Protein AF-0000000083112365 (afdb_homodimer)

Solvent-accessible surface area (backbone atoms only — not comparable to full-atom values): 39114 Å² total; per-residue (Å²): 128,54,72,51,54,48,58,48,48,52,47,50,57,49,37,70,73,33,59,68,55,43,53,39,41,34,50,10,19,43,49,31,43,55,50,36,68,70,48,33,35,70,50,49,49,69,75,52,87,72,41,58,41,68,68,46,42,47,53,51,49,47,50,55,50,68,58,54,78,51,45,61,85,47,70,56,64,49,82,49,51,75,90,62,30,49,48,43,57,48,50,46,53,55,39,46,63,36,28,36,34,53,27,80,40,102,86,40,27,41,59,71,36,67,70,53,24,51,50,50,34,53,50,31,37,51,29,50,54,45,28,44,29,57,87,29,40,49,71,67,40,55,46,22,34,63,74,62,22,63,63,45,46,61,71,52,26,38,46,95,88,34,56,72,47,59,64,36,62,54,18,36,24,31,56,53,39,43,65,70,36,26,40,76,58,59,51,53,62,62,67,35,36,39,41,27,24,29,37,31,28,28,26,53,72,50,71,41,62,20,35,86,84,24,35,32,82,31,38,66,19,92,83,50,71,50,55,45,38,47,42,61,62,35,61,92,48,93,58,34,77,54,36,36,54,13,40,41,36,38,31,38,32,54,86,32,36,60,31,43,32,24,35,34,42,36,13,28,26,70,39,58,52,77,44,88,41,50,47,60,60,50,47,47,74,53,96,35,32,80,37,70,42,69,28,66,35,62,42,41,63,59,45,18,13,27,36,41,36,34,30,35,11,68,73,34,90,27,44,35,38,46,50,36,35,41,33,44,26,21,32,55,12,56,85,10,65,46,69,37,42,41,64,75,22,54,36,57,40,51,43,56,35,34,36,36,34,68,46,49,35,35,39,31,44,36,37,16,51,62,12,68,67,48,67,59,77,54,70,56,81,38,54,36,17,39,75,36,28,42,40,36,64,45,82,128,128,54,72,52,55,48,59,47,48,51,50,51,57,48,36,72,73,33,58,69,55,44,52,38,41,34,50,10,19,43,48,31,43,54,49,36,69,70,48,34,35,69,49,48,48,69,72,52,87,72,43,58,42,67,70,46,42,47,54,50,49,45,50,56,52,67,58,53,79,52,47,62,84,47,69,59,64,50,83,48,50,75,91,61,32,50,46,44,56,47,51,47,56,54,40,47,64,36,31,38,35,53,27,80,40,102,87,41,25,42,58,71,36,68,69,52,24,51,49,49,33,53,50,31,36,50,29,52,53,45,28,44,30,59,86,29,40,49,70,67,40,54,48,24,36,63,72,61,20,61,63,45,46,60,70,51,27,39,46,96,86,32,55,72,46,58,65,36,64,56,18,34,24,31,55,51,40,44,64,71,37,27,40,77,59,59,52,53,62,62,66,34,35,40,40,26,23,29,36,32,29,28,26,53,72,52,72,42,63,21,36,86,83,23,36,31,85,30,38,70,21,95,85,53,73,53,54,46,37,48,43,60,62,34,60,92,48,95,57,34,78,55,36,35,54,13,38,41,37,38,31,38,34,54,86,32,36,61,32,43,34,25,35,35,43,37,13,28,25,70,39,61,53,76,43,88,40,51,44,61,59,50,46,46,75,52,97,34,32,81,36,68,40,71,25,67,36,65,43,42,63,57,44,18,14,28,35,41,35,34,31,35,10,66,72,34,89,28,44,33,38,46,49,36,35,44,32,45,26,22,32,55,14,56,83,9,66,44,69,36,44,42,64,75,22,55,37,56,40,52,42,54,34,33,34,35,33,68,50,49,36,36,38,33,43,36,37,14,51,61,12,67,66,48,67,61,78,55,70,54,81,38,54,36,18,38,76,36,26,43,40,37,63,46,81,127

Foldseek 3Di:
DDPLVVLLVVVVVVCVVPVVLQVLLLVLLVVLLVQLVPFADPQLSVVDDRDNHSVSVSVVLSDQLQDADAADCGPSQHPDPLVRSFSAVNVQHLLSVQSSQQDQDPVHGSCPDPVVLVSLQVSQQSSLVSQVALSNDDPVRVVRCVPRPCLLVLVQQDDPRFGVDVVGDRGNQCSQQGDGDPPPFAAPPQLAPLFFWFFWFWFWDDKFFQAQQQWTQQQADPPDRDTDHQCLQVPPDPCSNQFHRWMKTKTWDGSSTNFFTFGRAWAAWADKDKDFATADWDWDRDPNGIDIDFCRNPVCQSGHIKIKIKGQRVHHSNFGQGIKIKMKGFHNHRVFWDFQDDHGDTDTGGHTGTGTGDGIMMMMMTGGPQQPWDADRDRDGDHTNHTGTRGDHRDD/DDPLVVLLVVVVVVCVVPVVLQVLLLVLLVVLLVQLVVFAPPQLSVVDDRDNHSVSVSVVLSDQLLDADAADCGPSQHPQPLVRSFSVVSVQHLLSVQSSQQDQDPVHGSCPDPVVLVSLQVSLQSSLVSQVALSNDDPVRVVRCVPRPCLLVLVQQDDPRFGVDVVGDRGNQCSQQGDGDPPPFAAPPQLAPLFFWFFWFWFWDDKFFQAQQQWTQQQADPPDRDTDHQLLQQPPDPCSNQFHRWMKTKTWDGSSTNFFTFGRAWAAWADKDKDFATADWDWDRDPNGIDIDDCRNPVCQSGHIKIKIKGQRVHHSNAGQGIKIKMKGFHNHRVFWDFQDDHGDTDTGGHTGTGTGDGIMMMMMTGGPQQPWDADNDRDGDHTNHTGTRGDHRDD

Structure (mmCIF, N/CA/C/O backbone):
data_AF-0000000083112365-model_v1
#
loop_
_entity.id
_entity.type
_entity.pdbx_description
1 polymer 'Uncharacterized protein'
#
loop_
_atom_site.group_PDB
_atom_site.id
_atom_site.type_symbol
_atom_site.label_atom_id
_atom_site.label_alt_id
_atom_site.label_comp_id
_atom_site.label_asym_id
_atom_site.label_entity_id
_atom_site.label_seq_id
_atom_site.pdbx_PDB_ins_code
_atom_site.Cartn_x
_atom_site.Cartn_y
_atom_site.Cartn_z
_atom_site.occupancy
_atom_site.B_iso_or_equiv
_atom_site.auth_seq_id
_atom_site.auth_comp_id
_atom_site.auth_asym_id
_atom_site.auth_atom_id
_atom_site.pdbx_PDB_model_num
ATOM 1 N N . MET A 1 1 ? -28.562 5.73 20.125 1 69.12 1 MET A N 1
ATOM 2 C CA . MET A 1 1 ? -28.25 7.078 19.656 1 69.12 1 MET A CA 1
ATOM 3 C C . MET A 1 1 ? -27.203 7.039 18.531 1 69.12 1 MET A C 1
ATOM 5 O O . MET A 1 1 ? -26.25 6.262 18.594 1 69.12 1 MET A O 1
ATOM 9 N N . SER A 1 2 ? -27.594 7.812 17.531 1 76.06 2 SER A N 1
ATOM 10 C CA . SER A 1 2 ? -26.641 7.875 16.422 1 76.06 2 SER A CA 1
ATOM 11 C C . SER A 1 2 ? -25.344 8.555 16.828 1 76.06 2 SER A C 1
ATOM 13 O O . SER A 1 2 ? -25.297 9.273 17.828 1 76.06 2 SER A O 1
ATOM 15 N N . GLU A 1 3 ? -24.25 8.188 16.188 1 80.31 3 GLU A N 1
ATOM 16 C CA . GLU A 1 3 ? -22.938 8.75 16.5 1 80.31 3 GLU A CA 1
ATOM 17 C C . GLU A 1 3 ? -22.969 10.273 16.484 1 80.31 3 GLU A C 1
ATOM 19 O O . GLU A 1 3 ? -22.5 10.922 17.406 1 80.31 3 GLU A O 1
ATOM 24 N N . PRO A 1 4 ? -23.734 10.852 15.555 1 82.56 4 PRO A N 1
ATOM 25 C CA . PRO A 1 4 ? -23.797 12.32 15.547 1 82.56 4 PRO A CA 1
ATOM 26 C C . PRO A 1 4 ? -24.531 12.883 16.75 1 82.56 4 PRO A C 1
ATOM 28 O O . PRO A 1 4 ? -24.094 13.883 17.344 1 82.56 4 PRO A O 1
ATOM 31 N N . ASP A 1 5 ? -25.516 12.172 17.125 1 85 5 ASP A N 1
ATOM 32 C CA . ASP A 1 5 ? -26.297 12.656 18.266 1 85 5 ASP A CA 1
ATOM 33 C C . ASP A 1 5 ? -25.516 12.5 19.562 1 85 5 ASP A C 1
ATOM 35 O O . ASP A 1 5 ? -25.609 13.352 20.453 1 85 5 ASP A O 1
ATOM 39 N N . ALA A 1 6 ? -24.734 11.531 19.609 1 90.12 6 ALA A N 1
ATOM 40 C CA . ALA A 1 6 ? -24 11.25 20.844 1 90.12 6 ALA A CA 1
ATOM 41 C C . ALA A 1 6 ? -22.938 12.32 21.094 1 90.12 6 ALA A C 1
ATOM 43 O O . ALA A 1 6 ? -22.812 12.836 22.219 1 90.12 6 ALA A O 1
ATOM 44 N N . ILE A 1 7 ? -22.188 12.648 20.062 1 90.62 7 ILE A N 1
ATOM 45 C CA . ILE A 1 7 ? -21.094 13.602 20.266 1 90.62 7 ILE A CA 1
ATOM 46 C C . ILE A 1 7 ? -21.672 15 20.5 1 90.62 7 ILE A C 1
ATOM 48 O O . ILE A 1 7 ? -21.094 15.789 21.25 1 90.62 7 ILE A O 1
ATOM 52 N N . VAL A 1 8 ? -22.781 15.297 19.938 1 93.25 8 VAL A N 1
ATOM 53 C CA . VAL A 1 8 ? -23.453 16.578 20.156 1 93.25 8 VAL A CA 1
ATOM 54 C C . VAL A 1 8 ? -24.016 16.625 21.578 1 93.25 8 VAL A C 1
ATOM 56 O O . VAL A 1 8 ? -23.953 17.656 22.234 1 93.25 8 VAL A O 1
ATOM 59 N N . GLN A 1 9 ? -24.516 15.492 22 1 93.44 9 GLN A N 1
ATOM 60 C CA . GLN A 1 9 ? -25 15.422 23.375 1 93.44 9 GLN A CA 1
ATOM 61 C C . GLN A 1 9 ? -23.844 15.625 24.359 1 93.44 9 GLN A C 1
ATOM 63 O O . GLN A 1 9 ? -24.016 16.297 25.391 1 93.44 9 GLN A O 1
ATOM 68 N N . ASP A 1 10 ? -22.766 15.109 24.078 1 95.06 10 ASP A N 1
ATOM 69 C CA . ASP A 1 10 ? -21.578 15.32 24.906 1 95.06 10 ASP A CA 1
ATOM 70 C C . ASP A 1 10 ? -21.25 16.797 25.016 1 95.06 10 ASP A C 1
ATOM 72 O O . ASP A 1 10 ? -20.859 17.281 26.094 1 95.06 10 ASP A O 1
ATOM 76 N N . LEU A 1 11 ? -21.359 17.469 23.891 1 95.56 11 LEU A N 1
ATOM 77 C CA . LEU A 1 11 ? -21.109 18.906 23.906 1 95.56 11 LEU A CA 1
ATOM 78 C C . LEU A 1 11 ? -22.125 19.625 24.797 1 95.56 11 LEU A C 1
ATOM 80 O O . LEU A 1 11 ? -21.75 20.484 25.594 1 95.56 11 LEU A O 1
ATOM 84 N N . ARG A 1 12 ? -23.312 19.297 24.688 1 94.12 12 ARG A N 1
ATOM 85 C CA . ARG A 1 12 ? -24.375 19.922 25.469 1 94.12 12 ARG A CA 1
ATOM 86 C C . ARG A 1 12 ? -24.125 19.719 26.969 1 94.12 12 ARG A C 1
ATOM 88 O O . ARG A 1 12 ? -24.312 20.641 27.75 1 94.12 12 ARG A O 1
ATOM 95 N N . ASP A 1 13 ? -23.781 18.531 27.266 1 95 13 ASP A N 1
ATOM 96 C CA . ASP A 1 13 ? -23.5 18.234 28.672 1 95 13 ASP A CA 1
ATOM 97 C C . ASP A 1 13 ? -22.328 19.078 29.188 1 95 13 ASP A C 1
ATOM 99 O O . ASP A 1 13 ? -22.375 19.562 30.328 1 95 13 ASP A O 1
ATOM 103 N N . LEU A 1 14 ? -21.391 19.203 28.359 1 94.94 14 LEU A N 1
ATOM 104 C CA . LEU A 1 14 ? -20.219 20.016 28.703 1 94.94 14 LEU A CA 1
ATOM 105 C C . LEU A 1 14 ? -20.594 21.469 28.906 1 94.94 14 LEU A C 1
ATOM 107 O O . LEU A 1 14 ? -20.188 22.094 29.891 1 94.94 14 LEU A O 1
ATOM 111 N N . LEU A 1 15 ? -21.391 22 28.016 1 94.62 15 LEU A N 1
ATOM 112 C CA . LEU A 1 15 ? -21.75 23.422 28.047 1 94.62 15 LEU A CA 1
ATOM 113 C C . LEU A 1 15 ? -22.703 23.719 29.203 1 94.62 15 LEU A C 1
ATOM 115 O O . LEU A 1 15 ? -22.703 24.828 29.734 1 94.62 15 LEU A O 1
ATOM 119 N N . ASP A 1 16 ? -23.438 22.75 29.578 1 93.31 16 ASP A N 1
ATOM 120 C CA . ASP A 1 16 ? -24.328 22.906 30.734 1 93.31 16 ASP A CA 1
ATOM 121 C C . ASP A 1 16 ? -23.531 23.062 32.031 1 93.31 16 ASP A C 1
ATOM 123 O O . ASP A 1 16 ? -23.953 23.734 32.969 1 93.31 16 ASP A O 1
ATOM 127 N N . LYS A 1 17 ? -22.406 22.453 32.031 1 93.31 17 LYS A N 1
ATOM 128 C CA . LYS A 1 17 ? -21.547 22.484 33.188 1 93.31 17 LYS A CA 1
ATOM 129 C C . LYS A 1 17 ? -20.641 23.703 33.188 1 93.31 17 LYS A C 1
ATOM 131 O O . LYS A 1 17 ? -20.188 24.172 34.219 1 93.31 17 LYS A O 1
ATOM 136 N N . GLU A 1 18 ? -20.344 24.172 31.969 1 91.75 18 GLU A N 1
ATOM 137 C CA . GLU A 1 18 ? -19.406 25.281 31.781 1 91.75 18 GLU A CA 1
ATOM 138 C C . GLU A 1 18 ? -20.094 26.484 31.172 1 91.75 18 GLU A C 1
ATOM 140 O O . GLU A 1 18 ? -19.875 26.812 30 1 91.75 18 GLU A O 1
ATOM 145 N N . GLU A 1 19 ? -20.719 27.328 32 1 88.31 19 GLU A N 1
ATOM 146 C CA . GLU A 1 19 ? -21.531 28.422 31.516 1 88.31 19 GLU A CA 1
ATOM 147 C C . GLU A 1 19 ? -20.672 29.484 30.812 1 88.31 19 GLU A C 1
ATOM 149 O O . GLU A 1 19 ? -21.078 30.062 29.812 1 88.31 19 GLU A O 1
ATOM 154 N N . LYS A 1 20 ? -19.594 29.719 31.328 1 91.75 20 LYS A N 1
ATOM 155 C CA . LYS A 1 20 ? -18.703 30.703 30.719 1 91.75 20 LYS A CA 1
ATOM 156 C C . LYS A 1 20 ? -18.25 30.25 29.328 1 91.75 20 LYS A C 1
ATOM 158 O O . LYS A 1 20 ? -18.156 31.078 28.422 1 91.75 20 LYS A O 1
ATOM 163 N N . LEU A 1 21 ? -18.047 29.016 29.219 1 94.19 21 LEU A N 1
ATOM 164 C CA . LEU A 1 21 ? -17.656 28.469 27.922 1 94.19 21 LEU A CA 1
ATOM 165 C C . LEU A 1 21 ? -18.781 28.594 26.906 1 94.19 21 LEU A C 1
ATOM 167 O O . LEU A 1 21 ? -18.547 28.891 25.734 1 94.19 21 LEU A O 1
ATOM 171 N N . ALA A 1 22 ? -19.984 28.359 27.359 1 94.62 22 ALA A N 1
ATOM 172 C CA . ALA A 1 22 ? -21.141 28.484 26.469 1 94.62 22 ALA A CA 1
ATOM 173 C C . ALA A 1 22 ? -21.266 29.891 25.922 1 94.62 22 ALA A C 1
ATOM 175 O O . ALA A 1 22 ? -21.547 30.078 24.734 1 94.62 22 ALA A O 1
ATOM 176 N N . GLY A 1 23 ? -21.094 30.781 26.766 1 94.38 23 GLY A N 1
ATOM 177 C CA . GLY A 1 23 ? -21.109 32.156 26.344 1 94.38 23 GLY A CA 1
ATOM 178 C C . GLY A 1 23 ? -20 32.5 25.375 1 94.38 23 GLY A C 1
ATOM 179 O O . GLY A 1 23 ? -20.219 33.156 24.359 1 94.38 23 GLY A O 1
ATOM 180 N N . SER A 1 24 ? -18.812 32.062 25.734 1 95.19 24 SER A N 1
ATOM 181 C CA . SER A 1 24 ? -17.656 32.312 24.875 1 95.19 24 SER A CA 1
ATOM 182 C C . SER A 1 24 ? -17.844 31.688 23.5 1 95.19 24 SER A C 1
ATOM 184 O O . SER A 1 24 ? -17.469 32.281 22.484 1 95.19 24 SER A O 1
ATOM 186 N N . LEU A 1 25 ? -18.391 30.531 23.5 1 96.38 25 LEU A N 1
ATOM 187 C CA . LEU A 1 25 ? -18.641 29.828 22.234 1 96.38 25 LEU A CA 1
ATOM 188 C C . LEU A 1 25 ? -19.625 30.609 21.359 1 96.38 25 LEU A C 1
ATOM 190 O O . LEU A 1 25 ? -19.359 30.812 20.172 1 96.38 25 LEU A O 1
ATOM 194 N N . THR A 1 26 ? -20.672 31.047 21.922 1 96.25 26 THR A N 1
ATOM 195 C CA . THR A 1 26 ? -21.672 31.828 21.188 1 96.25 26 THR A CA 1
ATOM 196 C C . THR A 1 26 ? -21.047 33.094 20.641 1 96.25 26 THR A C 1
ATOM 198 O O . THR A 1 26 ? -21.266 33.469 19.469 1 96.25 26 THR A O 1
ATOM 201 N N . ARG A 1 27 ? -20.281 33.75 21.453 1 97.12 27 ARG A N 1
ATOM 202 C CA . ARG A 1 27 ? -19.641 34.969 21.016 1 97.12 27 ARG A CA 1
ATOM 203 C C . ARG A 1 27 ? -18.641 34.719 19.891 1 97.12 27 ARG A C 1
ATOM 205 O O . ARG A 1 27 ? -18.516 35.5 18.953 1 97.12 27 ARG A O 1
ATOM 212 N N . SER A 1 28 ? -17.938 33.594 19.984 1 97.12 28 SER A N 1
ATOM 213 C CA . SER A 1 28 ? -16.984 33.25 18.938 1 97.12 28 SER A CA 1
ATOM 214 C C . SER A 1 28 ? -17.688 33 17.609 1 97.12 28 SER A C 1
ATOM 216 O O . SER A 1 28 ? -17.203 33.406 16.562 1 97.12 28 SER A O 1
ATOM 218 N N . LEU A 1 29 ? -18.812 32.312 17.656 1 97.81 29 LEU A N 1
ATOM 219 C CA . LEU A 1 29 ? -19.578 32.031 16.453 1 97.81 29 LEU A CA 1
ATOM 220 C C . LEU A 1 29 ? -20.031 33.312 15.766 1 97.81 29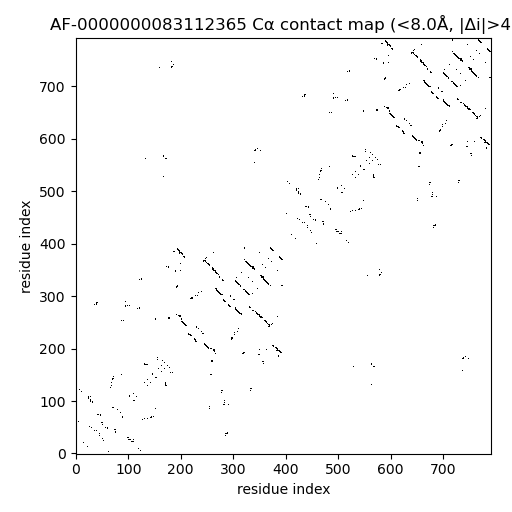 LEU A C 1
ATOM 222 O O . LEU A 1 29 ? -19.875 33.469 14.547 1 97.81 29 LEU A O 1
ATOM 226 N N . VAL A 1 30 ? -20.5 34.25 16.516 1 97.75 30 VAL A N 1
ATOM 227 C CA . VAL A 1 30 ? -20.953 35.531 15.977 1 97.75 30 VAL A CA 1
ATOM 228 C C . VAL A 1 30 ? -19.766 36.281 15.406 1 97.75 30 VAL A C 1
ATOM 230 O O . VAL A 1 30 ? -19.859 36.844 14.312 1 97.75 30 VAL A O 1
ATOM 233 N N . ALA A 1 31 ? -18.719 36.281 16.172 1 97.31 31 ALA A N 1
ATOM 234 C CA . ALA A 1 31 ? -17.516 36.969 15.711 1 97.31 31 ALA A CA 1
ATOM 235 C C . ALA A 1 31 ? -16.969 36.375 14.422 1 97.31 31 ALA A C 1
ATOM 237 O O . ALA A 1 31 ? -16.516 37.094 13.531 1 97.31 31 ALA A O 1
ATOM 238 N N . ALA A 1 32 ? -17.031 35.062 14.312 1 97.06 32 ALA A N 1
ATOM 239 C CA . ALA A 1 32 ? -16.547 34.375 13.125 1 97.06 32 ALA A CA 1
ATOM 240 C C . ALA A 1 32 ? -17.344 34.781 11.891 1 97.06 32 ALA A C 1
ATOM 242 O O . ALA A 1 32 ? -16.781 35.094 10.836 1 97.06 32 ALA A O 1
ATOM 243 N N . ARG A 1 33 ? -18.641 34.781 12.055 1 97.56 33 ARG A N 1
ATOM 244 C CA . ARG A 1 33 ? -19.484 35.188 10.93 1 97.56 33 ARG A CA 1
ATOM 245 C C . ARG A 1 33 ? -19.188 36.625 10.5 1 97.56 33 ARG A C 1
ATOM 247 O O . ARG A 1 33 ? -19.047 36.875 9.305 1 97.56 33 ARG A O 1
ATOM 254 N N . ARG A 1 34 ? -19.094 37.5 11.398 1 97 34 ARG A N 1
ATOM 255 C CA . ARG A 1 34 ? -18.844 38.906 11.094 1 97 34 ARG A CA 1
ATOM 256 C C . ARG A 1 34 ? -17.516 39.125 10.398 1 97 34 ARG A C 1
ATOM 258 O O . ARG A 1 34 ? -17.422 39.844 9.406 1 97 34 ARG A O 1
ATOM 265 N N . LYS A 1 35 ? -16.547 38.469 10.984 1 96 35 LYS A N 1
ATOM 266 C CA . LYS A 1 35 ? -15.219 38.562 10.375 1 96 35 LYS A CA 1
ATOM 267 C C . LYS A 1 35 ? -15.227 37.969 8.961 1 96 35 LYS A C 1
ATOM 269 O O . LYS A 1 35 ? -14.664 38.594 8.039 1 96 35 LYS A O 1
ATOM 274 N N . ALA A 1 36 ? -15.852 36.844 8.781 1 95.56 36 ALA A N 1
ATOM 275 C CA . ALA A 1 36 ? -15.914 36.188 7.48 1 95.56 36 ALA A CA 1
ATOM 276 C C . ALA A 1 36 ? -16.656 37.062 6.461 1 95.56 36 ALA A C 1
ATOM 278 O O . ALA A 1 36 ? -16.234 37.188 5.312 1 95.56 36 ALA A O 1
ATOM 279 N N . GLU A 1 37 ? -17.719 37.594 6.898 1 95.81 37 GLU A N 1
ATOM 280 C CA . GLU A 1 37 ? -18.5 38.438 6.012 1 95.81 37 GLU A CA 1
ATOM 281 C C . GLU A 1 37 ? -17.672 39.625 5.512 1 95.81 37 GLU A C 1
ATOM 283 O O . GLU A 1 37 ? -17.828 40.062 4.367 1 95.81 37 GLU A O 1
ATOM 288 N N . ARG A 1 38 ? -16.781 40.062 6.316 1 95.88 38 ARG A N 1
ATOM 289 C CA . ARG A 1 38 ? -15.984 41.25 6.008 1 95.88 38 ARG A CA 1
ATOM 290 C C . ARG A 1 38 ? -14.75 40.875 5.191 1 95.88 38 ARG A C 1
ATOM 292 O O . ARG A 1 38 ? -14.336 41.594 4.301 1 95.88 38 ARG A O 1
ATOM 299 N N . GLU A 1 39 ? -14.203 39.75 5.52 1 94.5 39 GLU A N 1
ATOM 300 C CA . GLU A 1 39 ? -12.836 39.531 5.062 1 94.5 39 GLU A CA 1
ATOM 301 C C . GLU A 1 39 ? -12.781 38.406 4.027 1 94.5 39 GLU A C 1
ATOM 303 O O . GLU A 1 39 ? -11.836 38.312 3.238 1 94.5 39 GLU A O 1
ATOM 308 N N . LEU A 1 40 ? -13.75 37.5 3.957 1 92.69 40 LEU A N 1
ATOM 309 C CA . LEU A 1 40 ? -13.734 36.406 2.99 1 92.69 40 LEU A CA 1
ATOM 310 C C . LEU A 1 40 ? -14.305 36.875 1.65 1 92.69 40 LEU A C 1
ATOM 312 O O . LEU A 1 40 ? -15.07 37.812 1.591 1 92.69 40 LEU A O 1
ATOM 316 N N . SER A 1 41 ? -13.867 36.156 0.643 1 90.06 41 SER A N 1
ATOM 317 C CA . SER A 1 41 ? -14.555 36.375 -0.625 1 90.06 41 SER A CA 1
ATOM 318 C C . SER A 1 41 ? -16.047 36.094 -0.505 1 90.06 41 SER A C 1
ATOM 320 O O . SER A 1 41 ? -16.453 35.188 0.243 1 90.06 41 SER A O 1
ATOM 322 N N . ALA A 1 42 ? -16.797 36.812 -1.276 1 92.88 42 ALA A N 1
ATOM 323 C CA . ALA A 1 42 ? -18.25 36.688 -1.227 1 92.88 42 ALA A CA 1
ATOM 324 C C . ALA A 1 42 ? -18.672 35.25 -1.571 1 92.88 42 ALA A C 1
ATOM 326 O O . ALA A 1 42 ? -19.594 34.719 -0.949 1 92.88 42 ALA A O 1
ATOM 327 N N . ASP A 1 43 ? -18.031 34.656 -2.496 1 90.94 43 ASP A N 1
ATOM 328 C CA . ASP A 1 43 ? -18.375 33.312 -2.93 1 90.94 43 ASP A CA 1
ATOM 329 C C . ASP A 1 43 ? -18.078 32.281 -1.836 1 90.94 43 ASP A C 1
ATOM 331 O O . ASP A 1 43 ? -18.875 31.375 -1.592 1 90.94 43 ASP A O 1
ATOM 335 N N . LEU A 1 44 ? -16.938 32.406 -1.176 1 91.69 44 LEU A N 1
ATOM 336 C CA . LEU A 1 44 ? -16.578 31.469 -0.117 1 91.69 44 LEU A CA 1
ATOM 337 C C . LEU A 1 44 ? -17.484 31.641 1.093 1 91.69 44 LEU A C 1
ATOM 339 O O . LEU A 1 44 ? -17.906 30.656 1.697 1 91.69 44 LEU A O 1
ATOM 343 N N . PHE A 1 45 ? -17.766 32.906 1.443 1 95.25 45 PHE A N 1
ATOM 344 C CA . PHE A 1 45 ? -18.688 33.156 2.539 1 95.25 45 PHE A CA 1
ATOM 345 C C . PHE A 1 45 ? -20.031 32.5 2.275 1 95.25 45 PHE A C 1
ATOM 347 O O . PHE A 1 45 ? -20.609 31.875 3.162 1 95.25 45 PHE A O 1
ATOM 354 N N . ALA A 1 46 ? -20.469 32.594 1.039 1 94.38 46 ALA A N 1
ATOM 355 C CA . ALA A 1 46 ? -21.797 32.062 0.675 1 94.38 46 ALA A CA 1
ATOM 356 C C . ALA A 1 46 ? -21.812 30.547 0.647 1 94.38 46 ALA A C 1
ATOM 358 O O . ALA A 1 46 ? -22.859 29.938 0.822 1 94.38 46 ALA A O 1
ATOM 359 N N . ALA A 1 47 ? -20.703 29.922 0.463 1 92.81 47 ALA A N 1
ATOM 360 C CA . ALA A 1 47 ? -20.609 28.469 0.28 1 92.81 47 ALA A CA 1
ATOM 361 C C . ALA A 1 47 ? -20.578 27.75 1.624 1 92.81 47 ALA A C 1
ATOM 363 O O . ALA A 1 47 ? -20.75 26.531 1.683 1 92.81 47 ALA A O 1
ATOM 364 N N . LEU A 1 48 ? -20.422 28.469 2.711 1 95.31 48 LEU A N 1
ATOM 365 C CA . LEU A 1 48 ? -20.234 27.859 4.023 1 95.31 48 LEU A CA 1
ATOM 366 C C . LEU A 1 48 ? -21.375 28.219 4.957 1 95.31 48 LEU A C 1
ATOM 368 O O . LEU A 1 48 ? -22.109 29.188 4.707 1 95.31 48 LEU A O 1
ATOM 372 N N . ASP A 1 49 ? -21.562 27.391 6.039 1 96.06 49 ASP A N 1
ATOM 373 C CA . ASP A 1 49 ? -22.578 27.641 7.059 1 96.06 49 ASP A CA 1
ATOM 374 C C . ASP A 1 49 ? -22.016 28.5 8.188 1 96.06 49 ASP A C 1
ATOM 376 O O . ASP A 1 49 ? -20.891 28.297 8.633 1 96.06 49 ASP A O 1
ATOM 380 N N . TRP A 1 50 ? -22.844 29.438 8.633 1 98.12 50 TRP A N 1
ATOM 381 C CA . TRP A 1 50 ? -22.375 30.344 9.688 1 98.12 50 TRP A CA 1
ATOM 382 C C . TRP A 1 50 ? -23.344 30.328 10.867 1 98.12 50 TRP A C 1
ATOM 384 O O . TRP A 1 50 ? -24.125 31.266 11.039 1 98.12 50 TRP A O 1
ATOM 394 N N . PRO A 1 51 ? -23.203 29.328 11.719 1 98.19 51 PRO A N 1
ATOM 395 C CA . PRO A 1 51 ? -24.031 29.297 12.93 1 98.19 51 PRO A CA 1
ATOM 396 C C . PRO A 1 51 ? -23.734 30.453 13.883 1 98.19 51 PRO A C 1
ATOM 398 O O . PRO A 1 51 ? -22.578 30.844 14.031 1 98.19 51 PRO A O 1
ATOM 401 N N . GLU A 1 52 ? -24.828 30.922 14.609 1 97.75 52 GLU A N 1
ATOM 402 C CA . GLU A 1 52 ? -24.672 32.062 15.531 1 97.75 52 GLU A CA 1
ATOM 403 C C . GLU A 1 52 ? -25.219 31.703 16.906 1 97.75 52 GLU A C 1
ATOM 405 O O . GLU A 1 52 ? -25.062 32.469 17.859 1 97.75 52 GLU A O 1
ATOM 410 N N . THR A 1 53 ? -25.891 30.578 16.969 1 97.19 53 THR A N 1
ATOM 411 C CA . THR A 1 53 ? -26.422 30.078 18.234 1 97.19 53 THR A CA 1
ATOM 412 C C . THR A 1 53 ? -25.906 28.656 18.5 1 97.19 53 THR A C 1
ATOM 414 O O . THR A 1 53 ? -25.391 28 17.609 1 97.19 53 THR A O 1
ATOM 417 N N . LEU A 1 54 ? -26.047 28.312 19.797 1 96.56 54 LEU A N 1
ATOM 418 C CA . LEU A 1 54 ? -25.609 26.969 20.156 1 96.56 54 LEU A CA 1
ATOM 419 C C . LEU A 1 54 ? -26.422 25.906 19.406 1 96.56 54 LEU A C 1
ATOM 421 O O . LEU A 1 54 ? -25.875 24.891 18.984 1 96.56 54 LEU A O 1
ATOM 425 N N . GLY A 1 55 ? -27.688 26.156 19.25 1 96 55 GLY A N 1
ATOM 426 C CA . GLY A 1 55 ? -28.516 25.234 18.484 1 96 55 GLY A CA 1
ATOM 427 C C . GLY A 1 55 ? -28.078 25.094 17.047 1 96 55 GLY A C 1
ATOM 428 O O . GLY A 1 55 ? -28.031 23.984 16.516 1 96 55 GLY A O 1
ATOM 429 N N . GLN A 1 56 ? -27.781 26.203 16.422 1 97.38 56 GLN A N 1
ATOM 430 C CA . GLN A 1 56 ? -27.297 26.188 15.055 1 97.38 56 GLN A CA 1
ATOM 431 C C . GLN A 1 56 ? -25.938 25.484 14.961 1 97.38 56 GLN A C 1
ATOM 433 O O . GLN A 1 56 ? -25.672 24.75 14 1 97.38 56 GLN A O 1
ATOM 438 N N . TYR A 1 57 ? -25.094 25.719 15.953 1 97.62 57 TYR A N 1
ATOM 439 C CA . TYR A 1 57 ? -23.797 25.078 15.984 1 97.62 57 TYR A CA 1
ATOM 440 C C . TYR A 1 57 ? -23.922 23.578 16.125 1 97.62 57 TYR A C 1
ATOM 442 O O . TYR A 1 57 ? -23.219 22.812 15.445 1 97.62 57 TYR A O 1
ATOM 450 N N . GLU A 1 58 ? -24.844 23.141 16.938 1 96.38 58 GLU A N 1
ATOM 451 C CA . GLU A 1 58 ? -25.125 21.719 17.094 1 96.38 58 GLU A CA 1
ATOM 452 C C . GLU A 1 58 ? -25.562 21.094 15.773 1 96.38 58 GLU A C 1
ATOM 454 O O . GLU A 1 58 ? -25.141 19.984 15.43 1 96.38 58 GLU A O 1
ATOM 459 N N . ASN A 1 59 ? -26.406 21.766 15.062 1 95.94 59 ASN A N 1
ATOM 460 C CA . ASN A 1 59 ? -26.859 21.281 13.766 1 95.94 59 ASN A CA 1
ATOM 461 C C . ASN A 1 59 ? -25.703 21.203 12.766 1 95.94 59 ASN A C 1
ATOM 463 O O . ASN A 1 59 ? -25.609 20.234 12 1 95.94 59 ASN A O 1
ATOM 467 N N . TYR A 1 60 ? -24.906 22.188 12.773 1 96.75 60 TYR A N 1
ATOM 468 C CA . TYR A 1 60 ? -23.703 22.203 11.938 1 96.75 60 TYR A CA 1
ATOM 469 C C . TYR A 1 60 ? -22.828 20.984 12.234 1 96.75 60 TYR A C 1
ATOM 471 O O . TYR A 1 60 ? -22.391 20.297 11.312 1 96.75 60 TYR A O 1
ATOM 479 N N . LEU A 1 61 ? -22.641 20.703 13.492 1 96.56 61 LEU A N 1
ATOM 480 C CA . LEU A 1 61 ? -21.766 19.609 13.914 1 96.56 61 LEU A CA 1
ATOM 481 C C . LEU A 1 61 ? -22.344 18.25 13.5 1 96.56 61 LEU A C 1
ATOM 483 O O . LEU A 1 61 ? -21.609 17.344 13.125 1 96.56 61 LEU A O 1
ATOM 487 N N . ARG A 1 62 ? -23.672 18.156 13.578 1 94.62 62 ARG A N 1
ATOM 488 C CA . ARG A 1 62 ? -24.328 16.906 13.172 1 94.62 62 ARG A CA 1
ATOM 489 C C . ARG A 1 62 ? -24.078 16.609 11.695 1 94.62 62 ARG A C 1
ATOM 491 O O . ARG A 1 62 ? -23.906 15.453 11.312 1 94.62 62 ARG A O 1
ATOM 498 N N . GLY A 1 63 ? -24.047 17.609 10.945 1 93.69 63 GLY A N 1
ATOM 499 C CA . GLY A 1 63 ? -23.75 17.453 9.531 1 93.69 63 GLY A CA 1
ATOM 500 C C . GLY A 1 63 ? -22.266 17.219 9.25 1 93.69 63 GLY A C 1
ATOM 501 O O . GLY A 1 63 ? -21.922 16.359 8.445 1 93.69 63 GLY A O 1
ATOM 502 N N . PHE A 1 64 ? -21.422 17.922 9.93 1 92.88 64 PHE A N 1
ATOM 503 C CA . PHE A 1 64 ? -19.984 17.906 9.633 1 92.88 64 PHE A CA 1
ATOM 504 C C . PHE A 1 64 ? -19.359 16.578 10.016 1 92.88 64 PHE A C 1
ATOM 506 O O . PHE A 1 64 ? -18.469 16.094 9.328 1 92.88 64 PHE A O 1
ATOM 513 N N . ILE A 1 65 ? -19.781 15.945 11.039 1 92.12 65 ILE A N 1
ATOM 514 C CA . ILE A 1 65 ? -19.188 14.711 11.531 1 92.12 65 ILE A CA 1
ATOM 515 C C . ILE A 1 65 ? -19.438 13.578 10.539 1 92.12 65 ILE A C 1
ATOM 517 O O . ILE A 1 65 ? -18.781 12.531 10.602 1 92.12 65 ILE A O 1
ATOM 521 N N . ARG A 1 66 ? -20.422 13.805 9.57 1 92.62 66 ARG A N 1
ATOM 522 C CA . ARG A 1 66 ? -20.719 12.82 8.547 1 92.62 66 ARG A CA 1
ATOM 523 C C . ARG A 1 66 ? -20.406 13.367 7.152 1 92.62 66 ARG A C 1
ATOM 525 O O . ARG A 1 66 ? -20.828 12.797 6.148 1 92.62 66 ARG A O 1
ATOM 532 N N . TRP A 1 67 ? -19.75 14.414 7.184 1 91.94 67 TRP A N 1
ATOM 533 C CA . TRP A 1 67 ? -19.406 15.016 5.895 1 91.94 67 TRP A CA 1
ATOM 534 C C . TRP A 1 67 ? -18.391 14.156 5.148 1 91.94 67 TRP A C 1
ATOM 536 O O . TRP A 1 67 ? -17.391 13.727 5.723 1 91.94 67 TRP A O 1
ATOM 546 N N . MET A 1 68 ? -18.672 13.922 3.91 1 92.94 68 MET A N 1
ATOM 547 C CA . MET A 1 68 ? -17.766 13.219 3.014 1 92.94 68 MET A CA 1
ATOM 548 C C . MET A 1 68 ? -16.969 14.195 2.16 1 92.94 68 MET A C 1
ATOM 550 O O . MET A 1 68 ? -17.516 14.844 1.271 1 92.94 68 MET A O 1
ATOM 554 N N . PRO A 1 69 ? -15.664 14.281 2.455 1 92.44 69 PRO A N 1
ATOM 555 C CA . PRO A 1 69 ? -14.875 15.219 1.65 1 92.44 69 PRO A CA 1
ATOM 556 C C . PRO A 1 69 ? -15.047 15 0.149 1 92.44 69 PRO A C 1
ATOM 558 O O . PRO A 1 69 ? -15.078 13.852 -0.31 1 92.44 69 PRO A O 1
ATOM 561 N N . ARG A 1 70 ? -15.25 16.047 -0.556 1 92.5 70 ARG A N 1
ATOM 562 C CA . ARG A 1 70 ? -15.453 16.062 -2.002 1 92.5 70 ARG A CA 1
ATOM 563 C C . ARG A 1 70 ? -15.094 17.422 -2.6 1 92.5 70 ARG A C 1
ATOM 565 O O . ARG A 1 70 ? -14.867 18.375 -1.868 1 92.5 70 ARG A O 1
ATOM 572 N N . GLN A 1 71 ? -14.961 17.391 -3.852 1 91.06 71 GLN A N 1
ATOM 573 C CA . GLN A 1 71 ? -14.734 18.641 -4.59 1 91.06 71 GLN A CA 1
ATOM 574 C C . GLN A 1 71 ? -15.945 19 -5.445 1 91.06 71 GLN A C 1
ATOM 576 O O . GLN A 1 71 ? -16.766 18.125 -5.77 1 91.06 71 GLN A O 1
ATOM 581 N N . SER A 1 72 ? -16.156 20.281 -5.613 1 89.5 72 SER A N 1
ATOM 582 C CA . SER A 1 72 ? -17.297 20.734 -6.418 1 89.5 72 SER A CA 1
ATOM 583 C C . SER A 1 72 ? -16.875 21.844 -7.375 1 89.5 72 SER A C 1
ATOM 585 O O . SER A 1 72 ? -15.766 22.359 -7.293 1 89.5 72 SER A O 1
ATOM 587 N N . ASN A 1 73 ? -17.781 22.156 -8.266 1 87.06 73 ASN A N 1
ATOM 588 C CA . ASN A 1 73 ? -17.562 23.234 -9.211 1 87.06 73 ASN A CA 1
ATOM 589 C C . ASN A 1 73 ? -18.203 24.547 -8.727 1 87.06 73 ASN A C 1
ATOM 591 O O . ASN A 1 73 ? -18.531 25.406 -9.531 1 87.06 73 ASN A O 1
ATOM 595 N N . ALA A 1 74 ? -18.344 24.625 -7.457 1 87.56 74 ALA A N 1
ATOM 596 C CA . ALA A 1 74 ? -18.922 25.859 -6.918 1 87.56 74 ALA A CA 1
ATOM 597 C C . ALA A 1 74 ? -18 27.047 -7.195 1 87.56 74 ALA A C 1
ATOM 599 O O . ALA A 1 74 ? -16.781 26.891 -7.293 1 87.56 74 ALA A O 1
ATOM 600 N N . LYS A 1 75 ? -18.531 28.266 -7.188 1 86.25 75 LYS A N 1
ATOM 601 C CA . LYS A 1 75 ? -17.797 29.484 -7.535 1 86.25 75 LYS A CA 1
ATOM 602 C C . LYS A 1 75 ? -16.656 29.75 -6.551 1 86.25 75 LYS A C 1
ATOM 604 O O . LYS A 1 75 ? -15.609 30.266 -6.934 1 86.25 75 LYS A O 1
ATOM 609 N N . ALA A 1 76 ? -16.906 29.359 -5.355 1 85.94 76 ALA A N 1
ATOM 610 C CA . ALA A 1 76 ? -15.914 29.594 -4.309 1 85.94 76 ALA A CA 1
ATOM 611 C C . ALA A 1 76 ? -14.586 28.922 -4.652 1 85.94 76 ALA A C 1
ATOM 613 O O . ALA A 1 76 ? -13.523 29.375 -4.254 1 85.94 76 ALA A O 1
ATOM 614 N N . TRP A 1 77 ? -14.734 27.906 -5.453 1 84.38 77 TRP A N 1
ATOM 615 C CA . TRP A 1 77 ? -13.547 27.094 -5.688 1 84.38 77 TRP A CA 1
ATOM 616 C C . TRP A 1 77 ? -13.281 26.922 -7.18 1 84.38 77 TRP A C 1
ATOM 618 O O . TRP A 1 77 ? -12.562 26.016 -7.594 1 84.38 77 TRP A O 1
ATOM 628 N N . GLN A 1 78 ? -14.023 27.938 -7.91 1 76 78 GLN A N 1
ATOM 629 C CA . GLN A 1 78 ? -13.766 28.016 -9.344 1 76 78 GLN A CA 1
ATOM 630 C C . GLN A 1 78 ? -12.68 29.047 -9.656 1 76 78 GLN A C 1
ATOM 632 O O . GLN A 1 78 ? -12.586 30.062 -8.984 1 76 78 GLN A O 1
ATOM 637 N N . GLY A 1 79 ? -11.539 28.797 -10.516 1 62.44 79 GLY A N 1
ATOM 638 C CA . GLY A 1 79 ? -10.68 29.828 -11.062 1 62.44 79 GLY A CA 1
ATOM 639 C C . GLY A 1 79 ? -9.383 30 -10.305 1 62.44 79 GLY A C 1
ATOM 640 O O . GLY A 1 79 ? -8.688 31 -10.461 1 62.44 79 GLY A O 1
ATOM 641 N N . LEU A 1 80 ? -9.391 29.359 -9.227 1 57.22 80 LEU A N 1
ATOM 642 C CA . LEU A 1 80 ? -8.117 29.578 -8.539 1 57.22 80 LEU A CA 1
ATOM 643 C C . LEU A 1 80 ? -6.953 29.062 -9.375 1 57.22 80 LEU A C 1
ATOM 645 O O . LEU A 1 80 ? -7.109 28.094 -10.133 1 57.22 80 LEU A O 1
ATOM 649 N N . GLU A 1 81 ? -6.016 29.953 -9.672 1 55 81 GLU A N 1
ATOM 650 C CA . GLU A 1 81 ? -4.828 29.562 -10.422 1 55 81 GLU A CA 1
ATOM 651 C C . GLU A 1 81 ? -4.324 28.188 -9.992 1 55 81 GLU A C 1
ATOM 653 O O . GLU A 1 81 ? -4.453 27.812 -8.82 1 55 81 GLU A O 1
ATOM 658 N N . PRO A 1 82 ? -4.039 27.469 -11.086 1 50.47 82 PRO A N 1
ATOM 659 C CA . PRO A 1 82 ? -3.617 26.078 -10.875 1 50.47 82 PRO A CA 1
ATOM 660 C C . PRO A 1 82 ? -2.748 25.906 -9.633 1 50.47 82 PRO A C 1
ATOM 662 O O . PRO A 1 82 ? -2.867 24.891 -8.93 1 50.47 82 PRO A O 1
ATOM 665 N N . GLN A 1 83 ? -1.813 26.891 -9.609 1 49.09 83 GLN A N 1
ATOM 666 C CA . GLN A 1 83 ? -0.88 26.734 -8.5 1 49.09 83 GLN A CA 1
ATOM 667 C C . GLN A 1 83 ? -1.579 26.969 -7.16 1 49.09 83 GLN A C 1
ATOM 669 O O . GLN A 1 83 ? -1.076 26.547 -6.113 1 49.09 83 GLN A O 1
ATOM 674 N N . GLU A 1 84 ? -2.596 27.766 -7.344 1 51.59 84 GLU A N 1
ATOM 675 C CA . GLU A 1 84 ? -3.285 28.141 -6.113 1 51.59 84 GLU A CA 1
ATOM 676 C C . GLU A 1 84 ? -4.5 27.25 -5.863 1 51.59 84 GLU A C 1
ATOM 678 O O . GLU A 1 84 ? -5.156 27.375 -4.828 1 51.59 84 GLU A O 1
ATOM 683 N N . ARG A 1 85 ? -4.875 26.562 -7.008 1 47.34 85 ARG A N 1
ATOM 684 C CA . ARG A 1 85 ? -6.086 25.766 -6.883 1 47.34 85 ARG A CA 1
ATOM 685 C C . ARG A 1 85 ? -5.879 24.609 -5.91 1 47.34 85 ARG A C 1
ATOM 687 O O . ARG A 1 85 ? -5.473 23.516 -6.309 1 47.34 85 ARG A O 1
ATOM 694 N N . HIS A 1 86 ? -5.23 24.859 -4.941 1 48.34 86 HIS A N 1
ATOM 695 C CA . HIS A 1 86 ? -5.148 23.859 -3.879 1 48.34 86 HIS A CA 1
ATOM 696 C C . HIS A 1 86 ? -6.516 23.25 -3.592 1 48.34 86 HIS A C 1
ATOM 698 O O . HIS A 1 86 ? -7.547 23.875 -3.85 1 48.34 86 HIS A O 1
ATOM 704 N N . ALA A 1 87 ? -6.715 21.938 -3.676 1 56.97 87 ALA A N 1
ATOM 705 C CA . ALA A 1 87 ? -7.852 21.125 -3.232 1 56.97 87 ALA A CA 1
ATOM 706 C C . ALA A 1 87 ? -8.633 21.844 -2.129 1 56.97 87 ALA A C 1
ATOM 708 O O . ALA A 1 87 ? -8.766 21.312 -1.021 1 56.97 87 ALA A O 1
ATOM 709 N N . LYS A 1 88 ? -9.094 23.047 -2.406 1 74.5 88 LYS A N 1
ATOM 710 C CA . LYS A 1 88 ? -9.398 24.125 -1.479 1 74.5 88 LYS A CA 1
ATOM 711 C C . LYS A 1 88 ? -10.703 23.859 -0.732 1 74.5 88 LYS A C 1
ATOM 713 O O . LYS A 1 88 ? -10.805 24.141 0.467 1 74.5 88 LYS A O 1
ATOM 718 N N . GLU A 1 89 ? -11.602 23.141 -1.465 1 84.62 89 GLU A N 1
ATOM 719 C CA . GLU A 1 89 ? -12.859 23 -0.739 1 84.62 89 GLU A CA 1
ATOM 720 C C . GLU A 1 89 ? -12.664 22.219 0.556 1 84.62 89 GLU A C 1
ATOM 722 O O . GLU A 1 89 ? -13.117 22.641 1.619 1 84.62 89 GLU A O 1
ATOM 727 N N . VAL A 1 90 ? -11.961 21.125 0.388 1 86.19 90 VAL A N 1
ATOM 728 C CA . VAL A 1 90 ? -11.734 20.312 1.577 1 86.19 90 VAL A CA 1
ATOM 729 C C . VAL A 1 90 ? -10.969 21.109 2.619 1 86.19 90 VAL A C 1
ATOM 731 O O . VAL A 1 90 ? -11.352 21.156 3.793 1 86.19 90 VAL A O 1
ATOM 734 N N . SER A 1 91 ? -9.984 21.797 2.189 1 82.5 91 SER A N 1
ATOM 735 C CA . SER A 1 91 ? -9.18 22.609 3.096 1 82.5 91 SER A CA 1
ATOM 736 C C . SER A 1 91 ? -10.023 23.719 3.732 1 82.5 91 SER A C 1
ATOM 738 O O . SER A 1 91 ? -9.906 23.984 4.93 1 82.5 91 SER A O 1
ATOM 740 N N . ASP A 1 92 ? -10.812 24.281 2.973 1 87 92 ASP A N 1
ATOM 741 C CA . ASP A 1 92 ? -11.633 25.375 3.459 1 87 92 ASP A CA 1
ATOM 742 C C . ASP A 1 92 ? -12.664 24.891 4.473 1 87 92 ASP A C 1
ATOM 744 O O . ASP A 1 92 ? -12.93 25.562 5.477 1 87 92 ASP A O 1
ATOM 748 N N . ARG A 1 93 ? -13.195 23.797 4.199 1 88.25 93 ARG A N 1
ATOM 749 C CA . ARG A 1 93 ? -14.219 23.281 5.105 1 88.25 93 ARG A CA 1
ATOM 750 C C . ARG A 1 93 ? -13.602 22.844 6.426 1 88.25 93 ARG A C 1
ATOM 752 O O . ARG A 1 93 ? -14.219 22.984 7.484 1 88.25 93 ARG A O 1
ATOM 759 N N . VAL A 1 94 ? -12.469 22.312 6.371 1 84.88 94 VAL A N 1
ATOM 760 C CA . VAL A 1 94 ? -11.758 21.969 7.598 1 84.88 94 VAL A CA 1
ATOM 761 C C . VAL A 1 94 ? -11.367 23.234 8.344 1 84.88 94 VAL A C 1
ATOM 763 O O . VAL A 1 94 ? -11.586 23.344 9.555 1 84.88 94 VAL A O 1
ATOM 766 N N . ALA A 1 95 ? -10.812 24.172 7.617 1 85.56 95 ALA A N 1
ATOM 767 C CA . ALA A 1 95 ? -10.453 25.453 8.219 1 85.56 95 ALA A CA 1
ATOM 768 C C . ALA A 1 95 ? -11.672 26.125 8.844 1 85.56 95 ALA A C 1
ATOM 770 O O . ALA A 1 95 ? -11.57 26.734 9.914 1 85.56 95 ALA A O 1
ATOM 771 N N . HIS A 1 96 ? -12.75 26.016 8.172 1 91.88 96 HIS A N 1
ATOM 772 C CA . HIS A 1 96 ? -14 26.609 8.641 1 91.88 96 HIS A CA 1
ATOM 773 C C . HIS A 1 96 ? -14.398 26.047 10 1 91.88 96 HIS A C 1
ATOM 775 O O . HIS A 1 96 ? -14.82 26.797 10.883 1 91.88 96 HIS A O 1
ATOM 781 N N . PHE A 1 97 ? -14.266 24.781 10.164 1 90.81 97 PHE A N 1
ATOM 782 C CA . PHE A 1 97 ? -14.57 24.109 11.422 1 90.81 97 PHE A CA 1
ATOM 783 C C . PHE A 1 97 ? -13.789 24.734 12.57 1 90.81 97 PHE A C 1
ATOM 785 O O . PHE A 1 97 ? -14.352 25.031 13.625 1 90.81 97 PHE A O 1
ATOM 792 N N . PHE A 1 98 ? -12.578 25.016 12.375 1 88 98 PHE A N 1
ATOM 793 C CA . PHE A 1 98 ? -11.727 25.562 13.422 1 88 98 PHE A CA 1
ATOM 794 C C . PHE A 1 98 ? -11.938 27.078 13.539 1 88 98 PHE A C 1
ATOM 796 O O . PHE A 1 98 ? -11.898 27.625 14.641 1 88 98 PHE A O 1
ATOM 803 N N . PHE A 1 99 ? -12.148 27.703 12.461 1 91.88 99 PHE A N 1
ATOM 804 C CA . PHE A 1 99 ? -12.336 29.141 12.438 1 91.88 99 PHE A CA 1
ATOM 805 C C . PHE A 1 99 ? -13.516 29.562 13.312 1 91.88 99 PHE A C 1
ATOM 807 O O . PHE A 1 99 ? -13.461 30.594 13.984 1 91.88 99 PHE A O 1
ATOM 814 N N . LEU A 1 100 ? -14.523 28.797 13.367 1 95.94 100 LEU A N 1
ATOM 815 C CA . LEU A 1 100 ? -15.742 29.078 14.117 1 95.94 100 LEU A CA 1
ATOM 816 C C . LEU A 1 100 ? -15.445 29.219 15.609 1 95.94 100 LEU A C 1
ATOM 818 O O . LEU A 1 100 ? -16.109 29.984 16.312 1 95.94 100 LEU A O 1
ATOM 822 N N . VAL A 1 101 ? -14.398 28.531 16.031 1 94.25 101 VAL A N 1
ATOM 823 C CA . VAL A 1 101 ? -14.188 28.469 17.484 1 94.25 101 VAL A CA 1
ATOM 824 C C . VAL A 1 101 ? -12.812 29.047 17.828 1 94.25 101 VAL A C 1
ATOM 826 O O . VAL A 1 101 ? -12.305 28.828 18.922 1 94.25 101 VAL A O 1
ATOM 829 N N . ASP A 1 102 ? -12.227 29.766 16.875 1 91.12 102 ASP A N 1
ATOM 830 C CA . ASP A 1 102 ? -10.875 30.297 17.047 1 91.12 102 ASP A CA 1
ATOM 831 C C . ASP A 1 102 ? -10.898 31.812 17.203 1 91.12 102 ASP A C 1
ATOM 833 O O . ASP A 1 102 ? -9.852 32.469 17.094 1 91.12 102 ASP A O 1
ATOM 837 N N . GLN A 1 103 ? -12.047 32.375 17.406 1 93.25 103 GLN A N 1
ATOM 838 C CA . GLN A 1 103 ? -12.125 33.812 17.516 1 93.25 103 GLN A CA 1
ATOM 839 C C . GLN A 1 103 ? -11.781 34.281 18.922 1 93.25 103 GLN A C 1
ATOM 841 O O . GLN A 1 103 ? -12.203 33.688 19.906 1 93.25 103 GLN A O 1
ATOM 846 N N . ASP A 1 104 ? -10.945 35.312 18.906 1 90.62 104 ASP A N 1
ATOM 847 C CA . ASP A 1 104 ? -10.617 35.906 20.203 1 90.62 104 ASP A CA 1
ATOM 848 C C . ASP A 1 104 ? -11.773 36.75 20.734 1 90.62 104 ASP A C 1
ATOM 850 O O . ASP A 1 104 ? -12.039 37.844 20.203 1 90.62 104 ASP A O 1
ATOM 854 N N . VAL A 1 105 ? -12.312 36.188 21.766 1 90.62 105 VAL A N 1
ATOM 855 C CA . VAL A 1 105 ? -13.414 36.875 22.422 1 90.62 105 VAL A CA 1
ATOM 856 C C . VAL A 1 105 ? -13.039 37.188 23.859 1 90.62 105 VAL A C 1
ATOM 858 O O . VAL A 1 105 ? -11.922 36.906 24.297 1 90.62 105 VAL A O 1
ATOM 861 N N . ASP A 1 106 ? -13.664 38.062 24.641 1 79.94 106 ASP A N 1
ATOM 862 C CA . ASP A 1 106 ? -13.359 38.594 25.953 1 79.94 106 ASP A CA 1
ATOM 863 C C . ASP A 1 106 ? -12.672 37.562 26.828 1 79.94 106 ASP A C 1
ATOM 865 O O . ASP A 1 106 ? -11.734 37.875 27.562 1 79.94 106 ASP A O 1
ATOM 869 N N . ASP A 1 107 ? -13.008 36.281 26.703 1 82.62 107 ASP A N 1
ATOM 870 C CA . ASP A 1 107 ? -12.461 35.219 27.562 1 82.62 107 ASP A CA 1
ATOM 871 C C . ASP A 1 107 ? -11.516 34.312 26.766 1 82.62 107 ASP A C 1
ATOM 873 O O . ASP A 1 107 ? -11.188 33.219 27.203 1 82.62 107 ASP A O 1
ATOM 877 N N . GLY A 1 108 ? -11.094 34.844 25.625 1 87.12 108 GLY A N 1
ATOM 878 C CA . GLY A 1 108 ? -10.234 34.031 24.781 1 87.12 108 GLY A CA 1
ATOM 879 C C . GLY A 1 108 ? -11.008 33.156 23.812 1 87.12 108 GLY A C 1
ATOM 880 O O . GLY A 1 108 ? -12.234 33.031 23.906 1 87.12 108 GLY A O 1
ATOM 881 N N . ALA A 1 109 ? -10.289 32.531 22.938 1 91.06 109 ALA A N 1
ATOM 882 C CA . ALA A 1 109 ? -10.938 31.656 21.969 1 91.06 109 ALA A CA 1
ATOM 883 C C . ALA A 1 109 ? -11.391 30.344 22.609 1 91.06 109 ALA A C 1
ATOM 885 O O . ALA A 1 109 ? -10.648 29.734 23.391 1 91.06 109 ALA A O 1
ATOM 886 N N . PRO A 1 110 ? -12.562 29.906 22.297 1 92.44 110 PRO A N 1
ATOM 887 C CA . PRO A 1 110 ? -13.062 28.656 22.875 1 92.44 110 PRO A CA 1
ATOM 888 C C . PRO A 1 110 ? -12.109 27.484 22.672 1 92.44 110 PRO A C 1
ATOM 890 O O . PRO A 1 110 ? -11.961 26.641 23.562 1 92.44 110 PRO A O 1
ATOM 893 N N . GLN A 1 111 ? -11.461 27.375 21.531 1 88.5 111 GLN A N 1
ATOM 894 C CA . GLN A 1 111 ? -10.586 26.25 21.25 1 88.5 111 GLN A CA 1
ATOM 895 C C . GLN A 1 111 ? -9.406 26.203 22.203 1 88.5 111 GLN A C 1
ATOM 897 O O . GLN A 1 111 ? -8.734 25.172 22.328 1 88.5 111 GLN A O 1
ATOM 902 N N . ASP A 1 112 ? -9.172 27.297 22.922 1 85.06 112 ASP A N 1
ATOM 903 C CA . ASP A 1 112 ? -8.07 27.344 23.891 1 85.06 112 ASP A CA 1
ATOM 904 C C . ASP A 1 112 ? -8.484 26.734 25.234 1 85.06 112 ASP A C 1
ATOM 906 O O . ASP A 1 112 ? -7.633 26.469 26.078 1 85.06 112 ASP A O 1
ATOM 910 N N . ASN A 1 113 ? -9.75 26.625 25.391 1 88.5 113 ASN A N 1
ATOM 911 C CA . ASN A 1 113 ? -10.25 25.969 26.594 1 88.5 113 ASN A CA 1
ATOM 912 C C . ASN A 1 113 ? -9.938 24.469 26.609 1 88.5 113 ASN A C 1
ATOM 914 O O . ASN A 1 113 ? -10.242 23.766 25.641 1 88.5 113 ASN A O 1
ATOM 918 N N . GLU A 1 114 ? -9.383 24.047 27.688 1 85.62 114 GLU A N 1
ATOM 919 C CA . GLU A 1 114 ? -8.867 22.688 27.766 1 85.62 114 GLU A CA 1
ATOM 920 C C . GLU A 1 114 ? -9.992 21.672 27.609 1 85.62 114 GLU A C 1
ATOM 922 O O . GLU A 1 114 ? -9.836 20.672 26.891 1 85.62 114 GLU A O 1
ATOM 927 N N . VAL A 1 115 ? -11.055 21.891 28.266 1 89.81 115 VAL A N 1
ATOM 928 C CA . VAL A 1 115 ? -12.156 20.938 28.234 1 89.81 115 VAL A CA 1
ATOM 929 C C . VAL A 1 115 ? -12.797 20.922 26.844 1 89.81 115 VAL A C 1
ATOM 931 O O . VAL A 1 115 ? -13.164 19.859 26.328 1 89.81 115 VAL A O 1
ATOM 934 N N . PHE A 1 116 ? -12.969 22.062 26.25 1 92.94 116 PHE A N 1
ATOM 935 C CA . PHE A 1 116 ? -13.523 22.141 24.906 1 92.94 116 PHE A CA 1
ATOM 936 C C . PHE A 1 116 ? -12.586 21.5 23.891 1 92.94 116 PHE A C 1
ATOM 938 O O . PHE A 1 116 ? -13.031 20.797 22.984 1 92.94 116 PHE A O 1
ATOM 945 N N . ARG A 1 117 ? -11.359 21.719 24.109 1 87.88 117 ARG A N 1
ATOM 946 C CA . ARG A 1 117 ? -10.359 21.125 23.219 1 87.88 117 ARG A CA 1
ATOM 947 C C . ARG A 1 117 ? -10.414 19.594 23.297 1 87.88 117 ARG A C 1
ATOM 949 O O . ARG A 1 117 ? -10.227 18.922 22.281 1 87.88 117 ARG A O 1
ATOM 956 N N . ALA A 1 118 ? -10.578 19.125 24.438 1 87.56 118 ALA A N 1
ATOM 957 C CA . ALA A 1 118 ? -10.727 17.688 24.594 1 87.56 118 ALA A CA 1
ATOM 958 C C . ALA A 1 118 ? -11.938 17.172 23.828 1 87.56 118 ALA A C 1
ATOM 960 O O . ALA A 1 118 ? -11.875 16.109 23.188 1 87.56 118 ALA A O 1
ATOM 961 N N . TRP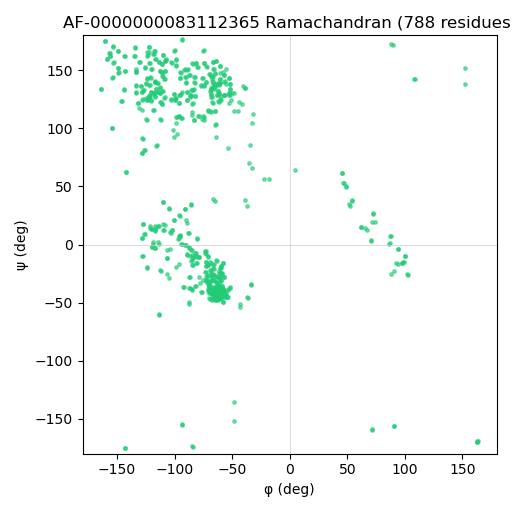 A 1 119 ? -12.977 17.891 23.953 1 92.06 119 TRP A N 1
ATOM 962 C CA . TRP A 1 119 ? -14.172 17.516 23.203 1 92.06 119 TRP A CA 1
ATOM 963 C C . TRP A 1 119 ? -13.914 17.578 21.703 1 92.06 119 TRP A C 1
ATOM 965 O O . TRP A 1 119 ? -14.32 16.688 20.969 1 92.06 119 TRP A O 1
ATOM 975 N N . MET A 1 120 ? -13.266 18.641 21.25 1 90.12 120 MET A N 1
ATOM 976 C CA . MET A 1 120 ? -12.938 18.766 19.844 1 90.12 120 MET A CA 1
ATOM 977 C C . MET A 1 120 ? -12.094 17.594 19.359 1 90.12 120 MET A C 1
ATOM 979 O O . MET A 1 120 ? -12.281 17.094 18.25 1 90.12 120 MET A O 1
ATOM 983 N N . THR A 1 121 ? -11.18 17.203 20.172 1 86.25 121 THR A N 1
ATOM 984 C CA . THR A 1 121 ? -10.328 16.062 19.859 1 86.25 121 THR A CA 1
ATOM 985 C C . THR A 1 121 ? -11.164 14.805 19.656 1 86.25 121 THR A C 1
ATOM 987 O O . THR A 1 121 ? -10.953 14.055 18.703 1 86.25 121 THR A O 1
ATOM 990 N N . ASP A 1 122 ? -12.109 14.602 20.547 1 88.25 122 ASP A N 1
ATOM 991 C CA . ASP A 1 122 ? -13 13.453 20.422 1 88.25 122 ASP A CA 1
ATOM 992 C C . ASP A 1 122 ? -13.844 13.555 19.141 1 88.25 122 ASP A C 1
ATOM 994 O O . ASP A 1 122 ? -14.07 12.555 18.469 1 88.25 122 ASP A O 1
ATOM 998 N N . PHE A 1 123 ? -14.305 14.766 18.875 1 91 123 PHE A N 1
ATOM 999 C CA . PHE A 1 123 ? -15.094 15 17.672 1 91 123 PHE A CA 1
ATOM 1000 C C . PHE A 1 123 ? -14.312 14.617 16.438 1 91 123 PHE A C 1
ATOM 1002 O O . PHE A 1 123 ? -14.812 13.875 15.586 1 91 123 PHE A O 1
ATOM 1009 N N . THR A 1 124 ? -13.102 15.062 16.312 1 87.56 124 THR A N 1
ATOM 1010 C CA . THR A 1 124 ? -12.297 14.812 15.125 1 87.56 124 THR A CA 1
ATOM 1011 C C . THR A 1 124 ? -11.906 13.344 15.031 1 87.56 124 THR A C 1
ATOM 1013 O O . THR A 1 124 ? -11.797 12.789 13.938 1 87.56 124 THR A O 1
ATOM 1016 N N . ARG A 1 125 ? -11.742 12.742 16.156 1 85 125 ARG A N 1
ATOM 1017 C CA . ARG A 1 125 ? -11.477 11.305 16.156 1 85 125 ARG A CA 1
ATOM 1018 C C . ARG A 1 125 ? -12.656 10.531 15.578 1 85 125 ARG A C 1
ATOM 1020 O O . ARG A 1 125 ? -12.461 9.602 14.789 1 85 125 ARG A O 1
ATOM 1027 N N . ARG A 1 126 ? -13.805 10.906 15.992 1 88.44 126 ARG A N 1
ATOM 1028 C CA . ARG A 1 126 ? -15.008 10.242 15.5 1 88.44 126 ARG A CA 1
ATOM 1029 C C . ARG A 1 126 ? -15.219 10.516 14.016 1 88.44 126 ARG A C 1
ATOM 1031 O O . ARG A 1 126 ? -15.648 9.633 13.266 1 88.44 126 ARG A O 1
ATOM 1038 N N . TRP A 1 127 ? -14.969 11.734 13.617 1 89.19 127 TRP A N 1
ATOM 1039 C CA . TRP A 1 127 ? -15.039 12.039 12.195 1 89.19 127 TRP A CA 1
ATOM 1040 C C . TRP A 1 127 ? -14.031 11.203 11.414 1 89.19 127 TRP A C 1
ATOM 1042 O O . TRP A 1 127 ? -14.367 10.648 10.359 1 89.19 127 TRP A O 1
ATOM 1052 N N . GLY A 1 128 ? -12.82 11.078 11.906 1 87.69 128 GLY A N 1
ATOM 1053 C CA . GLY A 1 128 ? -11.82 10.219 11.297 1 87.69 128 GLY A CA 1
ATOM 1054 C C . GLY A 1 128 ? -12.258 8.773 11.172 1 87.69 128 GLY A C 1
ATOM 1055 O O . GLY A 1 128 ? -12.016 8.133 10.148 1 87.69 128 GLY A O 1
ATOM 1056 N N . SER A 1 129 ? -12.938 8.312 12.234 1 88.88 129 SER A N 1
ATOM 1057 C CA . SER A 1 129 ? -13.43 6.941 12.219 1 88.88 129 SER A CA 1
ATOM 1058 C C . SER A 1 129 ? -14.492 6.75 11.133 1 88.88 129 SER A C 1
ATOM 1060 O O . SER A 1 129 ? -14.547 5.695 10.5 1 88.88 129 SER A O 1
ATOM 1062 N N . PHE A 1 130 ? -15.344 7.746 11.008 1 92.44 130 PHE A N 1
ATOM 1063 C CA . PHE A 1 130 ? -16.328 7.699 9.93 1 92.44 130 PHE A CA 1
ATOM 1064 C C . PHE A 1 130 ? -15.641 7.594 8.578 1 92.44 130 PHE A C 1
ATOM 1066 O O . PHE A 1 130 ? -16.078 6.84 7.707 1 92.44 130 PHE A O 1
ATOM 1073 N N . LEU A 1 131 ? -14.5 8.289 8.383 1 93.06 131 LEU A N 1
ATOM 1074 C CA . LEU A 1 131 ? -13.781 8.32 7.117 1 93.06 131 LEU A CA 1
ATOM 1075 C C . LEU A 1 131 ? -13.078 6.996 6.855 1 93.06 131 LEU A C 1
ATOM 1077 O O . LEU A 1 131 ? -12.531 6.781 5.77 1 93.06 131 LEU A O 1
ATOM 1081 N N . ASP A 1 132 ? -13.109 6.086 7.809 1 93.44 132 ASP A N 1
ATOM 1082 C CA . ASP A 1 132 ? -12.578 4.734 7.656 1 93.44 132 ASP A CA 1
ATOM 1083 C C . ASP A 1 132 ? -13.68 3.748 7.277 1 93.44 132 ASP A C 1
ATOM 1085 O O . ASP A 1 132 ? -13.445 2.541 7.211 1 93.44 132 ASP A O 1
ATOM 1089 N N . THR A 1 133 ? -14.836 4.238 7.004 1 94.06 133 THR A N 1
ATOM 1090 C CA . THR A 1 133 ? -15.945 3.357 6.664 1 94.06 133 THR A CA 1
ATOM 1091 C C . THR A 1 133 ? -16.281 3.455 5.18 1 94.06 133 THR A C 1
ATOM 1093 O O . THR A 1 133 ? -16.016 4.477 4.543 1 94.06 133 THR A O 1
ATOM 1096 N N . PRO A 1 134 ? -16.922 2.441 4.621 1 94.88 134 PRO A N 1
ATOM 1097 C CA . PRO A 1 134 ? -17.281 2.447 3.201 1 94.88 134 PRO A CA 1
ATOM 1098 C C . PRO A 1 134 ? -18.312 3.525 2.852 1 94.88 134 PRO A C 1
ATOM 1100 O O . PRO A 1 134 ? -18.453 3.883 1.681 1 94.88 134 PRO A O 1
ATOM 1103 N N . GLU A 1 135 ? -19 4.07 3.797 1 95.38 135 GLU A N 1
ATOM 1104 C CA . GLU A 1 135 ? -19.969 5.141 3.555 1 95.38 135 GLU A CA 1
ATOM 1105 C C . GLU A 1 135 ? -19.25 6.445 3.199 1 95.38 135 GLU A C 1
ATOM 1107 O O . GLU A 1 135 ? -19.875 7.363 2.65 1 95.38 135 GLU A O 1
ATOM 1112 N N . SER A 1 136 ? -18.016 6.566 3.473 1 95.81 136 SER A N 1
ATOM 1113 C CA . SER A 1 136 ? -17.312 7.84 3.391 1 95.81 136 SER A CA 1
ATOM 1114 C C . SER A 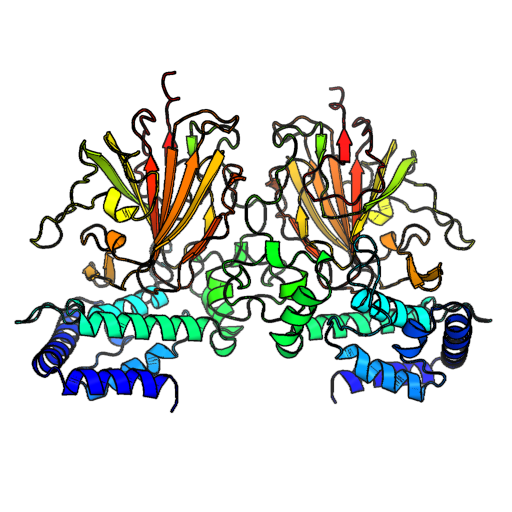1 136 ? -16.766 8.078 1.985 1 95.81 136 SER A C 1
ATOM 1116 O O . SER A 1 136 ? -16.156 9.125 1.717 1 95.81 136 SER A O 1
ATOM 1118 N N . PHE A 1 137 ? -16.938 7.133 1.065 1 96.56 137 PHE A N 1
ATOM 1119 C CA . PHE A 1 137 ? -16.297 7.254 -0.242 1 96.56 137 PHE A CA 1
ATOM 1120 C C . PHE A 1 137 ? -17.141 6.586 -1.319 1 96.56 137 PHE A C 1
ATOM 1122 O O . PHE A 1 137 ? -17.891 5.652 -1.036 1 96.56 137 PHE A O 1
ATOM 1129 N N . SER A 1 138 ? -17.094 7.133 -2.541 1 96.25 138 SER A N 1
ATOM 1130 C CA . SER A 1 138 ? -17.828 6.605 -3.688 1 96.25 138 SER A CA 1
ATOM 1131 C C . SER A 1 138 ? -17.125 6.961 -5 1 96.25 138 SER A C 1
ATOM 1133 O O . SER A 1 138 ? -16.172 7.738 -5.012 1 96.25 138 SER A O 1
ATOM 1135 N N . ARG A 1 139 ? -17.625 6.352 -5.977 1 95.25 139 ARG A N 1
ATOM 1136 C CA . ARG A 1 139 ? -17.109 6.645 -7.305 1 95.25 139 ARG A CA 1
ATOM 1137 C C . ARG A 1 139 ? -17.312 8.109 -7.664 1 95.25 139 ARG A C 1
ATOM 1139 O O . ARG A 1 139 ? -16.469 8.727 -8.32 1 95.25 139 ARG A O 1
ATOM 1146 N N . GLU A 1 140 ? -18.438 8.633 -7.273 1 96 140 GLU A N 1
ATOM 1147 C CA . GLU A 1 140 ? -18.734 10.039 -7.539 1 96 140 GLU A CA 1
ATOM 1148 C C . GLU A 1 140 ? -17.75 10.961 -6.824 1 96 140 GLU A C 1
ATOM 1150 O O . GLU A 1 140 ? -17.328 11.977 -7.379 1 96 140 GLU A O 1
ATOM 1155 N N . ILE A 1 141 ? -17.438 10.594 -5.641 1 96.19 141 ILE A N 1
ATOM 1156 C CA . ILE A 1 141 ? -16.469 11.383 -4.883 1 96.19 141 ILE A CA 1
ATOM 1157 C C . ILE A 1 141 ? -15.109 11.328 -5.566 1 96.19 141 ILE A C 1
ATOM 1159 O O . ILE A 1 141 ? -14.461 12.352 -5.758 1 96.19 141 ILE A O 1
ATOM 1163 N N . LEU A 1 142 ? -14.68 10.117 -5.926 1 96.81 142 LEU A N 1
ATOM 1164 C CA . LEU A 1 142 ? -13.422 9.977 -6.652 1 96.81 142 LEU A CA 1
ATOM 1165 C C . LEU A 1 142 ? -13.414 10.852 -7.902 1 96.81 142 LEU A C 1
ATOM 1167 O O . LEU A 1 142 ? -12.445 11.57 -8.156 1 96.81 142 LEU A O 1
ATOM 1171 N N . GLN A 1 143 ? -14.492 10.82 -8.633 1 95.69 143 GLN A N 1
ATOM 1172 C CA . GLN A 1 143 ? -14.594 11.578 -9.867 1 95.69 143 GLN A CA 1
ATOM 1173 C C . GLN A 1 143 ? -14.523 13.078 -9.602 1 95.69 143 GLN A C 1
ATOM 1175 O O . GLN A 1 143 ? -13.984 13.836 -10.406 1 95.69 143 GLN A O 1
ATOM 1180 N N . SER A 1 144 ? -15.078 13.516 -8.531 1 94.81 144 SER A N 1
ATOM 1181 C CA . SER A 1 144 ? -15.031 14.93 -8.195 1 94.81 144 SER A CA 1
ATOM 1182 C C . SER A 1 144 ? -13.594 15.406 -8.016 1 94.81 144 SER A C 1
ATOM 1184 O O . SER A 1 144 ? -13.25 16.531 -8.414 1 94.81 144 SER A O 1
ATOM 1186 N N . PHE A 1 145 ? -12.75 14.594 -7.391 1 94.25 145 PHE A N 1
ATOM 1187 C CA . PHE A 1 145 ? -11.352 14.961 -7.227 1 94.25 145 PHE A CA 1
ATOM 1188 C C . PHE A 1 145 ? -10.633 14.969 -8.57 1 94.25 145 PHE A C 1
ATOM 1190 O O . PHE A 1 145 ? -9.789 15.828 -8.828 1 94.25 145 PHE A O 1
ATOM 1197 N N . ILE A 1 146 ? -10.906 13.992 -9.414 1 93.56 146 ILE A N 1
ATOM 1198 C CA . ILE A 1 146 ? -10.281 13.898 -10.727 1 93.56 146 ILE A CA 1
ATOM 1199 C C . ILE A 1 146 ? -10.68 15.094 -11.586 1 93.56 146 ILE A C 1
ATOM 1201 O O . ILE A 1 146 ? -9.836 15.703 -12.25 1 93.56 146 ILE A O 1
ATOM 1205 N N . ASP A 1 147 ? -11.891 15.578 -11.5 1 91.5 147 ASP A N 1
ATOM 1206 C CA . ASP A 1 147 ? -12.43 16.625 -12.367 1 91.5 147 ASP A CA 1
ATOM 1207 C C . ASP A 1 147 ? -12.055 18.016 -11.844 1 91.5 147 ASP A C 1
ATOM 1209 O O . ASP A 1 147 ? -11.727 18.906 -12.633 1 91.5 147 ASP A O 1
ATOM 1213 N N . TYR A 1 148 ? -12.086 18.156 -10.516 1 89.81 148 TYR A N 1
ATOM 1214 C CA . TYR A 1 148 ? -12.094 19.531 -10.016 1 89.81 148 TYR A CA 1
ATOM 1215 C C . TYR A 1 148 ? -10.875 19.797 -9.148 1 89.81 148 TYR A C 1
ATOM 1217 O O . TYR A 1 148 ? -10.688 20.922 -8.664 1 89.81 148 TYR A O 1
ATOM 1225 N N . ALA A 1 149 ? -10.023 18.828 -8.914 1 89.62 149 ALA A N 1
ATOM 1226 C CA . ALA A 1 149 ? -8.836 19.047 -8.086 1 89.62 149 ALA A CA 1
ATOM 1227 C C . ALA A 1 149 ? -7.637 18.281 -8.641 1 89.62 149 ALA A C 1
ATOM 1229 O O . ALA A 1 149 ? -7.059 17.438 -7.961 1 89.62 149 ALA A O 1
ATOM 1230 N N . PRO A 1 150 ? -7.215 18.609 -9.852 1 88.69 150 PRO A N 1
ATOM 1231 C CA . PRO A 1 150 ? -6.094 17.922 -10.484 1 88.69 150 PRO A CA 1
ATOM 1232 C C . PRO A 1 150 ? -4.812 18 -9.656 1 88.69 150 PRO A C 1
ATOM 1234 O O . PRO A 1 150 ? -3.895 17.203 -9.859 1 88.69 150 PRO A O 1
ATOM 1237 N N . GLU A 1 151 ? -4.699 18.906 -8.641 1 87.75 151 GLU A N 1
ATOM 1238 C CA . GLU A 1 151 ? -3.521 19.078 -7.789 1 87.75 151 GLU A CA 1
ATOM 1239 C C . GLU A 1 151 ? -3.291 17.844 -6.922 1 87.75 151 GLU A C 1
ATOM 1241 O O . GLU A 1 151 ? -2.184 17.625 -6.426 1 87.75 151 GLU A O 1
ATOM 1246 N N . TYR A 1 152 ? -4.41 17.094 -6.773 1 91.5 152 TYR A N 1
ATOM 1247 C CA . TYR A 1 152 ? -4.258 15.859 -6.012 1 91.5 152 TYR A CA 1
ATOM 1248 C C . TYR A 1 152 ? -3.488 14.82 -6.812 1 91.5 152 TYR A C 1
ATOM 1250 O O . TYR A 1 152 ? -3.043 13.805 -6.262 1 91.5 152 TYR A O 1
ATOM 1258 N N . ARG A 1 153 ? -3.338 15.008 -8.062 1 93.44 153 ARG A N 1
ATOM 1259 C CA . ARG A 1 153 ? -2.598 14.125 -8.961 1 93.44 153 ARG A CA 1
ATOM 1260 C C . ARG A 1 153 ? -3.027 12.672 -8.773 1 93.44 153 ARG A C 1
ATOM 1262 O O . ARG A 1 153 ? -2.184 11.781 -8.641 1 93.44 153 ARG A O 1
ATOM 1269 N N . VAL A 1 154 ? -4.352 12.484 -8.805 1 95.88 154 VAL A N 1
ATOM 1270 C CA . VAL A 1 154 ? -4.918 11.164 -8.539 1 95.88 154 VAL A CA 1
ATOM 1271 C C . VAL A 1 154 ? -4.422 10.172 -9.594 1 95.88 154 VAL A C 1
ATOM 1273 O O . VAL A 1 154 ? -4.238 8.992 -9.305 1 95.88 154 VAL A O 1
ATOM 1276 N N . PHE A 1 155 ? -4.109 10.656 -10.797 1 96.19 155 PHE A N 1
ATOM 1277 C CA . PHE A 1 155 ? -3.693 9.812 -11.914 1 96.19 155 PHE A CA 1
ATOM 1278 C C . PHE A 1 155 ? -2.412 9.055 -11.57 1 96.19 155 PHE A C 1
ATOM 1280 O O . PHE A 1 155 ? -2.154 7.98 -12.109 1 96.19 155 PHE A O 1
ATOM 1287 N N . GLU A 1 156 ? -1.604 9.547 -10.648 1 97.56 156 GLU A N 1
ATOM 1288 C CA . GLU A 1 156 ? -0.344 8.914 -10.266 1 97.56 156 GLU A CA 1
ATOM 1289 C C . GLU A 1 156 ? -0.587 7.633 -9.477 1 97.56 156 GLU A C 1
ATOM 1291 O O . GLU A 1 156 ? 0.344 6.867 -9.227 1 97.56 156 GLU A O 1
ATOM 1296 N N . SER A 1 157 ? -1.826 7.402 -9.086 1 98 157 SER A N 1
ATOM 1297 C CA . SER A 1 157 ? -2.188 6.246 -8.273 1 98 157 SER A CA 1
ATOM 1298 C C . SER A 1 157 ? -3.213 5.371 -8.977 1 98 157 SER A C 1
ATOM 1300 O O . SER A 1 157 ? -3.898 4.566 -8.344 1 98 157 SER A O 1
ATOM 1302 N N . LEU A 1 158 ? -3.406 5.613 -10.242 1 96.81 158 LEU A N 1
ATOM 1303 C CA . LEU A 1 158 ? -4.336 4.828 -11.047 1 96.81 158 LEU A CA 1
ATOM 1304 C C . LEU A 1 158 ? -3.588 3.934 -12.031 1 96.81 158 LEU A C 1
ATOM 1306 O O . LEU A 1 158 ? -2.51 4.297 -12.508 1 96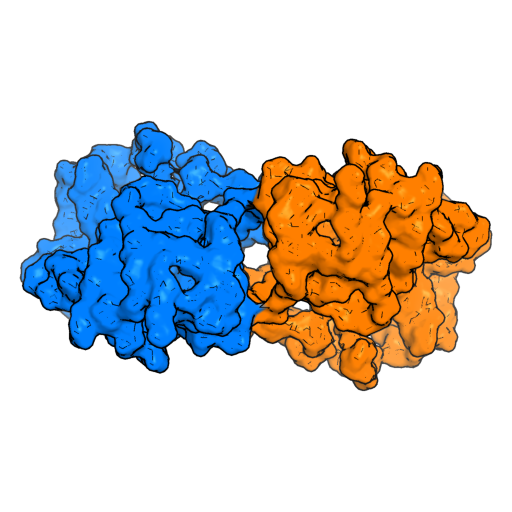.81 158 LEU A O 1
ATOM 1310 N N . VAL A 1 159 ? -4.043 2.785 -12.258 1 93.44 159 VAL A N 1
ATOM 1311 C CA . VAL A 1 159 ? -3.635 1.867 -13.32 1 93.44 159 VAL A CA 1
ATOM 1312 C C . VAL A 1 159 ? -4.816 1.58 -14.234 1 93.44 159 VAL A C 1
ATOM 1314 O O . VAL A 1 159 ? -5.832 1.034 -13.805 1 93.44 159 VAL A O 1
ATOM 1317 N N . GLU A 1 160 ? -4.695 1.993 -15.461 1 89.88 160 GLU A N 1
ATOM 1318 C CA . GLU A 1 160 ? -5.77 1.836 -16.438 1 89.88 160 GLU A CA 1
ATOM 1319 C C . GLU A 1 160 ? -7.078 2.432 -15.922 1 89.88 160 GLU A C 1
ATOM 1321 O O . GLU A 1 160 ? -8.133 1.793 -16 1 89.88 160 GLU A O 1
ATOM 1326 N N . GLY A 1 161 ? -6.969 3.537 -15.25 1 91.31 161 GLY A N 1
ATOM 1327 C CA . GLY A 1 161 ? -8.141 4.293 -14.828 1 91.31 161 GLY A CA 1
ATOM 1328 C C . GLY A 1 161 ? -8.703 3.822 -13.5 1 91.31 161 GLY A C 1
ATOM 1329 O O . GLY A 1 161 ? -9.664 4.402 -12.992 1 91.31 161 GLY A O 1
ATOM 1330 N N . SER A 1 162 ? -8.094 2.805 -12.852 1 94.06 162 SER A N 1
ATOM 1331 C CA . SER A 1 162 ? -8.586 2.281 -11.586 1 94.06 162 SER A CA 1
ATOM 1332 C C . SER A 1 162 ? -7.535 2.422 -10.484 1 94.06 162 SER A C 1
ATOM 1334 O O . SER A 1 162 ? -6.332 2.385 -10.758 1 94.06 162 SER A O 1
ATOM 1336 N N . PRO A 1 163 ? -8.055 2.561 -9.203 1 96.62 163 PRO A N 1
ATOM 1337 C CA . PRO A 1 163 ? -7.086 2.629 -8.109 1 96.62 163 PRO A CA 1
ATOM 1338 C C . PRO A 1 163 ? -6.098 1.465 -8.117 1 96.62 163 PRO A C 1
ATOM 1340 O O . PRO A 1 163 ? -6.48 0.329 -8.414 1 96.62 163 PRO A O 1
ATOM 1343 N N . ASN A 1 164 ? -4.844 1.685 -7.766 1 96.69 164 ASN A N 1
ATOM 1344 C CA . ASN A 1 164 ? -3.744 0.748 -7.977 1 96.69 164 ASN A CA 1
ATOM 1345 C C . ASN A 1 164 ? -3.611 -0.23 -6.812 1 96.69 164 ASN A C 1
ATOM 1347 O O . ASN A 1 164 ? -2.59 -0.904 -6.672 1 96.69 164 ASN A O 1
ATOM 1351 N N . GLU A 1 165 ? -4.543 -0.291 -5.887 1 95.81 165 GLU A N 1
ATOM 1352 C CA . GLU A 1 165 ? -4.516 -1.188 -4.738 1 95.81 165 GLU A CA 1
ATOM 1353 C C . GLU A 1 165 ? -5.59 -2.264 -4.848 1 95.81 165 GLU A C 1
ATOM 1355 O O . GLU A 1 165 ? -6.594 -2.076 -5.543 1 95.81 165 GLU A O 1
ATOM 1360 N N . PRO A 1 166 ? -5.348 -3.434 -4.145 1 93.69 166 PRO A N 1
ATOM 1361 C CA . PRO A 1 166 ? -6.379 -4.469 -4.195 1 93.69 166 PRO A CA 1
ATOM 1362 C C . PRO A 1 166 ? -7.762 -3.943 -3.805 1 93.69 166 PRO A C 1
ATOM 1364 O O . PRO A 1 166 ? -7.902 -3.27 -2.781 1 93.69 166 PRO A O 1
ATOM 1367 N N . SER A 1 167 ? -8.781 -4.227 -4.625 1 94.56 167 SER A N 1
ATOM 1368 C CA . SER A 1 167 ? -10.172 -3.848 -4.402 1 94.56 167 SER A CA 1
ATOM 1369 C C . SER A 1 167 ? -10.367 -2.344 -4.559 1 94.56 167 SER A C 1
ATOM 1371 O O . SER A 1 167 ? -11.453 -1.823 -4.289 1 94.56 167 SER A O 1
ATOM 1373 N N . GLY A 1 168 ? -9.289 -1.637 -4.934 1 95.25 168 GLY A N 1
ATOM 1374 C CA . GLY A 1 168 ? -9.383 -0.188 -5.02 1 95.25 168 GLY A CA 1
ATOM 1375 C C . GLY A 1 168 ? -9.469 0.485 -3.662 1 95.25 168 GLY A C 1
ATOM 1376 O O . GLY A 1 168 ? -8.914 -0.012 -2.682 1 95.25 168 GLY A O 1
ATOM 1377 N N . TRP A 1 169 ? -9.969 1.695 -3.67 1 97.44 169 TRP A N 1
ATOM 1378 C CA . TRP A 1 169 ? -10.203 2.424 -2.426 1 97.44 169 TRP A CA 1
ATOM 1379 C C . TRP A 1 169 ? -11.672 2.35 -2.018 1 97.44 169 TRP A C 1
ATOM 1381 O O . TRP A 1 169 ? -12.555 2.789 -2.76 1 97.44 169 TRP A O 1
ATOM 1391 N N . LEU A 1 170 ? -11.875 1.882 -0.815 1 97.5 170 LEU A N 1
ATOM 1392 C CA . LEU A 1 170 ? -13.242 1.668 -0.373 1 97.5 170 LEU A CA 1
ATOM 1393 C C . LEU A 1 170 ? -13.656 2.725 0.647 1 97.5 170 LEU A C 1
ATOM 1395 O O . LEU A 1 170 ? -14.836 2.83 0.994 1 97.5 170 LEU A O 1
ATOM 1399 N N . THR A 1 171 ? -12.695 3.484 1.145 1 96.75 171 THR A N 1
ATOM 1400 C CA . THR A 1 171 ? -12.945 4.551 2.109 1 96.75 171 THR A CA 1
ATOM 1401 C C . THR A 1 171 ? -12.18 5.812 1.727 1 96.75 171 THR A C 1
ATOM 1403 O O . THR A 1 171 ? -11.258 5.762 0.911 1 96.75 171 THR A O 1
ATOM 1406 N N . PHE A 1 172 ? -12.609 6.906 2.293 1 95.5 172 PHE A N 1
ATOM 1407 C CA . PHE A 1 172 ? -11.898 8.148 2.004 1 95.5 172 PHE A CA 1
ATOM 1408 C C . PHE A 1 172 ? -10.453 8.078 2.479 1 95.5 172 PHE A C 1
ATOM 1410 O O . PHE A 1 172 ? -9.547 8.531 1.785 1 95.5 172 PHE A O 1
ATOM 1417 N N . ASN A 1 173 ? -10.219 7.5 3.645 1 94.5 173 ASN A N 1
ATOM 1418 C CA . ASN A 1 173 ? -8.859 7.445 4.156 1 94.5 173 ASN A CA 1
ATOM 1419 C C . ASN A 1 173 ? -7.969 6.559 3.291 1 94.5 173 ASN A C 1
ATOM 1421 O O . ASN A 1 173 ? -6.766 6.812 3.164 1 94.5 173 ASN A O 1
ATOM 1425 N N . GLN A 1 174 ? -8.516 5.531 2.652 1 96.12 174 GLN A N 1
ATOM 1426 C CA . GLN A 1 174 ? -7.746 4.758 1.688 1 96.12 174 GLN A CA 1
ATOM 1427 C C . GLN A 1 174 ? -7.359 5.605 0.481 1 96.12 174 GLN A C 1
ATOM 1429 O O . GLN A 1 174 ? -6.234 5.512 -0.016 1 96.12 174 GLN A O 1
ATOM 1434 N N . PHE A 1 175 ? -8.32 6.457 0.035 1 96.75 175 PHE A N 1
ATOM 1435 C CA . PHE A 1 175 ? -8.039 7.395 -1.045 1 96.75 175 PHE A CA 1
ATOM 1436 C C . PHE A 1 175 ? -6.992 8.422 -0.611 1 96.75 175 PHE A C 1
ATOM 1438 O O . PHE A 1 175 ? -6.012 8.648 -1.32 1 96.75 175 PHE A O 1
ATOM 1445 N N . PHE A 1 176 ? -7.176 8.953 0.558 1 93.88 176 PHE A N 1
ATOM 1446 C CA . PHE A 1 176 ? -6.305 10.016 1.048 1 93.88 176 PHE A CA 1
ATOM 1447 C C . PHE A 1 176 ? -4.898 9.492 1.303 1 93.88 176 PHE A C 1
ATOM 1449 O O . PHE A 1 176 ? -3.91 10.164 0.997 1 93.88 176 PHE A O 1
ATOM 1456 N N . GLY A 1 177 ? -4.781 8.336 1.87 1 94.06 177 GLY A N 1
ATOM 1457 C CA . GLY A 1 177 ? -3.496 7.703 2.135 1 94.06 177 GLY A CA 1
ATOM 1458 C C . GLY A 1 177 ? -3.029 6.805 1.008 1 94.06 177 GLY A C 1
ATOM 1459 O O . GLY A 1 177 ? -2.312 5.828 1.242 1 94.06 177 GLY A O 1
ATOM 1460 N N . ARG A 1 178 ? -3.377 7.109 -0.181 1 96.31 178 ARG A N 1
ATOM 1461 C CA . ARG A 1 178 ? -3.105 6.266 -1.342 1 96.31 178 ARG A CA 1
ATOM 1462 C C . ARG A 1 178 ? -1.609 6.18 -1.619 1 96.31 178 ARG A C 1
ATOM 1464 O O . ARG A 1 178 ? -0.852 7.082 -1.258 1 96.31 178 ARG A O 1
ATOM 1471 N N . ARG A 1 179 ? -1.261 5.105 -2.311 1 96.44 179 ARG A N 1
ATOM 1472 C CA . ARG A 1 179 ? 0.118 4.898 -2.74 1 96.44 179 ARG A CA 1
ATOM 1473 C C . ARG A 1 179 ? 0.307 5.316 -4.195 1 96.44 179 ARG A C 1
ATOM 1475 O O . ARG A 1 179 ? -0.644 5.301 -4.98 1 96.44 179 ARG A O 1
ATOM 1482 N N . LEU A 1 180 ? 1.524 5.68 -4.512 1 97.44 180 LEU A N 1
ATOM 1483 C CA . LEU A 1 180 ? 1.869 6.059 -5.875 1 97.44 180 LEU A CA 1
ATOM 1484 C C . LEU A 1 180 ? 2.299 4.844 -6.688 1 97.44 180 LEU A C 1
ATOM 1486 O O . LEU A 1 180 ? 2.807 3.867 -6.133 1 97.44 180 LEU A O 1
ATOM 1490 N N . ASN A 1 181 ? 2.033 4.969 -7.988 1 96.5 181 ASN A N 1
ATOM 1491 C CA . ASN A 1 181 ? 2.617 3.979 -8.891 1 96.5 181 ASN A CA 1
ATOM 1492 C C . ASN A 1 181 ? 4.145 4 -8.828 1 96.5 181 ASN A C 1
ATOM 1494 O O . ASN A 1 181 ? 4.742 5.035 -8.539 1 96.5 181 ASN A O 1
ATOM 1498 N N . GLY A 1 182 ? 4.754 2.896 -9.125 1 94.25 182 GLY A N 1
ATOM 1499 C CA . GLY A 1 182 ? 6.199 2.754 -9.031 1 94.25 182 GLY A CA 1
ATOM 1500 C C . GLY A 1 182 ? 6.949 3.607 -10.039 1 94.25 182 GLY A C 1
ATOM 1501 O O . GLY A 1 182 ? 6.527 3.736 -11.188 1 94.25 182 GLY A O 1
ATOM 1502 N N . GLY A 1 183 ? 8.039 4.172 -9.586 1 93.31 183 GLY A N 1
ATOM 1503 C CA . GLY A 1 183 ? 8.953 4.863 -10.477 1 93.31 183 GLY A CA 1
ATOM 1504 C C . GLY A 1 183 ? 8.688 6.352 -10.57 1 93.31 183 GLY A C 1
ATOM 1505 O O . GLY A 1 183 ? 9.492 7.098 -11.141 1 93.31 183 GLY A O 1
ATOM 1506 N N . LEU A 1 184 ? 7.691 6.832 -9.953 1 95.38 184 LEU A N 1
ATOM 1507 C CA . LEU A 1 184 ? 7.262 8.211 -10.156 1 95.38 184 LEU A CA 1
ATOM 1508 C C . LEU A 1 184 ? 8.039 9.164 -9.266 1 95.38 184 LEU A C 1
ATOM 1510 O O . LEU A 1 184 ? 8 10.383 -9.461 1 95.38 184 LEU A O 1
ATOM 1514 N N . ARG A 1 185 ? 8.75 8.602 -8.273 1 96.06 185 ARG A N 1
ATOM 1515 C CA . ARG A 1 185 ? 9.516 9.422 -7.336 1 96.06 185 ARG A CA 1
ATOM 1516 C C . ARG A 1 185 ? 10.953 8.938 -7.23 1 96.06 185 ARG A C 1
ATOM 1518 O O . ARG A 1 185 ? 11.352 8.352 -6.223 1 96.06 185 ARG A O 1
ATOM 1525 N N . PRO A 1 186 ? 11.742 9.297 -8.195 1 92.38 186 PRO A N 1
ATOM 1526 C CA . PRO A 1 186 ? 13.148 8.906 -8.062 1 92.38 186 PRO A CA 1
ATOM 1527 C C . PRO A 1 186 ? 13.82 9.523 -6.84 1 92.38 186 PRO A C 1
ATOM 1529 O O . PRO A 1 186 ? 13.539 10.672 -6.484 1 92.38 186 PRO A O 1
ATOM 1532 N N . ILE A 1 187 ? 14.641 8.742 -6.156 1 95.62 187 ILE A N 1
ATOM 1533 C CA . ILE A 1 187 ? 15.352 9.203 -4.969 1 95.62 187 ILE A CA 1
ATOM 1534 C C . ILE A 1 187 ? 16.688 9.82 -5.375 1 95.62 187 ILE A C 1
ATOM 1536 O O . ILE A 1 187 ? 17.516 9.156 -6.016 1 95.62 187 ILE A O 1
ATOM 1540 N N . ALA A 1 188 ? 16.906 11.047 -4.98 1 95.31 188 ALA A N 1
ATOM 1541 C CA . ALA A 1 188 ? 18.156 11.734 -5.309 1 95.31 188 ALA A CA 1
ATOM 1542 C C . ALA A 1 188 ? 19.328 11.109 -4.574 1 95.31 188 ALA A C 1
ATOM 1544 O O . ALA A 1 188 ? 19.281 10.891 -3.363 1 95.31 188 ALA A O 1
ATOM 1545 N N . GLU A 1 189 ? 20.391 10.734 -5.336 1 93.25 189 GLU A N 1
ATOM 1546 C CA . GLU A 1 189 ? 21.625 10.18 -4.789 1 93.25 189 GLU A CA 1
ATOM 1547 C C . GLU A 1 189 ? 21.344 9.117 -3.74 1 93.25 189 GLU A C 1
ATOM 1549 O O . GLU A 1 189 ? 21.781 9.227 -2.594 1 93.25 189 GLU A O 1
ATOM 1554 N N . PRO A 1 190 ? 20.688 8.055 -4.129 1 91.75 190 PRO A N 1
ATOM 1555 C CA . PRO A 1 190 ? 20.141 7.062 -3.191 1 91.75 190 PRO A CA 1
ATOM 1556 C C . PRO A 1 190 ? 21.234 6.402 -2.35 1 91.75 190 PRO A C 1
ATOM 1558 O O . PRO A 1 190 ? 20.953 5.906 -1.253 1 91.75 190 PRO A O 1
ATOM 1561 N N . GLY A 1 191 ? 22.453 6.418 -2.74 1 89.31 191 GLY A N 1
ATOM 1562 C CA . GLY A 1 191 ? 23.516 5.762 -2.01 1 89.31 191 GLY A CA 1
ATOM 1563 C C . GLY A 1 191 ? 24.281 6.699 -1.089 1 89.31 191 GLY A C 1
ATOM 1564 O O . GLY A 1 191 ? 25.25 6.293 -0.446 1 89.31 191 GLY A O 1
ATOM 1565 N N . SER A 1 192 ? 23.812 7.949 -0.981 1 94.81 192 SER A N 1
ATOM 1566 C CA . SER A 1 192 ? 24.562 8.922 -0.192 1 94.81 192 SER A CA 1
ATOM 1567 C C . SER A 1 192 ? 23.672 9.609 0.836 1 94.81 192 SER A C 1
ATOM 1569 O O . SER A 1 192 ? 22.672 10.234 0.478 1 94.81 192 SER A O 1
ATOM 1571 N N . ASN A 1 193 ? 24.078 9.539 2.088 1 97.56 193 ASN A N 1
ATOM 1572 C CA . ASN A 1 193 ? 23.391 10.258 3.148 1 97.56 193 ASN A CA 1
ATOM 1573 C C . ASN A 1 193 ? 23.812 11.719 3.215 1 97.56 193 ASN A C 1
ATOM 1575 O O . ASN A 1 193 ? 23.203 12.516 3.934 1 97.56 193 ASN A O 1
ATOM 1579 N N . LEU A 1 194 ? 24.828 12.094 2.43 1 97.62 194 LEU A N 1
ATOM 1580 C CA . LEU A 1 194 ? 25.281 13.477 2.443 1 97.62 194 LEU A CA 1
ATOM 1581 C C . LEU A 1 194 ? 24.25 14.406 1.822 1 97.62 194 LEU A C 1
ATOM 1583 O O . LEU A 1 194 ? 24.281 15.617 2.029 1 97.62 194 LEU A O 1
ATOM 1587 N N . VAL A 1 195 ? 23.469 13.844 1.08 1 98 195 VAL A N 1
ATOM 1588 C CA . VAL A 1 195 ? 22.297 14.547 0.57 1 98 195 VAL A CA 1
ATOM 1589 C C . VAL A 1 195 ? 21.031 13.93 1.165 1 98 195 VAL A C 1
ATOM 1591 O O . VAL A 1 195 ? 20.656 12.805 0.823 1 98 195 VAL A O 1
ATOM 1594 N N . ALA A 1 196 ? 20.406 14.633 2.049 1 98.5 196 ALA A N 1
ATOM 1595 C CA . ALA A 1 196 ? 19.109 14.18 2.574 1 98.5 196 ALA A CA 1
ATOM 1596 C C . ALA A 1 196 ? 17.969 14.57 1.639 1 98.5 196 ALA A C 1
ATOM 1598 O O . ALA A 1 196 ? 18.016 15.633 1.012 1 98.5 196 ALA A O 1
ATOM 1599 N N . THR A 1 197 ? 16.984 13.711 1.544 1 98.62 197 THR A N 1
ATOM 1600 C CA . THR A 1 197 ? 15.883 13.969 0.628 1 98.62 197 THR A CA 1
ATOM 1601 C C . THR A 1 197 ? 14.602 14.281 1.399 1 98.62 197 THR A C 1
ATOM 1603 O O . THR A 1 197 ? 14.523 14.031 2.604 1 98.62 197 THR A O 1
ATOM 1606 N N . SER A 1 198 ? 13.664 14.867 0.673 1 98.56 198 SER A N 1
ATOM 1607 C CA . SER A 1 198 ? 12.375 15.203 1.273 1 98.56 198 SER A CA 1
ATOM 1608 C C . SER A 1 198 ? 11.633 13.953 1.73 1 98.56 198 SER A C 1
ATOM 1610 O O . SER A 1 198 ? 11.461 13.008 0.958 1 98.56 198 SER A O 1
ATOM 1612 N N . PRO A 1 199 ? 11.188 13.961 2.969 1 97.88 199 PRO A N 1
ATOM 1613 C CA . PRO A 1 199 ? 10.492 12.781 3.492 1 97.88 199 PRO A CA 1
ATOM 1614 C C . PRO A 1 199 ? 9.039 12.703 3.031 1 97.88 199 PRO A C 1
ATOM 1616 O O . PRO A 1 199 ? 8.383 11.672 3.215 1 97.88 199 PRO A O 1
ATOM 1619 N N . ALA A 1 200 ? 8.5 13.758 2.428 1 96.62 200 ALA A N 1
ATOM 1620 C CA . ALA A 1 200 ? 7.109 13.836 1.979 1 96.62 200 ALA A CA 1
ATOM 1621 C C . ALA A 1 200 ? 6.949 14.852 0.855 1 96.62 200 ALA A C 1
ATOM 1623 O O . ALA A 1 200 ? 7.879 15.602 0.552 1 96.62 200 ALA A O 1
ATOM 1624 N N . ASP A 1 201 ? 5.832 14.773 0.097 1 95.75 201 ASP A N 1
ATOM 1625 C CA . ASP A 1 201 ? 5.422 15.93 -0.695 1 95.75 201 ASP A CA 1
ATOM 1626 C C . ASP A 1 201 ? 5.035 17.109 0.205 1 95.75 201 ASP A C 1
ATOM 1628 O O . ASP A 1 201 ? 4.094 17 0.995 1 95.75 201 ASP A O 1
ATOM 1632 N N . CYS A 1 202 ? 5.816 18.141 0.1 1 92.81 202 CYS A N 1
ATOM 1633 C CA . CYS A 1 202 ? 5.637 19.172 1.111 1 92.81 202 CYS A CA 1
ATOM 1634 C C . CYS A 1 202 ? 6.223 20.5 0.645 1 92.81 202 CYS A C 1
ATOM 1636 O O . CYS A 1 202 ? 6.77 20.594 -0.458 1 92.81 202 CYS A O 1
ATOM 1638 N N . VAL A 1 203 ? 6.012 21.516 1.475 1 90.75 203 VAL A N 1
ATOM 1639 C CA . VAL A 1 203 ? 6.555 22.844 1.257 1 90.75 203 VAL A CA 1
ATOM 1640 C C . VAL A 1 203 ? 7.355 23.297 2.482 1 90.75 203 VAL A C 1
ATOM 1642 O O . VAL A 1 203 ? 6.938 23.062 3.619 1 90.75 203 VAL A O 1
ATOM 1645 N N . PHE A 1 204 ? 8.461 23.906 2.219 1 92.81 204 PHE A N 1
ATOM 1646 C CA . PHE A 1 204 ? 9.312 24.406 3.289 1 92.81 204 PHE A CA 1
ATOM 1647 C C . PHE A 1 204 ? 8.602 25.5 4.078 1 92.81 204 PHE A C 1
ATOM 1649 O O . PHE A 1 204 ? 7.934 26.359 3.5 1 92.81 204 PHE A O 1
ATOM 1656 N N . GLN A 1 205 ? 8.75 25.422 5.387 1 86.69 205 GLN A N 1
ATOM 1657 C CA . GLN A 1 205 ? 8.195 26.469 6.242 1 86.69 205 GLN A CA 1
ATOM 1658 C C . GLN A 1 205 ? 9.297 27.25 6.945 1 86.69 205 GLN A C 1
ATOM 1660 O O . GLN A 1 205 ? 9.438 28.453 6.742 1 86.69 205 GLN A O 1
ATOM 1665 N N . HIS A 1 206 ? 10.133 26.516 7.77 1 87.56 206 HIS A N 1
ATOM 1666 C CA . HIS A 1 206 ? 11.195 27.172 8.523 1 87.56 206 HIS A CA 1
ATOM 1667 C C . HIS A 1 206 ? 12.336 26.203 8.812 1 87.56 206 HIS A C 1
ATOM 1669 O O . HIS A 1 206 ? 12.133 24.984 8.82 1 87.56 206 HIS A O 1
ATOM 1675 N N . ALA A 1 207 ? 13.445 26.812 9.023 1 92.62 207 ALA A N 1
ATOM 1676 C CA . ALA A 1 207 ? 14.602 26.094 9.57 1 92.62 207 ALA A CA 1
ATOM 1677 C C . ALA A 1 207 ? 15.25 26.891 10.703 1 92.62 207 ALA A C 1
ATOM 1679 O O . ALA A 1 207 ? 15.367 28.109 10.625 1 92.62 207 ALA A O 1
ATOM 1680 N N . TYR A 1 208 ? 15.602 26.203 11.758 1 91.5 208 TYR A N 1
ATOM 1681 C CA . TYR A 1 208 ? 16.234 26.859 12.906 1 91.5 208 TYR A CA 1
ATOM 1682 C C . TYR A 1 208 ? 17.453 26.062 13.375 1 91.5 208 TYR A C 1
ATOM 1684 O O . TYR A 1 208 ? 17.469 24.844 13.312 1 91.5 208 TYR A O 1
ATOM 1692 N N . ASP A 1 209 ? 18.344 26.844 13.914 1 93.5 209 ASP A N 1
ATOM 1693 C CA . ASP A 1 209 ? 19.359 26.219 14.75 1 93.5 209 ASP A CA 1
ATOM 1694 C C . ASP A 1 209 ? 18.812 25.859 16.125 1 93.5 209 ASP A C 1
ATOM 1696 O O . ASP A 1 209 ? 18.031 26.625 16.703 1 93.5 209 ASP A O 1
ATOM 1700 N N . ILE A 1 210 ? 19.188 24.719 16.531 1 93.62 210 ILE A N 1
ATOM 1701 C CA . ILE A 1 210 ? 18.828 24.297 17.875 1 93.62 210 ILE A CA 1
ATOM 1702 C C . ILE A 1 210 ? 19.891 24.734 18.859 1 93.62 210 ILE A C 1
ATOM 1704 O O . ILE A 1 210 ? 21.078 24.484 18.656 1 93.62 210 ILE A O 1
ATOM 1708 N N . ASP A 1 211 ? 19.531 25.328 19.938 1 93.44 211 ASP A N 1
ATOM 1709 C CA . ASP A 1 211 ? 20.547 25.859 20.844 1 93.44 211 ASP A CA 1
ATOM 1710 C C . ASP A 1 211 ? 21.047 24.781 21.797 1 93.44 211 ASP A C 1
ATOM 1712 O O . ASP A 1 211 ? 20.688 23.609 21.672 1 93.44 211 ASP A O 1
ATOM 1716 N N . ASP A 1 212 ? 21.891 25.156 22.781 1 94.12 212 ASP A N 1
ATOM 1717 C CA . ASP A 1 212 ? 22.562 24.219 23.703 1 94.12 212 ASP A CA 1
ATOM 1718 C C . ASP A 1 212 ? 21.547 23.531 24.609 1 94.12 212 ASP A C 1
ATOM 1720 O O . ASP A 1 212 ? 21.781 22.406 25.062 1 94.12 212 ASP A O 1
ATOM 1724 N N . ASP A 1 213 ? 20.484 24.141 24.812 1 91.88 213 ASP A N 1
ATOM 1725 C CA . ASP A 1 213 ? 19.469 23.594 25.703 1 91.88 213 ASP A CA 1
ATOM 1726 C C . ASP A 1 213 ? 18.312 22.969 24.906 1 91.88 213 ASP A C 1
ATOM 1728 O O . ASP A 1 213 ? 17.234 22.734 25.453 1 91.88 213 ASP A O 1
ATOM 1732 N N . SER A 1 214 ? 18.547 22.797 23.594 1 92.56 214 SER A N 1
ATOM 1733 C CA . SER A 1 214 ? 17.625 22.125 22.672 1 92.56 214 SER A CA 1
ATOM 1734 C C . SER A 1 214 ? 16.406 23 22.391 1 92.56 214 SER A C 1
ATOM 1736 O O . SER A 1 214 ? 15.312 22.484 22.125 1 92.56 214 SER A O 1
ATOM 1738 N N . ASN A 1 215 ? 16.594 24.281 22.516 1 88.62 215 ASN A N 1
ATOM 1739 C CA . ASN A 1 215 ? 15.5 25.203 22.219 1 88.62 215 ASN A CA 1
ATOM 1740 C C . ASN A 1 215 ? 15.578 25.719 20.781 1 88.62 215 ASN A C 1
ATOM 1742 O O . ASN A 1 215 ? 16.656 25.812 20.203 1 88.62 215 ASN A O 1
ATOM 1746 N N . ILE A 1 216 ? 14.492 25.969 20.219 1 86.44 216 ILE A N 1
ATOM 1747 C CA . ILE A 1 216 ? 14.383 26.703 18.969 1 86.44 216 ILE A CA 1
ATOM 1748 C C . ILE A 1 216 ? 13.531 27.953 19.188 1 86.44 216 ILE A C 1
ATOM 1750 O O . ILE A 1 216 ? 12.781 28.047 20.156 1 86.44 216 ILE A O 1
ATOM 1754 N N . PRO A 1 217 ? 14.016 29.141 18.391 1 73.06 217 PRO A N 1
ATOM 1755 C CA . PRO A 1 217 ? 13.211 30.359 18.578 1 73.06 217 PRO A CA 1
ATOM 1756 C C . PRO A 1 217 ? 11.711 30.078 18.516 1 73.06 217 PRO A C 1
ATOM 1758 O O . PRO A 1 217 ? 11.273 29.156 17.828 1 73.06 217 PRO A O 1
ATOM 1761 N N . ALA A 1 218 ? 11.273 30.344 19.703 1 52.84 218 ALA A N 1
ATOM 1762 C CA . ALA A 1 218 ? 9.828 30.141 19.781 1 52.84 218 ALA A CA 1
ATOM 1763 C C . ALA A 1 218 ? 9.109 30.938 18.688 1 52.84 218 ALA A C 1
ATOM 1765 O O . ALA A 1 218 ? 9.438 32.094 18.453 1 52.84 218 ALA A O 1
ATOM 1766 N N . THR A 1 219 ? 9.016 30.562 17.719 1 47.62 219 THR A N 1
ATOM 1767 C CA . THR A 1 219 ? 8.156 31.344 16.828 1 47.62 219 THR A CA 1
ATOM 1768 C C . THR A 1 219 ? 7.016 31.984 17.609 1 47.62 219 THR A C 1
ATOM 1770 O O . THR A 1 219 ? 6.434 31.359 18.5 1 47.62 219 THR A O 1
ATOM 1773 N N . SER A 1 220 ? 7.184 33.344 17.828 1 39.09 220 SER A N 1
ATOM 1774 C CA . SER A 1 220 ? 6.223 34.188 18.547 1 39.09 220 SER A CA 1
ATOM 1775 C C . SER A 1 220 ? 4.793 33.688 18.312 1 39.09 220 SER A C 1
ATOM 1777 O O . SER A 1 220 ? 4.32 33.656 17.188 1 39.09 220 SER A O 1
ATOM 1779 N N . ILE A 1 221 ? 4.34 32.594 18.703 1 36.19 221 ILE A N 1
ATOM 1780 C CA . ILE A 1 221 ? 2.881 32.594 18.766 1 36.19 221 ILE A CA 1
ATOM 1781 C C . ILE A 1 221 ? 2.402 33.562 19.828 1 36.19 221 ILE A C 1
ATOM 1783 O O . ILE A 1 221 ? 2.748 33.438 21.016 1 36.19 221 ILE A O 1
ATOM 1787 N N . LYS A 1 222 ? 1.298 34.438 19.359 1 37.44 222 LYS A N 1
ATOM 1788 C CA . LYS A 1 222 ? 0.472 35.469 19.984 1 37.44 222 LYS A CA 1
ATOM 1789 C C . LYS A 1 222 ? 0.93 35.75 21.422 1 37.44 222 LYS A C 1
ATOM 1791 O O . LYS A 1 222 ? 0.238 35.375 22.375 1 37.44 222 LYS A O 1
ATOM 1796 N N . ASN A 1 223 ? 1.955 36.188 21.625 1 36.69 223 ASN A N 1
ATOM 1797 C CA . ASN A 1 223 ? 2.322 36.875 22.859 1 36.69 223 ASN A CA 1
ATOM 1798 C C . ASN A 1 223 ? 2.895 35.938 23.891 1 36.69 223 ASN A C 1
ATOM 1800 O O . ASN A 1 223 ? 3.15 36.312 25.031 1 36.69 223 ASN A O 1
ATOM 1804 N N . THR A 1 224 ? 2.682 34.688 23.922 1 35.31 224 THR A N 1
ATOM 1805 C CA . THR A 1 224 ? 3.42 33.875 24.875 1 35.31 224 THR A CA 1
ATOM 1806 C C . THR A 1 224 ? 4.629 33.219 24.203 1 35.31 224 THR A C 1
ATOM 1808 O O . THR A 1 224 ? 4.508 32.625 23.125 1 35.31 224 THR A O 1
ATOM 1811 N N . HIS A 1 225 ? 5.746 33.688 24.219 1 39.34 225 HIS A N 1
ATOM 1812 C CA . HIS A 1 225 ? 7.07 33.25 23.781 1 39.34 225 HIS A CA 1
ATOM 1813 C C . HIS A 1 225 ? 7.301 31.781 24.047 1 39.34 225 HIS A C 1
ATOM 1815 O O . HIS A 1 225 ? 7.801 31.406 25.125 1 39.34 225 HIS A O 1
ATOM 1821 N N . LYS A 1 226 ? 6.434 30.906 23.922 1 45.84 226 LYS A N 1
ATOM 1822 C CA . LYS A 1 226 ? 6.832 29.562 24.344 1 45.84 226 LYS A CA 1
ATOM 1823 C C . LYS A 1 226 ? 7.684 28.875 23.281 1 45.84 226 LYS A C 1
ATOM 1825 O O . LYS A 1 226 ? 7.438 29.031 22.078 1 45.84 226 LYS A O 1
ATOM 1830 N N . TYR A 1 227 ? 9.031 28.672 23.578 1 53.97 227 TYR A N 1
ATOM 1831 C CA . TYR A 1 227 ? 10.031 27.938 22.797 1 53.97 227 TYR A CA 1
ATOM 1832 C C . TYR A 1 227 ? 9.609 26.484 22.609 1 53.97 227 TYR A C 1
ATOM 1834 O O . TYR A 1 227 ? 8.93 25.906 23.453 1 53.97 227 TYR A O 1
ATOM 1842 N N . GLY A 1 228 ? 9.641 26.078 21.266 1 75.88 228 GLY A N 1
ATOM 1843 C CA . GLY A 1 228 ? 9.641 24.641 21.125 1 75.88 228 GLY A CA 1
ATOM 1844 C C . GLY A 1 228 ? 10.922 23.984 21.625 1 75.88 228 GLY A C 1
ATOM 1845 O O . GLY A 1 228 ? 12 24.562 21.5 1 75.88 228 GLY A O 1
ATOM 1846 N N . ASN A 1 229 ? 10.82 23.141 22.5 1 85.62 229 ASN A N 1
ATOM 1847 C CA . ASN A 1 229 ? 11.945 22.344 22.969 1 85.62 229 ASN A CA 1
ATOM 1848 C C . ASN A 1 229 ? 11.953 20.953 22.344 1 85.62 229 ASN A C 1
ATOM 1850 O O . ASN A 1 229 ? 10.969 20.219 22.422 1 85.62 229 ASN A O 1
ATOM 1854 N N . ILE A 1 230 ? 13.086 20.672 21.766 1 92.31 230 ILE A N 1
ATOM 1855 C CA . ILE A 1 230 ? 13.211 19.438 21 1 92.31 230 ILE A CA 1
ATOM 1856 C C . ILE A 1 230 ? 12.992 18.234 21.906 1 92.31 230 ILE A C 1
ATOM 1858 O O . ILE A 1 230 ? 12.43 17.219 21.5 1 92.31 230 ILE A O 1
ATOM 1862 N N . LYS A 1 231 ? 13.406 18.391 23.172 1 92.06 231 LYS A N 1
ATOM 1863 C CA . LYS A 1 231 ? 13.188 17.297 24.109 1 92.06 231 LYS A CA 1
ATOM 1864 C C . LYS A 1 231 ? 11.703 17.031 24.297 1 92.06 231 LYS A C 1
ATOM 1866 O O . LYS A 1 231 ? 11.297 15.867 24.422 1 92.06 231 LYS A O 1
ATOM 1871 N N . GLN A 1 232 ? 10.977 18.078 24.281 1 87.06 232 GLN A N 1
ATOM 1872 C CA . GLN A 1 232 ? 9.531 17.922 24.375 1 87.06 232 GLN A CA 1
ATOM 1873 C C . GLN A 1 232 ? 8.953 17.312 23.109 1 87.06 232 GLN A C 1
ATOM 1875 O O . GLN A 1 232 ? 8.062 16.453 23.172 1 87.06 232 GLN A O 1
ATOM 1880 N N . LEU A 1 233 ? 9.477 17.719 22 1 89.06 233 LEU A N 1
ATOM 1881 C CA . LEU A 1 233 ? 9.023 17.219 20.719 1 89.06 233 LEU A CA 1
ATOM 1882 C C . LEU A 1 233 ? 9.242 15.703 20.625 1 89.06 233 LEU A C 1
ATOM 1884 O O . LEU A 1 233 ? 8.398 14.984 20.078 1 89.06 233 LEU A O 1
ATOM 1888 N N . LEU A 1 234 ? 10.344 15.305 21.188 1 93.81 234 LEU A N 1
ATOM 1889 C CA . LEU A 1 234 ? 10.734 13.898 21.109 1 93.81 234 LEU A CA 1
ATOM 1890 C C . LEU A 1 234 ? 10.5 13.203 22.438 1 93.81 234 LEU A C 1
ATOM 1892 O O . LEU A 1 234 ? 11.258 12.312 22.828 1 93.81 234 LEU A O 1
ATOM 1896 N N . GLU A 1 235 ? 9.57 13.594 23.156 1 91 235 GLU A N 1
ATOM 1897 C CA . GLU A 1 235 ? 9.328 13.016 24.469 1 91 235 GLU A CA 1
ATOM 1898 C C . GLU A 1 235 ? 9.289 11.492 24.406 1 91 235 GLU A C 1
ATOM 1900 O O . GLU A 1 235 ? 8.602 10.922 23.547 1 91 235 GLU A O 1
ATOM 1905 N N . GLY A 1 236 ? 10.086 10.836 25.344 1 91.62 236 GLY A N 1
ATOM 1906 C CA . GLY A 1 236 ? 10.125 9.383 25.375 1 91.62 236 GLY A CA 1
ATOM 1907 C C . GLY A 1 236 ? 11.266 8.805 24.562 1 91.62 236 GLY A C 1
ATOM 1908 O O . GLY A 1 236 ? 11.609 7.633 24.703 1 91.62 236 GLY A O 1
ATOM 1909 N N . SER A 1 237 ? 11.836 9.586 23.703 1 95.38 237 SER A N 1
ATOM 1910 C CA . SER A 1 237 ? 12.938 9.125 22.859 1 95.38 237 SER A CA 1
ATOM 1911 C C . SER A 1 237 ? 14.234 9.023 23.656 1 95.38 237 SER A C 1
ATOM 1913 O O . SER A 1 237 ? 14.531 9.891 24.484 1 95.38 237 SER A O 1
ATOM 1915 N N . GLN A 1 238 ? 15.016 8.055 23.375 1 95.75 238 GLN A N 1
ATOM 1916 C CA . GLN A 1 238 ? 16.359 7.949 23.922 1 95.75 238 GLN A CA 1
ATOM 1917 C C . GLN A 1 238 ? 17.297 8.969 23.281 1 95.75 238 GLN A C 1
ATOM 1919 O O . GLN A 1 238 ? 18.406 9.203 23.781 1 95.75 238 GLN A O 1
ATOM 1924 N N . TYR A 1 239 ? 16.844 9.648 22.25 1 96 239 TYR A N 1
ATOM 1925 C CA . TYR A 1 239 ? 17.688 10.57 21.484 1 96 239 TYR A CA 1
ATOM 1926 C C . TYR A 1 239 ? 17.203 12.008 21.656 1 96 239 TYR A C 1
ATOM 1928 O O . TYR A 1 239 ? 17.609 12.891 20.875 1 96 239 TYR A O 1
ATOM 1936 N N . SER A 1 240 ? 16.422 12.227 22.609 1 93.19 240 SER A N 1
ATOM 1937 C CA . SER A 1 240 ? 15.836 13.555 22.797 1 93.19 240 SER A CA 1
ATOM 1938 C C . SER A 1 240 ? 16.922 14.602 23.031 1 93.19 240 SER A C 1
ATOM 1940 O O . SER A 1 240 ? 16.734 15.781 22.719 1 93.19 240 SER A O 1
ATOM 1942 N N . GLU A 1 241 ? 18.109 14.188 23.5 1 93.44 241 GLU A N 1
ATOM 1943 C CA . GLU A 1 241 ? 19.188 15.125 23.812 1 93.44 241 GLU A CA 1
ATOM 1944 C C . GLU A 1 241 ? 20.266 15.117 22.734 1 93.44 241 GLU A C 1
ATOM 1946 O O . GLU A 1 241 ? 21.312 15.75 22.875 1 93.44 241 GLU A O 1
ATOM 1951 N N . SER A 1 242 ? 19.969 14.484 21.672 1 95.19 242 SER A N 1
ATOM 1952 C CA . SER A 1 242 ? 21 14.266 20.656 1 95.19 242 SER A CA 1
ATOM 1953 C C . SER A 1 242 ? 21.031 15.398 19.641 1 95.19 242 SER A C 1
ATOM 1955 O O . SER A 1 242 ? 21.922 15.438 18.781 1 95.19 242 SER A O 1
ATOM 1957 N N . PHE A 1 243 ? 20.188 16.391 19.766 1 97.06 243 PHE A N 1
ATOM 1958 C CA . PHE A 1 243 ? 20.031 17.297 18.641 1 97.06 243 PHE A CA 1
ATOM 1959 C C . PHE A 1 243 ? 20.438 18.719 19.047 1 97.06 243 PHE A C 1
ATOM 1961 O O . PHE A 1 243 ? 20.375 19.641 18.219 1 97.06 243 PHE A O 1
ATOM 1968 N N . ALA A 1 244 ? 20.875 18.891 20.344 1 95.69 244 ALA A N 1
ATOM 1969 C CA . ALA A 1 244 ? 21.406 20.203 20.703 1 95.69 244 ALA A CA 1
ATOM 1970 C C . ALA A 1 244 ? 22.484 20.641 19.719 1 95.69 244 ALA A C 1
ATOM 1972 O O . ALA A 1 244 ? 23.312 19.828 19.281 1 95.69 244 ALA A O 1
ATOM 1973 N N . ARG A 1 245 ? 22.422 21.984 19.328 1 96.31 245 ARG A N 1
ATOM 1974 C CA . ARG A 1 245 ? 23.359 22.594 18.391 1 96.31 245 ARG A CA 1
ATOM 1975 C C . ARG A 1 245 ? 23.188 22.016 17 1 96.31 245 ARG A C 1
ATOM 1977 O O . ARG A 1 245 ? 24.094 22.141 16.156 1 96.31 245 ARG A O 1
ATOM 1984 N N . GLY A 1 246 ? 22.094 21.281 16.766 1 97 246 GLY A N 1
ATOM 1985 C CA . GLY A 1 246 ? 21.766 20.781 15.445 1 97 246 GLY A CA 1
ATOM 1986 C C . GLY A 1 246 ? 20.828 21.703 14.688 1 97 246 GLY A C 1
ATOM 1987 O O . GLY A 1 246 ? 20.906 22.938 14.812 1 97 246 GLY A O 1
ATOM 1988 N N . THR A 1 247 ? 20.109 21.062 13.766 1 96.5 247 THR A N 1
ATOM 1989 C CA . THR A 1 247 ? 19.25 21.844 12.883 1 96.5 247 THR A CA 1
ATOM 1990 C C . THR A 1 247 ? 17.828 21.281 12.898 1 96.5 247 THR A C 1
ATOM 1992 O O . THR A 1 247 ? 17.641 20.062 12.883 1 96.5 247 THR A O 1
ATOM 1995 N N . PHE A 1 248 ? 16.891 22.188 13.078 1 94.62 248 PHE A N 1
ATOM 1996 C CA . PHE A 1 248 ? 15.461 21.922 12.992 1 94.62 248 PHE A CA 1
ATOM 1997 C C . PHE A 1 248 ? 14.891 22.438 11.672 1 94.62 248 PHE A C 1
ATOM 1999 O O . PHE A 1 248 ? 15.055 23.609 11.328 1 94.62 248 PHE A O 1
ATOM 2006 N N . VAL A 1 249 ? 14.227 21.516 10.906 1 94.38 249 VAL A N 1
ATOM 2007 C CA . VAL A 1 249 ? 13.602 21.938 9.656 1 94.38 249 VAL A CA 1
ATOM 2008 C C . VAL A 1 249 ? 12.133 21.516 9.641 1 94.38 249 VAL A C 1
ATOM 2010 O O . VAL A 1 249 ? 11.805 20.359 9.914 1 94.38 249 VAL A O 1
ATOM 2013 N N . HIS A 1 250 ? 11.266 22.453 9.273 1 91.06 250 HIS A N 1
ATOM 2014 C CA . HIS A 1 250 ? 9.828 22.25 9.289 1 91.06 250 HIS A CA 1
ATOM 2015 C C . HIS A 1 250 ? 9.234 22.359 7.887 1 91.06 250 HIS A C 1
ATOM 2017 O O . HIS A 1 250 ? 9.492 23.328 7.172 1 91.06 250 HIS A O 1
ATOM 2023 N N . TYR A 1 251 ? 8.477 21.328 7.516 1 90.25 251 TYR A N 1
ATOM 2024 C CA . TYR A 1 251 ? 7.734 21.312 6.262 1 90.25 251 TYR A CA 1
ATOM 2025 C C . TYR A 1 251 ? 6.242 21.125 6.516 1 90.25 251 TYR A C 1
ATOM 2027 O O . TYR A 1 251 ? 5.844 20.609 7.566 1 90.25 251 TYR A O 1
ATOM 2035 N N . MET A 1 252 ? 5.469 21.578 5.551 1 85.81 252 MET A N 1
ATOM 2036 C CA . MET A 1 252 ? 4.02 21.406 5.613 1 85.81 252 MET A CA 1
ATOM 2037 C C . MET A 1 252 ? 3.506 20.641 4.395 1 85.81 252 MET A C 1
ATOM 2039 O O . MET A 1 252 ? 3.947 20.891 3.271 1 85.81 252 MET A O 1
ATOM 2043 N N . LEU A 1 253 ? 2.59 19.719 4.637 1 87.94 253 LEU A N 1
ATOM 2044 C CA . LEU A 1 253 ? 1.899 19.031 3.547 1 87.94 253 LEU A CA 1
ATOM 2045 C C . LEU A 1 253 ? 0.561 19.703 3.252 1 87.94 253 LEU A C 1
ATOM 2047 O O . LEU A 1 253 ? -0.262 19.875 4.152 1 87.94 253 LEU A O 1
ATOM 2051 N N . GLN A 1 254 ? 0.359 20 2.07 1 81.56 254 GLN A N 1
ATOM 2052 C CA . GLN A 1 254 ? -0.956 20.5 1.664 1 81.56 254 GLN A CA 1
ATOM 2053 C C . GLN A 1 254 ? -1.972 19.359 1.612 1 81.56 254 GLN A C 1
ATOM 2055 O O . GLN A 1 254 ? -1.602 18.188 1.441 1 81.56 254 GLN A O 1
ATOM 2060 N N . PRO A 1 255 ? -3.254 19.672 1.736 1 80.62 255 PRO A N 1
ATOM 2061 C CA . PRO A 1 255 ? -4.266 18.609 1.668 1 80.62 255 PRO A CA 1
ATOM 2062 C C . PRO A 1 255 ? -4.195 17.812 0.369 1 80.62 255 PRO A C 1
ATOM 2064 O O . PRO A 1 255 ? -4.531 16.625 0.352 1 80.62 255 PRO A O 1
ATOM 2067 N N . SER A 1 256 ? -3.738 18.422 -0.679 1 86.69 256 SER A N 1
ATOM 2068 C CA . SER A 1 256 ? -3.682 17.75 -1.976 1 86.69 256 SER A CA 1
ATOM 2069 C C . SER A 1 256 ? -2.404 16.938 -2.123 1 86.69 256 SER A C 1
ATOM 2071 O O . SER A 1 256 ? -2.232 16.219 -3.107 1 86.69 256 SER A O 1
ATOM 2073 N N . SER A 1 257 ? -1.535 17.031 -1.164 1 90.69 257 SER A N 1
ATOM 2074 C CA . SER A 1 257 ? -0.256 16.328 -1.239 1 90.69 257 SER A CA 1
ATOM 2075 C C . SER A 1 257 ? -0.436 14.82 -1.06 1 90.69 257 SER A C 1
ATOM 2077 O O . SER A 1 257 ? -1.456 14.375 -0.535 1 90.69 257 SER A O 1
ATOM 2079 N N . TYR A 1 258 ? 0.521 14.078 -1.664 1 94 258 TYR A N 1
ATOM 2080 C CA . TYR A 1 258 ? 0.712 12.688 -1.287 1 94 258 TYR A CA 1
ATOM 2081 C C . TYR A 1 258 ? 1.066 12.562 0.191 1 94 258 TYR A C 1
ATOM 2083 O O . TYR A 1 258 ? 2.018 13.188 0.661 1 94 258 TYR A O 1
ATOM 2091 N N . HIS A 1 259 ? 0.29 11.75 1 1 93.94 259 HIS A N 1
ATOM 2092 C CA . HIS A 1 259 ? 0.365 11.828 2.453 1 93.94 259 HIS A CA 1
ATOM 2093 C C . HIS A 1 259 ? 1.026 10.586 3.041 1 93.94 259 HIS A C 1
ATOM 2095 O O . HIS A 1 259 ? 0.589 10.078 4.074 1 93.94 259 HIS A O 1
ATOM 2101 N N . ARG A 1 260 ? 1.938 10.109 2.412 1 95.5 260 ARG A N 1
ATOM 2102 C CA . ARG A 1 260 ? 2.812 9.102 3.004 1 95.5 260 ARG A CA 1
ATOM 2103 C C . ARG A 1 260 ? 4.23 9.633 3.166 1 95.5 260 ARG A C 1
ATOM 2105 O O . ARG A 1 260 ? 4.602 10.625 2.537 1 95.5 260 ARG A O 1
ATOM 2112 N N . TYR A 1 261 ? 4.973 9.07 4.039 1 95.31 261 TYR A N 1
ATOM 2113 C CA . TYR A 1 261 ? 6.305 9.617 4.266 1 95.31 261 TYR A CA 1
ATOM 2114 C C . TYR A 1 261 ? 7.371 8.539 4.113 1 95.31 261 TYR A C 1
ATOM 2116 O O . TYR A 1 261 ? 7.109 7.363 4.355 1 95.31 261 TYR A O 1
ATOM 2124 N N . HIS A 1 262 ? 8.523 8.953 3.742 1 97.69 262 HIS A N 1
ATOM 2125 C CA . HIS A 1 262 ? 9.672 8.148 3.334 1 97.69 262 HIS A CA 1
ATOM 2126 C C . HIS A 1 262 ? 10.953 8.633 4.008 1 97.69 262 HIS A C 1
ATOM 2128 O O . HIS A 1 262 ? 11.117 9.828 4.25 1 97.69 262 HIS A O 1
ATOM 2134 N N . LEU A 1 263 ? 11.828 7.707 4.25 1 98.12 263 LEU A N 1
ATOM 2135 C CA . LEU A 1 263 ? 13.047 8.07 4.957 1 98.12 263 LEU A CA 1
ATOM 2136 C C . LEU A 1 263 ? 13.898 9.023 4.113 1 98.12 263 LEU A C 1
ATOM 2138 O O . LEU A 1 263 ? 14.156 8.758 2.939 1 98.12 263 LEU A O 1
ATOM 2142 N N . PRO A 1 264 ? 14.414 10.07 4.766 1 98.56 264 PRO A N 1
ATOM 2143 C CA . PRO A 1 264 ? 15.258 11.016 4.035 1 98.56 264 PRO A CA 1
ATOM 2144 C C . PRO A 1 264 ? 16.703 10.516 3.883 1 98.56 264 PRO A C 1
ATOM 2146 O O . PRO A 1 264 ? 17.469 11.078 3.094 1 98.56 264 PRO A O 1
ATOM 2149 N N . VAL A 1 265 ? 17.109 9.555 4.633 1 98.25 265 VAL A N 1
ATOM 2150 C CA . VAL A 1 265 ? 18.438 8.961 4.66 1 98.25 265 VAL A CA 1
ATOM 2151 C C . VAL A 1 265 ? 18.328 7.461 4.898 1 98.25 265 VAL A C 1
ATOM 2153 O O . VAL A 1 265 ? 17.266 6.961 5.285 1 98.25 265 VAL A O 1
ATOM 2156 N N . SER A 1 266 ? 19.438 6.797 4.57 1 96.75 266 SER A N 1
ATOM 2157 C CA . SER A 1 266 ? 19.531 5.379 4.902 1 96.75 266 SER A CA 1
ATOM 2158 C C . SER A 1 266 ? 20.172 5.168 6.27 1 96.75 266 SER A C 1
ATOM 2160 O O . SER A 1 266 ? 20.938 6.012 6.738 1 96.75 266 SER A O 1
ATOM 2162 N N . GLY A 1 267 ? 19.781 4.086 6.938 1 96.88 267 GLY A N 1
ATOM 2163 C CA . GLY A 1 267 ? 20.422 3.748 8.195 1 96.88 267 GLY A CA 1
ATOM 2164 C C . GLY A 1 267 ? 19.625 2.764 9.031 1 96.88 267 GLY A C 1
ATOM 2165 O O . GLY A 1 267 ? 18.719 2.105 8.523 1 96.88 267 GLY A O 1
ATOM 2166 N N . LEU A 1 268 ? 20.125 2.643 10.242 1 97.5 268 LEU A N 1
ATOM 2167 C CA . LEU A 1 268 ? 19.453 1.789 11.211 1 97.5 268 LEU A CA 1
ATOM 2168 C C . LEU A 1 268 ? 18.328 2.549 11.914 1 97.5 268 LEU A C 1
ATOM 2170 O O . LEU A 1 268 ? 18.562 3.602 12.508 1 97.5 268 LEU A O 1
ATOM 2174 N N . VAL A 1 269 ? 17.094 2.021 11.789 1 97.75 269 VAL A N 1
ATOM 2175 C CA . VAL A 1 269 ? 15.984 2.596 12.539 1 97.75 269 VAL A CA 1
ATOM 2176 C C . VAL A 1 269 ? 16.141 2.266 14.023 1 97.75 269 VAL A C 1
ATOM 2178 O O . VAL A 1 269 ? 16.047 1.104 14.422 1 97.75 269 VAL A O 1
ATOM 2181 N N . LYS A 1 270 ? 16.328 3.268 14.766 1 97.56 270 LYS A N 1
ATOM 2182 C CA . LYS A 1 270 ? 16.578 3.07 16.188 1 97.56 270 LYS A CA 1
ATOM 2183 C C . LYS A 1 270 ? 15.281 3.115 16.984 1 97.56 270 LYS A C 1
ATOM 2185 O O . LYS A 1 270 ? 15.164 2.449 18.016 1 97.56 270 LYS A O 1
ATOM 2190 N N . GLU A 1 271 ? 14.445 3.967 16.547 1 96.88 271 GLU A N 1
ATOM 2191 C CA . GLU A 1 271 ? 13.148 4.129 17.203 1 96.88 271 GLU A CA 1
ATOM 2192 C C . GLU A 1 271 ? 12.047 4.414 16.172 1 96.88 271 GLU A C 1
ATOM 2194 O O . GLU A 1 271 ? 12.305 5.023 15.133 1 96.88 271 GLU A O 1
ATOM 2199 N N . CYS A 1 272 ? 10.898 3.988 16.469 1 95.81 272 CYS A N 1
ATOM 2200 C CA . CYS A 1 272 ? 9.68 4.281 15.727 1 95.81 272 CYS A CA 1
ATOM 2201 C C . CYS A 1 272 ? 8.453 4.18 16.625 1 95.81 272 CYS A C 1
ATOM 2203 O O . CYS A 1 272 ? 7.98 3.08 16.922 1 95.81 272 CYS A O 1
ATOM 2205 N N . PHE A 1 273 ? 7.945 5.363 17.094 1 93.94 273 PHE A N 1
ATOM 2206 C CA . PHE A 1 273 ? 6.832 5.34 18.031 1 93.94 273 PHE A CA 1
ATOM 2207 C C . PHE A 1 273 ? 5.957 6.574 17.859 1 93.94 273 PHE A C 1
ATOM 2209 O O . PHE A 1 273 ? 6.363 7.547 17.219 1 93.94 273 PHE A O 1
ATOM 2216 N N . ARG A 1 274 ? 4.766 6.566 18.438 1 91.69 274 ARG A N 1
ATOM 2217 C CA . ARG A 1 274 ? 3.801 7.656 18.344 1 91.69 274 ARG A CA 1
ATOM 2218 C C . ARG A 1 274 ? 3.613 8.336 19.703 1 91.69 274 ARG A C 1
ATOM 2220 O O . ARG A 1 274 ? 3.781 7.707 20.75 1 91.69 274 ARG A O 1
ATOM 2227 N N . LEU A 1 275 ? 3.328 9.57 19.594 1 86.31 275 LEU A N 1
ATOM 2228 C CA . LEU A 1 275 ? 2.928 10.383 20.734 1 86.31 275 LEU A CA 1
ATOM 2229 C C . LEU A 1 275 ? 1.545 10.984 20.516 1 86.31 275 LEU A C 1
ATOM 2231 O O . LEU A 1 275 ? 1.291 11.602 19.484 1 86.31 275 LEU A O 1
ATOM 2235 N N . SER A 1 276 ? 0.695 10.75 21.5 1 81.5 276 SER A N 1
ATOM 2236 C CA . SER A 1 276 ? -0.658 11.289 21.406 1 81.5 276 SER A CA 1
ATOM 2237 C C . SER A 1 276 ? -0.711 12.742 21.844 1 81.5 276 SER A C 1
ATOM 2239 O O . SER A 1 276 ? -0.008 13.141 22.781 1 81.5 276 SER A O 1
ATOM 2241 N N . GLY A 1 277 ? -1.504 13.5 21.062 1 79.62 277 GLY A N 1
ATOM 2242 C CA . GLY A 1 277 ? -1.707 14.898 21.391 1 79.62 277 GLY A CA 1
ATOM 2243 C C . GLY A 1 277 ? -3.117 15.383 21.109 1 79.62 277 GLY A C 1
ATOM 2244 O O . GLY A 1 277 ? -4.047 14.578 21.031 1 79.62 277 GLY A O 1
ATOM 2245 N N . THR A 1 278 ? -3.268 16.672 21.312 1 75.31 278 THR A N 1
ATOM 2246 C CA . THR A 1 278 ? -4.57 17.297 21.125 1 75.31 278 THR A CA 1
ATOM 2247 C C . THR A 1 278 ? -4.645 17.984 19.75 1 75.31 278 THR A C 1
ATOM 2249 O O . THR A 1 278 ? -3.611 18.297 19.156 1 75.31 278 THR A O 1
ATOM 2252 N N . VAL A 1 279 ? -5.891 18.156 19.375 1 72.62 279 VAL A N 1
ATOM 2253 C CA . VAL A 1 279 ? -6.062 18.828 18.094 1 72.62 279 VAL A CA 1
ATOM 2254 C C . VAL A 1 279 ? -6.059 20.344 18.281 1 72.62 279 VAL A C 1
ATOM 2256 O O . VAL A 1 279 ? -6.512 20.844 19.328 1 72.62 279 VAL A O 1
ATOM 2259 N N . TYR A 1 280 ? -5.555 21.031 17.359 1 70.56 280 TYR A N 1
ATOM 2260 C CA . TYR A 1 280 ? -5.516 22.484 17.328 1 70.56 280 TYR A CA 1
ATOM 2261 C C . TYR A 1 280 ? -5.207 23 15.938 1 70.56 280 TYR A C 1
ATOM 2263 O O . TYR A 1 280 ? -4.387 22.422 15.219 1 70.56 280 TYR A O 1
ATOM 2271 N N . MET A 1 281 ? -5.941 23.953 15.508 1 71.12 281 MET A N 1
ATOM 2272 C CA . MET A 1 281 ? -5.602 24.641 14.258 1 71.12 281 MET A CA 1
ATOM 2273 C C . MET A 1 281 ? -5.977 26.125 14.336 1 71.12 281 MET A C 1
ATOM 2275 O O . MET A 1 281 ? -7.109 26.469 14.68 1 71.12 281 MET A O 1
ATOM 2279 N N . HIS A 1 282 ? -4.98 26.938 14.109 1 73.5 282 HIS A N 1
ATOM 2280 C CA . HIS A 1 282 ? -5.273 28.359 13.969 1 73.5 282 HIS A CA 1
ATOM 2281 C C . HIS A 1 282 ? -5.641 28.719 12.531 1 73.5 282 HIS A C 1
ATOM 2283 O O . HIS A 1 282 ? -4.969 28.281 11.594 1 73.5 282 HIS A O 1
ATOM 2289 N N . VAL A 1 283 ? -6.762 29.359 12.422 1 76.62 283 VAL A N 1
ATOM 2290 C CA . VAL A 1 283 ? -7.207 29.75 11.086 1 76.62 283 VAL A CA 1
ATOM 2291 C C . VAL A 1 283 ? -7.426 31.266 11.031 1 76.62 283 VAL A C 1
ATOM 2293 O O . VAL A 1 283 ? -8.078 31.828 11.906 1 76.62 283 VAL A O 1
ATOM 2296 N N . ASP A 1 284 ? -6.793 31.891 10.07 1 80.19 284 ASP A N 1
ATOM 2297 C CA . ASP A 1 284 ? -6.992 33.312 9.789 1 80.19 284 ASP A CA 1
ATOM 2298 C C . ASP A 1 284 ? -7.457 33.531 8.352 1 80.19 284 ASP A C 1
ATOM 2300 O O . ASP A 1 284 ? -7.656 32.562 7.605 1 80.19 284 ASP A O 1
ATOM 2304 N N . VAL A 1 285 ? -7.844 34.75 8.086 1 80.19 285 VAL A N 1
ATOM 2305 C CA . VAL A 1 285 ? -8.242 35.094 6.727 1 80.19 285 VAL A CA 1
ATOM 2306 C C . VAL A 1 285 ? -7.203 36.031 6.117 1 80.19 285 VAL A C 1
ATOM 2308 O O . VAL A 1 285 ? -6.828 37.031 6.73 1 80.19 285 VAL A O 1
ATOM 2311 N N . LYS A 1 286 ? -6.625 35.625 5.035 1 78.38 286 LYS A N 1
ATOM 2312 C CA . LYS A 1 286 ? -5.723 36.438 4.238 1 78.38 286 LYS A CA 1
ATOM 2313 C C . LYS A 1 286 ? -6.109 36.438 2.764 1 78.38 286 LYS A C 1
ATOM 2315 O O . LYS A 1 286 ? -6.426 35.375 2.217 1 78.38 286 LYS A O 1
ATOM 2320 N N . ASP A 1 287 ? -6.098 37.562 2.094 1 79.88 287 ASP A N 1
ATOM 2321 C CA . ASP A 1 287 ? -6.441 37.688 0.681 1 79.88 287 ASP A CA 1
ATOM 2322 C C . ASP A 1 287 ? -7.789 37.062 0.375 1 79.88 287 ASP A C 1
ATOM 2324 O O . ASP A 1 287 ? -7.918 36.312 -0.602 1 79.88 287 ASP A O 1
ATOM 2328 N N . SER A 1 288 ? -8.703 37.156 1.412 1 83.25 288 SER A N 1
ATOM 2329 C CA . SER A 1 288 ? -10.102 36.781 1.294 1 83.25 288 SER A CA 1
ATOM 2330 C C . SER A 1 288 ? -10.242 35.25 1.272 1 83.25 288 SER A C 1
ATOM 2332 O O . SER A 1 288 ? -11.195 34.719 0.71 1 83.25 288 SER A O 1
ATOM 2334 N N . GLN A 1 289 ? -9.18 34.625 1.769 1 80.31 289 GLN A N 1
ATOM 2335 C CA . GLN A 1 289 ? -9.195 33.156 1.862 1 80.31 289 GLN A CA 1
ATOM 2336 C C . GLN A 1 289 ? -8.773 32.688 3.254 1 80.31 289 GLN A C 1
ATOM 2338 O O . GLN A 1 289 ? -8.109 33.438 3.984 1 80.31 289 GLN A O 1
ATOM 2343 N N . PHE A 1 290 ? -9.211 31.484 3.535 1 79.38 290 PHE A N 1
ATOM 2344 C CA . PHE A 1 290 ? -8.727 30.891 4.777 1 79.38 290 PHE A CA 1
ATOM 2345 C C . PHE A 1 290 ? -7.238 30.578 4.688 1 79.38 290 PHE A C 1
ATOM 2347 O O . PHE A 1 290 ? -6.762 30.109 3.654 1 79.38 290 PHE A O 1
ATOM 2354 N N . VAL A 1 291 ? -6.586 30.906 5.625 1 73.06 291 VAL A N 1
ATOM 2355 C CA . VAL A 1 291 ? -5.191 30.5 5.789 1 73.06 291 VAL A CA 1
ATOM 2356 C C . VAL A 1 291 ? -5.012 29.797 7.129 1 73.06 291 VAL A C 1
ATOM 2358 O O . VAL A 1 291 ? -5.246 30.391 8.188 1 73.06 291 VAL A O 1
ATOM 2361 N N . SER A 1 292 ? -4.844 28.562 6.898 1 68.31 292 SER A N 1
ATOM 2362 C CA . SER A 1 292 ? -4.613 27.797 8.125 1 68.31 292 SER A CA 1
ATOM 2363 C C . SER A 1 292 ? -3.145 27.828 8.523 1 68.31 292 SER A C 1
ATOM 2365 O O . SER A 1 292 ? -2.26 27.781 7.668 1 68.31 292 SER A O 1
ATOM 2367 N N . SER A 1 293 ? -2.906 28.359 9.477 1 55.53 293 SER A N 1
ATOM 2368 C CA . SER A 1 293 ? -1.534 28.359 9.977 1 55.53 293 SER A CA 1
ATOM 2369 C C . SER A 1 293 ? -1.362 27.344 11.102 1 55.53 293 SER A C 1
ATOM 2371 O O . SER A 1 293 ? -2.248 27.172 11.945 1 55.53 293 SER A O 1
ATOM 2373 N N . ASP A 1 294 ? -0.833 26.219 10.664 1 50.16 294 ASP A N 1
ATOM 2374 C CA . ASP A 1 294 ? -0.569 25.266 11.742 1 50.16 294 ASP A CA 1
ATOM 2375 C C . ASP A 1 294 ? 0.161 25.938 12.898 1 50.16 294 ASP A C 1
ATOM 2377 O O . ASP A 1 294 ? 0.401 27.156 12.867 1 50.16 294 ASP A O 1
ATOM 2381 N N . SER A 1 295 ? 1.303 25.062 13.391 1 45.41 295 SER A N 1
ATOM 2382 C CA . SER A 1 295 ? 2.057 24.906 14.633 1 45.41 295 SER A CA 1
ATOM 2383 C C . SER A 1 295 ? 3.098 26.016 14.789 1 45.41 295 SER A C 1
ATOM 2385 O O . SER A 1 295 ? 3.568 26.281 15.898 1 45.41 295 SER A O 1
ATOM 2387 N N . THR A 1 296 ? 3.611 26.438 13.648 1 42.88 296 THR A N 1
ATOM 2388 C CA . THR A 1 296 ? 4.945 26.984 13.891 1 42.88 296 THR A CA 1
ATOM 2389 C C . THR A 1 296 ? 4.883 28.172 14.836 1 42.88 296 THR A C 1
ATOM 2391 O O . THR A 1 296 ? 5.801 28.391 15.625 1 42.88 296 THR A O 1
ATOM 2394 N N . THR A 1 297 ? 3.74 28.844 14.547 1 43.12 297 THR A N 1
ATOM 2395 C CA . THR A 1 297 ? 3.732 30.031 15.398 1 43.12 297 THR A CA 1
ATOM 2396 C C . THR A 1 297 ? 3.117 29.734 16.75 1 43.12 297 THR A C 1
ATOM 2398 O O . THR A 1 297 ? 3.209 30.531 17.688 1 43.12 297 THR A O 1
ATOM 2401 N N . THR A 1 298 ? 2.572 28.609 16.766 1 48.03 298 THR A N 1
ATOM 2402 C CA . THR A 1 298 ? 1.813 28.375 18 1 48.03 298 THR A CA 1
ATOM 2403 C C . THR A 1 298 ? 2.447 27.25 18.812 1 48.03 298 THR A C 1
ATOM 2405 O O . THR A 1 298 ? 2.115 27.062 19.984 1 48.03 298 THR A O 1
ATOM 2408 N N . GLY A 1 299 ? 3.52 26.703 18.391 1 53.88 299 GLY A N 1
ATOM 2409 C CA . GLY A 1 299 ? 4.16 25.578 19.062 1 53.88 299 GLY A CA 1
ATOM 2410 C C . GLY A 1 299 ? 3.287 24.344 19.125 1 53.88 299 GLY A C 1
ATOM 2411 O O . GLY A 1 299 ? 3.572 23.422 19.891 1 53.88 299 GLY A O 1
ATOM 2412 N N . PHE A 1 300 ? 2.258 24.328 18.359 1 57.94 300 PHE A N 1
ATOM 2413 C CA . PHE A 1 300 ? 1.271 23.266 18.531 1 57.94 300 PHE A CA 1
ATOM 2414 C C . PHE A 1 300 ? 1.812 21.938 18.016 1 57.94 300 PHE A C 1
ATOM 2416 O O . PHE A 1 300 ? 1.367 20.875 18.438 1 57.94 300 PHE A O 1
ATOM 2423 N N . GLU A 1 301 ? 2.838 22.031 17.203 1 62.84 301 GLU A N 1
ATOM 2424 C CA . GLU A 1 301 ? 3.438 20.781 16.734 1 62.84 301 GLU A CA 1
ATOM 2425 C C . GLU A 1 301 ? 3.947 19.938 17.906 1 62.84 301 GLU A C 1
ATOM 2427 O O . GLU A 1 301 ? 4.027 18.719 17.812 1 62.84 301 GLU A O 1
ATOM 2432 N N . PHE A 1 302 ? 4.082 20.688 19 1 59.62 302 PHE A N 1
ATOM 2433 C CA . PHE A 1 302 ? 4.695 20.016 20.141 1 59.62 302 PHE A CA 1
ATOM 2434 C C . PHE A 1 302 ? 3.633 19.344 21 1 59.62 302 PHE A C 1
ATOM 2436 O O . PHE A 1 302 ? 3.957 18.547 21.891 1 59.62 302 PHE A O 1
ATOM 2443 N N . THR A 1 303 ? 2.418 19.625 20.656 1 66.62 303 THR A N 1
ATOM 2444 C CA . THR A 1 303 ? 1.372 19.078 21.516 1 66.62 303 THR A CA 1
ATOM 2445 C C . THR A 1 303 ? 0.36 18.297 20.688 1 66.62 303 THR A C 1
ATOM 2447 O O . THR A 1 303 ? -0.632 17.797 21.234 1 66.62 303 THR A O 1
ATOM 2450 N N . GLN A 1 304 ? 0.686 18.125 19.516 1 77.81 304 GLN A N 1
ATOM 2451 C CA . GLN A 1 304 ? -0.215 17.391 18.625 1 77.81 304 GLN A CA 1
ATOM 2452 C C . GLN A 1 304 ? 0.227 15.945 18.469 1 77.81 304 GLN A C 1
ATOM 2454 O O . GLN A 1 304 ? 1.312 15.57 18.906 1 77.81 304 GLN A O 1
ATOM 2459 N N . ASN A 1 305 ? -0.704 15.172 17.891 1 82.38 305 ASN A N 1
ATOM 2460 C CA . ASN A 1 305 ? -0.302 13.805 17.562 1 82.38 305 ASN A CA 1
ATOM 2461 C C . ASN A 1 305 ? 0.913 13.789 16.641 1 82.38 305 ASN A C 1
ATOM 2463 O O . ASN A 1 305 ? 0.984 14.57 15.688 1 82.38 305 ASN A O 1
ATOM 2467 N N . ARG A 1 306 ? 1.887 13.031 17.047 1 88.81 306 ARG A N 1
ATOM 2468 C CA . ARG A 1 306 ? 3.08 12.992 16.203 1 88.81 306 ARG A CA 1
ATOM 2469 C C . ARG A 1 306 ? 3.77 11.633 16.297 1 88.81 306 ARG A C 1
ATOM 2471 O O . ARG A 1 306 ? 3.527 10.875 17.234 1 88.81 306 ARG A O 1
ATOM 2478 N N . GLY A 1 307 ? 4.414 11.328 15.25 1 91.69 307 GLY A N 1
ATOM 2479 C CA . GLY A 1 307 ? 5.305 10.18 15.211 1 91.69 307 GLY A CA 1
ATOM 2480 C C . GLY A 1 307 ? 6.77 10.562 15.312 1 91.69 307 GLY A C 1
ATOM 2481 O O . GLY A 1 307 ? 7.137 11.711 15.07 1 91.69 307 GLY A O 1
ATOM 2482 N N . VAL A 1 308 ? 7.559 9.617 15.766 1 94.94 308 VAL A N 1
ATOM 2483 C CA . VAL A 1 308 ? 9 9.82 15.836 1 94.94 308 VAL A CA 1
ATOM 2484 C C . VAL A 1 308 ? 9.719 8.617 15.227 1 94.94 308 VAL A C 1
ATOM 2486 O O . VAL A 1 308 ? 9.477 7.473 15.625 1 94.94 308 VAL A O 1
ATOM 2489 N N . VAL A 1 309 ? 10.508 8.844 14.234 1 97.38 309 VAL A N 1
ATOM 2490 C CA . VAL A 1 309 ? 11.445 7.848 13.719 1 97.38 309 VAL A CA 1
ATOM 2491 C C . VAL A 1 309 ? 12.875 8.375 13.812 1 97.38 309 VAL A C 1
ATOM 2493 O O . VAL A 1 309 ? 13.156 9.492 13.375 1 97.38 309 VAL A O 1
ATOM 2496 N N . THR A 1 310 ? 13.711 7.664 14.461 1 98.12 310 THR A N 1
ATOM 2497 C CA . THR A 1 310 ? 15.125 8.016 14.602 1 98.12 310 THR A CA 1
ATOM 2498 C C . THR A 1 310 ? 16 7.055 13.805 1 98.12 310 THR A C 1
ATOM 2500 O O . THR A 1 310 ? 15.867 5.836 13.938 1 98.12 310 THR A O 1
ATOM 2503 N N . ILE A 1 311 ? 16.906 7.605 13.039 1 98 311 ILE A N 1
ATOM 2504 C CA . ILE A 1 311 ? 17.75 6.816 12.148 1 98 311 ILE A CA 1
ATOM 2505 C C . ILE A 1 311 ? 19.219 7.059 12.484 1 98 311 ILE A C 1
ATOM 2507 O O . ILE A 1 311 ? 19.672 8.203 12.562 1 98 311 ILE A O 1
ATOM 2511 N N . ASP A 1 312 ? 19.953 6.047 12.695 1 98 312 ASP A N 1
ATOM 2512 C CA . ASP A 1 312 ? 21.406 6.102 12.844 1 98 312 ASP A CA 1
ATOM 2513 C C . ASP A 1 312 ? 22.109 5.855 11.516 1 98 312 ASP A C 1
ATOM 2515 O O . ASP A 1 312 ? 22.141 4.723 11.023 1 98 312 ASP A O 1
ATOM 2519 N N . THR A 1 313 ? 22.688 6.855 10.953 1 97.56 313 THR A N 1
ATOM 2520 C CA . THR A 1 313 ? 23.266 6.762 9.617 1 97.56 313 THR A CA 1
ATOM 2521 C C . THR A 1 313 ? 24.656 6.113 9.672 1 97.56 313 THR A C 1
ATOM 2523 O O . THR A 1 313 ? 25.203 5.719 8.641 1 97.56 313 THR A O 1
ATOM 2526 N N . ALA A 1 314 ? 25.219 5.922 10.82 1 95 314 ALA A N 1
ATOM 2527 C CA . ALA A 1 314 ? 26.516 5.254 10.969 1 95 314 ALA A CA 1
ATOM 2528 C C . ALA A 1 314 ? 26.438 3.801 10.508 1 95 314 ALA A C 1
ATOM 2530 O O . ALA A 1 314 ? 27.438 3.219 10.094 1 95 314 ALA A O 1
ATOM 2531 N N . ALA A 1 315 ? 25.328 3.256 10.609 1 86.44 315 ALA A N 1
ATOM 2532 C CA . ALA A 1 315 ? 25.109 1.85 10.281 1 86.44 315 ALA A CA 1
ATOM 2533 C C . ALA A 1 315 ? 24.734 1.685 8.805 1 86.44 315 ALA A C 1
ATOM 2535 O O . ALA A 1 315 ? 24.047 0.727 8.438 1 86.44 315 ALA A O 1
ATOM 2536 N N . SER A 1 316 ? 25.016 2.652 8.008 1 88.06 316 SER A N 1
ATOM 2537 C CA . SER A 1 316 ? 24.766 2.582 6.574 1 88.06 316 SER A CA 1
ATOM 2538 C C . SER A 1 316 ? 26.047 2.791 5.77 1 88.06 316 SER A C 1
ATOM 2540 O O . SER A 1 316 ? 27.047 3.27 6.305 1 88.06 316 SER A O 1
ATOM 2542 N N . THR A 1 317 ? 25.953 2.451 4.523 1 84.38 317 THR A N 1
ATOM 2543 C CA . THR A 1 317 ? 27.109 2.643 3.654 1 84.38 317 THR A CA 1
ATOM 2544 C C . THR A 1 317 ? 27.016 3.975 2.914 1 84.38 317 THR A C 1
ATOM 2546 O O . THR A 1 317 ? 27.875 4.293 2.088 1 84.38 317 THR A O 1
ATOM 2549 N N . GLY A 1 318 ? 26.078 4.758 3.244 1 89.56 318 GLY A N 1
ATOM 2550 C CA . GLY A 1 318 ? 25.828 5.98 2.498 1 89.56 318 GLY A CA 1
ATOM 2551 C C . GLY A 1 318 ? 26.531 7.191 3.082 1 89.56 318 GLY A C 1
ATOM 2552 O O . GLY A 1 318 ? 26.391 8.305 2.58 1 89.56 318 GLY A O 1
ATOM 2553 N N . GLY A 1 319 ? 27.281 7.004 4.172 1 93.69 319 GLY A N 1
ATOM 2554 C CA . GLY A 1 319 ? 27.922 8.094 4.891 1 93.69 319 GLY A CA 1
ATOM 2555 C C . GLY A 1 319 ? 27.281 8.383 6.234 1 93.69 319 GLY A C 1
ATOM 2556 O O . GLY A 1 319 ? 26.047 8.336 6.367 1 93.69 319 GLY A O 1
ATOM 2557 N N . ASP A 1 320 ? 28.141 8.711 7.18 1 97.12 320 ASP A N 1
ATOM 2558 C CA . ASP A 1 320 ? 27.688 8.953 8.547 1 97.12 320 ASP A CA 1
ATOM 2559 C C . ASP A 1 320 ? 27.469 10.445 8.797 1 97.12 320 ASP A C 1
ATOM 2561 O O . ASP A 1 320 ? 28.438 11.211 8.867 1 97.12 320 ASP A O 1
ATOM 2565 N N . ILE A 1 321 ? 26.266 10.828 8.945 1 97.62 321 ILE A N 1
ATOM 2566 C CA . ILE A 1 321 ? 25.969 12.211 9.281 1 97.62 321 ILE A CA 1
ATOM 2567 C C . ILE A 1 321 ? 25.312 12.281 10.656 1 97.62 321 ILE A C 1
ATOM 2569 O O . ILE A 1 321 ? 24.672 13.281 10.992 1 97.62 321 ILE A O 1
ATOM 2573 N N . GLY A 1 322 ? 25.406 11.156 11.391 1 97.19 322 GLY A N 1
ATOM 2574 C CA . GLY A 1 322 ? 24.875 11.117 12.742 1 97.19 322 GLY A CA 1
ATOM 2575 C C . GLY A 1 322 ? 23.422 10.656 12.797 1 97.19 322 GLY A C 1
ATOM 2576 O O . GLY A 1 322 ? 22.984 9.891 11.93 1 97.19 322 GLY A O 1
ATOM 2577 N N . ILE A 1 323 ? 22.75 11.078 13.898 1 97.56 323 ILE A N 1
ATOM 2578 C CA . ILE A 1 323 ? 21.344 10.727 14.117 1 97.56 323 ILE A CA 1
ATOM 2579 C C . ILE A 1 323 ? 20.453 11.727 13.398 1 97.56 323 ILE A C 1
ATOM 2581 O O . ILE A 1 323 ? 20.656 12.938 13.484 1 97.56 323 ILE A O 1
ATOM 2585 N N . VAL A 1 324 ? 19.547 11.211 12.617 1 98.38 324 VAL A N 1
ATOM 2586 C CA . VAL A 1 324 ? 18.5 12.008 11.977 1 98.38 324 VAL A CA 1
ATOM 2587 C C . VAL A 1 324 ? 17.125 11.57 12.5 1 98.38 324 VAL A C 1
ATOM 2589 O O . VAL A 1 324 ? 16.859 10.375 12.625 1 98.38 324 VAL A O 1
ATOM 2592 N N . ALA A 1 325 ? 16.312 12.5 12.844 1 98.25 325 ALA A N 1
ATOM 2593 C CA . ALA A 1 325 ? 14.945 12.188 13.25 1 98.25 325 ALA A CA 1
ATOM 2594 C C . ALA A 1 325 ? 13.93 12.812 12.305 1 98.25 325 ALA A C 1
ATOM 2596 O O . ALA A 1 325 ? 14.141 13.922 11.805 1 98.25 325 ALA A O 1
ATOM 2597 N N . VAL A 1 326 ? 12.906 12.102 11.992 1 97.44 326 VAL A N 1
ATOM 2598 C CA . VAL A 1 326 ? 11.766 12.594 11.227 1 97.44 326 VAL A CA 1
ATOM 2599 C C . VAL A 1 326 ? 10.5 12.516 12.078 1 97.44 326 VAL A C 1
ATOM 2601 O O . VAL A 1 326 ? 10.195 11.461 12.648 1 97.44 326 VAL A O 1
ATOM 2604 N N . VAL A 1 327 ? 9.758 13.633 12.125 1 93.75 327 VAL A N 1
ATOM 2605 C CA . VAL A 1 327 ? 8.602 13.734 13.016 1 93.75 327 VAL A CA 1
ATOM 2606 C C . VAL A 1 327 ? 7.379 14.188 12.219 1 93.75 327 VAL A C 1
ATOM 2608 O O . VAL A 1 327 ? 7.125 15.391 12.094 1 93.75 327 VAL A O 1
ATOM 2611 N N . PRO A 1 328 ? 6.625 13.219 11.711 1 92.81 328 PRO A N 1
ATOM 2612 C CA . PRO A 1 328 ? 5.312 13.609 11.18 1 92.81 328 PRO A CA 1
ATOM 2613 C C . PRO A 1 328 ? 4.348 14.07 12.273 1 92.81 328 PRO A C 1
ATOM 2615 O O . PRO A 1 328 ? 4.23 13.414 13.312 1 92.81 328 PRO A O 1
ATOM 2618 N N . VAL A 1 329 ? 3.662 15.18 12 1 87.06 329 VAL A N 1
ATOM 2619 C CA . VAL A 1 329 ? 2.746 15.773 12.969 1 87.06 329 VAL A CA 1
ATOM 2620 C C . VAL A 1 329 ? 1.357 15.906 12.352 1 87.06 329 VAL A C 1
ATOM 2622 O O . VAL A 1 329 ? 1.197 16.516 11.297 1 87.06 329 VAL A O 1
ATOM 2625 N N . GLY A 1 330 ? 0.355 15.344 12.977 1 81.38 330 GLY A N 1
ATOM 2626 C CA . GLY A 1 330 ? -1.025 15.445 12.523 1 81.38 330 GLY A CA 1
ATOM 2627 C C . GLY A 1 330 ? -1.798 16.547 13.219 1 81.38 330 GLY A C 1
ATOM 2628 O O . GLY A 1 330 ? -1.85 16.609 14.453 1 81.38 330 GLY A O 1
ATOM 2629 N N . MET A 1 331 ? -2.375 17.531 12.555 1 65.44 331 MET A N 1
ATOM 2630 C CA . MET A 1 331 ? -2.963 18.75 13.109 1 65.44 331 MET A CA 1
ATOM 2631 C C . MET A 1 331 ? -4.426 18.516 13.477 1 65.44 331 MET A C 1
ATOM 2633 O O . MET A 1 331 ? -4.902 19.047 14.484 1 65.44 331 MET A O 1
ATOM 2637 N N . ALA A 1 332 ? -5.105 18 12.641 1 58.75 332 ALA A N 1
ATOM 2638 C CA . ALA A 1 332 ? -6.559 18.125 12.742 1 58.75 332 ALA A CA 1
ATOM 2639 C C . ALA A 1 332 ? -7.191 16.812 13.18 1 58.75 332 ALA A C 1
ATOM 2641 O O . ALA A 1 332 ? -8.328 16.797 13.656 1 58.75 332 ALA A O 1
ATOM 2642 N N . HIS A 1 333 ? -6.559 15.836 12.914 1 59.78 333 HIS A N 1
ATOM 2643 C CA . HIS A 1 333 ? -7.18 14.57 13.297 1 59.78 333 HIS A CA 1
ATOM 2644 C C . HIS A 1 333 ? -6.199 13.68 14.055 1 59.78 333 HIS A C 1
ATOM 2646 O O . HIS A 1 333 ? -5.055 13.508 13.633 1 59.78 333 HIS A O 1
ATOM 2652 N N . VAL A 1 334 ? -6.5 13.359 15.344 1 51 334 VAL A N 1
ATOM 2653 C CA . VAL A 1 334 ? -5.703 12.555 16.266 1 51 334 VAL A CA 1
ATOM 2654 C C . VAL A 1 334 ? -5.152 11.328 15.539 1 51 334 VAL A C 1
ATOM 2656 O O . VAL A 1 334 ? -3.986 10.969 15.711 1 51 334 VAL A O 1
ATOM 2659 N N . SER A 1 335 ? -6.051 10.609 14.93 1 54.91 335 SER A N 1
ATOM 2660 C CA . SER A 1 335 ? -5.742 9.234 14.555 1 54.91 335 SER A CA 1
ATOM 2661 C C . SER A 1 335 ? -5.043 9.172 13.195 1 54.91 335 SER A C 1
ATOM 2663 O O . SER A 1 335 ? -5.051 8.133 12.531 1 54.91 335 SER A O 1
ATOM 2665 N N . SER A 1 336 ? -4.184 10.344 13.078 1 74.25 336 SER A N 1
ATOM 2666 C CA . SER A 1 336 ? -3.9 10.547 11.664 1 74.25 336 SER A CA 1
ATOM 2667 C C . SER A 1 336 ? -2.484 10.102 11.312 1 74.25 336 SER A C 1
ATOM 2669 O O . SER A 1 336 ? -2.125 10.016 10.141 1 74.25 336 SER A O 1
ATOM 2671 N N . VAL A 1 337 ? -1.717 9.664 12.477 1 88.12 337 VAL A N 1
ATOM 2672 C CA . VAL A 1 337 ? -0.336 9.328 12.141 1 88.12 337 VAL A CA 1
ATOM 2673 C C . VAL A 1 337 ? -0.104 7.832 12.328 1 88.12 337 VAL A C 1
ATOM 2675 O O . VAL A 1 337 ? -0.316 7.297 13.414 1 88.12 337 VAL A O 1
ATOM 2678 N N . THR A 1 338 ? 0.283 7.203 11.398 1 91.12 338 THR A N 1
ATOM 2679 C CA . THR A 1 338 ? 0.634 5.789 11.453 1 91.12 338 THR A CA 1
ATOM 2680 C C . THR A 1 338 ? 2.088 5.574 11.039 1 91.12 338 THR A C 1
ATOM 2682 O O . THR A 1 338 ? 2.559 6.18 10.07 1 91.12 338 THR A O 1
ATOM 2685 N N . LEU A 1 339 ? 2.807 4.812 11.867 1 95.25 339 LEU A N 1
ATOM 2686 C CA . LEU A 1 339 ? 4.195 4.477 11.57 1 95.25 339 LEU A CA 1
ATOM 2687 C C . LEU A 1 339 ? 4.34 2.984 11.289 1 95.25 339 LEU A C 1
ATOM 2689 O O . LEU A 1 339 ? 3.873 2.15 12.062 1 95.25 339 LEU A O 1
ATOM 2693 N N . THR A 1 340 ? 5.012 2.645 10.164 1 96.38 340 THR A N 1
ATOM 2694 C CA . THR A 1 340 ? 5.074 1.247 9.75 1 96.38 340 THR A CA 1
ATOM 2695 C C . THR A 1 340 ? 6.516 0.743 9.758 1 96.38 340 THR A C 1
ATOM 2697 O O . THR A 1 340 ? 6.77 -0.429 9.477 1 96.38 340 THR A O 1
ATOM 2700 N N . ALA A 1 341 ? 7.469 1.614 10.062 1 95.88 341 ALA A N 1
ATOM 2701 C CA . ALA A 1 341 ? 8.852 1.159 10.164 1 95.88 341 ALA A CA 1
ATOM 2702 C C . ALA A 1 341 ? 9.047 0.251 11.375 1 95.88 341 ALA A C 1
ATOM 2704 O O . ALA A 1 341 ? 8.453 0.481 12.43 1 95.88 341 ALA A O 1
ATOM 2705 N N . VAL A 1 342 ? 9.906 -0.728 11.219 1 94.62 342 VAL A N 1
ATOM 2706 C CA . VAL A 1 342 ? 10.195 -1.653 12.312 1 94.62 342 VAL A CA 1
ATOM 2707 C C . VAL A 1 342 ? 11.508 -1.267 12.984 1 94.62 342 VAL A C 1
ATOM 2709 O O . VAL A 1 342 ? 12.539 -1.155 12.328 1 94.62 342 VAL A O 1
ATOM 2712 N N . ASP A 1 343 ? 11.406 -1.18 14.273 1 94.12 343 ASP A N 1
ATOM 2713 C CA . ASP A 1 343 ? 12.594 -0.851 15.062 1 94.12 343 ASP A CA 1
ATOM 2714 C C . ASP A 1 343 ? 13.672 -1.912 14.891 1 94.12 343 ASP A C 1
ATOM 2716 O O . ASP A 1 343 ? 13.383 -3.109 14.852 1 94.12 343 ASP A O 1
ATOM 2720 N N . GLY A 1 344 ? 14.914 -1.424 14.758 1 95.5 344 GLY A N 1
ATOM 2721 C CA . GLY A 1 344 ? 16.047 -2.344 14.719 1 95.5 344 GLY A CA 1
ATOM 2722 C C . GLY A 1 344 ? 16.344 -2.852 13.32 1 95.5 344 GLY A C 1
ATOM 2723 O O . GLY A 1 344 ? 17.219 -3.705 13.141 1 95.5 344 GLY A O 1
ATOM 2724 N N . THR A 1 345 ? 15.688 -2.318 12.352 1 95.5 345 THR A N 1
ATOM 2725 C CA . THR A 1 345 ? 15.93 -2.77 10.984 1 95.5 345 THR A CA 1
ATOM 2726 C C . THR A 1 345 ? 16.688 -1.706 10.195 1 95.5 345 THR A C 1
ATOM 2728 O O . THR A 1 345 ? 16.594 -0.516 10.5 1 95.5 345 THR A O 1
ATOM 2731 N N . HIS A 1 346 ? 17.484 -2.139 9.25 1 95.31 346 HIS A N 1
ATOM 2732 C CA . HIS A 1 346 ? 18.109 -1.229 8.289 1 95.31 346 HIS A CA 1
ATOM 2733 C C . HIS A 1 346 ? 17.141 -0.893 7.156 1 95.31 346 HIS A C 1
ATOM 2735 O O . HIS A 1 346 ? 16.531 -1.789 6.562 1 95.31 346 HIS A O 1
ATOM 2741 N N . MET A 1 347 ? 16.969 0.327 6.918 1 95.81 347 MET A N 1
ATOM 2742 C CA . MET A 1 347 ? 16.109 0.79 5.828 1 95.81 347 MET A CA 1
ATOM 2743 C C . MET A 1 347 ? 16.891 1.709 4.887 1 95.81 347 MET A C 1
ATOM 2745 O O . MET A 1 347 ? 17.75 2.473 5.32 1 95.81 347 MET A O 1
ATOM 2749 N N . ALA A 1 348 ? 16.594 1.595 3.582 1 94.12 348 ALA A N 1
ATOM 2750 C CA . ALA A 1 348 ? 17.219 2.438 2.568 1 94.12 348 ALA A CA 1
ATOM 2751 C C . ALA A 1 348 ? 16.562 3.809 2.506 1 94.12 348 ALA A C 1
ATOM 2753 O O . ALA A 1 348 ? 15.406 3.969 2.93 1 94.12 348 ALA A O 1
ATOM 2754 N N . LYS A 1 349 ? 17.391 4.82 2.055 1 95.88 349 LYS A N 1
ATOM 2755 C CA . LYS A 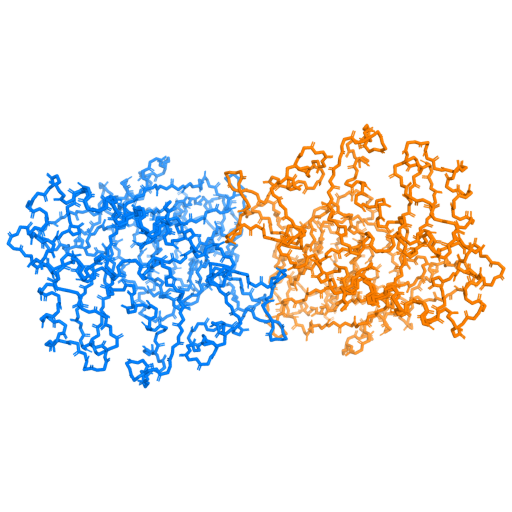1 349 ? 16.812 6.125 1.727 1 95.88 349 LYS A CA 1
ATOM 2756 C C . LYS A 1 349 ? 15.648 5.98 0.76 1 95.88 349 LYS A C 1
ATOM 2758 O O . LYS A 1 349 ? 15.734 5.25 -0.229 1 95.88 349 LYS A O 1
ATOM 2763 N N . GLY A 1 350 ? 14.453 6.621 1.127 1 96.38 350 GLY A N 1
ATOM 2764 C CA . GLY A 1 350 ? 13.297 6.594 0.245 1 96.38 350 GLY A CA 1
ATOM 2765 C C . GLY A 1 350 ? 12.281 5.539 0.632 1 96.38 350 GLY A C 1
ATOM 2766 O O . GLY A 1 350 ? 11.141 5.562 0.151 1 96.38 350 GLY A O 1
ATOM 2767 N N . GLU A 1 351 ? 12.617 4.621 1.443 1 96.31 351 GLU A N 1
ATOM 2768 C CA . GLU A 1 351 ? 11.641 3.619 1.878 1 96.31 351 GLU A CA 1
ATOM 2769 C C . GLU A 1 351 ? 10.547 4.25 2.734 1 96.31 351 GLU A C 1
ATOM 2771 O O . GLU A 1 351 ? 10.812 5.16 3.52 1 96.31 351 GLU A O 1
ATOM 2776 N N . GLU A 1 352 ? 9.375 3.748 2.566 1 96.94 352 GLU A N 1
ATOM 2777 C CA . GLU A 1 352 ? 8.227 4.258 3.309 1 96.94 352 GLU A CA 1
ATOM 2778 C C . GLU A 1 352 ? 8.281 3.828 4.773 1 96.94 352 GLU A C 1
ATOM 2780 O O . GLU A 1 352 ? 8.609 2.682 5.078 1 96.94 352 GLU A O 1
ATOM 2785 N N . PHE A 1 353 ? 7.898 4.773 5.703 1 97.19 353 PHE A N 1
ATOM 2786 C CA . PHE A 1 353 ? 7.871 4.379 7.109 1 97.19 353 PHE A CA 1
ATOM 2787 C C . PHE A 1 353 ? 6.535 4.73 7.746 1 97.19 353 PHE A C 1
ATOM 2789 O O . PHE A 1 353 ? 6.359 4.59 8.961 1 97.19 353 PHE A O 1
ATOM 2796 N N . GLY A 1 354 ? 5.566 5.215 6.91 1 95.75 354 GLY A N 1
ATOM 2797 C CA . GLY A 1 354 ? 4.242 5.473 7.445 1 95.75 354 GLY A CA 1
ATOM 2798 C C . GLY A 1 354 ? 3.402 6.375 6.559 1 95.75 354 GLY A C 1
ATOM 2799 O O . GLY A 1 354 ? 3.75 6.609 5.398 1 95.75 354 GLY A O 1
ATOM 2800 N N . TYR A 1 355 ? 2.223 6.848 7.117 1 95.06 355 TYR A N 1
ATOM 2801 C CA . TYR A 1 355 ? 1.304 7.699 6.371 1 95.06 355 TYR A CA 1
ATOM 2802 C C . TYR A 1 355 ? 0.401 8.484 7.316 1 95.06 355 TYR A C 1
ATOM 2804 O O . TYR A 1 355 ? 0.275 8.141 8.492 1 95.06 355 TYR A O 1
ATOM 2812 N N . PHE A 1 356 ? -0.115 9.547 6.727 1 91.25 356 PHE A N 1
ATOM 2813 C CA . PHE A 1 356 ? -1.153 10.32 7.402 1 91.25 356 PHE A CA 1
ATOM 2814 C C . PHE A 1 356 ? -2.539 9.867 6.949 1 91.25 356 PHE A C 1
ATOM 2816 O O . PHE A 1 356 ? -2.727 9.477 5.797 1 91.25 356 PHE A O 1
ATOM 2823 N N . GLN A 1 357 ? -3.408 9.867 7.828 1 87.62 357 GLN A N 1
ATOM 2824 C CA . GLN A 1 357 ? -4.82 9.883 7.457 1 87.62 357 GLN A CA 1
ATOM 2825 C C . GLN A 1 357 ? -5.363 11.305 7.414 1 87.62 357 GLN A C 1
ATOM 2827 O O . GLN A 1 357 ? -4.609 12.266 7.59 1 87.62 357 GLN A O 1
ATOM 2832 N N . PHE A 1 358 ? -6.57 11.359 7.027 1 82.25 358 PHE A N 1
ATOM 2833 C CA . PHE A 1 358 ? -7.117 12.68 6.742 1 82.25 358 PHE A CA 1
ATOM 2834 C C . PHE A 1 358 ? -6.898 13.625 7.922 1 82.25 358 PHE A C 1
ATOM 2836 O O . PHE A 1 358 ? -7.133 13.25 9.07 1 82.25 358 PHE A O 1
ATOM 2843 N N . GLY A 1 359 ? -6.215 14.695 7.598 1 70.69 359 GLY A N 1
ATOM 2844 C CA . GLY A 1 359 ? -5.918 15.797 8.508 1 70.69 359 GLY A CA 1
ATOM 2845 C C . GLY A 1 359 ? -4.637 16.531 8.156 1 70.69 359 GLY A C 1
ATOM 2846 O O . GLY A 1 359 ? -3.84 16.047 7.344 1 70.69 359 GLY A O 1
ATOM 2847 N N . GLY A 1 360 ? -4.613 17.891 8.227 1 62.84 360 GLY A N 1
ATOM 2848 C CA . GLY A 1 360 ? -3.428 18.688 7.965 1 62.84 360 GLY A CA 1
ATOM 2849 C C . GLY A 1 360 ? -2.16 18.094 8.539 1 62.84 360 GLY A C 1
ATOM 2850 O O . GLY A 1 360 ? -2.209 17.344 9.516 1 62.84 360 GLY A O 1
ATOM 2851 N N . SER A 1 361 ? -1.134 18.125 7.762 1 78.88 361 SER A N 1
ATOM 2852 C CA . SER A 1 361 ? 0.022 17.359 8.227 1 78.88 361 SER A CA 1
ATOM 2853 C C . SER A 1 361 ? 1.307 18.172 8.094 1 78.88 361 SER A C 1
ATOM 2855 O O . SER A 1 361 ? 1.415 19.031 7.219 1 78.88 361 SER A O 1
ATOM 2857 N N . ASP A 1 362 ? 2.064 18.219 9.086 1 84.44 362 ASP A N 1
ATOM 2858 C CA . ASP A 1 362 ? 3.438 18.719 9.078 1 84.44 362 ASP A CA 1
ATOM 2859 C C . ASP A 1 362 ? 4.438 17.578 9.203 1 84.44 362 ASP A C 1
ATOM 2861 O O . ASP A 1 362 ? 4.074 16.469 9.609 1 84.44 362 ASP A O 1
ATOM 2865 N N . ILE A 1 363 ? 5.586 17.906 8.781 1 91.56 363 ILE A N 1
ATOM 2866 C CA . ILE A 1 363 ? 6.66 16.938 8.992 1 91.56 363 ILE A CA 1
ATOM 2867 C C . ILE A 1 363 ? 7.965 17.672 9.297 1 91.56 363 ILE A C 1
ATOM 2869 O O . ILE A 1 363 ? 8.273 18.703 8.672 1 91.56 363 ILE A O 1
ATOM 2873 N N . ILE A 1 364 ? 8.648 17.203 10.32 1 93.5 364 ILE A N 1
ATOM 2874 C CA . ILE A 1 364 ? 9.867 17.844 10.805 1 93.5 364 ILE A CA 1
ATOM 2875 C C . ILE A 1 364 ? 11.055 16.906 10.609 1 93.5 364 ILE A C 1
ATOM 2877 O O . ILE A 1 364 ? 10.945 15.695 10.836 1 93.5 364 ILE A O 1
ATOM 2881 N N . VAL A 1 365 ? 12.156 17.438 10.203 1 97.31 365 VAL A N 1
ATOM 2882 C CA . VAL A 1 365 ? 13.414 16.703 10.125 1 97.31 365 VAL A CA 1
ATOM 2883 C C . VAL A 1 365 ? 14.445 17.328 11.055 1 97.31 365 VAL A C 1
ATOM 2885 O O . VAL A 1 365 ? 14.641 18.547 11.047 1 97.31 365 VAL A O 1
ATOM 2888 N N . LEU A 1 366 ? 15.086 16.531 11.859 1 97.44 366 LEU A N 1
ATOM 2889 C CA . LEU A 1 366 ? 16.125 16.984 12.789 1 97.44 366 LEU A CA 1
ATOM 2890 C C . LEU A 1 366 ? 17.484 16.391 12.406 1 97.44 366 LEU A C 1
ATOM 2892 O O . LEU A 1 366 ? 17.594 15.195 12.164 1 97.44 366 LEU A O 1
ATOM 2896 N N . PHE A 1 367 ? 18.438 17.266 12.359 1 98.19 367 PHE A N 1
ATOM 2897 C CA . PHE A 1 367 ? 19.828 16.844 12.164 1 98.19 367 PHE A CA 1
ATOM 2898 C C . PHE A 1 367 ? 20.656 17.125 13.414 1 98.19 367 PHE A C 1
ATOM 2900 O O . PHE A 1 367 ? 20.5 18.172 14.039 1 98.19 367 PHE A O 1
ATOM 2907 N N . GLN A 1 368 ? 21.469 16.172 13.82 1 97.12 368 GLN A N 1
ATOM 2908 C CA . GLN A 1 368 ? 22.297 16.375 15.008 1 97.12 368 GLN A CA 1
ATOM 2909 C C . GLN A 1 368 ? 23.469 17.312 14.711 1 97.12 368 GLN A C 1
ATOM 2911 O O . GLN A 1 368 ? 23.75 17.594 13.547 1 97.12 368 GLN A O 1
ATOM 2916 N N . GLU A 1 369 ? 24.125 17.766 15.797 1 95.69 369 GLU A N 1
ATOM 2917 C CA . GLU A 1 369 ? 25.328 18.562 15.648 1 95.69 369 GLU A CA 1
ATOM 2918 C C . GLU A 1 369 ? 26.391 17.828 14.836 1 95.69 369 GLU A C 1
ATOM 2920 O O . GLU A 1 369 ? 26.594 16.625 15.023 1 95.69 369 GLU A O 1
ATOM 2925 N N . GLY A 1 370 ? 27.078 18.562 13.977 1 94.44 370 GLY A N 1
ATOM 2926 C CA . GLY A 1 370 ? 28.141 17.953 13.195 1 94.44 370 GLY A CA 1
ATOM 2927 C C . GLY A 1 370 ? 27.75 17.656 11.766 1 94.44 370 GLY A C 1
ATOM 2928 O O . GLY A 1 370 ? 28.609 17.562 10.883 1 94.44 370 GLY A O 1
ATOM 2929 N N . ALA A 1 371 ? 26.422 17.469 11.57 1 95.12 371 ALA A N 1
ATOM 2930 C CA . ALA A 1 371 ? 25.953 17.219 10.211 1 95.12 371 ALA A CA 1
ATOM 2931 C C . ALA A 1 371 ? 26.125 18.453 9.336 1 95.12 371 ALA A C 1
ATOM 2933 O O . ALA A 1 371 ? 26.219 18.344 8.109 1 95.12 371 ALA A O 1
ATOM 2934 N N . ASP A 1 372 ? 26.125 19.625 9.953 1 94.69 372 ASP A N 1
ATOM 2935 C CA . ASP A 1 372 ? 26.234 20.906 9.242 1 94.69 372 ASP A CA 1
ATOM 2936 C C . ASP A 1 372 ? 25.297 20.938 8.039 1 94.69 372 ASP A C 1
ATOM 2938 O O . ASP A 1 372 ? 25.734 21.188 6.91 1 94.69 372 ASP A O 1
ATOM 2942 N N . ALA A 1 373 ? 24.047 20.656 8.273 1 96.75 373 ALA A N 1
ATOM 2943 C CA . ALA A 1 373 ? 23.062 20.531 7.191 1 96.75 373 ALA A CA 1
ATOM 2944 C C . ALA A 1 373 ? 22.797 21.875 6.527 1 96.75 373 ALA A C 1
ATOM 2946 O O . ALA A 1 373 ? 22.328 22.812 7.18 1 96.75 373 ALA A O 1
ATOM 2947 N N . GLN A 1 374 ? 23.156 22.031 5.266 1 97.94 374 GLN A N 1
ATOM 2948 C CA . GLN A 1 374 ? 22.75 23.172 4.445 1 97.94 374 GLN A CA 1
ATOM 2949 C C . GLN A 1 374 ? 21.359 22.953 3.855 1 97.94 374 GLN A C 1
ATOM 2951 O O . GLN A 1 374 ? 21.203 22.219 2.875 1 97.94 374 GLN A O 1
ATOM 2956 N N . ILE A 1 375 ? 20.422 23.672 4.383 1 97.94 375 ILE A N 1
ATOM 2957 C CA . ILE A 1 375 ? 19.016 23.422 4.082 1 97.94 375 ILE A CA 1
ATOM 2958 C C . ILE A 1 375 ? 18.625 24.156 2.801 1 97.94 375 ILE A C 1
ATOM 2960 O O . ILE A 1 375 ? 19 25.312 2.607 1 97.94 375 ILE A O 1
ATOM 2964 N N . ASP A 1 376 ? 17.953 23.453 1.912 1 97.5 376 ASP A N 1
ATOM 2965 C CA . ASP A 1 376 ? 17.266 24.094 0.804 1 97.5 376 ASP A CA 1
ATOM 2966 C C . ASP A 1 376 ? 15.984 24.781 1.279 1 97.5 376 ASP A C 1
ATOM 2968 O O . ASP A 1 376 ? 14.977 24.109 1.534 1 97.5 376 ASP A O 1
ATOM 2972 N N . ASP A 1 377 ? 15.969 26.078 1.343 1 94.88 377 ASP A N 1
ATOM 2973 C CA . ASP A 1 377 ? 14.852 26.812 1.927 1 94.88 377 ASP A CA 1
ATOM 2974 C C . ASP A 1 377 ? 13.93 27.359 0.842 1 94.88 377 ASP A C 1
ATOM 2976 O O . ASP A 1 377 ? 13.188 28.328 1.079 1 94.88 377 ASP A O 1
ATOM 2980 N N . SER A 1 378 ? 14.031 26.75 -0.316 1 94.06 378 SER A N 1
ATOM 2981 C CA . SER A 1 378 ? 13.102 27.156 -1.364 1 94.06 378 SER A CA 1
ATOM 2982 C C . SER A 1 378 ? 11.656 26.922 -0.946 1 94.06 378 SER A C 1
ATOM 2984 O O . SER A 1 378 ? 11.344 25.891 -0.333 1 94.06 378 SER A O 1
ATOM 2986 N N . GLY A 1 379 ? 10.773 27.844 -1.252 1 90.62 379 GLY A N 1
ATOM 2987 C CA . GLY A 1 379 ? 9.352 27.719 -0.971 1 90.62 379 GLY A CA 1
ATOM 2988 C C . GLY A 1 379 ? 8.609 26.875 -1.997 1 90.62 379 GLY A C 1
ATOM 2989 O O . GLY A 1 379 ? 7.395 26.703 -1.901 1 90.62 379 GLY A O 1
ATOM 2990 N N . ASP A 1 380 ? 9.32 26.328 -2.891 1 91.31 380 ASP A N 1
ATOM 2991 C CA . ASP A 1 380 ? 8.703 25.531 -3.945 1 91.31 380 ASP A CA 1
ATOM 2992 C C . ASP A 1 380 ? 8.133 24.219 -3.385 1 91.31 380 ASP A C 1
ATOM 2994 O O . ASP A 1 380 ? 8.648 23.688 -2.4 1 91.31 380 ASP A O 1
ATOM 2998 N N . TYR A 1 381 ? 7.051 23.844 -4.016 1 91.94 381 TYR A N 1
ATOM 2999 C CA . TYR A 1 381 ? 6.504 22.531 -3.693 1 91.94 381 TYR A CA 1
ATOM 3000 C C . TYR A 1 381 ? 7.496 21.422 -4.039 1 91.94 381 TYR A C 1
ATOM 3002 O O . TYR A 1 381 ? 8.07 21.422 -5.129 1 91.94 381 TYR A O 1
ATOM 3010 N N . ARG A 1 382 ? 7.676 20.516 -3.078 1 95 382 ARG A N 1
ATOM 3011 C CA . ARG A 1 382 ? 8.656 19.453 -3.248 1 95 382 ARG A CA 1
ATOM 3012 C C . ARG A 1 382 ? 7.988 18.094 -3.252 1 95 382 ARG A C 1
ATOM 3014 O O . ARG A 1 382 ? 7.062 17.844 -2.479 1 95 382 ARG A O 1
ATOM 3021 N N . LEU A 1 383 ? 8.516 17.281 -4.133 1 96.69 383 LEU A N 1
ATOM 3022 C CA . LEU A 1 383 ? 8.141 15.867 -4.109 1 96.69 383 LEU A CA 1
ATOM 3023 C C . LEU A 1 383 ? 9.078 15.062 -3.217 1 96.69 383 LEU A C 1
ATOM 3025 O O . LEU A 1 383 ? 10.266 15.383 -3.115 1 96.69 383 LEU A O 1
ATOM 3029 N N . PHE A 1 384 ? 8.539 14.07 -2.52 1 97.56 384 PHE A N 1
ATOM 3030 C CA . PHE A 1 384 ? 9.461 13.273 -1.716 1 97.56 384 PHE A CA 1
ATOM 3031 C C . PHE A 1 384 ? 10.562 12.672 -2.584 1 97.56 384 PHE A C 1
ATOM 3033 O O . PHE A 1 384 ? 10.344 12.391 -3.764 1 97.56 384 PHE A O 1
ATOM 3040 N N . GLY A 1 385 ? 11.773 12.562 -1.996 1 97.56 385 GLY A N 1
ATOM 3041 C CA . GLY A 1 385 ? 12.914 12.023 -2.717 1 97.56 385 GLY A CA 1
ATOM 3042 C C . GLY A 1 385 ? 13.812 13.094 -3.303 1 97.56 385 GLY A C 1
ATOM 3043 O O . GLY A 1 385 ? 14.945 12.812 -3.711 1 97.56 385 GLY A O 1
ATOM 3044 N N . THR A 1 386 ? 13.344 14.352 -3.4 1 97.81 386 THR A N 1
ATOM 3045 C CA . THR A 1 386 ? 14.18 15.453 -3.869 1 97.81 386 THR A CA 1
ATOM 3046 C C . THR A 1 386 ? 15.062 15.977 -2.74 1 97.81 386 THR A C 1
ATOM 3048 O O . THR A 1 386 ? 14.711 15.859 -1.564 1 97.81 386 THR A O 1
ATOM 3051 N N . PRO A 1 387 ? 16.156 16.594 -3.037 1 98 387 PRO A N 1
ATOM 3052 C CA . PRO A 1 387 ? 17.094 17.047 -1.997 1 98 387 PRO A CA 1
ATOM 3053 C C . PRO A 1 387 ? 16.5 18.156 -1.128 1 98 387 PRO A C 1
ATOM 3055 O O . PRO A 1 387 ? 15.852 19.062 -1.643 1 98 387 PRO A O 1
ATOM 3058 N N . ILE A 1 388 ? 16.766 18.031 0.169 1 98.31 388 ILE A N 1
ATOM 3059 C CA . ILE A 1 388 ? 16.328 19.109 1.054 1 98.31 388 ILE A CA 1
ATOM 3060 C C . ILE A 1 388 ? 17.516 19.656 1.834 1 98.31 388 ILE A C 1
ATOM 3062 O O . ILE A 1 388 ? 17.453 20.75 2.395 1 98.31 388 ILE A O 1
ATOM 3066 N N . ALA A 1 389 ? 18.594 18.859 1.909 1 98.44 389 ALA A N 1
ATOM 3067 C CA . ALA A 1 389 ? 19.75 19.281 2.688 1 98.44 389 ALA A CA 1
ATOM 3068 C C . ALA A 1 389 ? 21.031 18.625 2.172 1 98.44 389 ALA A C 1
ATOM 3070 O O . ALA A 1 389 ? 21 17.469 1.726 1 98.44 389 ALA A O 1
ATOM 3071 N N . ARG A 1 390 ? 22.078 19.297 2.18 1 98.19 390 ARG A N 1
ATOM 3072 C CA . ARG A 1 390 ? 23.422 18.766 1.976 1 98.19 390 ARG A CA 1
ATOM 3073 C C . ARG A 1 390 ? 24.219 18.781 3.273 1 98.19 390 ARG A C 1
ATOM 3075 O O . ARG A 1 390 ? 24.328 19.812 3.93 1 98.19 390 ARG A O 1
ATOM 3082 N N . CYS A 1 391 ? 24.75 17.656 3.607 1 97.88 391 CYS A N 1
ATOM 3083 C CA . CYS A 1 391 ? 25.391 17.469 4.902 1 97.88 391 CYS A CA 1
ATOM 3084 C C . CYS A 1 391 ? 26.875 17.141 4.727 1 97.88 391 CYS A C 1
ATOM 3086 O O . CYS A 1 391 ? 27.328 16.859 3.617 1 97.88 391 CYS A O 1
ATOM 3088 N N . LYS A 1 392 ? 27.578 17.234 5.805 1 95.5 392 LYS A N 1
ATOM 3089 C CA . LYS A 1 392 ? 28.969 16.781 5.891 1 95.5 392 LYS A CA 1
ATOM 3090 C C . LYS A 1 392 ? 29.094 15.547 6.773 1 95.5 392 LYS A C 1
ATOM 3092 O O . LYS A 1 392 ? 28.344 15.375 7.727 1 95.5 392 LYS A O 1
ATOM 3097 N N . PRO A 1 393 ? 30 14.727 6.363 1 94.12 393 PRO A N 1
ATOM 3098 C CA . PRO A 1 393 ? 30.219 13.578 7.246 1 94.12 393 PRO A CA 1
ATOM 3099 C C . PRO A 1 393 ? 30.672 13.984 8.648 1 94.12 393 PRO A C 1
ATOM 3101 O O . PRO A 1 393 ? 31.422 14.945 8.805 1 94.12 393 PRO A O 1
ATOM 3104 N N . LEU A 1 394 ? 30.172 13.258 9.57 1 91.19 394 LEU A N 1
ATOM 3105 C CA . LEU A 1 394 ? 30.609 13.547 10.93 1 91.19 394 LEU A CA 1
ATOM 3106 C C . LEU A 1 394 ? 32.125 13.336 11.078 1 91.19 394 LEU A C 1
ATOM 3108 O O . LEU A 1 394 ? 32.688 12.406 10.484 1 91.19 394 LEU A O 1
ATOM 3112 N N . LYS A 1 395 ? 32.875 14.352 11.641 1 72.12 395 LYS A N 1
ATOM 3113 C CA . LYS A 1 395 ? 34.312 14.227 11.891 1 72.12 395 LYS A CA 1
ATOM 3114 C C . LYS A 1 395 ? 34.625 13.141 12.922 1 72.12 395 LYS A C 1
ATOM 3116 O O . LYS A 1 395 ? 33.906 13.031 13.93 1 72.12 395 LYS A O 1
ATOM 3121 N N . SER A 1 396 ? 35.156 11.82 12.461 1 58.91 396 SER A N 1
ATOM 3122 C CA . SER A 1 396 ? 35.656 10.82 13.398 1 58.91 396 SER A CA 1
ATOM 3123 C C . SER A 1 396 ? 36.375 11.469 14.578 1 58.91 396 SER A C 1
ATOM 3125 O O . SER A 1 396 ? 36.938 12.547 14.438 1 58.91 396 SER A O 1
ATOM 3127 N N . MET B 1 1 ? -31.562 -12.242 -10.648 1 69.62 1 MET B N 1
ATOM 3128 C CA . MET B 1 1 ? -30.844 -13.484 -10.344 1 69.62 1 MET B CA 1
ATOM 3129 C C . MET B 1 1 ? -29.547 -13.195 -9.609 1 69.62 1 MET B C 1
ATOM 3131 O O . MET B 1 1 ? -28.844 -12.242 -9.938 1 69.62 1 MET B O 1
ATOM 3135 N N . SER B 1 2 ? -29.422 -14 -8.562 1 76.56 2 SER B N 1
ATOM 3136 C CA . SER B 1 2 ? -28.188 -13.828 -7.797 1 76.56 2 SER B CA 1
ATOM 3137 C C . SER B 1 2 ? -26.969 -14.234 -8.617 1 76.56 2 SER B C 1
ATOM 3139 O O . SER B 1 2 ? -27.094 -14.969 -9.602 1 76.56 2 SER B O 1
ATOM 3141 N N . GLU B 1 3 ? -25.828 -13.625 -8.336 1 80.38 3 GLU B N 1
ATOM 3142 C CA . GLU B 1 3 ? -24.594 -13.914 -9.062 1 80.38 3 GLU B CA 1
ATOM 3143 C C . GLU B 1 3 ? -24.297 -15.414 -9.086 1 80.38 3 GLU B C 1
ATOM 3145 O O . GLU B 1 3 ? -24.016 -15.984 -10.141 1 80.38 3 GLU B O 1
ATOM 3150 N N . PRO B 1 4 ? -24.609 -16.109 -7.984 1 82.62 4 PRO B N 1
ATOM 3151 C CA . PRO B 1 4 ? -24.344 -17.562 -8.008 1 82.62 4 PRO B CA 1
ATOM 3152 C C . PRO B 1 4 ? -25.297 -18.297 -8.953 1 82.62 4 PRO B C 1
ATOM 3154 O O . PRO B 1 4 ? -24.859 -19.203 -9.68 1 82.62 4 PRO B O 1
ATOM 3157 N N . ASP B 1 5 ? -26.469 -17.828 -8.977 1 85.25 5 ASP B N 1
ATOM 3158 C CA . ASP B 1 5 ? -27.438 -18.484 -9.836 1 85.25 5 ASP B CA 1
ATOM 3159 C C . ASP B 1 5 ? -27.156 -18.219 -11.312 1 85.25 5 ASP B C 1
ATOM 3161 O O . ASP B 1 5 ? -27.344 -19.094 -12.156 1 85.25 5 ASP B O 1
ATOM 3165 N N . ALA B 1 6 ? -26.656 -17.109 -11.547 1 89.94 6 ALA B N 1
ATOM 3166 C CA . ALA B 1 6 ? -26.406 -16.719 -12.938 1 89.94 6 ALA B CA 1
ATOM 3167 C C . ALA B 1 6 ? -25.281 -17.562 -13.539 1 89.94 6 ALA B C 1
ATOM 3169 O O . ALA B 1 6 ? -25.406 -18.078 -14.656 1 89.94 6 ALA B O 1
ATOM 3170 N N . ILE B 1 7 ? -24.188 -17.719 -12.812 1 90.44 7 ILE B N 1
ATOM 3171 C CA . ILE B 1 7 ? -23.047 -18.422 -13.375 1 90.44 7 ILE B CA 1
ATOM 3172 C C . ILE B 1 7 ? -23.359 -19.922 -13.461 1 90.44 7 ILE B C 1
ATOM 3174 O O . ILE B 1 7 ? -22.906 -20.594 -14.383 1 90.44 7 ILE B O 1
ATOM 3178 N N . VAL B 1 8 ? -24.156 -20.422 -12.586 1 93.19 8 VAL B N 1
ATOM 3179 C CA . VAL B 1 8 ? -24.594 -21.812 -12.633 1 93.19 8 VAL B CA 1
ATOM 3180 C C . VAL B 1 8 ? -25.547 -22.016 -13.805 1 93.19 8 VAL B C 1
ATOM 3182 O O . VAL B 1 8 ? -25.484 -23.047 -14.492 1 93.19 8 VAL B O 1
ATOM 3185 N N . GLN B 1 9 ? -26.391 -21.016 -14.016 1 93.31 9 GLN B N 1
ATOM 3186 C CA . GLN B 1 9 ? -27.266 -21.094 -15.18 1 93.31 9 GLN B CA 1
ATOM 3187 C C . GLN B 1 9 ? -26.469 -21.094 -16.484 1 93.31 9 GLN B C 1
ATOM 3189 O O . GLN B 1 9 ? -26.797 -21.812 -17.422 1 93.31 9 GLN B O 1
ATOM 3194 N N . ASP B 1 10 ? -25.469 -20.359 -16.516 1 94.88 10 ASP B N 1
ATOM 3195 C CA . ASP B 1 10 ? -24.594 -20.359 -17.688 1 94.88 10 ASP B CA 1
ATOM 3196 C C . ASP B 1 10 ? -24.016 -21.75 -17.953 1 94.88 10 ASP B C 1
ATOM 3198 O O . ASP B 1 10 ? -23.891 -22.156 -19.094 1 94.88 10 ASP B O 1
ATOM 3202 N N . LEU B 1 11 ? -23.641 -22.375 -16.859 1 95.44 11 LEU B N 1
ATOM 3203 C CA . LEU B 1 11 ? -23.109 -23.734 -17 1 95.44 11 LEU B CA 1
ATOM 3204 C C . LEU B 1 11 ? -24.172 -24.672 -17.547 1 95.44 11 LEU B C 1
ATOM 3206 O O . LEU B 1 11 ? -23.906 -25.469 -18.453 1 95.44 11 LEU B O 1
ATOM 3210 N N . ARG B 1 12 ? -25.312 -24.578 -17.062 1 94.06 12 ARG B N 1
ATOM 3211 C CA . ARG B 1 12 ? -26.422 -25.422 -17.516 1 94.06 12 ARG B CA 1
ATOM 3212 C C . ARG B 1 12 ? -26.703 -25.234 -19 1 94.06 12 ARG B C 1
ATOM 3214 O O . ARG B 1 12 ? -26.922 -26.203 -19.734 1 94.06 12 ARG B O 1
ATOM 3221 N N . ASP B 1 13 ? -26.719 -24.016 -19.359 1 94.88 13 ASP B N 1
ATOM 3222 C CA . ASP B 1 13 ? -26.938 -23.703 -20.766 1 94.88 13 ASP B CA 1
ATOM 3223 C C . ASP B 1 13 ? -25.844 -24.297 -21.641 1 94.88 13 ASP B C 1
ATOM 3225 O O . ASP B 1 13 ? -26.125 -24.828 -22.734 1 94.88 13 ASP B O 1
ATOM 3229 N N . LEU B 1 14 ? -24.672 -24.219 -21.156 1 94.81 14 LEU B N 1
ATOM 3230 C CA . LEU B 1 14 ? -23.531 -24.781 -21.875 1 94.81 14 LEU B CA 1
ATOM 3231 C C . LEU B 1 14 ? -23.656 -26.297 -21.984 1 94.81 14 LEU B C 1
ATOM 3233 O O . LEU B 1 14 ? -23.453 -26.859 -23.078 1 94.81 14 LEU B O 1
ATOM 3237 N N . LEU B 1 15 ? -24.016 -26.953 -20.938 1 94.56 15 LEU B N 1
ATOM 3238 C CA . LEU B 1 15 ? -24.062 -28.406 -20.891 1 94.56 15 LEU B CA 1
ATOM 3239 C C . LEU B 1 15 ? -25.25 -28.922 -21.703 1 94.56 15 LEU B C 1
ATOM 3241 O O . LEU B 1 15 ? -25.188 -30.031 -22.266 1 94.56 15 LEU B O 1
ATOM 3245 N N . ASP B 1 16 ? -26.25 -28.141 -21.797 1 93.19 16 ASP B N 1
ATOM 3246 C CA . ASP B 1 16 ? -27.406 -28.516 -22.625 1 93.19 16 ASP B CA 1
ATOM 3247 C C . ASP B 1 16 ? -27.031 -28.531 -24.109 1 93.19 16 ASP B C 1
ATOM 3249 O O . ASP B 1 16 ? -27.578 -29.312 -24.875 1 93.19 16 ASP B O 1
ATOM 3253 N N . LYS B 1 17 ? -26.125 -27.719 -24.422 1 93.12 17 LYS B N 1
ATOM 3254 C CA . LYS B 1 17 ? -25.688 -27.609 -25.812 1 93.12 17 LYS B CA 1
ATOM 3255 C C . LYS B 1 17 ? -24.578 -28.625 -26.109 1 93.12 17 LYS B C 1
ATOM 3257 O O . LYS B 1 17 ? -24.406 -29.031 -27.266 1 93.12 17 LYS B O 1
ATOM 3262 N N . GLU B 1 18 ? -23.828 -28.969 -25.062 1 91.5 18 GLU B N 1
ATOM 3263 C CA . GLU B 1 18 ? -22.688 -29.875 -25.219 1 91.5 18 GLU B CA 1
ATOM 3264 C C . GLU B 1 18 ? -22.891 -31.172 -24.469 1 91.5 18 GLU B C 1
ATOM 3266 O O . GLU B 1 18 ? -22.25 -31.406 -23.438 1 91.5 18 GLU B O 1
ATOM 3271 N N . GLU B 1 19 ? -23.562 -32.156 -25.078 1 88.06 19 GLU B N 1
ATOM 3272 C CA . GLU B 1 19 ? -23.938 -33.375 -24.406 1 88.06 19 GLU B CA 1
ATOM 3273 C C . GLU B 1 19 ? -22.719 -34.219 -24.047 1 88.06 19 GLU B C 1
ATOM 3275 O O . GLU B 1 19 ? -22.656 -34.812 -22.969 1 88.06 19 GLU B O 1
ATOM 3280 N N . LYS B 1 20 ? -21.828 -34.25 -24.891 1 91.56 20 LYS B N 1
ATOM 3281 C CA . LYS B 1 20 ? -20.609 -35 -24.625 1 91.56 20 LYS B CA 1
ATOM 3282 C C . LYS B 1 20 ? -19.844 -34.438 -23.422 1 91.56 20 LYS B C 1
ATOM 3284 O O . LYS B 1 20 ? -19.312 -35.188 -22.609 1 91.56 20 LYS B O 1
ATOM 3289 N N . LEU B 1 21 ? -19.875 -33.188 -23.328 1 94 21 LEU B N 1
ATOM 3290 C CA . LEU B 1 21 ? -19.219 -32.531 -22.219 1 94 21 LEU B CA 1
ATOM 3291 C C . LEU B 1 21 ? -19.922 -32.844 -20.906 1 94 21 LEU B C 1
ATOM 3293 O O . LEU B 1 21 ? -19.281 -33.031 -19.875 1 94 21 LEU B O 1
ATOM 3297 N N . ALA B 1 22 ? -21.234 -32.875 -20.953 1 94.5 22 ALA B N 1
ATOM 3298 C CA . ALA B 1 22 ? -22 -33.188 -19.75 1 94.5 22 ALA B CA 1
ATOM 3299 C C . ALA B 1 22 ? -21.656 -34.594 -19.234 1 94.5 22 ALA B C 1
ATOM 3301 O O . ALA B 1 22 ? -21.516 -34.781 -18.031 1 94.5 22 ALA B O 1
ATOM 3302 N N . GLY B 1 23 ? -21.578 -35.438 -20.125 1 94.31 23 GLY B N 1
ATOM 3303 C CA . GLY B 1 23 ? -21.188 -36.781 -19.75 1 94.31 23 GLY B CA 1
ATOM 3304 C C . GLY B 1 23 ? -19.781 -36.875 -19.188 1 94.31 23 GLY B C 1
ATOM 3305 O O . GLY B 1 23 ? -19.547 -37.531 -18.172 1 94.31 23 GLY B O 1
ATOM 3306 N N . SER B 1 24 ? -18.891 -36.219 -19.875 1 95.12 24 SER B N 1
ATOM 3307 C CA . SER B 1 24 ? -17.5 -36.188 -19.438 1 95.12 24 SER B CA 1
ATOM 3308 C C . SER B 1 24 ? -17.375 -35.562 -18.047 1 95.12 24 SER B C 1
ATOM 3310 O O . SER B 1 24 ? -16.594 -36.031 -17.219 1 95.12 24 SER B O 1
ATOM 3312 N N . LEU B 1 25 ? -18.125 -34.562 -17.828 1 96.31 25 LEU B N 1
ATOM 3313 C CA . LEU B 1 25 ? -18.094 -33.875 -16.547 1 96.31 25 LEU B CA 1
ATOM 3314 C C . LEU B 1 25 ? -18.578 -34.812 -15.43 1 96.31 25 LEU B C 1
ATOM 3316 O O . LEU B 1 25 ? -17.938 -34.938 -14.391 1 96.31 25 LEU B O 1
ATOM 3320 N N . THR B 1 26 ? -19.656 -35.469 -15.656 1 96.25 26 THR B N 1
ATOM 3321 C CA . THR B 1 26 ? -20.188 -36.406 -14.664 1 96.25 26 THR B CA 1
ATOM 3322 C C . THR B 1 26 ? -19.188 -37.531 -14.375 1 96.25 26 THR B C 1
ATOM 3324 O O . THR B 1 26 ? -18.953 -37.875 -13.219 1 96.25 26 THR B O 1
ATOM 3327 N N . ARG B 1 27 ? -18.594 -38 -15.406 1 97.06 27 ARG B N 1
ATOM 3328 C CA . ARG B 1 27 ? -17.609 -39.062 -15.227 1 97.06 27 ARG B CA 1
ATOM 3329 C C . ARG B 1 27 ? -16.391 -38.562 -14.461 1 97.06 27 ARG B C 1
ATOM 3331 O O . ARG B 1 27 ? -15.828 -39.312 -13.641 1 97.06 27 ARG B O 1
ATOM 3338 N N . SER B 1 28 ? -15.984 -37.344 -14.742 1 97.12 28 SER B N 1
ATOM 3339 C CA . SER B 1 28 ? -14.844 -36.781 -14.031 1 97.12 28 SER B CA 1
ATOM 3340 C C . SER B 1 28 ? -15.141 -36.625 -12.539 1 97.12 28 SER B C 1
ATOM 3342 O O . SER B 1 28 ? -14.289 -36.938 -11.695 1 97.12 28 SER B O 1
ATOM 3344 N N . LEU B 1 29 ? -16.328 -36.188 -12.203 1 97.88 29 LEU B N 1
ATOM 3345 C CA . LEU B 1 29 ? -16.734 -36.031 -10.812 1 97.88 29 LEU B CA 1
ATOM 3346 C C . LEU B 1 29 ? -16.672 -37.375 -10.062 1 97.88 29 LEU B C 1
ATOM 3348 O O . LEU B 1 29 ? -16.125 -37.438 -8.961 1 97.88 29 LEU B O 1
ATOM 3352 N N . VAL B 1 30 ? -17.156 -38.375 -10.664 1 97.75 30 VAL B N 1
ATOM 3353 C CA . VAL B 1 30 ? -17.156 -39.719 -10.062 1 97.75 30 VAL B CA 1
ATOM 3354 C C . VAL B 1 30 ? -15.719 -40.219 -9.914 1 97.75 30 VAL B C 1
ATOM 3356 O O . VAL B 1 30 ? -15.344 -40.75 -8.859 1 97.75 30 VAL B O 1
ATOM 3359 N N . ALA B 1 31 ? -14.977 -40 -10.953 1 97.25 31 ALA B N 1
ATOM 3360 C CA . ALA B 1 31 ? -13.578 -40.438 -10.922 1 97.25 31 ALA B CA 1
ATOM 3361 C C . ALA B 1 31 ? -12.805 -39.688 -9.836 1 97.25 31 ALA B C 1
ATOM 3363 O O . ALA B 1 31 ? -11.953 -40.281 -9.156 1 97.25 31 ALA B O 1
ATOM 3364 N N . ALA B 1 32 ? -13.086 -38.438 -9.68 1 97.06 32 ALA B N 1
ATOM 3365 C CA . ALA B 1 32 ? -12.414 -37.625 -8.664 1 97.06 32 ALA B CA 1
ATOM 3366 C C . ALA B 1 32 ? -12.695 -38.156 -7.262 1 97.06 32 ALA B C 1
ATOM 3368 O O . ALA B 1 32 ? -11.773 -38.281 -6.445 1 97.06 32 ALA B O 1
ATOM 3369 N N . ARG B 1 33 ? -13.945 -38.406 -7.027 1 97.5 33 ARG B N 1
ATOM 3370 C CA . ARG B 1 33 ? -14.297 -38.938 -5.711 1 97.5 33 ARG B CA 1
ATOM 3371 C C . ARG B 1 33 ? -13.594 -40.25 -5.441 1 97.5 33 ARG B C 1
ATOM 3373 O O . ARG B 1 33 ? -13.039 -40.469 -4.359 1 97.5 33 ARG B O 1
ATOM 3380 N N . ARG B 1 34 ? -13.594 -41.156 -6.359 1 96.94 34 ARG B N 1
ATOM 3381 C CA . ARG B 1 34 ? -12.992 -42.469 -6.195 1 96.94 34 ARG B CA 1
ATOM 3382 C C . ARG B 1 34 ? -11.492 -42.344 -5.953 1 96.94 34 ARG B C 1
ATOM 3384 O O . ARG B 1 34 ? -10.953 -43.031 -5.066 1 96.94 34 ARG B O 1
ATOM 3391 N N . LYS B 1 35 ? -10.914 -41.531 -6.781 1 96 35 LYS B N 1
ATOM 3392 C CA . LYS B 1 35 ? -9.477 -41.344 -6.617 1 96 35 LYS B CA 1
ATOM 3393 C C . LYS B 1 35 ? -9.156 -40.75 -5.254 1 96 35 LYS B C 1
ATOM 3395 O O . LYS B 1 35 ? -8.227 -41.188 -4.574 1 96 35 LYS B O 1
ATOM 3400 N N . ALA B 1 36 ? -9.906 -39.75 -4.852 1 95.56 36 ALA B N 1
ATOM 3401 C CA . ALA B 1 36 ? -9.695 -39.062 -3.574 1 95.56 36 ALA B CA 1
ATOM 3402 C C . ALA B 1 36 ? -9.898 -40.031 -2.404 1 95.56 36 ALA B C 1
ATOM 3404 O O . ALA B 1 36 ? -9.125 -40.031 -1.449 1 95.56 36 ALA B O 1
ATOM 3405 N N . GLU B 1 37 ? -10.914 -40.781 -2.512 1 95.75 37 GLU B N 1
ATOM 3406 C CA . GLU B 1 37 ? -11.195 -41.75 -1.452 1 95.75 37 GLU B CA 1
ATOM 3407 C C . GLU B 1 37 ? -10.031 -42.75 -1.272 1 95.75 37 GLU B C 1
ATOM 3409 O O . GLU B 1 37 ? -9.727 -43.156 -0.151 1 95.75 37 GLU B O 1
ATOM 3414 N N . ARG B 1 38 ? -9.367 -43 -2.33 1 95.81 38 ARG B N 1
ATOM 3415 C CA . ARG B 1 38 ? -8.281 -44 -2.326 1 95.81 38 ARG B CA 1
ATOM 3416 C C . ARG B 1 38 ? -6.965 -43.344 -1.919 1 95.81 38 ARG B C 1
ATOM 3418 O O . ARG B 1 38 ? -6.152 -43.969 -1.225 1 95.81 38 ARG B O 1
ATOM 3425 N N . GLU B 1 39 ? -6.789 -42.156 -2.357 1 94.44 39 GLU B N 1
ATOM 3426 C CA . GLU B 1 39 ? -5.426 -41.625 -2.34 1 94.44 39 GLU B CA 1
ATOM 3427 C C . GLU B 1 39 ? -5.277 -40.5 -1.335 1 94.44 39 GLU B C 1
ATOM 3429 O O . GLU B 1 39 ? -4.168 -40.188 -0.881 1 94.44 39 GLU B O 1
ATOM 3434 N N . LEU B 1 40 ? -6.328 -39.812 -0.938 1 92.62 40 LEU B N 1
ATOM 3435 C CA . LEU B 1 40 ? -6.23 -38.688 0.012 1 92.62 40 LEU B CA 1
ATOM 3436 C C . LEU B 1 40 ? -6.25 -39.219 1.447 1 92.62 40 LEU B C 1
ATOM 3438 O O . LEU B 1 40 ? -6.742 -40.312 1.71 1 92.62 40 LEU B O 1
ATOM 3442 N N . SER B 1 41 ? -5.672 -38.375 2.297 1 89.94 41 SER B N 1
ATOM 3443 C CA . SER B 1 41 ? -5.867 -38.719 3.707 1 89.94 41 SER B CA 1
ATOM 3444 C C . SER B 1 41 ? -7.352 -38.719 4.066 1 89.94 41 SER B C 1
ATOM 3446 O O . SER B 1 41 ? -8.141 -37.969 3.51 1 89.94 41 SER B O 1
ATOM 3448 N N . ALA B 1 42 ? -7.656 -39.594 4.988 1 92.81 42 ALA B N 1
ATOM 3449 C CA . ALA B 1 42 ? -9.047 -39.75 5.398 1 92.81 42 ALA B CA 1
ATOM 3450 C C . ALA B 1 42 ? -9.633 -38.438 5.91 1 92.81 42 ALA B C 1
ATOM 3452 O O . ALA B 1 42 ? -10.789 -38.094 5.617 1 92.81 42 ALA B O 1
ATOM 3453 N N . ASP B 1 43 ? -8.867 -37.688 6.613 1 90.88 43 ASP B N 1
ATOM 3454 C CA . ASP B 1 43 ? -9.328 -36.406 7.18 1 90.88 43 ASP B CA 1
ATOM 3455 C C . ASP B 1 43 ? -9.602 -35.375 6.082 1 90.88 43 ASP B C 1
ATOM 3457 O O . ASP B 1 43 ? -10.602 -34.656 6.125 1 90.88 43 ASP B O 1
ATOM 3461 N N . LEU B 1 44 ? -8.719 -35.312 5.098 1 91.56 44 LEU B N 1
ATOM 3462 C CA . LEU B 1 44 ? -8.906 -34.344 4.012 1 91.56 44 LEU B CA 1
ATOM 3463 C C . LEU B 1 44 ? -10.094 -34.75 3.141 1 91.56 44 LEU B C 1
ATOM 3465 O O . LEU B 1 44 ? -10.883 -33.875 2.732 1 91.56 44 LEU B O 1
ATOM 3469 N N . PHE B 1 45 ? -10.211 -36.031 2.855 1 95.19 45 PHE B N 1
ATOM 3470 C CA . PHE B 1 45 ? -11.352 -36.5 2.092 1 95.19 45 PHE B CA 1
ATOM 3471 C C . PHE B 1 45 ? -12.656 -36.156 2.787 1 95.19 45 PHE B C 1
ATOM 3473 O O . PHE B 1 45 ? -13.594 -35.656 2.145 1 95.19 45 PHE B O 1
ATOM 3480 N N . ALA B 1 46 ? -12.656 -36.281 4.086 1 94.44 46 ALA B N 1
ATOM 3481 C CA . ALA B 1 46 ? -13.875 -36.031 4.863 1 94.44 46 ALA B CA 1
ATOM 3482 C C . ALA B 1 46 ? -14.188 -34.531 4.941 1 94.44 46 ALA B C 1
ATOM 3484 O O . ALA B 1 46 ? -15.344 -34.156 5.129 1 94.44 46 ALA B O 1
ATOM 3485 N N . ALA B 1 47 ? -13.227 -33.688 4.789 1 92.81 47 ALA B N 1
ATOM 3486 C CA . ALA B 1 47 ? -13.375 -32.25 4.98 1 92.81 47 ALA B CA 1
ATOM 3487 C C . ALA B 1 47 ? -13.922 -31.594 3.723 1 92.81 47 ALA B C 1
ATOM 3489 O O . ALA B 1 47 ? -14.344 -30.438 3.76 1 92.81 47 ALA B O 1
ATOM 3490 N N . LEU B 1 48 ? -13.961 -32.281 2.617 1 95.31 48 LEU B N 1
ATOM 3491 C CA . LEU B 1 48 ? -14.328 -31.688 1.334 1 95.31 48 LEU B CA 1
ATOM 3492 C C . LEU B 1 48 ? -15.609 -32.312 0.793 1 95.31 48 LEU B C 1
ATOM 3494 O O . LEU B 1 48 ? -16.016 -33.406 1.225 1 95.31 48 LEU B O 1
ATOM 3498 N N . ASP B 1 49 ? -16.281 -31.562 -0.144 1 96.06 49 ASP B N 1
ATOM 3499 C CA . ASP B 1 49 ? -17.5 -32.062 -0.807 1 96.06 49 ASP B CA 1
ATOM 3500 C C . ASP B 1 49 ? -17.141 -32.812 -2.082 1 96.06 49 ASP B C 1
ATOM 3502 O O . ASP B 1 49 ? -16.281 -32.406 -2.85 1 96.06 49 ASP B O 1
ATOM 3506 N N . TRP B 1 50 ? -17.859 -33.906 -2.289 1 98.12 50 TRP B N 1
ATOM 3507 C CA . TRP B 1 50 ? -17.578 -34.719 -3.467 1 98.12 50 TRP B CA 1
ATOM 3508 C C . TRP B 1 50 ? -18.844 -34.969 -4.293 1 98.12 50 TRP B C 1
ATOM 3510 O O . TRP B 1 50 ? -19.438 -36.031 -4.234 1 98.12 50 TRP B O 1
ATOM 3520 N N . PRO B 1 51 ? -19.172 -33.969 -5.105 1 98.12 51 PRO B N 1
ATOM 3521 C CA . PRO B 1 51 ? -20.328 -34.156 -5.992 1 98.12 51 PRO B CA 1
ATOM 3522 C C . PRO B 1 51 ? -20.125 -35.25 -7.031 1 98.12 51 PRO B C 1
ATOM 3524 O O . PRO B 1 51 ? -19.016 -35.406 -7.547 1 98.12 51 PRO B O 1
ATOM 3527 N N . GLU B 1 52 ? -21.25 -35.969 -7.406 1 97.75 52 GLU B N 1
ATOM 3528 C CA . GLU B 1 52 ? -21.172 -37.062 -8.367 1 97.75 52 GLU B CA 1
ATOM 3529 C C . GLU B 1 52 ? -22.188 -36.875 -9.5 1 97.75 52 GLU B C 1
ATOM 3531 O O . GLU B 1 52 ? -22.188 -37.625 -10.477 1 97.75 52 GLU B O 1
ATOM 3536 N N . THR B 1 53 ? -23.062 -35.906 -9.297 1 97.12 53 THR B N 1
ATOM 3537 C CA . THR B 1 53 ? -24.031 -35.562 -10.32 1 97.12 53 THR B CA 1
ATOM 3538 C C . THR B 1 53 ? -23.922 -34.094 -10.695 1 97.12 53 THR B C 1
ATOM 3540 O O . THR B 1 53 ? -23.312 -33.281 -9.977 1 97.12 53 THR B O 1
ATOM 3543 N N . LEU B 1 54 ? -24.531 -33.812 -11.867 1 96.5 54 LEU B N 1
ATOM 3544 C CA . LEU B 1 54 ? -24.5 -32.438 -12.297 1 96.5 54 LEU B CA 1
ATOM 3545 C C . LEU B 1 54 ? -25.234 -31.531 -11.305 1 96.5 54 LEU B C 1
ATOM 3547 O O . LEU B 1 54 ? -24.797 -30.406 -11.039 1 96.5 54 LEU B O 1
ATOM 3551 N N . GLY B 1 55 ? -26.312 -32.031 -10.781 1 95.94 55 GLY B N 1
ATOM 3552 C CA . GLY B 1 55 ? -27.047 -31.266 -9.773 1 95.94 55 GLY B CA 1
ATOM 3553 C C . GLY B 1 55 ? -26.219 -30.984 -8.531 1 95.94 55 GLY B C 1
ATOM 3554 O O . GLY B 1 55 ? -26.234 -29.875 -8 1 95.94 55 GLY B O 1
ATOM 3555 N N . GLN B 1 56 ? -25.516 -32 -8.07 1 97.38 56 GLN B N 1
ATOM 3556 C CA . GLN B 1 56 ? -24.656 -31.828 -6.91 1 97.38 56 GLN B CA 1
ATOM 3557 C C . GLN B 1 56 ? -23.5 -30.875 -7.211 1 97.38 56 GLN B C 1
ATOM 3559 O O . GLN B 1 56 ? -23.109 -30.078 -6.352 1 97.38 56 GLN B O 1
ATOM 3564 N N . TYR B 1 57 ? -22.984 -30.969 -8.43 1 97.62 57 TYR B N 1
ATOM 3565 C CA . TYR B 1 57 ? -21.906 -30.078 -8.836 1 97.62 57 TYR B CA 1
ATOM 3566 C C . TYR B 1 57 ? -22.375 -28.625 -8.875 1 97.62 57 TYR B C 1
ATOM 3568 O O . TYR B 1 57 ? -21.672 -27.734 -8.414 1 97.62 57 TYR B O 1
ATOM 3576 N N . GLU B 1 58 ? -23.578 -28.422 -9.352 1 96.31 58 GLU B N 1
ATOM 3577 C CA . GLU B 1 58 ? -24.172 -27.078 -9.367 1 96.31 58 GLU B CA 1
ATOM 3578 C C . GLU B 1 58 ? -24.297 -26.516 -7.957 1 96.31 58 GLU B C 1
ATOM 3580 O O . GLU B 1 58 ? -24.016 -25.344 -7.723 1 96.31 58 GLU B O 1
ATOM 3585 N N . ASN B 1 59 ? -24.719 -27.328 -7.043 1 95.94 59 ASN B N 1
ATOM 3586 C CA . ASN B 1 59 ? -24.844 -26.906 -5.652 1 95.94 59 ASN B CA 1
ATOM 3587 C C . ASN B 1 59 ? -23.469 -26.562 -5.055 1 95.94 59 ASN B C 1
ATOM 3589 O O . ASN B 1 59 ? -23.344 -25.562 -4.336 1 95.94 59 ASN B O 1
ATOM 3593 N N . TYR B 1 60 ? -22.531 -27.359 -5.336 1 96.75 60 TYR B N 1
ATOM 3594 C CA . TYR B 1 60 ? -21.172 -27.109 -4.914 1 96.75 60 TYR B CA 1
ATOM 3595 C C . TYR B 1 60 ? -20.688 -25.75 -5.422 1 96.75 60 TYR B C 1
ATOM 3597 O O . TYR B 1 60 ? -20.125 -24.953 -4.664 1 96.75 60 TYR B O 1
ATOM 3605 N N . LEU B 1 61 ? -20.953 -25.469 -6.672 1 96.5 61 LEU B N 1
ATOM 3606 C CA . LEU B 1 61 ? -20.5 -24.234 -7.309 1 96.5 61 LEU B CA 1
ATOM 3607 C C . LEU B 1 61 ? -21.172 -23.016 -6.691 1 96.5 61 LEU B C 1
ATOM 3609 O O . LEU B 1 61 ? -20.562 -21.969 -6.527 1 96.5 61 LEU B O 1
ATOM 3613 N N . ARG B 1 62 ? -22.469 -23.188 -6.348 1 94.69 62 ARG B N 1
ATOM 3614 C CA . ARG B 1 62 ? -23.188 -22.094 -5.719 1 94.69 62 ARG B CA 1
ATOM 3615 C C . ARG B 1 62 ? -22.562 -21.703 -4.387 1 94.69 62 ARG B C 1
ATOM 3617 O O . ARG B 1 62 ? -22.516 -20.516 -4.035 1 94.69 62 ARG B O 1
ATOM 3624 N N . GLY B 1 63 ? -22.094 -22.656 -3.721 1 93.69 63 GLY B N 1
ATOM 3625 C CA . GLY B 1 63 ? -21.406 -22.391 -2.461 1 93.69 63 GLY B CA 1
ATOM 3626 C C . GLY B 1 63 ? -20 -21.859 -2.645 1 93.69 63 GLY B C 1
ATOM 3627 O O . GLY B 1 63 ? -19.609 -20.922 -1.96 1 93.69 63 GLY B O 1
ATOM 3628 N N . PHE B 1 64 ? -19.281 -22.391 -3.576 1 92.81 64 PHE B N 1
ATOM 3629 C CA . PHE B 1 64 ? -17.859 -22.078 -3.736 1 92.81 64 PHE B CA 1
ATOM 3630 C C . PHE B 1 64 ? -17.672 -20.672 -4.254 1 92.81 64 PHE B C 1
ATOM 3632 O O . PHE B 1 64 ? -16.734 -19.984 -3.863 1 92.81 64 PHE B O 1
ATOM 3639 N N . ILE B 1 65 ? -18.516 -20.156 -5.07 1 92.12 65 ILE B N 1
ATOM 3640 C CA . ILE B 1 65 ? -18.359 -18.844 -5.688 1 92.12 65 ILE B CA 1
ATOM 3641 C C . ILE B 1 65 ? -18.516 -17.766 -4.629 1 92.12 65 ILE B C 1
ATOM 3643 O O . ILE B 1 65 ? -18.141 -16.609 -4.855 1 92.12 65 ILE B O 1
ATOM 3647 N N . ARG B 1 66 ? -19.078 -18.141 -3.416 1 92.62 66 ARG B N 1
ATOM 3648 C CA . ARG B 1 66 ? -19.25 -17.203 -2.312 1 92.62 66 ARG B CA 1
ATOM 3649 C C . ARG B 1 66 ? -18.422 -17.625 -1.105 1 92.62 66 ARG B C 1
ATOM 3651 O O . ARG B 1 66 ? -18.625 -17.141 0.003 1 92.62 66 ARG B O 1
ATOM 3658 N N . TRP B 1 67 ? -17.594 -18.531 -1.372 1 91.88 67 TRP B N 1
ATOM 3659 C CA . TRP B 1 67 ? -16.75 -19 -0.275 1 91.88 67 TRP B CA 1
ATOM 3660 C C . TRP B 1 67 ? -15.758 -17.922 0.154 1 91.88 67 TRP B C 1
ATOM 3662 O O . TRP B 1 67 ? -15.086 -17.328 -0.687 1 91.88 67 TRP B O 1
ATOM 3672 N N . MET B 1 68 ? -15.68 -17.734 1.429 1 92.81 68 MET B N 1
ATOM 3673 C CA . MET B 1 68 ? -14.711 -16.828 2.027 1 92.81 68 MET B CA 1
ATOM 3674 C C . MET B 1 68 ? -13.5 -17.594 2.555 1 92.81 68 MET B C 1
ATOM 3676 O O . MET B 1 68 ? -13.609 -18.312 3.547 1 92.81 68 MET B O 1
ATOM 3680 N N . PRO B 1 69 ? -12.367 -17.422 1.869 1 92.31 69 PRO B N 1
ATOM 3681 C CA . PRO B 1 69 ? -11.195 -18.156 2.357 1 92.31 69 PRO B CA 1
ATOM 3682 C C . PRO B 1 69 ? -10.938 -17.922 3.848 1 92.31 69 PRO B C 1
ATOM 3684 O O . PRO B 1 69 ? -11.055 -16.797 4.336 1 92.31 69 PRO B O 1
ATOM 3687 N N . ARG B 1 70 ? -10.695 -18.969 4.543 1 92.56 70 ARG B N 1
ATOM 3688 C CA . ARG B 1 70 ? -10.438 -18.969 5.98 1 92.56 70 ARG B CA 1
ATOM 3689 C C . ARG B 1 70 ? -9.648 -20.219 6.395 1 92.56 70 ARG B C 1
ATOM 3691 O O . ARG B 1 70 ? -9.469 -21.141 5.598 1 92.56 70 ARG B O 1
ATOM 3698 N N . GLN B 1 71 ? -9.133 -20.141 7.539 1 90.94 71 GLN B N 1
ATOM 3699 C CA . GLN B 1 71 ? -8.438 -21.281 8.125 1 90.94 71 GLN B CA 1
ATOM 3700 C C . GLN B 1 71 ? -9.219 -21.844 9.305 1 90.94 71 GLN B C 1
ATOM 3702 O O . GLN B 1 71 ? -10.047 -21.156 9.898 1 90.94 71 GLN B O 1
ATOM 3707 N N . SER B 1 72 ? -9.102 -23.141 9.484 1 89.44 72 SER B N 1
ATOM 3708 C CA . SER B 1 72 ? -9.805 -23.797 10.586 1 89.44 72 SER B CA 1
ATOM 3709 C C . SER B 1 72 ? -8.898 -24.766 11.328 1 89.44 72 SER B C 1
ATOM 3711 O O . SER B 1 72 ? -7.781 -25.031 10.891 1 89.44 72 SER B O 1
ATOM 3713 N N . ASN B 1 73 ? -9.406 -25.203 12.445 1 87 73 ASN B N 1
ATOM 3714 C CA . ASN B 1 73 ? -8.688 -26.203 13.242 1 87 73 ASN B CA 1
ATOM 3715 C C . ASN B 1 73 ? -9.156 -27.609 12.93 1 87 73 ASN B C 1
ATOM 3717 O O . ASN B 1 73 ? -9.031 -28.516 13.773 1 87 73 ASN B O 1
ATOM 3721 N N . ALA B 1 74 ? -9.672 -27.766 11.773 1 87.5 74 ALA B N 1
ATOM 3722 C CA . ALA B 1 74 ? -10.117 -29.109 11.391 1 87.5 74 ALA B CA 1
ATOM 3723 C C . ALA B 1 74 ? -8.938 -30.078 11.328 1 87.5 74 ALA B C 1
ATOM 3725 O O . ALA B 1 74 ? -7.805 -29.672 11.062 1 87.5 74 ALA B O 1
ATOM 3726 N N . LYS B 1 75 ? -9.18 -31.391 11.438 1 86.19 75 LYS B N 1
ATOM 3727 C CA . LYS B 1 75 ? -8.148 -32.406 11.5 1 86.19 75 LYS B CA 1
ATOM 3728 C C . LYS B 1 75 ? -7.34 -32.469 10.211 1 86.19 75 LYS B C 1
ATOM 3730 O O . LYS B 1 75 ? -6.141 -32.75 10.227 1 86.19 75 LYS B O 1
ATOM 3735 N N . ALA B 1 76 ? -8.016 -32.188 9.164 1 85.81 76 ALA B N 1
ATOM 3736 C CA . ALA B 1 76 ? -7.367 -32.25 7.852 1 85.81 76 ALA B CA 1
ATOM 3737 C C . ALA B 1 76 ? -6.176 -31.297 7.793 1 85.81 76 ALA B C 1
ATOM 3739 O O . ALA B 1 76 ? -5.215 -31.547 7.062 1 85.81 76 ALA B O 1
ATOM 3740 N N . TRP B 1 77 ? -6.281 -30.312 8.633 1 84.31 77 TRP B N 1
ATOM 3741 C CA . TRP B 1 77 ? -5.266 -29.266 8.516 1 84.31 77 TRP B CA 1
ATOM 3742 C C . TRP B 1 77 ? -4.598 -29.016 9.867 1 84.31 77 TRP B C 1
ATOM 3744 O O . TRP B 1 77 ? -4.008 -27.953 10.078 1 84.31 77 TRP B O 1
ATOM 3754 N N . GLN B 1 78 ? -4.844 -30.125 10.742 1 75.56 78 GLN B N 1
ATOM 3755 C CA . GLN B 1 78 ? -4.148 -30.109 12.023 1 75.56 78 GLN B CA 1
ATOM 3756 C C . GLN B 1 78 ? -2.84 -30.891 11.953 1 75.56 78 GLN B C 1
ATOM 3758 O O . GLN B 1 78 ? -2.748 -31.906 11.25 1 75.56 78 GLN B O 1
ATOM 3763 N N . GLY B 1 79 ? -1.554 -30.359 12.414 1 63.12 79 GLY B N 1
ATOM 3764 C CA . GLY B 1 79 ? -0.369 -31.172 12.633 1 63.12 79 GLY B CA 1
ATOM 3765 C C . GLY B 1 79 ? 0.63 -31.094 11.492 1 63.12 79 GLY B C 1
ATOM 3766 O O . GLY B 1 79 ? 1.546 -31.906 11.398 1 63.12 79 GLY B O 1
ATOM 3767 N N . LEU B 1 80 ? 0.161 -30.5 10.508 1 57.41 80 LEU B N 1
ATOM 3768 C CA . LEU B 1 80 ? 1.163 -30.469 9.453 1 57.41 80 LEU B CA 1
ATOM 3769 C C . LEU B 1 80 ? 2.402 -29.688 9.898 1 57.41 80 LEU B C 1
ATOM 3771 O O . LEU B 1 80 ? 2.305 -28.781 10.719 1 57.41 80 LEU B O 1
ATOM 3775 N N . GLU B 1 81 ? 3.562 -30.375 9.836 1 55.41 81 GLU B N 1
ATOM 3776 C CA . GLU B 1 81 ? 4.816 -29.719 10.195 1 55.41 81 GLU B CA 1
ATOM 3777 C C . GLU B 1 81 ? 4.848 -28.281 9.695 1 55.41 81 GLU B C 1
ATOM 3779 O O . GLU B 1 81 ? 4.281 -27.969 8.641 1 55.41 81 GLU B O 1
ATOM 3784 N N . PRO B 1 82 ? 5.309 -27.5 10.68 1 50.75 82 PRO B N 1
ATOM 3785 C CA . PRO B 1 82 ? 5.332 -26.047 10.422 1 50.75 82 PRO B CA 1
ATOM 3786 C C . PRO B 1 82 ? 5.688 -25.719 8.977 1 50.75 82 PRO B C 1
ATOM 3788 O O . PRO B 1 82 ? 5.125 -24.781 8.398 1 50.75 82 PRO B O 1
ATOM 3791 N N . GLN B 1 83 ? 6.75 -26.469 8.617 1 49.41 83 GLN B N 1
ATOM 3792 C CA . GLN B 1 83 ? 7.223 -26.156 7.27 1 49.41 83 GLN B CA 1
ATOM 3793 C C . GLN B 1 83 ? 6.211 -26.594 6.215 1 49.41 83 GLN B C 1
ATOM 3795 O O . GLN B 1 83 ? 6.246 -26.125 5.078 1 49.41 83 GLN B O 1
ATOM 3800 N N . GLU B 1 84 ? 5.469 -27.578 6.715 1 51.53 84 GLU B N 1
ATOM 3801 C CA . GLU B 1 84 ? 4.531 -28.156 5.754 1 51.53 84 GLU B CA 1
ATOM 3802 C C . GLU B 1 84 ? 3.131 -27.578 5.93 1 51.53 84 GLU B C 1
ATOM 3804 O O . GLU B 1 84 ? 2.232 -27.859 5.133 1 51.53 84 GLU B O 1
ATOM 3809 N N . ARG B 1 85 ? 2.947 -26.984 7.172 1 47.69 85 ARG B N 1
ATOM 3810 C CA . ARG B 1 85 ? 1.605 -26.469 7.426 1 47.69 85 ARG B CA 1
ATOM 3811 C C . ARG B 1 85 ? 1.27 -25.312 6.484 1 47.69 85 ARG B C 1
ATOM 3813 O O . ARG B 1 85 ? 1.506 -24.156 6.809 1 47.69 85 ARG B O 1
ATOM 3820 N N . HIS B 1 86 ? 1.685 -25.438 5.391 1 48.44 86 HIS B N 1
ATOM 3821 C CA . HIS B 1 86 ? 1.251 -24.453 4.395 1 48.44 86 HIS B CA 1
ATOM 3822 C C . HIS B 1 86 ? -0.233 -24.141 4.539 1 48.44 86 HIS B C 1
ATOM 3824 O O . HIS B 1 86 ? -1 -24.969 5.043 1 48.44 86 HIS B O 1
ATOM 3830 N N . ALA B 1 87 ? -0.635 -22.906 4.777 1 57.16 87 ALA B N 1
ATOM 3831 C CA . ALA B 1 87 ? -1.976 -22.344 4.652 1 57.16 87 ALA B CA 1
ATOM 3832 C C . ALA B 1 87 ? -2.865 -23.234 3.783 1 57.16 87 ALA B C 1
ATOM 3834 O O . ALA B 1 87 ? -3.408 -22.781 2.773 1 57.16 87 ALA B O 1
ATOM 3835 N N . LYS B 1 88 ? -2.973 -24.484 4.18 1 74.88 88 LYS B N 1
ATOM 3836 C CA . LYS B 1 88 ? -3.305 -25.609 3.303 1 74.88 88 LYS B CA 1
ATOM 3837 C C . LYS B 1 88 ? -4.805 -25.656 3.016 1 74.88 88 LYS B C 1
ATOM 3839 O O . LYS B 1 88 ? -5.219 -26.016 1.915 1 74.88 88 LYS B O 1
ATOM 3844 N N . GLU B 1 89 ? -5.551 -25.109 4.031 1 84.62 89 GLU B N 1
ATOM 3845 C CA . GLU B 1 89 ? -6.973 -25.266 3.744 1 84.62 89 GLU B CA 1
ATOM 3846 C C . GLU B 1 89 ? -7.363 -24.5 2.48 1 84.62 89 GLU B C 1
ATOM 3848 O O . GLU B 1 89 ? -8.031 -25.047 1.601 1 84.62 89 GLU B O 1
ATOM 3853 N N . VAL B 1 90 ? -6.895 -23.281 2.459 1 86 90 VAL B N 1
ATOM 3854 C CA . VAL B 1 90 ? -7.223 -22.484 1.287 1 86 90 VAL B CA 1
ATOM 3855 C C . VAL B 1 90 ? -6.672 -23.156 0.03 1 86 90 VAL B C 1
ATOM 3857 O O . VAL B 1 90 ? -7.387 -23.297 -0.963 1 86 90 VAL B O 1
ATOM 3860 N N . SER B 1 91 ? -5.477 -23.609 0.106 1 82.19 91 SER B N 1
ATOM 3861 C CA . SER B 1 91 ? -4.852 -24.266 -1.032 1 82.19 91 SER B CA 1
ATOM 3862 C C . SER B 1 91 ? -5.605 -25.547 -1.409 1 82.19 91 SER B C 1
ATOM 3864 O O . SER B 1 91 ? -5.812 -25.812 -2.592 1 82.19 91 SER B O 1
ATOM 3866 N N . ASP B 1 92 ? -5.992 -26.219 -0.458 1 86.81 92 ASP B N 1
ATOM 3867 C CA . ASP B 1 92 ? -6.68 -27.484 -0.703 1 86.81 92 ASP B CA 1
ATOM 3868 C C . ASP B 1 92 ? -8.055 -27.25 -1.326 1 86.81 92 ASP B C 1
ATOM 3870 O O . ASP B 1 92 ? -8.469 -27.984 -2.223 1 86.81 92 ASP B O 1
ATOM 3874 N N . ARG B 1 93 ? -8.688 -26.297 -0.867 1 88.06 93 ARG B N 1
ATOM 3875 C CA . ARG B 1 93 ? -10.023 -26.031 -1.391 1 88.06 93 ARG B CA 1
ATOM 3876 C C . ARG B 1 93 ? -9.953 -25.5 -2.82 1 88.06 93 ARG B C 1
ATOM 3878 O O . ARG B 1 93 ? -10.82 -25.812 -3.643 1 88.06 93 ARG B O 1
ATOM 3885 N N . VAL B 1 94 ? -8.984 -24.75 -3.111 1 84.75 94 VAL B N 1
ATOM 3886 C CA . VAL B 1 94 ? -8.781 -24.312 -4.484 1 84.75 94 VAL B CA 1
ATOM 3887 C C . VAL B 1 94 ? -8.391 -25.5 -5.359 1 84.75 94 VAL B C 1
ATOM 3889 O O . VAL B 1 94 ? -8.945 -25.688 -6.445 1 84.75 94 VAL B O 1
ATOM 3892 N N . ALA B 1 95 ? -7.453 -26.266 -4.871 1 85.19 95 ALA B N 1
ATOM 3893 C CA . ALA B 1 95 ? -7.043 -27.453 -5.598 1 85.19 95 ALA B CA 1
ATOM 3894 C C . ALA B 1 95 ? -8.227 -28.391 -5.836 1 85.19 95 ALA B C 1
ATOM 3896 O O . ALA B 1 95 ? -8.336 -29 -6.902 1 85.19 95 ALA B O 1
ATOM 3897 N N . HIS B 1 96 ? -9.047 -28.484 -4.859 1 91.69 96 HIS B N 1
ATOM 3898 C CA . HIS B 1 96 ? -10.227 -29.344 -4.934 1 91.69 96 HIS B CA 1
ATOM 3899 C C . HIS B 1 96 ? -11.133 -28.922 -6.09 1 91.69 96 HIS B C 1
ATOM 3901 O O . HIS B 1 96 ? -11.633 -29.781 -6.824 1 91.69 96 HIS B O 1
ATOM 3907 N N . PHE B 1 97 ? -11.328 -27.656 -6.242 1 90.56 97 PHE B N 1
ATOM 3908 C CA . PHE B 1 97 ? -12.141 -27.109 -7.32 1 90.56 97 PHE B CA 1
ATOM 3909 C C . PHE B 1 97 ? -11.641 -27.594 -8.68 1 90.56 97 PHE B C 1
ATOM 3911 O O . PHE B 1 97 ? -12.43 -28.031 -9.516 1 90.56 97 PHE B O 1
ATOM 3918 N N . PHE B 1 98 ? -10.391 -27.609 -8.867 1 87.75 98 PHE B N 1
ATOM 3919 C CA . PHE B 1 98 ? -9.82 -28.016 -10.141 1 87.75 98 PHE B CA 1
ATOM 3920 C C . PHE B 1 98 ? -9.742 -29.531 -10.242 1 87.75 98 PHE B C 1
ATOM 3922 O O . PHE B 1 98 ? -9.93 -30.109 -11.32 1 87.75 98 PHE B O 1
ATOM 3929 N N . PHE B 1 99 ? -9.484 -30.156 -9.18 1 91.69 99 PHE B N 1
ATOM 3930 C CA . PHE B 1 99 ? -9.352 -31.609 -9.141 1 91.69 99 PHE B CA 1
ATOM 3931 C C . PHE B 1 99 ? -10.633 -32.281 -9.625 1 91.69 99 PHE B C 1
ATOM 3933 O O . PHE B 1 99 ? -10.586 -33.312 -10.312 1 91.69 99 PHE B O 1
ATOM 3940 N N . LEU B 1 100 ? -11.742 -31.75 -9.344 1 95.88 100 LEU B N 1
ATOM 3941 C CA . LEU B 1 100 ? -13.047 -32.281 -9.695 1 95.88 100 LEU B CA 1
ATOM 3942 C C . LEU B 1 100 ? -13.203 -32.406 -11.203 1 95.88 100 LEU B C 1
ATOM 3944 O O . LEU B 1 100 ? -13.875 -33.344 -11.695 1 95.88 100 LEU B O 1
ATOM 3948 N N . VAL B 1 101 ? -12.516 -31.547 -11.914 1 94.19 101 VAL B N 1
ATOM 3949 C CA . VAL B 1 101 ? -12.773 -31.484 -13.352 1 94.19 101 VAL B CA 1
ATOM 3950 C C . VAL B 1 101 ? -11.492 -31.781 -14.125 1 94.19 101 VAL B C 1
ATOM 3952 O O . VAL B 1 101 ? -11.398 -31.516 -15.32 1 94.19 101 VAL B O 1
ATOM 3955 N N . ASP B 1 102 ? -10.5 -32.312 -13.43 1 91.12 102 ASP B N 1
ATOM 3956 C CA . ASP B 1 102 ? -9.188 -32.562 -14.023 1 91.12 102 ASP B CA 1
ATOM 3957 C C . ASP B 1 102 ? -8.945 -34.062 -14.211 1 91.12 102 ASP B C 1
ATOM 3959 O O . ASP B 1 102 ? -7.809 -34.5 -14.445 1 91.12 102 ASP B O 1
ATOM 3963 N N . GLN B 1 103 ? -9.969 -34.875 -14.086 1 93.31 103 GLN B N 1
ATOM 3964 C CA . GLN B 1 103 ? -9.781 -36.312 -14.211 1 93.31 103 GLN B CA 1
ATOM 3965 C C . GLN B 1 103 ? -9.797 -36.75 -15.672 1 93.31 103 GLN B C 1
ATOM 3967 O O . GLN B 1 103 ? -10.617 -36.25 -16.453 1 93.31 103 GLN B O 1
ATOM 3972 N N . ASP B 1 104 ? -8.805 -37.562 -15.945 1 90.62 104 ASP B N 1
ATOM 3973 C CA . ASP B 1 104 ? -8.789 -38.125 -17.297 1 90.62 104 ASP B CA 1
ATOM 3974 C C . ASP B 1 104 ? -9.852 -39.219 -17.469 1 90.62 104 ASP B C 1
ATOM 3976 O O . ASP B 1 104 ? -9.719 -40.312 -16.906 1 90.62 104 ASP B O 1
ATOM 3980 N N . VAL B 1 105 ? -10.797 -38.781 -18.25 1 90.5 105 VAL B N 1
ATOM 3981 C CA . VAL B 1 105 ? -11.883 -39.719 -18.562 1 90.5 105 VAL B CA 1
ATOM 3982 C C . VAL B 1 105 ? -11.914 -40 -20.062 1 90.5 105 VAL B C 1
ATOM 3984 O O . VAL B 1 105 ? -11.078 -39.5 -20.812 1 90.5 105 VAL B O 1
ATOM 3987 N N . ASP B 1 106 ? -12.547 -41 -20.625 1 80 106 ASP B N 1
ATOM 3988 C CA . ASP B 1 106 ? -12.555 -41.5 -22 1 80 106 ASP B CA 1
ATOM 3989 C C . ASP B 1 106 ? -12.391 -40.375 -23.016 1 80 106 ASP B C 1
ATOM 3991 O O . ASP B 1 106 ? -11.672 -40.531 -24 1 80 106 ASP B O 1
ATOM 3995 N N . ASP B 1 107 ? -12.945 -39.188 -22.75 1 82.5 107 ASP B N 1
ATOM 3996 C CA . ASP B 1 107 ? -12.906 -38.062 -23.688 1 82.5 107 ASP B CA 1
ATOM 3997 C C . ASP B 1 107 ? -11.961 -36.969 -23.203 1 82.5 107 ASP B C 1
ATOM 3999 O O . ASP B 1 107 ? -12.016 -35.844 -23.688 1 82.5 107 ASP B O 1
ATOM 4003 N N . GLY B 1 108 ? -11.117 -37.375 -22.25 1 87 108 GLY B N 1
ATOM 4004 C CA . GLY B 1 108 ? -10.227 -36.344 -21.688 1 87 108 GLY B CA 1
ATOM 4005 C C . GLY B 1 108 ? -10.82 -35.625 -20.5 1 87 108 GLY B C 1
ATOM 4006 O O . GLY B 1 108 ? -12.008 -35.75 -20.219 1 87 108 GLY B O 1
ATOM 4007 N N . ALA B 1 109 ? -10.016 -34.844 -19.875 1 91 109 ALA B N 1
ATOM 4008 C CA . ALA B 1 109 ? -10.484 -34.094 -18.719 1 91 109 ALA B CA 1
ATOM 4009 C C . ALA B 1 109 ? -11.375 -32.938 -19.156 1 91 109 ALA B C 1
ATOM 4011 O O . ALA B 1 109 ? -11.039 -32.188 -20.094 1 91 109 ALA B O 1
ATOM 4012 N N . PRO B 1 110 ? -12.453 -32.719 -18.484 1 92.31 110 PRO B N 1
ATOM 4013 C CA . PRO B 1 110 ? -13.359 -31.609 -18.828 1 92.31 110 PRO B CA 1
ATOM 4014 C C . PRO B 1 110 ? -12.641 -30.266 -18.891 1 92.31 110 PRO B C 1
ATOM 4016 O O . PRO B 1 110 ? -12.953 -29.438 -19.75 1 92.31 110 PRO B O 1
ATOM 4019 N N . GLN B 1 111 ? -11.703 -30 -18 1 88.38 111 GLN B N 1
ATOM 4020 C CA . GLN B 1 111 ? -11.031 -28.703 -17.969 1 88.38 111 GLN B CA 1
ATOM 4021 C C . GLN B 1 111 ? -10.234 -28.453 -19.25 1 88.38 111 GLN B C 1
ATOM 4023 O O . GLN B 1 111 ? -9.852 -27.312 -19.531 1 88.38 111 GLN B O 1
ATOM 4028 N N . ASP B 1 112 ? -10.039 -29.484 -20.047 1 85 112 ASP B N 1
ATOM 4029 C CA . ASP B 1 112 ? -9.297 -29.344 -21.297 1 85 112 ASP B CA 1
ATOM 4030 C C . ASP B 1 112 ? -10.219 -28.875 -22.422 1 85 112 ASP B C 1
ATOM 4032 O O . ASP B 1 112 ? -9.75 -28.469 -23.484 1 85 112 ASP B O 1
ATOM 4036 N N . ASN B 1 113 ? -11.469 -29.031 -22.188 1 88.38 113 ASN B N 1
ATOM 4037 C CA . ASN B 1 113 ? -12.445 -28.531 -23.156 1 88.38 113 ASN B CA 1
ATOM 4038 C C . ASN B 1 113 ? -12.453 -27 -23.203 1 88.38 113 ASN B C 1
ATOM 4040 O O . ASN B 1 113 ? -12.586 -26.344 -22.172 1 88.38 113 ASN B O 1
ATOM 4044 N N . GLU B 1 114 ? -12.359 -26.5 -24.406 1 85.5 114 GLU B N 1
ATOM 4045 C CA . GLU B 1 114 ? -12.18 -25.062 -24.578 1 85.5 114 GLU B CA 1
ATOM 4046 C C . GLU B 1 114 ? -13.375 -24.297 -24.047 1 85.5 114 GLU B C 1
ATOM 4048 O O . GLU B 1 114 ? -13.211 -23.266 -23.375 1 85.5 114 GLU B O 1
ATOM 4053 N N . VAL B 1 115 ? -14.523 -24.75 -24.344 1 89.44 115 VAL B N 1
ATOM 4054 C CA . VAL B 1 115 ? -15.727 -24.031 -23.953 1 89.44 115 VAL B CA 1
ATOM 4055 C C . VAL B 1 115 ? -15.898 -24.109 -22.438 1 89.44 115 VAL B C 1
ATOM 4057 O O . VAL B 1 115 ? -16.297 -23.125 -21.797 1 89.44 115 VAL B O 1
ATOM 4060 N N . PHE B 1 116 ? -15.641 -25.234 -21.844 1 92.81 116 PHE B N 1
ATOM 4061 C CA . PHE B 1 116 ? -15.727 -25.391 -20.406 1 92.81 116 PHE B CA 1
ATOM 4062 C C . PHE B 1 116 ? -14.664 -24.547 -19.703 1 92.81 116 PHE B C 1
ATOM 4064 O O . PHE B 1 116 ? -14.945 -23.922 -18.672 1 92.81 116 PHE B O 1
ATOM 4071 N N . ARG B 1 117 ? -13.547 -24.516 -20.297 1 87.75 117 ARG B N 1
ATOM 4072 C CA . ARG B 1 117 ? -12.469 -23.703 -19.75 1 87.75 117 ARG B CA 1
ATOM 4073 C C . ARG B 1 117 ? -12.852 -22.219 -19.75 1 87.75 117 ARG B C 1
ATOM 4075 O O . ARG B 1 117 ? -12.508 -21.484 -18.828 1 87.75 117 ARG B O 1
ATOM 4082 N N . ALA B 1 118 ? -13.461 -21.828 -20.766 1 87.12 118 ALA B N 1
ATOM 4083 C CA . ALA B 1 118 ? -13.938 -20.453 -20.812 1 87.12 118 ALA B CA 1
ATOM 4084 C C . ALA B 1 118 ? -14.938 -20.172 -19.703 1 87.12 118 ALA B C 1
ATOM 4086 O O . ALA B 1 118 ? -14.883 -19.109 -19.062 1 87.12 118 ALA B O 1
ATOM 4087 N N . TRP B 1 119 ? -15.789 -21.094 -19.531 1 91.94 119 TRP B N 1
ATOM 4088 C CA . TRP B 1 119 ? -16.75 -20.953 -18.438 1 91.94 119 TRP B CA 1
ATOM 4089 C C . TRP B 1 119 ? -16.031 -20.906 -17.094 1 91.94 119 TRP B C 1
ATOM 4091 O O . TRP B 1 119 ? -16.359 -20.094 -16.219 1 91.94 119 TRP B O 1
ATOM 4101 N N . MET B 1 120 ? -15.055 -21.797 -16.891 1 89.94 120 MET B N 1
ATOM 4102 C CA . MET B 1 120 ? -14.289 -21.812 -15.648 1 89.94 120 MET B CA 1
ATOM 4103 C C . MET B 1 120 ? -13.594 -20.484 -15.414 1 89.94 120 MET B C 1
ATOM 4105 O O . MET B 1 120 ? -13.523 -20 -14.281 1 89.94 120 MET B O 1
ATOM 4109 N N . THR B 1 121 ? -13.086 -19.938 -16.453 1 86 121 THR B N 1
ATOM 4110 C CA . THR B 1 121 ? -12.422 -18.641 -16.375 1 86 121 THR B CA 1
ATOM 4111 C C . THR B 1 121 ? -13.398 -17.578 -15.898 1 86 121 THR B C 1
ATOM 4113 O O . THR B 1 121 ? -13.055 -16.766 -15.031 1 86 121 THR B O 1
ATOM 4116 N N . ASP B 1 122 ? -14.586 -17.594 -16.438 1 88 122 ASP B N 1
ATOM 4117 C CA . ASP B 1 122 ? -15.609 -16.641 -15.992 1 88 122 ASP B CA 1
ATOM 4118 C C . ASP B 1 122 ? -15.977 -16.875 -14.531 1 88 122 ASP B C 1
ATOM 4120 O O . ASP B 1 122 ? -16.172 -15.922 -13.781 1 88 122 ASP B O 1
ATOM 4124 N N . PHE B 1 123 ? -16.078 -18.141 -14.18 1 90.88 123 PHE B N 1
ATOM 4125 C CA . PHE B 1 123 ? -16.391 -18.5 -12.805 1 90.88 123 PHE B CA 1
ATOM 4126 C C . PHE B 1 123 ? -15.359 -17.922 -11.844 1 90.88 123 PHE B C 1
ATOM 4128 O O . PHE B 1 123 ? -15.711 -17.266 -10.859 1 90.88 123 PHE B O 1
ATOM 4135 N N . THR B 1 124 ? -14.109 -18.109 -12.125 1 87.38 124 THR B N 1
ATOM 4136 C CA . THR B 1 124 ? -13.047 -17.672 -11.234 1 87.38 124 THR B CA 1
ATOM 4137 C C . THR B 1 124 ? -12.953 -16.141 -11.211 1 87.38 124 THR B C 1
ATOM 4139 O O . THR B 1 124 ? -12.617 -15.555 -10.188 1 87.38 124 THR B O 1
ATOM 4142 N N . ARG B 1 125 ? -13.258 -15.555 -12.32 1 84.75 125 ARG B N 1
ATOM 4143 C CA . ARG B 1 125 ? -13.305 -14.102 -12.352 1 84.75 125 ARG B CA 1
ATOM 4144 C C . ARG B 1 125 ? -14.375 -13.562 -11.406 1 84.75 125 ARG B C 1
ATOM 4146 O O . ARG B 1 125 ? -14.141 -12.594 -10.688 1 84.75 125 ARG B O 1
ATOM 4153 N N . ARG B 1 126 ? -15.5 -14.188 -11.453 1 88.25 126 ARG B N 1
ATOM 4154 C CA . ARG B 1 126 ? -16.609 -13.766 -10.602 1 88.25 126 ARG B CA 1
ATOM 4155 C C . ARG B 1 126 ? -16.281 -14.023 -9.133 1 88.25 126 ARG B C 1
ATOM 4157 O O . ARG B 1 126 ? -16.625 -13.219 -8.266 1 88.25 126 ARG B O 1
ATOM 4164 N N . TRP B 1 127 ? -15.688 -15.156 -8.875 1 89.06 127 TRP B N 1
ATOM 4165 C CA . TRP B 1 127 ? -15.242 -15.422 -7.512 1 89.06 127 TRP B CA 1
ATOM 4166 C C . TRP B 1 127 ? -14.242 -14.375 -7.051 1 89.06 127 TRP B C 1
ATOM 4168 O O . TRP B 1 127 ? -14.336 -13.867 -5.93 1 89.06 127 TRP B O 1
ATOM 4178 N N . GLY B 1 128 ? -13.289 -14.023 -7.883 1 87.56 128 GLY B N 1
ATOM 4179 C CA . GLY B 1 128 ? -12.344 -12.961 -7.59 1 87.56 128 GLY B CA 1
ATOM 4180 C C . GLY B 1 128 ? -13.016 -11.633 -7.285 1 87.56 128 GLY B C 1
ATOM 4181 O O . GLY B 1 128 ? -12.609 -10.922 -6.363 1 87.56 128 GLY B O 1
ATOM 4182 N N . SER B 1 129 ? -14.062 -11.352 -8.07 1 88.69 129 SER B N 1
ATOM 4183 C CA . SER B 1 129 ? -14.797 -10.109 -7.859 1 88.69 129 SER B CA 1
ATOM 4184 C C . SER B 1 129 ? -15.492 -10.102 -6.5 1 88.69 129 SER B C 1
ATOM 4186 O O . SER B 1 129 ? -15.57 -9.062 -5.844 1 88.69 129 SER B O 1
ATOM 4188 N N . PHE B 1 130 ? -16.047 -11.242 -6.145 1 92.38 130 PHE B N 1
ATOM 4189 C CA . PHE B 1 130 ? -16.641 -11.367 -4.816 1 92.38 130 PHE B CA 1
ATOM 4190 C C . PHE B 1 130 ? -15.602 -11.078 -3.734 1 92.38 130 PHE B C 1
ATOM 4192 O O . PHE B 1 130 ? -15.906 -10.398 -2.748 1 92.38 130 PHE B O 1
ATOM 4199 N N . LEU B 1 131 ? -14.344 -11.508 -3.924 1 93.06 131 LEU B N 1
ATOM 4200 C CA . LEU B 1 131 ? -13.281 -11.352 -2.938 1 93.06 131 LEU B CA 1
ATOM 4201 C C . LEU B 1 131 ? -12.82 -9.898 -2.865 1 93.06 131 LEU B C 1
ATOM 4203 O O . LEU B 1 131 ? -12.031 -9.539 -1.991 1 93.06 131 LEU B O 1
ATOM 4207 N N . ASP B 1 132 ? -13.328 -9.047 -3.734 1 93.38 132 ASP B N 1
ATOM 4208 C CA . ASP B 1 132 ? -13.07 -7.613 -3.711 1 93.38 132 ASP B CA 1
ATOM 4209 C C . ASP B 1 132 ? -14.18 -6.867 -2.975 1 93.38 132 ASP B C 1
ATOM 4211 O O . ASP B 1 132 ? -14.188 -5.633 -2.936 1 93.38 132 ASP B O 1
ATOM 4215 N N . THR B 1 133 ? -15.062 -7.578 -2.373 1 94.06 133 THR B N 1
ATOM 4216 C CA . THR B 1 133 ? -16.172 -6.938 -1.677 1 94.06 133 THR B CA 1
ATOM 4217 C C . THR B 1 133 ? -16 -7.055 -0.165 1 94.06 133 THR B C 1
ATOM 4219 O O . THR B 1 133 ? -15.344 -7.98 0.321 1 94.06 133 THR B O 1
ATOM 4222 N N . PRO B 1 134 ? -16.641 -6.188 0.599 1 94.94 134 PRO B N 1
ATOM 4223 C CA . PRO B 1 134 ? -16.531 -6.223 2.061 1 94.94 134 PRO B CA 1
ATOM 4224 C C . PRO B 1 134 ? -17.156 -7.477 2.67 1 94.94 134 PRO B C 1
ATOM 4226 O O . PRO B 1 134 ? -16.859 -7.816 3.818 1 94.94 134 PRO B O 1
ATOM 4229 N N . GLU B 1 135 ? -17.984 -8.18 1.965 1 95.38 135 GLU B N 1
ATOM 4230 C CA . GLU B 1 135 ? -18.578 -9.414 2.455 1 95.38 135 GLU B CA 1
ATOM 4231 C C . GLU B 1 135 ? -17.531 -10.531 2.531 1 95.38 135 GLU B C 1
ATOM 4233 O O . GLU B 1 135 ? -17.75 -11.539 3.211 1 95.38 135 GLU B O 1
ATOM 4238 N N . SER B 1 136 ? -16.438 -10.406 1.887 1 95.75 136 SER B N 1
ATOM 4239 C CA . SER B 1 136 ? -15.492 -11.5 1.705 1 95.75 136 SER B CA 1
ATOM 4240 C C . SER B 1 136 ? -14.508 -11.57 2.865 1 95.75 136 SER B C 1
ATOM 4242 O O . SER B 1 136 ? -13.648 -12.453 2.902 1 95.75 136 SER B O 1
ATOM 4244 N N . PHE B 1 137 ? -14.578 -10.641 3.818 1 96.5 137 PHE B N 1
ATOM 4245 C CA . PHE B 1 137 ? -13.562 -10.586 4.863 1 96.5 137 PHE B CA 1
ATOM 4246 C C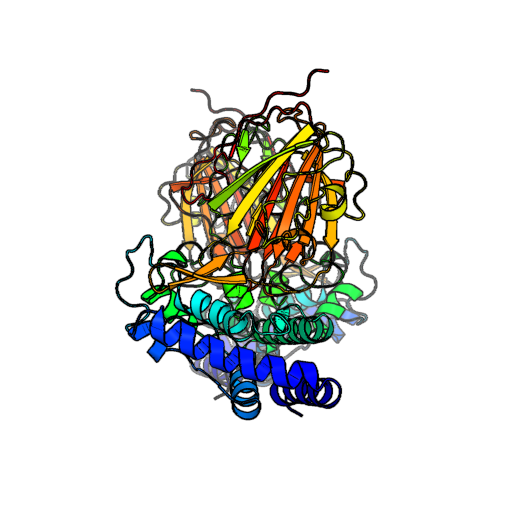 . PHE B 1 137 ? -14.156 -10.07 6.168 1 96.5 137 PHE B C 1
ATOM 4248 O O . PHE B 1 137 ? -15.133 -9.32 6.16 1 96.5 137 PHE B O 1
ATOM 4255 N N . SER B 1 138 ? -13.617 -10.555 7.301 1 96.25 138 SER B N 1
ATOM 4256 C CA . SER B 1 138 ? -14.055 -10.148 8.633 1 96.25 138 SER B CA 1
ATOM 4257 C C . SER B 1 138 ? -12.93 -10.312 9.656 1 96.25 138 SER B C 1
ATOM 4259 O O . SER B 1 138 ? -11.883 -10.875 9.344 1 96.25 138 SER B O 1
ATOM 4261 N N . ARG B 1 139 ? -13.227 -9.789 10.758 1 95.25 139 ARG B N 1
ATOM 4262 C CA . ARG B 1 139 ? -12.273 -9.93 11.852 1 95.25 139 ARG B CA 1
ATOM 4263 C C . ARG B 1 139 ? -12.055 -11.398 12.211 1 95.25 139 ARG B C 1
ATOM 4265 O O . ARG B 1 139 ? -10.945 -11.805 12.555 1 95.25 139 ARG B O 1
ATOM 4272 N N . GLU B 1 140 ? -13.102 -12.141 12.164 1 96.06 140 GLU B N 1
ATOM 4273 C CA . GLU B 1 140 ? -13.016 -13.562 12.461 1 96.06 140 GLU B CA 1
ATOM 4274 C C . GLU B 1 140 ? -12.133 -14.289 11.453 1 96.06 140 GLU B C 1
ATOM 4276 O O . GLU B 1 140 ? -11.367 -15.18 11.82 1 96.06 140 GLU B O 1
ATOM 4281 N N . ILE B 1 141 ? -12.289 -13.922 10.242 1 96.19 141 ILE B N 1
ATOM 4282 C CA . ILE B 1 141 ? -11.461 -14.516 9.195 1 96.19 141 ILE B CA 1
ATOM 4283 C C . ILE B 1 141 ? -9.992 -14.156 9.43 1 96.19 141 ILE B C 1
ATOM 4285 O O . ILE B 1 141 ? -9.125 -15.031 9.383 1 96.19 141 ILE B O 1
ATOM 4289 N N . LEU B 1 142 ? -9.734 -12.875 9.68 1 96.81 142 LEU B N 1
ATOM 4290 C CA . LEU B 1 142 ? -8.367 -12.453 9.984 1 96.81 142 LEU B CA 1
ATOM 4291 C C . LEU B 1 142 ? -7.797 -13.266 11.141 1 96.81 142 LEU B C 1
ATOM 4293 O O . LEU B 1 142 ? -6.672 -13.766 11.062 1 96.81 142 LEU B O 1
ATOM 4297 N N . GLN B 1 143 ? -8.586 -13.43 12.172 1 95.69 143 GLN B N 1
ATOM 4298 C CA . GLN B 1 143 ? -8.133 -14.164 13.352 1 95.69 143 GLN B CA 1
ATOM 4299 C C . GLN B 1 143 ? -7.844 -15.625 13.023 1 95.69 143 GLN B C 1
ATOM 4301 O O . GLN B 1 143 ? -6.934 -16.219 13.602 1 95.69 143 GLN B O 1
ATOM 4306 N N . SER B 1 144 ? -8.594 -16.203 12.156 1 94.75 144 SER B N 1
ATOM 4307 C CA . SER B 1 144 ? -8.359 -17.578 11.773 1 94.75 144 SER B CA 1
ATOM 4308 C C . SER B 1 144 ? -6.98 -17.766 11.156 1 94.75 144 SER B C 1
ATOM 4310 O O . SER B 1 144 ? -6.312 -18.781 11.383 1 94.75 144 SER B O 1
ATOM 4312 N N . PHE B 1 145 ? -6.559 -16.812 10.328 1 94.19 145 PHE B N 1
ATOM 4313 C CA . PHE B 1 145 ? -5.234 -16.891 9.727 1 94.19 145 PHE B CA 1
ATOM 4314 C C . PHE B 1 145 ? -4.148 -16.703 10.781 1 94.19 145 PHE B C 1
ATOM 4316 O O . PHE B 1 145 ? -3.109 -17.359 10.734 1 94.19 145 PHE B O 1
ATOM 4323 N N . ILE B 1 146 ? -4.348 -15.781 11.703 1 93.56 146 ILE B N 1
ATOM 4324 C CA . ILE B 1 146 ? -3.379 -15.516 12.766 1 93.56 146 ILE B CA 1
ATOM 4325 C C . ILE B 1 146 ? -3.24 -16.75 13.656 1 93.56 146 ILE B C 1
ATOM 4327 O O . ILE B 1 146 ? -2.127 -17.141 14.008 1 93.56 146 ILE B O 1
ATOM 4331 N N . ASP B 1 147 ? -4.289 -17.469 13.922 1 91.56 147 ASP B N 1
ATOM 4332 C CA . ASP B 1 147 ? -4.312 -18.562 14.875 1 91.56 147 ASP B CA 1
ATOM 4333 C C . ASP B 1 147 ? -3.838 -19.859 14.219 1 91.56 147 ASP B C 1
ATOM 4335 O O . ASP B 1 147 ? -3.104 -20.641 14.828 1 91.56 147 ASP B O 1
ATOM 4339 N N . TYR B 1 148 ? -4.242 -20.062 12.969 1 89.75 148 TYR B N 1
ATOM 4340 C CA . TYR B 1 148 ? -4.125 -21.422 12.445 1 89.75 148 TYR B CA 1
ATOM 4341 C C . TYR B 1 148 ? -3.209 -21.469 11.234 1 89.75 148 TYR B C 1
ATOM 4343 O O . TYR B 1 148 ? -2.947 -22.531 10.68 1 89.75 148 TYR B O 1
ATOM 4351 N N . ALA B 1 149 ? -2.68 -20.359 10.781 1 89.5 149 ALA B N 1
ATOM 4352 C CA . ALA B 1 149 ? -1.789 -20.344 9.625 1 89.5 149 ALA B CA 1
ATOM 4353 C C . ALA B 1 149 ? -0.664 -19.328 9.812 1 89.5 149 ALA B C 1
ATOM 4355 O O . ALA B 1 149 ? -0.518 -18.391 9.016 1 89.5 149 ALA B O 1
ATOM 4356 N N . PRO B 1 150 ? 0.167 -19.516 10.812 1 88.56 150 PRO B N 1
ATOM 4357 C CA . PRO B 1 150 ? 1.26 -18.594 11.102 1 88.56 150 PRO B CA 1
ATOM 4358 C C . PRO B 1 150 ? 2.215 -18.422 9.922 1 88.56 150 PRO B C 1
ATOM 4360 O O . PRO B 1 150 ? 2.961 -17.438 9.859 1 88.56 150 PRO B O 1
ATOM 4363 N N . GLU B 1 151 ? 2.195 -19.328 8.883 1 87.69 151 GLU B N 1
ATOM 4364 C CA . GLU B 1 151 ? 3.061 -19.266 7.711 1 87.69 151 GLU B CA 1
ATOM 4365 C C . GLU B 1 151 ? 2.75 -18.047 6.855 1 87.69 151 GLU B C 1
ATOM 4367 O O . GLU B 1 151 ? 3.58 -17.609 6.047 1 87.69 151 GLU B O 1
ATOM 4372 N N . TYR B 1 152 ? 1.51 -17.547 7.094 1 91.44 152 TYR B N 1
ATOM 4373 C CA . TYR B 1 152 ? 1.158 -16.328 6.367 1 91.44 152 TYR B CA 1
ATOM 4374 C C . TYR B 1 152 ? 1.906 -15.125 6.926 1 91.44 152 TYR B C 1
ATOM 4376 O O . TYR B 1 152 ? 1.94 -14.062 6.297 1 91.44 152 TYR B O 1
ATOM 4384 N N . ARG B 1 153 ? 2.475 -15.234 8.055 1 93.31 153 ARG B N 1
ATOM 4385 C CA . ARG B 1 153 ? 3.258 -14.195 8.711 1 93.31 153 ARG B CA 1
ATOM 4386 C C . ARG B 1 153 ? 2.504 -12.867 8.719 1 93.31 153 ARG B C 1
ATOM 4388 O O . ARG B 1 153 ? 3.062 -11.828 8.359 1 93.31 153 ARG B O 1
ATOM 4395 N N . VAL B 1 154 ? 1.242 -12.961 9.156 1 95.88 154 VAL B N 1
ATOM 4396 C CA . VAL B 1 154 ? 0.363 -11.797 9.133 1 95.88 154 VAL B CA 1
ATOM 4397 C C . VAL B 1 154 ? 0.942 -10.688 10.016 1 95.88 154 VAL B C 1
ATOM 4399 O O . VAL B 1 154 ? 0.777 -9.5 9.719 1 95.88 154 VAL B O 1
ATOM 4402 N N . PHE B 1 155 ? 1.701 -11.047 11.047 1 96.25 155 PHE B N 1
ATOM 4403 C CA . PHE B 1 155 ? 2.258 -10.102 12.008 1 96.25 155 PHE B CA 1
ATOM 4404 C C . PHE B 1 155 ? 3.186 -9.109 11.312 1 96.25 155 PHE B C 1
ATOM 4406 O O . PHE B 1 155 ? 3.367 -7.988 11.781 1 96.25 155 PHE B O 1
ATOM 4413 N N . GLU B 1 156 ? 3.756 -9.445 10.172 1 97.5 156 GLU B N 1
ATOM 4414 C CA . GLU B 1 156 ? 4.68 -8.586 9.438 1 97.5 156 GLU B CA 1
ATOM 4415 C C . GLU B 1 156 ? 3.945 -7.406 8.805 1 97.5 156 GLU B C 1
ATOM 4417 O O . GLU B 1 156 ? 4.574 -6.473 8.305 1 97.5 156 GLU B O 1
ATOM 4422 N N . SER B 1 157 ? 2.623 -7.453 8.812 1 98 157 SER B N 1
ATOM 4423 C CA . SER B 1 157 ? 1.798 -6.426 8.188 1 98 157 SER B CA 1
ATOM 4424 C C . SER B 1 157 ? 0.88 -5.758 9.211 1 98 157 SER B C 1
ATOM 4426 O O . SER B 1 157 ? -0.123 -5.145 8.836 1 98 157 SER B O 1
ATOM 4428 N N . LEU B 1 158 ? 1.142 -5.984 10.461 1 96.88 158 LEU B N 1
ATOM 4429 C CA . LEU B 1 158 ? 0.361 -5.379 11.539 1 96.88 158 LEU B CA 1
ATOM 4430 C C . LEU B 1 158 ? 1.176 -4.32 12.273 1 96.88 158 LEU B C 1
ATOM 4432 O O . LEU B 1 158 ? 2.398 -4.434 12.375 1 96.88 158 LEU B O 1
ATOM 4436 N N . VAL B 1 159 ? 0.591 -3.277 12.664 1 93.62 159 VAL B N 1
ATOM 4437 C CA . VAL B 1 159 ? 1.108 -2.26 13.578 1 93.62 159 VAL B CA 1
ATOM 4438 C C . VAL B 1 159 ? 0.233 -2.191 14.828 1 93.62 159 VAL B C 1
ATOM 4440 O O . VAL B 1 159 ? -0.958 -1.885 14.742 1 93.62 159 VAL B O 1
ATOM 4443 N N . GLU B 1 160 ? 0.807 -2.521 15.945 1 89.94 160 GLU B N 1
ATOM 4444 C CA . GLU B 1 160 ? 0.078 -2.555 17.203 1 89.94 160 GLU B CA 1
ATOM 4445 C C . GLU B 1 160 ? -1.17 -3.428 17.109 1 89.94 160 GLU B C 1
ATOM 4447 O O . GLU B 1 160 ? -2.256 -3.018 17.516 1 89.94 160 GLU B O 1
ATOM 4452 N N . GLY B 1 161 ? -1.047 -4.512 16.391 1 91.38 161 GLY B N 1
ATOM 4453 C CA . GLY B 1 161 ? -2.105 -5.508 16.328 1 91.38 161 GLY B CA 1
ATOM 4454 C C . GLY B 1 161 ? -3.137 -5.211 15.258 1 91.38 161 GLY B C 1
ATOM 4455 O O . GLY B 1 161 ? -4.066 -5.992 15.055 1 91.38 161 GLY B O 1
ATOM 4456 N N . SER B 1 162 ? -2.979 -4.117 14.477 1 94.19 162 SER B N 1
ATOM 4457 C CA . SER B 1 162 ? -3.938 -3.754 13.438 1 94.19 162 SER B CA 1
ATOM 4458 C C . SER B 1 162 ? -3.275 -3.709 12.07 1 94.19 162 SER B C 1
ATOM 4460 O O . SER B 1 162 ? -2.084 -3.408 11.953 1 94.19 162 SER B O 1
ATOM 4462 N N . PRO B 1 163 ? -4.125 -3.996 11.008 1 96.69 163 PRO B N 1
ATOM 4463 C CA . PRO B 1 163 ? -3.551 -3.898 9.664 1 96.69 163 PRO B CA 1
ATOM 4464 C C . PRO B 1 163 ? -2.871 -2.557 9.406 1 96.69 163 PRO B C 1
ATOM 4466 O O . PRO B 1 163 ? -3.367 -1.515 9.844 1 96.69 163 PRO B O 1
ATOM 4469 N N . ASN B 1 164 ? -1.773 -2.521 8.672 1 96.75 164 ASN B N 1
ATOM 4470 C CA . ASN B 1 164 ? -0.883 -1.371 8.562 1 96.75 164 ASN B CA 1
ATOM 4471 C C . ASN B 1 164 ? -1.32 -0.426 7.449 1 96.75 164 ASN B C 1
ATOM 4473 O O . ASN B 1 164 ? -0.552 0.438 7.023 1 96.75 164 ASN B O 1
ATOM 4477 N N . GLU B 1 165 ? -2.482 -0.595 6.867 1 95.88 165 GLU B N 1
ATOM 4478 C CA . GLU B 1 165 ? -2.998 0.248 5.789 1 95.88 165 GLU B CA 1
ATOM 4479 C C . GLU B 1 165 ? -4.184 1.083 6.266 1 95.88 165 GLU B C 1
ATOM 4481 O O . GLU B 1 165 ? -4.859 0.719 7.227 1 95.88 165 GLU B O 1
ATOM 4486 N N . PRO B 1 166 ? -4.414 2.256 5.555 1 93.81 166 PRO B N 1
ATOM 4487 C CA . PRO B 1 166 ? -5.574 3.059 5.953 1 93.81 166 PRO B CA 1
ATOM 4488 C C . PRO B 1 166 ? -6.867 2.246 5.988 1 93.81 166 PRO B C 1
ATOM 4490 O O . PRO B 1 166 ? -7.172 1.523 5.039 1 93.81 166 PRO B O 1
ATOM 4493 N N . SER B 1 167 ? -7.617 2.344 7.094 1 94.69 167 SER B N 1
ATOM 4494 C CA . SER B 1 167 ? -8.898 1.678 7.297 1 94.69 167 SER B CA 1
ATOM 4495 C C . SER B 1 167 ? -8.719 0.172 7.457 1 94.69 167 SER B C 1
ATOM 4497 O O . SER B 1 167 ? -9.703 -0.571 7.516 1 94.69 167 SER B O 1
ATOM 4499 N N . GLY B 1 168 ? -7.457 -0.282 7.469 1 95.31 168 GLY B N 1
ATOM 4500 C CA . GLY B 1 168 ? -7.219 -1.715 7.531 1 95.31 168 GLY B CA 1
ATOM 4501 C C . GLY B 1 168 ? -7.574 -2.436 6.242 1 95.31 168 GLY B C 1
ATOM 4502 O O . GLY B 1 168 ? -7.449 -1.869 5.156 1 95.31 168 GLY B O 1
ATOM 4503 N N . TRP B 1 169 ? -7.793 -3.732 6.363 1 97.44 169 TRP B N 1
ATOM 4504 C CA . TRP B 1 169 ? -8.234 -4.535 5.23 1 97.44 169 TRP B CA 1
ATOM 4505 C C . TRP B 1 169 ? -9.742 -4.777 5.289 1 97.44 169 TRP B C 1
ATOM 4507 O O . TRP B 1 169 ? -10.242 -5.375 6.246 1 97.44 169 TRP B O 1
ATOM 4517 N N . LEU B 1 170 ? -10.391 -4.391 4.223 1 97.5 170 LEU B N 1
ATOM 4518 C CA . LEU B 1 170 ? -11.852 -4.48 4.23 1 97.5 170 LEU B CA 1
ATOM 4519 C C . LEU B 1 170 ? -12.328 -5.633 3.352 1 97.5 170 LEU B C 1
ATOM 4521 O O . LEU B 1 170 ? -13.508 -5.992 3.379 1 97.5 170 LEU B O 1
ATOM 4525 N N . THR B 1 171 ? -11.43 -6.195 2.564 1 96.75 171 THR B N 1
ATOM 4526 C CA . THR B 1 171 ? -11.742 -7.32 1.688 1 96.75 171 THR B CA 1
ATOM 4527 C C . THR B 1 171 ? -10.648 -8.383 1.774 1 96.75 171 THR B C 1
ATOM 4529 O O . THR B 1 171 ? -9.547 -8.117 2.264 1 96.75 171 THR B O 1
ATOM 4532 N N . PHE B 1 172 ? -10.992 -9.562 1.33 1 95.38 172 PHE B N 1
ATOM 4533 C CA . PHE B 1 172 ? -9.992 -10.625 1.349 1 95.38 172 PHE B CA 1
ATOM 4534 C C . PHE B 1 172 ? -8.805 -10.266 0.455 1 95.38 172 PHE B C 1
ATOM 4536 O O . PHE B 1 172 ? -7.652 -10.508 0.819 1 95.38 172 PHE B O 1
ATOM 4543 N N . ASN B 1 173 ? -9.07 -9.703 -0.709 1 94.38 173 ASN B N 1
ATOM 4544 C CA . ASN B 1 173 ? -7.977 -9.383 -1.617 1 94.38 173 ASN B CA 1
ATOM 4545 C C . ASN B 1 173 ? -7.066 -8.305 -1.037 1 94.38 173 ASN B C 1
ATOM 4547 O O . ASN B 1 173 ? -5.859 -8.297 -1.294 1 94.38 173 ASN B O 1
ATOM 4551 N N . GLN B 1 174 ? -7.59 -7.391 -0.221 1 96.06 174 GLN B N 1
ATOM 4552 C CA . GLN B 1 174 ? -6.734 -6.438 0.483 1 96.06 174 GLN B CA 1
ATOM 4553 C C . GLN B 1 174 ? -5.828 -7.148 1.483 1 96.06 174 GLN B C 1
ATOM 4555 O O . GLN B 1 174 ? -4.652 -6.805 1.615 1 96.06 174 GLN B O 1
ATOM 4560 N N . PHE B 1 175 ? -6.406 -8.164 2.166 1 96.69 175 PHE B N 1
ATOM 4561 C CA . PHE B 1 175 ? -5.613 -8.984 3.072 1 96.69 175 PHE B CA 1
ATOM 4562 C C . PHE B 1 175 ? -4.57 -9.789 2.307 1 96.69 175 PHE B C 1
ATOM 4564 O O . PHE B 1 175 ? -3.391 -9.789 2.67 1 96.69 175 PHE B O 1
ATOM 4571 N N . PHE B 1 176 ? -4.992 -10.391 1.237 1 93.75 176 PHE B N 1
ATOM 4572 C CA . PHE B 1 176 ? -4.117 -11.266 0.469 1 93.75 176 PHE B CA 1
ATOM 4573 C C . PHE B 1 176 ? -2.996 -10.469 -0.19 1 93.75 176 PHE B C 1
ATOM 4575 O O . PHE B 1 176 ? -1.849 -10.914 -0.226 1 93.75 176 PHE B O 1
ATOM 4582 N N . GLY B 1 177 ? -3.297 -9.336 -0.729 1 94 177 GLY B N 1
ATOM 4583 C CA . GLY B 1 177 ? -2.316 -8.469 -1.356 1 94 177 GLY B CA 1
ATOM 4584 C C . GLY B 1 177 ? -1.72 -7.453 -0.397 1 94 177 GLY B C 1
ATOM 4585 O O . GLY B 1 177 ? -1.324 -6.359 -0.809 1 94 177 GLY B O 1
ATOM 4586 N N . ARG B 1 178 ? -1.615 -7.785 0.834 1 96.31 178 ARG B N 1
ATOM 4587 C CA . ARG B 1 178 ? -1.182 -6.867 1.882 1 96.31 178 ARG B CA 1
ATOM 4588 C C . ARG B 1 178 ? 0.275 -6.461 1.688 1 96.31 178 ARG B C 1
ATOM 4590 O O . ARG B 1 178 ? 1.057 -7.203 1.088 1 96.31 178 ARG B O 1
ATOM 4597 N N . ARG B 1 179 ? 0.589 -5.32 2.27 1 96.38 179 ARG B N 1
ATOM 4598 C CA . ARG B 1 179 ? 1.959 -4.816 2.262 1 96.38 179 ARG B CA 1
ATOM 4599 C C . ARG B 1 179 ? 2.67 -5.141 3.57 1 96.38 179 ARG B C 1
ATOM 4601 O O . ARG B 1 179 ? 2.025 -5.305 4.609 1 96.38 179 ARG B O 1
ATOM 4608 N N . LEU B 1 180 ? 3.973 -5.223 3.482 1 97.44 180 LEU B N 1
ATOM 4609 C CA . LEU B 1 180 ? 4.793 -5.48 4.66 1 97.44 180 LEU B CA 1
ATOM 4610 C C . LEU B 1 180 ? 5.195 -4.176 5.34 1 97.44 180 LEU B C 1
ATOM 4612 O O . LEU B 1 180 ? 5.301 -3.137 4.688 1 97.44 180 LEU B O 1
ATOM 4616 N N . ASN B 1 181 ? 5.371 -4.305 6.656 1 96.56 181 ASN B N 1
ATOM 4617 C CA . ASN B 1 181 ? 5.988 -3.189 7.363 1 96.56 181 ASN B CA 1
ATOM 4618 C C . ASN B 1 181 ? 7.391 -2.9 6.84 1 96.56 181 ASN B C 1
ATOM 4620 O O . ASN B 1 181 ? 8.07 -3.801 6.348 1 96.56 181 ASN B O 1
ATOM 4624 N N . GLY B 1 182 ? 7.824 -1.686 6.98 1 94.31 182 GLY B N 1
ATOM 4625 C CA . GLY B 1 182 ? 9.109 -1.255 6.453 1 94.31 182 GLY B CA 1
ATOM 4626 C C . GLY B 1 182 ? 10.289 -1.903 7.148 1 94.31 182 GLY B C 1
ATOM 4627 O O . GLY B 1 182 ? 10.273 -2.084 8.367 1 94.31 182 GLY B O 1
ATOM 4628 N N . GLY B 1 183 ? 11.281 -2.24 6.363 1 93.31 183 GLY B N 1
ATOM 4629 C CA . GLY B 1 183 ? 12.555 -2.697 6.91 1 93.31 183 GLY B CA 1
ATOM 4630 C C . GLY B 1 183 ? 12.641 -4.207 7.031 1 93.31 183 GLY B C 1
ATOM 4631 O O . GLY B 1 183 ? 13.711 -4.75 7.293 1 93.31 183 GLY B O 1
ATOM 4632 N N . LEU B 1 184 ? 11.617 -4.902 6.727 1 95.44 184 LEU B N 1
ATOM 4633 C CA . LEU B 1 184 ? 11.57 -6.336 7.008 1 95.44 184 LEU B CA 1
ATOM 4634 C C . LEU B 1 184 ? 12.219 -7.133 5.883 1 95.44 184 LEU B C 1
ATOM 4636 O O . LEU B 1 184 ? 12.492 -8.32 6.039 1 95.44 184 LEU B O 1
ATOM 4640 N N . ARG B 1 185 ? 12.445 -6.473 4.746 1 96 185 ARG B N 1
ATOM 4641 C CA . ARG B 1 185 ? 13.031 -7.145 3.59 1 96 185 ARG B CA 1
ATOM 4642 C C . ARG B 1 185 ? 14.242 -6.375 3.064 1 96 185 ARG B C 1
ATOM 4644 O O . ARG B 1 185 ? 14.172 -5.75 2.004 1 96 185 ARG B O 1
ATOM 4651 N N . PRO B 1 186 ? 15.344 -6.523 3.719 1 92.44 186 PRO B N 1
ATOM 4652 C CA . PRO B 1 186 ? 16.531 -5.855 3.178 1 92.44 186 PRO B CA 1
ATOM 4653 C C . PRO B 1 186 ? 16.906 -6.359 1.785 1 92.44 186 PRO B C 1
ATOM 4655 O O . PRO B 1 186 ? 16.766 -7.551 1.498 1 92.44 186 PRO B O 1
ATOM 4658 N N . ILE B 1 187 ? 17.297 -5.457 0.91 1 95.62 187 ILE B N 1
ATOM 4659 C CA . ILE B 1 187 ? 17.688 -5.805 -0.453 1 95.62 187 ILE B CA 1
ATOM 4660 C C . ILE B 1 187 ? 19.188 -6.117 -0.502 1 95.62 187 ILE B C 1
ATOM 4662 O O . ILE B 1 187 ? 20 -5.285 -0.127 1 95.62 187 ILE B O 1
ATOM 4666 N N . ALA B 1 188 ? 19.516 -7.285 -0.982 1 95.31 188 ALA B N 1
ATOM 4667 C CA . ALA B 1 188 ? 20.906 -7.691 -1.079 1 95.31 188 ALA B CA 1
ATOM 4668 C C . ALA B 1 188 ? 21.656 -6.859 -2.121 1 95.31 188 ALA B C 1
ATOM 4670 O O . ALA B 1 188 ? 21.188 -6.699 -3.248 1 95.31 188 ALA B O 1
ATOM 4671 N N . GLU B 1 189 ? 22.797 -6.25 -1.721 1 93.31 189 GLU B N 1
ATOM 4672 C CA . GLU B 1 189 ? 23.672 -5.473 -2.605 1 93.31 189 GLU B CA 1
ATOM 4673 C C . GLU B 1 189 ? 22.844 -4.52 -3.477 1 93.31 189 GLU B C 1
ATOM 4675 O O . GLU B 1 189 ? 22.922 -4.578 -4.707 1 93.31 189 GLU B O 1
ATOM 4680 N N . PRO B 1 190 ? 22.125 -3.605 -2.863 1 91.75 190 PRO B N 1
ATOM 4681 C CA . PRO B 1 190 ? 21.141 -2.777 -3.557 1 91.75 190 PRO B CA 1
ATOM 4682 C C . PRO B 1 190 ? 21.75 -1.934 -4.672 1 91.75 190 PRO B C 1
ATOM 4684 O O . PRO B 1 190 ? 21.062 -1.544 -5.613 1 91.75 190 PRO B O 1
ATOM 4687 N N . GLY B 1 191 ? 23.016 -1.688 -4.684 1 89.25 191 GLY B N 1
ATOM 4688 C CA . GLY B 1 191 ? 23.641 -0.846 -5.688 1 89.25 191 GLY B CA 1
ATOM 4689 C C . GLY B 1 191 ? 24.25 -1.637 -6.824 1 89.25 191 GLY B C 1
ATOM 4690 O O . GLY B 1 191 ? 24.875 -1.062 -7.719 1 89.25 191 GLY B O 1
ATOM 4691 N N . SER B 1 192 ? 24.062 -2.973 -6.824 1 94.81 192 SER B N 1
ATOM 4692 C CA . SER B 1 192 ? 24.703 -3.797 -7.836 1 94.81 192 SER B CA 1
ATOM 4693 C C . SER B 1 192 ? 23.703 -4.684 -8.555 1 94.81 192 SER B C 1
ATOM 4695 O O . SER B 1 192 ? 23.016 -5.488 -7.926 1 94.81 192 SER B O 1
ATOM 4697 N N . ASN B 1 193 ? 23.688 -4.574 -9.867 1 97.62 193 ASN B N 1
ATOM 4698 C CA . ASN B 1 193 ? 22.859 -5.453 -10.68 1 97.62 193 ASN B CA 1
ATOM 4699 C C . ASN B 1 193 ? 23.531 -6.801 -10.922 1 97.62 193 ASN B C 1
ATOM 4701 O O . ASN B 1 193 ? 22.906 -7.727 -11.445 1 97.62 193 ASN B O 1
ATOM 4705 N N . LEU B 1 194 ? 24.812 -6.934 -10.508 1 97.62 194 LEU B N 1
ATOM 4706 C CA . LEU B 1 194 ? 25.516 -8.195 -10.711 1 97.62 194 LEU B CA 1
ATOM 4707 C C . LEU B 1 194 ? 24.922 -9.289 -9.82 1 97.62 194 LEU B C 1
ATOM 4709 O O . LEU B 1 194 ? 25.141 -10.477 -10.07 1 97.62 194 LEU B O 1
ATOM 4713 N N . VAL B 1 195 ? 24.312 -8.883 -8.859 1 98 195 VAL B N 1
ATOM 4714 C CA . VAL B 1 195 ? 23.531 -9.789 -8.031 1 98 195 VAL B CA 1
ATOM 4715 C C . VAL B 1 195 ? 22.047 -9.477 -8.188 1 98 195 VAL B C 1
ATOM 4717 O O . VAL B 1 195 ? 21.562 -8.445 -7.707 1 98 195 VAL B O 1
ATOM 4720 N N . ALA B 1 196 ? 21.328 -10.32 -8.867 1 98.5 196 ALA B N 1
ATOM 4721 C CA . ALA B 1 196 ? 19.875 -10.164 -8.961 1 98.5 196 ALA B CA 1
ATOM 4722 C C . ALA B 1 196 ? 19.188 -10.75 -7.73 1 98.5 196 ALA B C 1
ATOM 4724 O O . ALA B 1 196 ? 19.641 -11.758 -7.184 1 98.5 196 ALA B O 1
ATOM 4725 N N . THR B 1 197 ? 18.125 -10.102 -7.309 1 98.62 197 THR B N 1
ATOM 4726 C CA . THR B 1 197 ? 17.438 -10.555 -6.105 1 98.62 197 THR B CA 1
ATOM 4727 C C . THR B 1 197 ? 16.078 -11.148 -6.453 1 98.62 197 THR B C 1
ATOM 4729 O O . THR B 1 197 ? 15.578 -10.961 -7.566 1 98.62 197 THR B O 1
ATOM 4732 N N . SER B 1 198 ? 15.547 -11.891 -5.492 1 98.56 198 SER B N 1
ATOM 4733 C CA . SER B 1 198 ? 14.234 -12.508 -5.676 1 98.56 198 SER B CA 1
ATOM 4734 C C . SER B 1 198 ? 13.148 -11.445 -5.84 1 98.56 198 SER B C 1
ATOM 4736 O O . SER B 1 198 ? 13.039 -10.531 -5.02 1 98.56 198 SER B O 1
ATOM 4738 N N . PRO B 1 199 ? 12.359 -11.586 -6.883 1 97.88 199 PRO B N 1
ATOM 4739 C CA . PRO B 1 199 ? 11.305 -10.594 -7.125 1 97.88 199 PRO B CA 1
ATOM 4740 C C . PRO B 1 199 ? 10.078 -10.805 -6.238 1 97.88 199 PRO B C 1
ATOM 4742 O O . PRO B 1 199 ? 9.203 -9.938 -6.176 1 97.88 199 PRO B O 1
ATOM 4745 N N . ALA B 1 200 ? 9.984 -11.938 -5.535 1 96.56 200 ALA B N 1
ATOM 4746 C CA . ALA B 1 200 ? 8.844 -12.273 -4.684 1 96.56 200 ALA B CA 1
ATOM 4747 C C . ALA B 1 200 ? 9.25 -13.273 -3.598 1 96.56 200 ALA B C 1
ATOM 4749 O O . ALA B 1 200 ? 10.359 -13.805 -3.621 1 96.56 200 ALA B O 1
ATOM 4750 N N . ASP B 1 201 ? 8.43 -13.398 -2.533 1 95.62 201 ASP B N 1
ATOM 4751 C CA . ASP B 1 201 ? 8.531 -14.586 -1.69 1 95.62 201 ASP B CA 1
ATOM 4752 C C . ASP B 1 201 ? 8.141 -15.844 -2.463 1 95.62 201 ASP B C 1
ATOM 4754 O O . ASP B 1 201 ? 7 -15.961 -2.92 1 95.62 201 ASP B O 1
ATOM 4758 N N . CYS B 1 202 ? 9.109 -16.688 -2.635 1 92.75 202 CYS B N 1
ATOM 4759 C CA . CYS B 1 202 ? 8.844 -17.781 -3.574 1 92.75 202 CYS B CA 1
ATOM 4760 C C . CYS B 1 202 ? 9.805 -18.938 -3.354 1 92.75 202 CYS B C 1
ATOM 4762 O O . CYS B 1 202 ? 10.664 -18.875 -2.477 1 92.75 202 CYS B O 1
ATOM 4764 N N . VAL B 1 203 ? 9.555 -20 -4.113 1 90.69 203 VAL B N 1
ATOM 4765 C CA . VAL B 1 203 ? 10.398 -21.188 -4.117 1 90.69 203 VAL B CA 1
ATOM 4766 C C . VAL B 1 203 ? 10.852 -21.484 -5.543 1 90.69 203 VAL B C 1
ATOM 4768 O O . VAL B 1 203 ? 10.07 -21.391 -6.488 1 90.69 203 VAL B O 1
ATOM 4771 N N . PHE B 1 204 ? 12.094 -21.859 -5.656 1 92.75 204 PHE B N 1
ATOM 4772 C CA . PHE B 1 204 ? 12.656 -22.203 -6.957 1 92.75 204 PHE B CA 1
ATOM 4773 C C . PHE B 1 204 ? 11.977 -23.438 -7.527 1 92.75 204 PHE B C 1
ATOM 4775 O O . PHE B 1 204 ? 11.719 -24.406 -6.801 1 92.75 204 PHE B O 1
ATOM 4782 N N . GLN B 1 205 ? 11.695 -23.375 -8.812 1 86.56 205 GLN B N 1
ATOM 4783 C CA . GLN B 1 205 ? 11.133 -24.547 -9.492 1 86.56 205 GLN B CA 1
ATOM 4784 C C . GLN B 1 205 ? 12.102 -25.109 -10.523 1 86.56 205 GLN B C 1
ATOM 4786 O O . GLN B 1 205 ? 12.547 -26.25 -10.414 1 86.56 205 GLN B O 1
ATOM 4791 N N . HIS B 1 206 ? 12.453 -24.234 -11.555 1 87.44 206 HIS B N 1
ATOM 4792 C CA . HIS B 1 206 ? 13.352 -24.688 -12.617 1 87.44 206 HIS B CA 1
ATOM 4793 C C . HIS B 1 206 ? 14.117 -23.5 -13.211 1 87.44 206 HIS B C 1
ATOM 4795 O O . HIS B 1 206 ? 13.68 -22.359 -13.125 1 87.44 206 HIS B O 1
ATOM 4801 N N . ALA B 1 207 ? 15.211 -23.875 -13.773 1 92.56 207 ALA B N 1
ATOM 4802 C CA . ALA B 1 207 ? 15.969 -22.953 -14.617 1 92.56 207 ALA B CA 1
ATOM 4803 C C . ALA B 1 207 ? 16.391 -23.641 -15.922 1 92.56 207 ALA B C 1
ATOM 4805 O O . ALA B 1 207 ? 16.781 -24.797 -15.922 1 92.56 207 ALA B O 1
ATOM 4806 N N . TYR B 1 208 ? 16.25 -22.938 -17.016 1 91.56 208 TYR B N 1
ATOM 4807 C CA . TY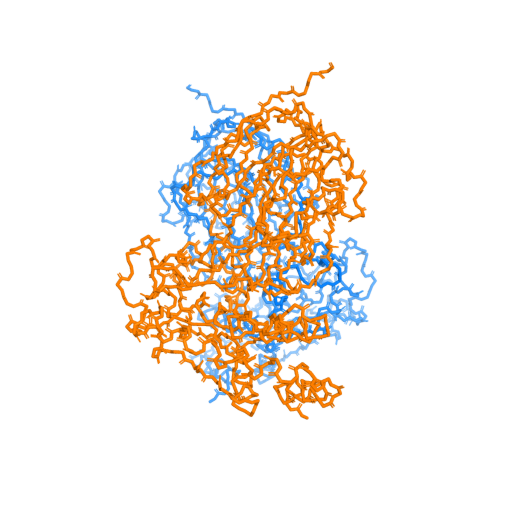R B 1 208 ? 16.609 -23.469 -18.312 1 91.56 208 TYR B CA 1
ATOM 4808 C C . TYR B 1 208 ? 17.438 -22.469 -19.125 1 91.56 208 TYR B C 1
ATOM 4810 O O . TYR B 1 208 ? 17.219 -21.266 -19.016 1 91.56 208 TYR B O 1
ATOM 4818 N N . ASP B 1 209 ? 18.266 -23.062 -19.922 1 93.62 209 ASP B N 1
ATOM 4819 C CA . ASP B 1 209 ? 18.828 -22.281 -21 1 93.62 209 ASP B CA 1
ATOM 4820 C C . ASP B 1 209 ? 17.828 -22.094 -22.141 1 93.62 209 ASP B C 1
ATOM 4822 O O . ASP B 1 209 ? 17.094 -23.016 -22.469 1 93.62 209 ASP B O 1
ATOM 4826 N N . ILE B 1 210 ? 17.812 -20.906 -22.594 1 93.62 210 ILE B N 1
ATOM 4827 C CA . ILE B 1 210 ? 16.969 -20.609 -23.75 1 93.62 210 ILE B CA 1
ATOM 4828 C C . ILE B 1 210 ? 17.75 -20.844 -25.031 1 93.62 210 ILE B C 1
ATOM 4830 O O . ILE B 1 210 ? 18.875 -20.344 -25.188 1 93.62 210 ILE B O 1
ATOM 4834 N N . ASP B 1 211 ? 17.203 -21.531 -25.953 1 93.38 211 ASP B N 1
ATOM 4835 C CA . ASP B 1 211 ? 17.969 -21.875 -27.156 1 93.38 211 ASP B CA 1
ATOM 4836 C C . ASP B 1 211 ? 17.922 -20.75 -28.172 1 93.38 211 ASP B C 1
ATOM 4838 O O . ASP B 1 211 ? 17.406 -19.672 -27.906 1 93.38 211 ASP B O 1
ATOM 4842 N N . ASP B 1 212 ? 18.484 -20.984 -29.391 1 94.19 212 ASP B N 1
ATOM 4843 C CA . ASP B 1 212 ? 18.625 -19.969 -30.438 1 94.19 212 ASP B CA 1
ATOM 4844 C C . ASP B 1 212 ? 17.266 -19.516 -30.969 1 94.19 212 ASP B C 1
ATOM 4846 O O . ASP B 1 212 ? 17.109 -18.391 -31.438 1 94.19 212 ASP B O 1
ATOM 4850 N N . ASP B 1 213 ? 16.344 -20.344 -30.859 1 91.75 213 ASP B N 1
ATOM 4851 C CA . ASP B 1 213 ? 15.016 -20.047 -31.359 1 91.75 213 ASP B CA 1
ATOM 4852 C C . ASP B 1 213 ? 14.062 -19.656 -30.234 1 91.75 213 ASP B C 1
ATOM 4854 O O . ASP B 1 213 ? 12.844 -19.656 -30.406 1 91.75 213 ASP B O 1
ATOM 4858 N N . SER B 1 214 ? 14.648 -19.391 -29.047 1 92.44 214 SER B N 1
ATOM 4859 C CA . SER B 1 214 ? 13.938 -18.891 -27.875 1 92.44 214 SER B CA 1
ATOM 4860 C C . SER B 1 214 ? 13.07 -19.984 -27.266 1 92.44 214 SER B C 1
ATOM 4862 O O . SER B 1 214 ? 12.023 -19.703 -26.672 1 92.44 214 SER B O 1
ATOM 4864 N N . ASN B 1 215 ? 13.477 -21.203 -27.469 1 88.56 215 ASN B N 1
ATOM 4865 C CA . ASN B 1 215 ? 12.742 -22.312 -26.875 1 88.56 215 ASN B CA 1
ATOM 4866 C C . ASN B 1 215 ? 13.359 -22.75 -25.547 1 88.56 215 ASN B C 1
ATOM 4868 O O . ASN B 1 215 ? 14.562 -22.594 -25.328 1 88.56 215 ASN B O 1
ATOM 4872 N N . ILE B 1 216 ? 12.562 -23.203 -24.688 1 86.44 216 ILE B N 1
ATOM 4873 C CA . ILE B 1 216 ? 13 -23.906 -23.484 1 86.44 216 ILE B CA 1
ATOM 4874 C C . ILE B 1 216 ? 12.391 -25.312 -23.469 1 86.44 216 ILE B C 1
ATOM 4876 O O . ILE B 1 216 ? 11.391 -25.578 -24.141 1 86.44 216 ILE B O 1
ATOM 4880 N N . PRO B 1 217 ? 13.328 -26.312 -22.891 1 73.44 217 PRO B N 1
ATOM 4881 C CA . PRO B 1 217 ? 12.75 -27.672 -22.828 1 73.44 217 PRO B CA 1
ATOM 4882 C C . PRO B 1 217 ? 11.352 -27.672 -22.219 1 73.44 217 PRO B C 1
ATOM 4884 O O . PRO B 1 217 ? 11.047 -26.859 -21.344 1 73.44 217 PRO B O 1
ATOM 4887 N N . ALA B 1 218 ? 10.562 -28.047 -23.188 1 53.41 218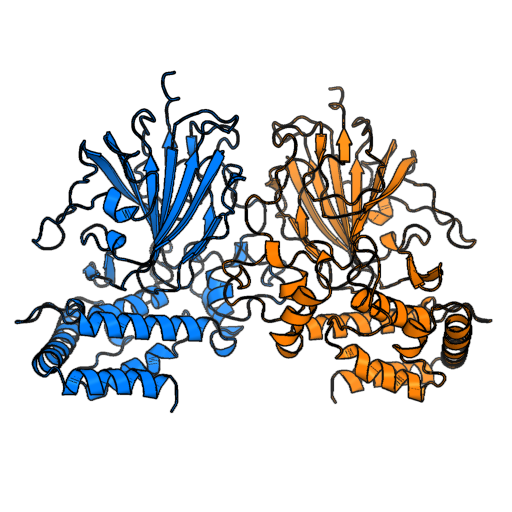 ALA B N 1
ATOM 4888 C CA . ALA B 1 218 ? 9.195 -28.109 -22.672 1 53.41 218 ALA B CA 1
ATOM 4889 C C . ALA B 1 218 ? 9.07 -29.188 -21.594 1 53.41 218 ALA B C 1
ATOM 4891 O O . ALA B 1 218 ? 9.672 -30.25 -21.703 1 53.41 218 ALA B O 1
ATOM 4892 N N . THR B 1 219 ? 9.203 -28.922 -20.531 1 47 219 THR B N 1
ATOM 4893 C CA . THR B 1 219 ? 8.883 -29.953 -19.547 1 47 219 THR B CA 1
ATOM 4894 C C . THR B 1 219 ? 7.746 -30.844 -20.047 1 47 219 THR B C 1
ATOM 4896 O O . THR B 1 219 ? 6.816 -30.359 -20.688 1 47 219 THR B O 1
ATOM 4899 N N . SER B 1 220 ? 8.117 -32.125 -20.312 1 38.16 220 SER B N 1
ATOM 4900 C CA . SER B 1 220 ? 7.211 -33.188 -20.781 1 38.16 220 SER B CA 1
ATOM 4901 C C . SER B 1 220 ? 5.828 -33.031 -20.156 1 38.16 220 SER B C 1
ATOM 4903 O O . SER B 1 220 ? 5.684 -33.062 -18.938 1 38.16 220 SER B O 1
ATOM 4905 N N . ILE B 1 221 ? 5.043 -32.156 -20.406 1 34.78 221 ILE B N 1
ATOM 4906 C CA . ILE B 1 221 ? 3.678 -32.531 -20.078 1 34.78 221 ILE B CA 1
ATOM 4907 C C . ILE B 1 221 ? 3.324 -33.844 -20.797 1 34.78 221 ILE B C 1
ATOM 4909 O O . ILE B 1 221 ? 3.658 -34.031 -21.969 1 34.78 221 ILE B O 1
ATOM 4913 N N . LYS B 1 222 ? 2.445 -34.562 -20.188 1 36.53 222 LYS B N 1
ATOM 4914 C CA . LYS B 1 222 ? 1.864 -35.812 -20.672 1 36.53 222 LYS B CA 1
ATOM 4915 C C . LYS B 1 222 ? 1.695 -35.812 -22.188 1 36.53 222 LYS B C 1
ATOM 4917 O O . LYS B 1 222 ? 0.665 -35.344 -22.703 1 36.53 222 LYS B O 1
ATOM 4922 N N . ASN B 1 223 ? 2.662 -36.156 -22.906 1 36.03 223 ASN B N 1
ATOM 4923 C CA . ASN B 1 223 ? 2.672 -36.656 -24.266 1 36.03 223 ASN B CA 1
ATOM 4924 C C . ASN B 1 223 ? 2.73 -35.531 -25.297 1 36.03 223 ASN B C 1
ATOM 4926 O O . ASN B 1 223 ? 2.625 -35.781 -26.5 1 36.03 223 ASN B O 1
ATOM 4930 N N . THR B 1 224 ? 2.312 -34.344 -25.094 1 35.16 224 THR B N 1
ATOM 4931 C CA . THR B 1 224 ? 2.543 -33.375 -26.156 1 35.16 224 THR B CA 1
ATOM 4932 C C . THR B 1 224 ? 3.754 -32.5 -25.828 1 35.16 224 THR B C 1
ATOM 4934 O O . THR B 1 224 ? 3.861 -31.953 -24.719 1 35.16 224 THR B O 1
ATOM 4937 N N . HIS B 1 225 ? 4.898 -32.719 -26.172 1 39.69 225 HIS B N 1
ATOM 4938 C CA . HIS B 1 225 ? 6.191 -32.031 -26.125 1 39.69 225 HIS B CA 1
ATOM 4939 C C . HIS B 1 225 ? 6.047 -30.531 -26.359 1 39.69 225 HIS B C 1
ATOM 4941 O O . HIS B 1 225 ? 6.375 -30.031 -27.438 1 39.69 225 HIS B O 1
ATOM 4947 N N . LYS B 1 226 ? 5.078 -29.828 -26 1 46.25 226 LYS B N 1
ATOM 4948 C CA . LYS B 1 226 ? 5.059 -28.453 -26.484 1 46.25 226 LYS B CA 1
ATOM 4949 C C . LYS B 1 226 ? 5.984 -27.562 -25.672 1 46.25 226 LYS B C 1
ATOM 4951 O O . LYS B 1 226 ? 6.086 -27.719 -24.453 1 46.25 226 LYS B O 1
ATOM 4956 N N . TYR B 1 227 ? 7.141 -27.094 -26.312 1 54.34 227 TYR B N 1
ATOM 4957 C CA . TYR B 1 227 ? 8.133 -26.125 -25.828 1 54.34 227 TYR B CA 1
ATOM 4958 C C . TYR B 1 227 ? 7.477 -24.812 -25.469 1 54.34 227 TYR B C 1
ATOM 4960 O O . TYR B 1 227 ? 6.465 -24.422 -26.062 1 54.34 227 TYR B O 1
ATOM 4968 N N . GLY B 1 228 ? 7.805 -24.344 -24.188 1 76.31 228 GLY B N 1
ATOM 4969 C CA . GLY B 1 228 ? 7.539 -22.922 -24 1 76.31 228 GLY B CA 1
ATOM 4970 C C . GLY B 1 228 ? 8.43 -22.031 -24.859 1 76.31 228 GLY B C 1
ATOM 4971 O O . GLY B 1 228 ? 9.602 -22.359 -25.078 1 76.31 228 GLY B O 1
ATOM 4972 N N . ASN B 1 229 ? 7.875 -21.266 -25.641 1 85.44 229 ASN B N 1
ATOM 4973 C CA . ASN B 1 229 ? 8.609 -20.281 -26.422 1 85.44 229 ASN B CA 1
ATOM 4974 C C . ASN B 1 229 ? 8.531 -18.891 -25.766 1 85.44 229 ASN B C 1
ATOM 4976 O O . ASN B 1 229 ? 7.438 -18.391 -25.516 1 85.44 229 ASN B O 1
ATOM 4980 N N . ILE B 1 230 ? 9.703 -18.375 -25.562 1 92.25 230 ILE B N 1
ATOM 4981 C CA . ILE B 1 230 ? 9.797 -17.125 -24.828 1 92.25 230 ILE B CA 1
ATOM 4982 C C . ILE B 1 230 ? 9.07 -16.016 -25.594 1 92.25 230 ILE B C 1
ATOM 4984 O O . ILE B 1 230 ? 8.461 -15.133 -25 1 92.25 230 ILE B O 1
ATOM 4988 N N . LYS B 1 231 ? 9.102 -16.125 -26.922 1 91.94 231 LYS B N 1
ATOM 4989 C CA . LYS B 1 231 ? 8.383 -15.133 -27.719 1 91.94 231 LYS B CA 1
ATOM 4990 C C . LYS B 1 231 ? 6.887 -15.172 -27.422 1 91.94 231 LYS B C 1
ATOM 4992 O O . LYS B 1 231 ? 6.234 -14.125 -27.375 1 91.94 231 LYS B O 1
ATOM 4997 N N . GLN B 1 232 ? 6.43 -16.344 -27.203 1 86.81 232 GLN B N 1
ATOM 4998 C CA . GLN B 1 232 ? 5.023 -16.5 -26.859 1 86.81 232 GLN B CA 1
ATOM 4999 C C . GLN B 1 232 ? 4.754 -15.969 -25.453 1 86.81 232 GLN B C 1
ATOM 5001 O O . GLN B 1 232 ? 3.732 -15.32 -25.203 1 86.81 232 GLN B O 1
ATOM 5006 N N . LEU B 1 233 ? 5.664 -16.234 -24.578 1 88.88 233 LEU B N 1
ATOM 5007 C CA . LEU B 1 233 ? 5.535 -15.781 -23.203 1 88.88 233 LEU B CA 1
ATOM 5008 C C . LEU B 1 233 ? 5.457 -14.258 -23.125 1 88.88 233 LEU B C 1
ATOM 5010 O O . LEU B 1 233 ? 4.695 -13.711 -22.328 1 88.88 233 LEU B O 1
ATOM 5014 N N . LEU B 1 234 ? 6.227 -13.664 -23.984 1 93.69 234 LEU B N 1
ATOM 5015 C CA . LEU B 1 234 ? 6.324 -12.211 -23.984 1 93.69 234 LEU B CA 1
ATOM 5016 C C . LEU B 1 234 ? 5.547 -11.617 -25.156 1 93.69 234 LEU B C 1
ATOM 5018 O O . LEU B 1 234 ? 5.957 -10.602 -25.734 1 93.69 234 LEU B O 1
ATOM 5022 N N . GLU B 1 235 ? 4.551 -12.211 -25.578 1 90.69 235 GLU B N 1
ATOM 5023 C CA . GLU B 1 235 ? 3.797 -11.727 -26.719 1 90.69 235 GLU B CA 1
ATOM 5024 C C . GLU B 1 235 ? 3.469 -10.242 -26.594 1 90.69 235 GLU B C 1
ATOM 5026 O O . GLU B 1 235 ? 2.98 -9.797 -25.562 1 90.69 235 GLU B O 1
ATOM 5031 N N . GLY B 1 236 ? 3.77 -9.477 -27.719 1 91.44 236 GLY B N 1
ATOM 5032 C CA . GLY B 1 236 ? 3.504 -8.047 -27.703 1 91.44 236 GLY B CA 1
ATOM 5033 C C . GLY B 1 236 ? 4.695 -7.219 -27.25 1 91.44 236 GLY B C 1
ATOM 5034 O O . GLY B 1 236 ? 4.727 -6.004 -27.469 1 91.44 236 GLY B O 1
ATOM 5035 N N . SER B 1 237 ? 5.648 -7.848 -26.656 1 95.25 237 SER B N 1
ATOM 5036 C CA . SER B 1 237 ? 6.84 -7.148 -26.172 1 95.25 237 SER B CA 1
ATOM 5037 C C . SER B 1 237 ? 7.773 -6.805 -27.328 1 95.25 237 SER B C 1
ATOM 5039 O O . SER B 1 237 ? 7.973 -7.613 -28.234 1 95.25 237 SER B O 1
ATOM 5041 N N . GLN B 1 238 ? 8.391 -5.668 -27.25 1 95.62 238 GLN B N 1
ATOM 5042 C CA . GLN B 1 238 ? 9.453 -5.301 -28.188 1 95.62 238 GLN B CA 1
ATOM 5043 C C . GLN B 1 238 ? 10.727 -6.086 -27.891 1 95.62 238 GLN B C 1
ATOM 5045 O O . GLN B 1 238 ? 11.648 -6.105 -28.719 1 95.62 238 GLN B O 1
ATOM 5050 N N . TYR B 1 239 ? 10.758 -6.832 -26.797 1 95.88 239 TYR B N 1
ATOM 5051 C CA . TYR B 1 239 ? 11.969 -7.535 -26.375 1 95.88 239 TYR B CA 1
ATOM 5052 C C . TYR B 1 239 ? 11.773 -9.047 -26.438 1 95.88 239 TYR B C 1
ATOM 5054 O O . TYR B 1 239 ? 12.555 -9.797 -25.859 1 95.88 239 TYR B O 1
ATOM 5062 N N . SER B 1 240 ? 10.789 -9.445 -27.109 1 93.06 240 SER B N 1
ATOM 5063 C CA . SER B 1 240 ? 10.453 -10.867 -27.172 1 93.06 240 SER B CA 1
ATOM 5064 C C . SER B 1 240 ? 11.609 -11.68 -27.75 1 93.06 240 SER B C 1
ATOM 5066 O O . SER B 1 240 ? 11.773 -12.859 -27.422 1 93.06 240 SER B O 1
ATOM 5068 N N . GLU B 1 241 ? 12.484 -11.047 -28.547 1 93.31 241 GLU B N 1
ATOM 5069 C CA . GLU B 1 241 ? 13.578 -11.75 -29.203 1 93.31 241 GLU B CA 1
ATOM 5070 C C . GLU B 1 241 ? 14.906 -11.484 -28.5 1 93.31 241 GLU B C 1
ATOM 5072 O O . GLU B 1 241 ? 15.969 -11.891 -28.984 1 93.31 241 GLU B O 1
ATOM 5077 N N . SER B 1 242 ? 14.836 -10.898 -27.391 1 95.19 242 SER B N 1
ATOM 5078 C CA . SER B 1 242 ? 16.062 -10.43 -26.75 1 95.19 242 SER B CA 1
ATOM 5079 C C . SER B 1 242 ? 16.641 -11.5 -25.828 1 95.19 242 SER B C 1
ATOM 5081 O O . SER B 1 242 ? 17.734 -11.328 -25.266 1 95.19 242 SER B O 1
ATOM 5083 N N . PHE B 1 243 ? 16.016 -12.648 -25.719 1 97.06 243 PHE B N 1
ATOM 5084 C CA . PHE B 1 243 ? 16.422 -13.531 -24.625 1 97.06 243 PHE B CA 1
ATOM 5085 C C . PHE B 1 243 ? 16.953 -14.852 -25.172 1 97.06 243 PHE B C 1
ATOM 5087 O O . PHE B 1 243 ? 17.344 -15.734 -24.406 1 97.06 243 PHE B O 1
ATOM 5094 N N . ALA B 1 244 ? 17 -14.969 -26.547 1 95.69 244 ALA B N 1
ATOM 5095 C CA . ALA B 1 244 ? 17.656 -16.141 -27.094 1 95.69 244 ALA B CA 1
ATOM 5096 C C . ALA B 1 244 ? 19.047 -16.328 -26.5 1 95.69 244 ALA B C 1
ATOM 5098 O O . ALA B 1 244 ? 19.781 -15.352 -26.312 1 95.69 244 ALA B O 1
ATOM 5099 N N . ARG B 1 245 ? 19.375 -17.656 -26.172 1 96.31 245 ARG B N 1
ATOM 5100 C CA . ARG B 1 245 ? 20.656 -18.031 -25.578 1 96.31 245 ARG B CA 1
ATOM 5101 C C . ARG B 1 245 ? 20.812 -17.438 -24.188 1 96.31 245 ARG B C 1
ATOM 5103 O O . ARG B 1 245 ? 21.938 -17.344 -23.672 1 96.31 245 ARG B O 1
ATOM 5110 N N . GLY B 1 246 ? 19.734 -16.953 -23.609 1 97 246 GLY B N 1
ATOM 5111 C CA . GLY B 1 246 ? 19.719 -16.484 -22.234 1 97 246 GLY B CA 1
ATOM 5112 C C . GLY B 1 246 ? 19.281 -17.562 -21.25 1 97 246 GLY B C 1
ATOM 5113 O O . GLY B 1 246 ? 19.562 -18.734 -21.438 1 97 246 GLY B O 1
ATOM 5114 N N . THR B 1 247 ? 18.766 -17.047 -20.141 1 96.5 247 THR B N 1
ATOM 5115 C CA . THR B 1 247 ? 18.391 -17.953 -19.062 1 96.5 247 THR B CA 1
ATOM 5116 C C . THR B 1 247 ? 16.953 -17.688 -18.609 1 96.5 247 THR B C 1
ATOM 5118 O O . THR B 1 247 ? 16.531 -16.531 -18.5 1 96.5 247 THR B O 1
ATOM 5121 N N . PHE B 1 248 ? 16.219 -18.781 -18.531 1 94.62 248 PHE B N 1
ATOM 5122 C CA . PHE B 1 248 ? 14.867 -18.812 -18 1 94.62 248 PHE B CA 1
ATOM 5123 C C . PHE B 1 248 ? 14.852 -19.391 -16.578 1 94.62 248 PHE B C 1
ATOM 5125 O O . PHE B 1 248 ? 15.359 -20.484 -16.344 1 94.62 248 PHE B O 1
ATOM 5132 N N . VAL B 1 249 ? 14.273 -18.609 -15.617 1 94.31 249 VAL B N 1
ATOM 5133 C CA . VAL B 1 249 ? 14.172 -19.109 -14.25 1 94.31 249 VAL B CA 1
ATOM 5134 C C . VAL B 1 249 ? 12.719 -19 -13.773 1 94.31 249 VAL B C 1
ATOM 5136 O O . VAL B 1 249 ? 12.094 -17.953 -13.898 1 94.31 249 VAL B O 1
ATOM 5139 N N . HIS B 1 250 ? 12.227 -20.078 -13.188 1 91.06 250 HIS B N 1
ATOM 5140 C CA . HIS B 1 250 ? 10.844 -20.188 -12.75 1 91.06 250 HIS B CA 1
ATOM 5141 C C . HIS B 1 250 ? 10.75 -20.359 -11.234 1 91.06 250 HIS B C 1
ATOM 5143 O O . HIS B 1 250 ? 11.406 -21.234 -10.672 1 91.06 250 HIS B O 1
ATOM 5149 N N . TYR B 1 251 ? 9.945 -19.5 -10.617 1 90.12 251 TYR B N 1
ATOM 5150 C CA . TYR B 1 251 ? 9.641 -19.594 -9.195 1 90.12 251 TYR B CA 1
ATOM 5151 C C . TYR B 1 251 ? 8.133 -19.719 -8.969 1 90.12 251 TYR B C 1
ATOM 5153 O O . TYR B 1 251 ? 7.34 -19.344 -9.828 1 90.12 251 TYR B O 1
ATOM 5161 N N . MET B 1 252 ? 7.809 -20.297 -7.828 1 85.56 252 MET B N 1
ATOM 5162 C CA . MET B 1 252 ? 6.41 -20.438 -7.434 1 85.56 252 MET B CA 1
ATOM 5163 C C . MET B 1 252 ? 6.152 -19.75 -6.094 1 85.56 252 MET B C 1
ATOM 5165 O O . MET B 1 252 ? 6.961 -19.859 -5.168 1 85.56 252 MET B O 1
ATOM 5169 N N . LEU B 1 253 ? 5.031 -19.031 -6.004 1 87.69 253 LEU B N 1
ATOM 5170 C CA . LEU B 1 253 ? 4.59 -18.469 -4.73 1 87.69 253 LEU B CA 1
ATOM 5171 C C . LEU B 1 253 ? 3.576 -19.391 -4.059 1 87.69 253 LEU B C 1
ATOM 5173 O O . LEU B 1 253 ? 2.568 -19.766 -4.668 1 87.69 253 LEU B O 1
ATOM 5177 N N . GLN B 1 254 ? 3.816 -19.688 -2.883 1 81.38 254 GLN B N 1
ATOM 5178 C CA . GLN B 1 254 ? 2.822 -20.422 -2.107 1 81.38 254 GLN B CA 1
ATOM 5179 C C . GLN B 1 254 ? 1.661 -19.516 -1.706 1 81.38 254 GLN B C 1
ATOM 5181 O O . GLN B 1 254 ? 1.818 -18.297 -1.614 1 81.38 254 GLN B O 1
ATOM 5186 N N . PRO B 1 255 ? 0.494 -20.094 -1.438 1 80.5 255 PRO B N 1
ATOM 5187 C CA . PRO B 1 255 ? -0.642 -19.266 -1.028 1 80.5 255 PRO B CA 1
ATOM 5188 C C . PRO B 1 255 ? -0.344 -18.438 0.212 1 80.5 255 PRO B C 1
ATOM 5190 O O . PRO B 1 255 ? -0.894 -17.344 0.369 1 80.5 255 PRO B O 1
ATOM 5193 N N . SER B 1 256 ? 0.532 -18.906 1.052 1 86.44 256 SER B N 1
ATOM 5194 C CA . SER B 1 256 ? 0.842 -18.203 2.291 1 86.44 256 SER B CA 1
ATOM 5195 C C . SER B 1 256 ? 1.906 -17.125 2.068 1 86.44 256 SER B C 1
ATOM 5197 O O . SER B 1 256 ? 2.221 -16.359 2.977 1 86.44 256 SER B O 1
ATOM 5199 N N . SER B 1 257 ? 2.432 -17.062 0.881 1 90.44 257 SER B N 1
ATOM 5200 C CA . SER B 1 257 ? 3.502 -16.109 0.586 1 90.44 257 SER B CA 1
ATOM 5201 C C . SER B 1 257 ? 2.971 -14.688 0.52 1 90.44 257 SER B C 1
ATOM 5203 O O . SER B 1 257 ? 1.767 -14.477 0.37 1 90.44 257 SER B O 1
ATOM 5205 N N . TYR B 1 258 ? 3.902 -13.742 0.819 1 94 258 TYR B N 1
ATOM 5206 C CA . TYR B 1 258 ? 3.674 -12.352 0.447 1 94 258 TYR B CA 1
ATOM 5207 C C . TYR B 1 258 ? 3.52 -12.211 -1.062 1 94 258 TYR B C 1
ATOM 5209 O O . TYR B 1 258 ? 4.383 -12.648 -1.825 1 94 258 TYR B O 1
ATOM 5217 N N . HIS B 1 259 ? 2.391 -11.594 -1.565 1 93.75 259 HIS B N 1
ATOM 5218 C CA . HIS B 1 259 ? 2.023 -11.711 -2.973 1 93.75 259 HIS B CA 1
ATOM 5219 C C . HIS B 1 259 ? 2.203 -10.383 -3.697 1 93.75 259 HIS B C 1
ATOM 5221 O O . HIS B 1 259 ? 1.377 -10.008 -4.535 1 93.75 259 HIS B O 1
ATOM 5227 N N . ARG B 1 260 ? 3.139 -9.703 -3.361 1 95.5 260 ARG B N 1
ATOM 5228 C CA . ARG B 1 260 ? 3.564 -8.555 -4.16 1 95.5 260 ARG B CA 1
ATOM 5229 C C . ARG B 1 260 ? 4.941 -8.789 -4.77 1 95.5 260 ARG B C 1
ATOM 5231 O O . ARG B 1 260 ? 5.684 -9.664 -4.312 1 95.5 260 ARG B O 1
ATOM 5238 N N . TYR B 1 261 ? 5.242 -8.117 -5.812 1 95.25 261 TYR B N 1
ATOM 5239 C CA . TYR B 1 261 ? 6.523 -8.391 -6.453 1 95.25 261 TYR B CA 1
ATOM 5240 C C . TYR B 1 261 ? 7.336 -7.109 -6.609 1 95.25 261 TYR B C 1
ATOM 5242 O O . TYR B 1 261 ? 6.773 -6.02 -6.719 1 95.25 261 TYR B O 1
ATOM 5250 N N . HIS B 1 262 ? 8.609 -7.266 -6.629 1 97.69 262 HIS B N 1
ATOM 5251 C CA . HIS B 1 262 ? 9.633 -6.223 -6.566 1 97.69 262 HIS B CA 1
ATOM 5252 C C . HIS B 1 262 ? 10.711 -6.453 -7.617 1 97.69 262 HIS B C 1
ATOM 5254 O O . HIS B 1 262 ? 11.039 -7.594 -7.938 1 97.69 262 HIS B O 1
ATOM 5260 N N . LEU B 1 263 ? 11.258 -5.375 -8.094 1 98.12 263 LEU B N 1
ATOM 5261 C CA . LEU B 1 263 ? 12.25 -5.504 -9.148 1 98.12 263 LEU B CA 1
ATOM 5262 C C . LEU B 1 263 ? 13.492 -6.234 -8.641 1 98.12 263 LEU B C 1
ATOM 5264 O O . LEU B 1 263 ? 14.039 -5.883 -7.594 1 98.12 263 LEU B O 1
ATOM 5268 N N . PRO B 1 264 ? 13.984 -7.172 -9.453 1 98.56 264 PRO B N 1
ATOM 5269 C CA . PRO B 1 264 ? 15.195 -7.898 -9.055 1 98.56 264 PRO B CA 1
ATOM 5270 C C . PRO B 1 264 ? 16.469 -7.113 -9.336 1 98.56 264 PRO B C 1
ATOM 5272 O O . PRO B 1 264 ? 17.547 -7.473 -8.836 1 98.56 264 PRO B O 1
ATOM 5275 N N . VAL B 1 265 ? 16.422 -6.105 -10.141 1 98.25 265 VAL B N 1
ATOM 5276 C CA . VAL B 1 265 ? 17.531 -5.254 -10.555 1 98.25 265 VAL B CA 1
ATOM 5277 C C . VAL B 1 265 ? 17.047 -3.812 -10.711 1 98.25 265 VAL B C 1
ATOM 5279 O O . VAL B 1 265 ? 15.836 -3.559 -10.742 1 98.25 265 VAL B O 1
ATOM 5282 N N . SER B 1 266 ? 18.031 -2.922 -10.711 1 96.81 266 SER B N 1
ATOM 5283 C CA . SER B 1 266 ? 17.719 -1.529 -11.008 1 96.81 266 SER B CA 1
ATOM 5284 C C . SER B 1 266 ? 17.844 -1.237 -12.5 1 96.81 266 SER B C 1
ATOM 5286 O O . SER B 1 266 ? 18.594 -1.923 -13.211 1 96.81 266 SER B O 1
ATOM 5288 N N . GLY B 1 267 ? 17.062 -0.278 -12.984 1 96.88 267 GLY B N 1
ATOM 5289 C CA . GLY B 1 267 ? 17.203 0.144 -14.367 1 96.88 267 GLY B CA 1
ATOM 5290 C C . GLY B 1 267 ? 16 0.918 -14.883 1 96.88 267 GLY B C 1
ATOM 5291 O O . GLY B 1 267 ? 15.18 1.4 -14.094 1 96.88 267 GLY B O 1
ATOM 5292 N N . LEU B 1 268 ? 16.078 1.094 -16.172 1 97.56 268 LEU B N 1
ATOM 5293 C CA . LEU B 1 268 ? 14.969 1.757 -16.859 1 97.56 268 LEU B CA 1
ATOM 5294 C C . LEU B 1 268 ? 13.867 0.76 -17.203 1 97.56 268 LEU B C 1
ATOM 5296 O O . LEU B 1 268 ? 14.125 -0.243 -17.875 1 97.56 268 LEU B O 1
ATOM 5300 N N . VAL B 1 269 ? 12.648 1.027 -16.688 1 97.75 269 VAL B N 1
ATOM 5301 C CA . VAL B 1 269 ? 11.5 0.212 -17.094 1 97.75 269 VAL B CA 1
ATOM 5302 C C . VAL B 1 269 ? 11.125 0.519 -18.531 1 97.75 269 VAL B C 1
ATOM 5304 O O . VAL B 1 269 ? 10.656 1.617 -18.844 1 97.75 269 VAL B O 1
ATOM 5307 N N . LYS B 1 270 ? 11.266 -0.441 -19.328 1 97.56 270 LYS B N 1
ATOM 5308 C CA . LYS B 1 270 ? 11.023 -0.242 -20.75 1 97.56 270 LYS B CA 1
ATOM 5309 C C . LYS B 1 270 ? 9.578 -0.584 -21.125 1 97.56 270 LYS B C 1
ATOM 5311 O O . LYS B 1 270 ? 9.008 0.006 -22.031 1 97.56 270 LYS B O 1
ATOM 5316 N N . GLU B 1 271 ? 9.117 -1.58 -20.469 1 96.81 271 GLU B N 1
ATOM 5317 C CA . GLU B 1 271 ? 7.75 -2.029 -20.688 1 96.81 271 GLU B CA 1
ATOM 5318 C C . GLU B 1 271 ? 7.105 -2.502 -19.375 1 96.81 271 GLU B C 1
ATOM 5320 O O . GLU B 1 271 ? 7.793 -3.008 -18.484 1 96.81 271 GLU B O 1
ATOM 5325 N N . CYS B 1 272 ? 5.852 -2.334 -19.297 1 95.75 272 CYS B N 1
ATOM 5326 C CA . CYS B 1 272 ? 5.008 -2.852 -18.219 1 95.75 272 CYS B CA 1
ATOM 5327 C C . CYS B 1 272 ? 3.572 -3.033 -18.703 1 95.75 272 CYS B C 1
ATOM 5329 O O . CYS B 1 272 ? 2.814 -2.066 -18.781 1 95.75 272 CYS B O 1
ATOM 5331 N N . PHE B 1 273 ? 3.211 -4.309 -19.031 1 93.88 273 PHE B N 1
ATOM 5332 C CA . PHE B 1 273 ? 1.88 -4.543 -19.578 1 93.88 273 PHE B CA 1
ATOM 5333 C C . PHE B 1 273 ? 1.374 -5.926 -19.188 1 93.88 273 PHE B C 1
ATOM 5335 O O . PHE B 1 273 ? 2.148 -6.777 -18.734 1 93.88 273 PHE B O 1
ATOM 5342 N N . ARG B 1 274 ? 0.083 -6.176 -19.375 1 91.56 274 ARG B N 1
ATOM 5343 C CA . ARG B 1 274 ? -0.559 -7.441 -19.016 1 91.56 274 ARG B CA 1
ATOM 5344 C C . ARG B 1 274 ? -1.008 -8.188 -20.266 1 91.56 274 ARG B C 1
ATOM 5346 O O . ARG B 1 274 ? -1.304 -7.578 -21.297 1 91.56 274 ARG B O 1
ATOM 5353 N N . LEU B 1 275 ? -0.985 -9.453 -20.125 1 86.06 275 LEU B N 1
ATOM 5354 C CA . LEU B 1 275 ? -1.539 -10.367 -21.125 1 86.06 275 LEU B CA 1
ATOM 5355 C C . LEU B 1 275 ? -2.635 -11.234 -20.5 1 86.06 275 LEU B C 1
ATOM 5357 O O . LEU B 1 275 ? -2.43 -11.852 -19.469 1 86.06 275 LEU B O 1
ATOM 5361 N N . SER B 1 276 ? -3.771 -11.219 -21.188 1 81.06 276 SER B N 1
ATOM 5362 C CA . SER B 1 276 ? -4.887 -12.016 -20.688 1 81.06 276 SER B CA 1
ATOM 5363 C C . SER B 1 276 ? -4.77 -13.469 -21.141 1 81.06 276 SER B C 1
ATOM 5365 O O . SER B 1 276 ? -4.312 -13.75 -22.25 1 81.06 276 SER B O 1
ATOM 5367 N N . GLY B 1 277 ? -5.117 -14.344 -20.172 1 79.38 277 GLY B N 1
ATOM 5368 C CA . GLY B 1 277 ? -5.121 -15.766 -20.469 1 79.38 277 GLY B CA 1
ATOM 5369 C C . GLY B 1 277 ? -6.246 -16.516 -19.781 1 79.38 277 GLY B C 1
ATOM 5370 O O . GLY B 1 277 ? -7.246 -15.914 -19.375 1 79.38 277 GLY B O 1
ATOM 5371 N N . THR B 1 278 ? -6.188 -17.812 -19.969 1 74.81 278 THR B N 1
ATOM 5372 C CA . THR B 1 278 ? -7.211 -18.688 -19.406 1 74.81 278 THR B CA 1
ATOM 5373 C C . THR B 1 278 ? -6.715 -19.328 -18.109 1 74.81 278 THR B C 1
ATOM 5375 O O . THR B 1 278 ? -5.508 -19.406 -17.875 1 74.81 278 THR B O 1
ATOM 5378 N N . VAL B 1 279 ? -7.723 -19.75 -17.375 1 71.88 279 VAL B N 1
ATOM 5379 C CA . VAL B 1 279 ? -7.348 -20.406 -16.125 1 71.88 279 VAL B CA 1
ATOM 5380 C C . VAL B 1 279 ? -7.105 -21.891 -16.359 1 71.88 279 VAL B C 1
ATOM 5382 O O . VAL B 1 279 ? -7.75 -22.5 -17.219 1 71.88 279 VAL B O 1
ATOM 5385 N N . TYR B 1 280 ? -6.207 -22.438 -15.656 1 70 280 TYR B N 1
ATOM 5386 C CA . TYR B 1 280 ? -5.867 -23.844 -15.695 1 70 280 TYR B CA 1
ATOM 5387 C C . TYR B 1 280 ? -5.047 -24.25 -14.477 1 70 280 TYR B C 1
ATOM 5389 O O . TYR B 1 280 ? -4.188 -23.484 -14.023 1 70 280 TYR B O 1
ATOM 5397 N N . MET B 1 281 ? -5.41 -25.328 -13.875 1 70.44 281 MET B N 1
ATOM 5398 C CA . MET B 1 281 ? -4.57 -25.891 -12.82 1 70.44 281 MET B CA 1
ATOM 5399 C C . MET B 1 281 ? -4.648 -27.406 -12.812 1 70.44 281 MET B C 1
ATOM 5401 O O . MET B 1 281 ? -5.742 -27.984 -12.797 1 70.44 281 MET B O 1
ATOM 5405 N N . HIS B 1 282 ? -3.486 -28 -12.938 1 73.06 282 HIS B N 1
ATOM 5406 C CA . HIS B 1 282 ? -3.436 -29.438 -12.773 1 73.06 282 HIS B CA 1
ATOM 5407 C C . HIS B 1 282 ? -3.264 -29.812 -11.305 1 73.06 282 HIS B C 1
ATOM 5409 O O . HIS B 1 282 ? -2.436 -29.234 -10.602 1 73.06 282 HIS B O 1
ATOM 5415 N N . VAL B 1 283 ? -4.137 -30.688 -10.875 1 76.19 283 VAL B N 1
ATOM 5416 C CA . VAL B 1 283 ? -4.062 -31.109 -9.484 1 76.19 283 VAL B CA 1
ATOM 5417 C C . VAL B 1 283 ? -3.943 -32.625 -9.406 1 76.19 283 VAL B C 1
ATOM 5419 O O . VAL B 1 283 ? -4.703 -33.344 -10.062 1 76.19 283 VAL B O 1
ATOM 5422 N N . ASP B 1 284 ? -2.932 -33.094 -8.711 1 79.44 284 ASP B N 1
ATOM 5423 C CA . ASP B 1 284 ? -2.742 -34.5 -8.43 1 79.44 284 ASP B CA 1
ATOM 5424 C C . ASP B 1 284 ? -2.682 -34.781 -6.93 1 79.44 284 ASP B C 1
ATOM 5426 O O . ASP B 1 284 ? -2.822 -33.844 -6.129 1 79.44 284 ASP B O 1
ATOM 5430 N N . VAL B 1 285 ? -2.711 -36.031 -6.605 1 80 285 VAL B N 1
ATOM 5431 C CA . VAL B 1 285 ? -2.582 -36.406 -5.203 1 80 285 VAL B CA 1
ATOM 5432 C C . VAL B 1 285 ? -1.238 -37.094 -4.977 1 80 285 VAL B C 1
ATOM 5434 O O . VAL B 1 285 ? -0.874 -38.031 -5.711 1 80 285 VAL B O 1
ATOM 5437 N N . LYS B 1 286 ? -0.451 -36.531 -4.121 1 77.75 286 LYS B N 1
ATOM 5438 C CA . LYS B 1 286 ? 0.804 -37.125 -3.672 1 77.75 286 LYS B CA 1
ATOM 5439 C C . LYS B 1 286 ? 0.897 -37.156 -2.15 1 77.75 286 LYS B C 1
ATOM 5441 O O . LYS B 1 286 ? 0.563 -36.156 -1.496 1 77.75 286 LYS B O 1
ATOM 5446 N N . ASP B 1 287 ? 1.341 -38.25 -1.56 1 79.25 287 ASP B N 1
ATOM 5447 C CA . ASP B 1 287 ? 1.49 -38.406 -0.117 1 79.25 287 ASP B CA 1
ATOM 5448 C C . ASP B 1 287 ? 0.203 -38.031 0.614 1 79.25 287 ASP B C 1
ATOM 5450 O O . ASP B 1 287 ? 0.236 -37.312 1.606 1 79.25 287 ASP B O 1
ATOM 5454 N N . SER B 1 288 ? -0.931 -38.375 -0.086 1 82.75 288 SER B N 1
ATOM 5455 C CA . SER B 1 288 ? -2.273 -38.25 0.477 1 82.75 288 SER B CA 1
ATOM 5456 C C . SER B 1 288 ? -2.705 -36.781 0.592 1 82.75 288 SER B C 1
ATOM 5458 O O . SER B 1 288 ? -3.529 -36.438 1.442 1 82.75 288 SER B O 1
ATOM 5460 N N . GLN B 1 289 ? -2.012 -35.969 -0.177 1 79.5 289 GLN B N 1
ATOM 5461 C CA . GLN B 1 289 ? -2.348 -34.562 -0.212 1 79.5 289 GLN B CA 1
ATOM 5462 C C . GLN B 1 289 ? -2.484 -34.062 -1.648 1 79.5 289 GLN B C 1
ATOM 5464 O O . GLN B 1 289 ? -1.932 -34.656 -2.574 1 79.5 289 GLN B O 1
ATOM 5469 N N . PHE B 1 290 ? -3.229 -32.969 -1.748 1 78.75 290 PHE B N 1
ATOM 5470 C CA . PHE B 1 290 ? -3.287 -32.344 -3.061 1 78.75 290 PHE B CA 1
ATOM 5471 C C . PHE B 1 290 ? -1.939 -31.734 -3.426 1 78.75 290 PHE B C 1
ATOM 5473 O O . PHE B 1 290 ? -1.27 -31.141 -2.576 1 78.75 290 PHE B O 1
ATOM 5480 N N . VAL B 1 291 ? -1.557 -31.953 -4.523 1 72.44 291 VAL B N 1
ATOM 5481 C CA . VAL B 1 291 ? -0.395 -31.281 -5.094 1 72.44 291 VAL B CA 1
ATOM 5482 C C . VAL B 1 291 ? -0.787 -30.594 -6.402 1 72.44 291 VAL B C 1
ATOM 5484 O O . VAL B 1 291 ? -1.215 -31.25 -7.352 1 72.44 291 VAL B O 1
ATOM 5487 N N . SER B 1 292 ? -0.814 -29.344 -6.184 1 67.81 292 SER B N 1
ATOM 5488 C CA . SER B 1 292 ? -1.133 -28.594 -7.391 1 67.81 292 SER B CA 1
ATOM 5489 C C . SER B 1 292 ? 0.116 -28.328 -8.227 1 67.81 292 SER B C 1
ATOM 5491 O O . SER B 1 292 ? 1.194 -28.094 -7.684 1 67.81 292 SER B O 1
ATOM 5493 N N . SER B 1 293 ? 0.171 -28.859 -9.203 1 55.16 293 SER B N 1
ATOM 5494 C CA . SER B 1 293 ? 1.298 -28.578 -10.094 1 55.16 293 SER B CA 1
ATOM 5495 C C . SER B 1 293 ? 0.919 -27.578 -11.172 1 55.16 293 SER B C 1
ATOM 5497 O O . SER B 1 293 ? -0.206 -27.594 -11.672 1 55.16 293 SER B O 1
ATOM 5499 N N . ASP B 1 294 ? 1.434 -26.406 -10.891 1 49.75 294 ASP B N 1
ATOM 5500 C CA . ASP B 1 294 ? 1.236 -25.438 -11.977 1 49.75 294 ASP B CA 1
ATOM 5501 C C . ASP B 1 294 ? 1.647 -26.047 -13.32 1 49.75 294 ASP B C 1
ATOM 5503 O O . ASP B 1 294 ? 2.113 -27.188 -13.383 1 49.75 294 ASP B O 1
ATOM 5507 N N . SER B 1 295 ? 2.092 -24.922 -14.211 1 45.22 295 SER B N 1
ATOM 5508 C CA . SER B 1 295 ? 2.297 -24.75 -15.641 1 45.22 295 SER B CA 1
ATOM 5509 C C . SER B 1 295 ? 3.525 -25.516 -16.125 1 45.22 295 SER B C 1
ATOM 5511 O O . SER B 1 295 ? 3.742 -25.656 -17.328 1 45.22 295 SER B O 1
ATOM 5513 N N . THR B 1 296 ? 4.465 -25.719 -15.211 1 42.75 296 THR B N 1
ATOM 5514 C CA . THR B 1 296 ? 5.742 -25.938 -15.875 1 42.75 296 THR B CA 1
ATOM 5515 C C . THR B 1 296 ? 5.68 -27.172 -16.766 1 42.75 296 THR B C 1
ATOM 5517 O O . THR B 1 296 ? 6.332 -27.234 -17.797 1 42.75 296 THR B O 1
ATOM 5520 N N . THR B 1 297 ? 4.902 -28.078 -16.125 1 42.62 297 THR B N 1
ATOM 5521 C CA . THR B 1 297 ? 4.883 -29.281 -16.953 1 42.62 297 THR B CA 1
ATOM 5522 C C . THR B 1 297 ? 3.814 -29.172 -18.031 1 42.62 297 THR B C 1
ATOM 5524 O O . THR B 1 297 ? 3.785 -29.984 -18.969 1 42.62 297 THR B O 1
ATOM 5527 N N . THR B 1 298 ? 3.082 -28.172 -17.844 1 47.22 298 THR B N 1
ATOM 5528 C CA . THR B 1 298 ? 1.947 -28.125 -18.75 1 47.22 298 THR B CA 1
ATOM 5529 C C . THR B 1 298 ? 2.047 -26.938 -19.703 1 47.22 298 THR B C 1
ATOM 5531 O O . THR B 1 298 ? 1.333 -26.875 -20.703 1 47.22 298 THR B O 1
ATOM 5534 N N . GLY B 1 299 ? 3.064 -26.172 -19.594 1 52.97 299 GLY B N 1
ATOM 5535 C CA . GLY B 1 299 ? 3.219 -24.969 -20.406 1 52.97 299 GLY B CA 1
ATOM 5536 C C . GLY B 1 299 ? 2.129 -23.938 -20.172 1 52.97 299 GLY B C 1
ATOM 5537 O O . GLY B 1 299 ? 1.966 -23.016 -20.969 1 52.97 299 GLY B O 1
ATOM 5538 N N . PHE B 1 300 ? 1.409 -24.094 -19.125 1 56.84 300 PHE B N 1
ATOM 5539 C CA . PHE B 1 300 ? 0.222 -23.266 -18.938 1 56.84 300 PHE B CA 1
ATOM 5540 C C . PHE B 1 300 ? 0.607 -21.844 -18.578 1 56.84 300 PHE B C 1
ATOM 5542 O O . PHE B 1 300 ? -0.159 -20.906 -18.812 1 56.84 300 PHE B O 1
ATOM 5549 N N . GLU B 1 301 ? 1.834 -21.688 -18.125 1 62.19 301 GLU B N 1
ATOM 5550 C CA . GLU B 1 301 ? 2.275 -20.328 -17.828 1 62.19 301 GLU B CA 1
ATOM 5551 C C . GLU B 1 301 ? 2.209 -19.438 -19.062 1 62.19 301 GLU B C 1
ATOM 5553 O O . GLU B 1 301 ? 2.051 -18.219 -18.953 1 62.19 301 GLU B O 1
ATOM 5558 N N . PHE B 1 302 ? 2.15 -20.172 -20.172 1 58.56 302 PHE B N 1
ATOM 5559 C CA . PHE B 1 302 ? 2.227 -19.422 -21.422 1 58.56 302 PHE B CA 1
ATOM 5560 C C . PHE B 1 302 ? 0.837 -19 -21.891 1 58.56 302 PHE B C 1
ATOM 5562 O O . PHE B 1 302 ? 0.701 -18.188 -22.812 1 58.56 302 PHE B O 1
ATOM 5569 N N . THR B 1 303 ? -0.116 -19.531 -21.203 1 66.12 303 THR B N 1
ATOM 5570 C CA . THR B 1 303 ? -1.466 -19.234 -21.672 1 66.12 303 THR B CA 1
ATOM 5571 C C . THR B 1 303 ? -2.311 -18.641 -20.547 1 66.12 303 THR B C 1
ATOM 5573 O O . THR B 1 303 ? -3.504 -18.391 -20.719 1 66.12 303 THR B O 1
ATOM 5576 N N . GLN B 1 304 ? -1.673 -18.359 -19.516 1 77.25 304 GLN B N 1
ATOM 5577 C CA . GLN B 1 304 ? -2.381 -17.812 -18.375 1 77.25 304 GLN B CA 1
ATOM 5578 C C . GLN B 1 304 ? -2.217 -16.297 -18.297 1 77.25 304 GLN B C 1
ATOM 5580 O O . GLN B 1 304 ? -1.427 -15.719 -19.047 1 77.25 304 GLN B O 1
ATOM 5585 N N . ASN B 1 305 ? -3.061 -15.703 -17.453 1 81.94 305 ASN B N 1
ATOM 5586 C CA . ASN B 1 305 ? -2.865 -14.281 -17.219 1 81.94 305 ASN B CA 1
ATOM 5587 C C . ASN B 1 305 ? -1.457 -13.984 -16.703 1 81.94 305 ASN B C 1
ATOM 5589 O O . ASN B 1 305 ? -0.932 -14.703 -15.859 1 81.94 305 ASN B O 1
ATOM 5593 N N . ARG B 1 306 ? -0.825 -13.047 -17.359 1 88.75 306 ARG B N 1
ATOM 5594 C CA . ARG B 1 306 ? 0.534 -12.734 -16.922 1 88.75 306 ARG B CA 1
ATOM 5595 C C . ARG B 1 306 ? 0.866 -11.273 -17.172 1 88.75 306 ARG B C 1
ATOM 5597 O O . ARG B 1 306 ? 0.191 -10.602 -17.969 1 88.75 306 ARG B O 1
ATOM 5604 N N . GLY B 1 307 ? 1.723 -10.805 -16.375 1 91.56 307 GLY B N 1
ATOM 5605 C CA . GLY B 1 307 ? 2.326 -9.492 -16.594 1 91.56 307 GLY B CA 1
ATOM 5606 C C . GLY B 1 307 ? 3.732 -9.57 -17.156 1 91.56 307 GLY B C 1
ATOM 5607 O O . GLY B 1 307 ? 4.383 -10.609 -17.078 1 91.56 307 GLY B O 1
ATOM 5608 N N . VAL B 1 308 ? 4.133 -8.5 -17.797 1 94.88 308 VAL B N 1
ATOM 5609 C CA . VAL B 1 308 ? 5.492 -8.398 -18.312 1 94.88 308 VAL B CA 1
ATOM 5610 C C . VAL B 1 308 ? 6.098 -7.059 -17.922 1 94.88 308 VAL B C 1
ATOM 5612 O O . VAL B 1 308 ? 5.52 -6.004 -18.188 1 94.88 308 VAL B O 1
ATOM 5615 N N . VAL B 1 309 ? 7.191 -7.09 -17.219 1 97.38 309 VAL B N 1
ATOM 5616 C CA . VAL B 1 309 ? 8.008 -5.906 -16.984 1 97.38 309 VAL B CA 1
ATOM 5617 C C . VAL B 1 309 ? 9.414 -6.133 -17.531 1 97.38 309 VAL B C 1
ATOM 5619 O O . VAL B 1 309 ? 10.047 -7.148 -17.234 1 97.38 309 VAL B O 1
ATOM 5622 N N . THR B 1 310 ? 9.852 -5.277 -18.375 1 98.12 310 THR B N 1
ATOM 5623 C CA . THR B 1 310 ? 11.188 -5.34 -18.953 1 98.12 310 THR B CA 1
ATOM 5624 C C . THR B 1 310 ? 12.055 -4.191 -18.438 1 98.12 310 THR B C 1
ATOM 5626 O O . THR B 1 310 ? 11.641 -3.033 -18.484 1 98.12 310 THR B O 1
ATOM 5629 N N . ILE B 1 311 ? 13.242 -4.52 -18.016 1 98 311 ILE B N 1
ATOM 5630 C CA . ILE B 1 311 ? 14.141 -3.545 -17.406 1 98 311 ILE B CA 1
ATOM 5631 C C . ILE B 1 311 ? 15.453 -3.488 -18.188 1 98 311 ILE B C 1
ATOM 5633 O O . ILE B 1 311 ? 16.078 -4.523 -18.438 1 98 311 ILE B O 1
ATOM 5637 N N . ASP B 1 312 ? 15.852 -2.35 -18.562 1 98 312 ASP B N 1
ATOM 5638 C CA . ASP B 1 312 ? 17.172 -2.107 -19.156 1 98 312 ASP B CA 1
ATOM 5639 C C . ASP B 1 312 ? 18.172 -1.678 -18.109 1 98 312 ASP B C 1
ATOM 5641 O O . ASP B 1 312 ? 18.125 -0.549 -17.609 1 98 312 ASP B O 1
ATOM 5645 N N . THR B 1 313 ? 19.094 -2.52 -17.781 1 97.56 313 THR B N 1
ATOM 5646 C CA . THR B 1 313 ? 20.031 -2.266 -16.688 1 97.56 313 THR B CA 1
ATOM 5647 C C . THR B 1 313 ? 21.156 -1.349 -17.141 1 97.56 313 THR B C 1
ATOM 5649 O O . THR B 1 313 ? 21.906 -0.819 -16.312 1 97.56 313 THR B O 1
ATOM 5652 N N . ALA B 1 314 ? 21.297 -1.083 -18.406 1 95 314 ALA B N 1
ATOM 5653 C CA . ALA B 1 314 ? 22.312 -0.165 -18.906 1 95 314 ALA B CA 1
ATOM 5654 C C . ALA B 1 314 ? 22.078 1.254 -18.406 1 95 314 ALA B C 1
ATOM 5656 O O . ALA B 1 314 ? 23.016 2.049 -18.297 1 95 314 ALA B O 1
ATOM 5657 N N . ALA B 1 315 ? 20.906 1.556 -18.141 1 86.94 315 ALA B N 1
ATOM 5658 C CA . ALA B 1 315 ? 20.5 2.891 -17.719 1 86.94 315 ALA B CA 1
ATOM 5659 C C . ALA B 1 315 ? 20.562 3.016 -16.188 1 86.94 315 ALA B C 1
ATOM 5661 O O . ALA B 1 315 ? 19.781 3.768 -15.594 1 86.94 315 ALA B O 1
ATOM 5662 N N . SER B 1 316 ? 21.297 2.186 -15.555 1 88.44 316 SER B N 1
ATOM 5663 C CA . SER B 1 316 ? 21.484 2.242 -14.109 1 88.44 316 SER B CA 1
ATOM 5664 C C . SER B 1 316 ? 22.953 2.33 -13.742 1 88.44 316 SER B C 1
ATOM 5666 O O . SER B 1 316 ? 23.828 2.074 -14.57 1 88.44 316 SER B O 1
ATOM 5668 N N . THR B 1 317 ? 23.172 2.678 -12.5 1 84.5 317 THR B N 1
ATOM 5669 C CA . THR B 1 317 ? 24.547 2.756 -12.031 1 84.5 317 THR B CA 1
ATOM 5670 C C . THR B 1 317 ? 24.969 1.458 -11.344 1 84.5 317 THR B C 1
ATOM 5672 O O . THR B 1 317 ? 26.078 1.356 -10.812 1 84.5 317 THR B O 1
ATOM 5675 N N . GLY B 1 318 ? 24.172 0.479 -11.414 1 89.75 318 GLY B N 1
ATOM 5676 C CA . GLY B 1 318 ? 24.422 -0.747 -10.68 1 89.75 318 GLY B CA 1
ATOM 5677 C C . GLY B 1 318 ? 25.141 -1.799 -11.492 1 89.75 318 GLY B C 1
ATOM 5678 O O . GLY B 1 318 ? 25.391 -2.906 -11.008 1 89.75 318 GLY B O 1
ATOM 5679 N N . GLY B 1 319 ? 25.469 -1.49 -12.742 1 93.81 319 GLY B N 1
ATOM 5680 C CA . GLY B 1 319 ? 26.078 -2.447 -13.656 1 93.81 319 GLY B CA 1
ATOM 5681 C C . GLY B 1 319 ? 25.125 -2.908 -14.75 1 93.81 319 GLY B C 1
ATOM 5682 O O . GLY B 1 319 ? 23.938 -3.121 -14.492 1 93.81 319 GLY B O 1
ATOM 5683 N N . ASP B 1 320 ? 25.703 -3.078 -15.93 1 97.19 320 ASP B N 1
ATOM 5684 C CA . ASP B 1 320 ? 24.906 -3.455 -17.094 1 97.19 320 ASP B CA 1
ATOM 5685 C C . ASP B 1 320 ? 24.938 -4.965 -17.312 1 97.19 320 ASP B C 1
ATOM 5687 O O . ASP B 1 320 ? 25.969 -5.52 -17.719 1 97.19 320 ASP B O 1
ATOM 5691 N N . ILE B 1 321 ? 23.859 -5.594 -17.094 1 97.62 321 ILE B N 1
ATOM 5692 C CA . ILE B 1 321 ? 23.781 -7.027 -17.375 1 97.62 321 ILE B CA 1
ATOM 5693 C C . ILE B 1 321 ? 22.75 -7.273 -18.469 1 97.62 321 ILE B C 1
ATOM 5695 O O . ILE B 1 321 ? 22.266 -8.391 -18.641 1 97.62 321 ILE B O 1
ATOM 5699 N N . GLY B 1 322 ? 22.375 -6.188 -19.172 1 97.19 322 GLY B N 1
ATOM 5700 C CA . GLY B 1 322 ? 21.453 -6.301 -20.281 1 97.19 322 GLY B CA 1
ATOM 5701 C C . GLY B 1 322 ? 20 -6.152 -19.875 1 97.19 322 GLY B C 1
ATOM 5702 O O . GLY B 1 322 ? 19.703 -5.473 -18.891 1 97.19 322 GLY B O 1
ATOM 5703 N N . ILE B 1 323 ? 19.125 -6.75 -20.734 1 97.62 323 ILE B N 1
ATOM 5704 C CA . ILE B 1 323 ? 17.688 -6.699 -20.5 1 97.62 323 ILE B CA 1
ATOM 5705 C C . ILE B 1 323 ? 17.266 -7.84 -19.562 1 97.62 323 ILE B C 1
ATOM 5707 O O . ILE B 1 323 ? 17.688 -8.984 -19.75 1 97.62 323 ILE B O 1
ATOM 5711 N N . VAL B 1 324 ? 16.562 -7.484 -18.531 1 98.38 324 VAL B N 1
ATOM 5712 C CA . VAL B 1 324 ? 15.953 -8.453 -17.641 1 98.38 324 VAL B CA 1
ATOM 5713 C C . VAL B 1 324 ? 14.438 -8.328 -17.703 1 98.38 324 VAL B C 1
ATOM 5715 O O . VAL B 1 324 ? 13.898 -7.215 -17.703 1 98.38 324 VAL B O 1
ATOM 5718 N N . ALA B 1 325 ? 13.766 -9.422 -17.812 1 98.25 325 ALA B N 1
ATOM 5719 C CA . ALA B 1 325 ? 12.305 -9.406 -17.766 1 98.25 325 ALA B CA 1
ATOM 5720 C C . ALA B 1 325 ? 11.781 -10.203 -16.562 1 98.25 325 ALA B C 1
ATOM 5722 O O . ALA B 1 325 ? 12.359 -11.227 -16.203 1 98.25 325 ALA B O 1
ATOM 5723 N N . VAL B 1 326 ? 10.781 -9.703 -15.938 1 97.31 326 VAL B N 1
ATOM 5724 C CA . VAL B 1 326 ? 10.055 -10.398 -14.875 1 97.31 326 VAL B CA 1
ATOM 5725 C C . VAL B 1 326 ? 8.602 -10.602 -15.289 1 97.31 326 VAL B C 1
ATOM 5727 O O . VAL B 1 326 ? 7.926 -9.656 -15.695 1 97.31 326 VAL B O 1
ATOM 5730 N N . VAL B 1 327 ? 8.125 -11.867 -15.141 1 93.69 327 VAL B N 1
ATOM 5731 C CA . VAL B 1 327 ? 6.805 -12.234 -15.633 1 93.69 327 VAL B CA 1
ATOM 5732 C C . VAL B 1 327 ? 6.008 -12.898 -14.516 1 93.69 327 VAL B C 1
ATOM 5734 O O . VAL B 1 327 ? 6.055 -14.125 -14.352 1 93.69 327 VAL B O 1
ATOM 5737 N N . PRO B 1 328 ? 5.262 -12.086 -13.766 1 92.62 328 PRO B N 1
ATOM 5738 C CA . PRO B 1 328 ? 4.289 -12.719 -12.867 1 92.62 328 PRO B CA 1
ATOM 5739 C C . PRO B 1 328 ? 3.152 -13.406 -13.625 1 92.62 328 PRO B C 1
ATOM 5741 O O . PRO B 1 328 ? 2.586 -12.828 -14.555 1 92.62 328 PRO B O 1
ATOM 5744 N N . VAL B 1 329 ? 2.83 -14.617 -13.195 1 86.81 329 VAL B N 1
ATOM 5745 C CA . VAL B 1 329 ? 1.806 -15.422 -13.852 1 86.81 329 VAL B CA 1
ATOM 5746 C C . VAL B 1 329 ? 0.732 -15.82 -12.844 1 86.81 329 VAL B C 1
ATOM 5748 O O . VAL B 1 329 ? 1.036 -16.422 -11.805 1 86.81 329 VAL B O 1
ATOM 5751 N N . GLY B 1 330 ? -0.506 -15.508 -13.117 1 80.75 330 GLY B N 1
ATOM 5752 C CA . GLY B 1 330 ? -1.631 -15.875 -12.273 1 80.75 330 GLY B CA 1
ATOM 5753 C C . GLY B 1 330 ? -2.328 -17.141 -12.734 1 80.75 330 GLY B C 1
ATOM 5754 O O . GLY B 1 330 ? -2.742 -17.25 -13.891 1 80.75 330 GLY B O 1
ATOM 5755 N N . MET B 1 331 ? -2.455 -18.203 -11.969 1 64.75 331 MET B N 1
ATOM 5756 C CA . MET B 1 331 ? -2.916 -19.531 -12.352 1 64.75 331 MET B CA 1
ATOM 5757 C C . MET B 1 331 ? -4.434 -19.625 -12.25 1 64.75 331 MET B C 1
ATOM 5759 O O . MET B 1 331 ? -5.078 -20.25 -13.102 1 64.75 331 MET B O 1
ATOM 5763 N N . ALA B 1 332 ? -4.906 -19.266 -11.203 1 58.38 332 ALA B N 1
ATOM 5764 C CA . ALA B 1 332 ? -6.258 -19.703 -10.859 1 58.38 332 ALA B CA 1
ATOM 5765 C C . ALA B 1 332 ? -7.262 -18.562 -11.039 1 58.38 332 ALA B C 1
ATOM 5767 O O . ALA B 1 332 ? -8.461 -18.812 -11.211 1 58.38 332 ALA B O 1
ATOM 5768 N N . HIS B 1 333 ? -6.82 -17.469 -10.883 1 59.12 333 HIS B N 1
ATOM 5769 C CA . HIS B 1 333 ? -7.789 -16.391 -11.008 1 59.12 333 HIS B CA 1
ATOM 5770 C C . HIS B 1 333 ? -7.301 -15.32 -11.977 1 59.12 333 HIS B C 1
ATOM 5772 O O . HIS B 1 333 ? -6.156 -14.875 -11.883 1 59.12 333 HIS B O 1
ATOM 5778 N N . VAL B 1 334 ? -7.996 -15.102 -13.117 1 50.59 334 VAL B N 1
ATOM 5779 C CA . VAL B 1 334 ? -7.695 -14.172 -14.203 1 50.59 334 VAL B CA 1
ATOM 5780 C C . VAL B 1 334 ? -7.25 -12.828 -13.625 1 50.59 334 VAL B C 1
ATOM 5782 O O . VAL B 1 334 ? -6.309 -12.211 -14.133 1 50.59 334 VAL B O 1
ATOM 5785 N N . SER B 1 335 ? -8.039 -12.32 -12.734 1 54.53 335 SER B N 1
ATOM 5786 C CA . SER B 1 335 ? -7.965 -10.898 -12.43 1 54.53 335 SER B CA 1
ATOM 5787 C C . SER B 1 335 ? -6.895 -10.602 -11.391 1 54.53 335 SER B C 1
ATOM 5789 O O . SER B 1 335 ? -6.91 -9.555 -10.75 1 54.53 335 SER B O 1
ATOM 5791 N N . SER B 1 336 ? -5.773 -11.539 -11.586 1 73.38 336 SER B N 1
ATOM 5792 C CA . SER B 1 336 ? -5.027 -11.609 -10.336 1 73.38 336 SER B CA 1
ATOM 5793 C C . SER B 1 336 ? -3.705 -10.867 -10.438 1 73.38 336 SER B C 1
ATOM 5795 O O . SER B 1 336 ? -3.037 -10.633 -9.43 1 73.38 336 SER B O 1
ATOM 5797 N N . VAL B 1 337 ? -3.449 -10.352 -11.797 1 87.94 337 VAL B N 1
ATOM 5798 C CA . VAL B 1 337 ? -2.131 -9.734 -11.891 1 87.94 337 VAL B CA 1
ATOM 5799 C C . VAL B 1 337 ? -2.279 -8.227 -12.086 1 87.94 337 VAL B C 1
ATOM 5801 O O . VAL B 1 337 ? -2.924 -7.777 -13.039 1 87.94 337 VAL B O 1
ATOM 5804 N N . THR B 1 338 ? -1.767 -7.5 -11.305 1 91 338 THR B N 1
ATOM 5805 C CA . THR B 1 338 ? -1.751 -6.047 -11.414 1 91 338 THR B CA 1
ATOM 5806 C C . THR B 1 338 ? -0.318 -5.523 -11.461 1 91 338 THR B C 1
ATOM 5808 O O . THR B 1 338 ? 0.543 -5.988 -10.711 1 91 338 THR B O 1
ATOM 5811 N N . LEU B 1 339 ? -0.073 -4.656 -12.445 1 95.25 339 LEU B N 1
ATOM 5812 C CA . LEU B 1 339 ? 1.235 -4.027 -12.586 1 95.25 339 LEU B CA 1
ATOM 5813 C C . LEU B 1 339 ? 1.15 -2.529 -12.305 1 95.25 339 LEU B C 1
ATOM 5815 O O . LEU B 1 339 ? 0.297 -1.837 -12.867 1 95.25 339 LEU B O 1
ATOM 5819 N N . THR B 1 340 ? 2.055 -2.027 -11.438 1 96.38 340 THR B N 1
ATOM 5820 C CA . THR B 1 340 ? 1.954 -0.636 -11.016 1 96.38 340 THR B CA 1
ATOM 5821 C C . THR B 1 340 ? 3.184 0.154 -11.453 1 96.38 340 THR B C 1
ATOM 5823 O O . THR B 1 340 ? 3.27 1.36 -11.219 1 96.38 340 THR B O 1
ATOM 5826 N N . ALA B 1 341 ? 4.156 -0.512 -12.07 1 95.88 341 ALA B N 1
ATOM 5827 C CA . ALA B 1 341 ? 5.316 0.215 -12.578 1 95.88 341 ALA B CA 1
ATOM 5828 C C . ALA B 1 341 ? 4.934 1.105 -13.758 1 95.88 341 ALA B C 1
ATOM 5830 O O . ALA B 1 341 ? 4.105 0.724 -14.586 1 95.88 341 ALA B O 1
ATOM 5831 N N . VAL B 1 342 ? 5.578 2.248 -13.844 1 94.56 342 VAL B N 1
ATOM 5832 C CA . VAL B 1 342 ? 5.312 3.176 -14.938 1 94.56 342 VAL B CA 1
ATOM 5833 C C . VAL B 1 342 ? 6.402 3.051 -16 1 94.56 342 VAL B C 1
ATOM 5835 O O . VAL B 1 342 ? 7.594 3.178 -15.695 1 94.56 342 VAL B O 1
ATOM 5838 N N . ASP B 1 343 ? 5.941 2.9 -17.188 1 94.06 343 ASP B N 1
ATOM 5839 C CA . ASP B 1 343 ? 6.863 2.803 -18.312 1 94.06 343 ASP B CA 1
ATOM 5840 C C . ASP B 1 343 ? 7.699 4.074 -18.453 1 94.06 343 ASP B C 1
ATOM 5842 O O . ASP B 1 343 ? 7.191 5.18 -18.281 1 94.06 343 ASP B O 1
ATOM 5846 N N . GLY B 1 344 ? 8.984 3.859 -18.719 1 95.5 344 GLY B N 1
ATOM 5847 C CA . GLY B 1 344 ? 9.852 4.992 -19 1 95.5 344 GLY B CA 1
ATOM 5848 C C . GLY B 1 344 ? 10.461 5.598 -17.75 1 95.5 344 GLY B C 1
ATOM 5849 O O . GLY B 1 344 ? 11.141 6.621 -17.812 1 95.5 344 GLY B O 1
ATOM 5850 N N . THR B 1 345 ? 10.266 4.961 -16.641 1 95.5 345 THR B N 1
ATOM 5851 C CA . THR B 1 345 ? 10.812 5.496 -15.406 1 95.5 345 THR B CA 1
ATOM 5852 C C . THR B 1 345 ? 11.984 4.641 -14.922 1 95.5 345 THR B C 1
ATOM 5854 O O . THR B 1 345 ? 12.055 3.449 -15.227 1 95.5 345 THR B O 1
ATOM 5857 N N . HIS B 1 346 ? 12.93 5.266 -14.258 1 95.38 346 HIS B N 1
ATOM 5858 C CA . HIS B 1 346 ? 13.984 4.535 -13.562 1 95.38 346 HIS B CA 1
ATOM 5859 C C . HIS B 1 346 ? 13.516 4.047 -12.195 1 95.38 346 HIS B C 1
ATOM 5861 O O . HIS B 1 346 ? 12.945 4.816 -11.422 1 95.38 346 HIS B O 1
ATOM 5867 N N . MET B 1 347 ? 13.688 2.811 -11.969 1 95.88 347 MET B N 1
ATOM 5868 C CA . MET B 1 347 ? 13.32 2.217 -10.688 1 95.88 347 MET B CA 1
ATOM 5869 C C . MET B 1 347 ? 14.516 1.506 -10.055 1 95.88 347 MET B C 1
ATOM 5871 O O . MET B 1 347 ? 15.336 0.924 -10.758 1 95.88 347 MET B O 1
ATOM 5875 N N . ALA B 1 348 ? 14.625 1.609 -8.719 1 94.12 348 ALA B N 1
ATOM 5876 C CA . ALA B 1 348 ? 15.695 0.948 -7.977 1 94.12 348 ALA B CA 1
ATOM 5877 C C . ALA B 1 348 ? 15.375 -0.528 -7.754 1 94.12 348 ALA B C 1
ATOM 5879 O O . ALA B 1 348 ? 14.211 -0.933 -7.805 1 94.12 348 ALA B O 1
ATOM 5880 N N . LYS B 1 349 ? 16.516 -1.345 -7.621 1 95.94 349 LYS B N 1
ATOM 5881 C CA . LYS B 1 349 ? 16.344 -2.727 -7.176 1 95.94 349 LYS B CA 1
ATOM 5882 C C . LYS B 1 349 ? 15.531 -2.795 -5.887 1 95.94 349 LYS B C 1
ATOM 5884 O O . LYS B 1 349 ? 15.766 -2.031 -4.953 1 95.94 349 LYS B O 1
ATOM 5889 N N . GLY B 1 350 ? 14.43 -3.67 -5.891 1 96.31 350 GLY B N 1
ATOM 5890 C CA . GLY B 1 350 ? 13.625 -3.85 -4.695 1 96.31 350 GLY B CA 1
ATOM 5891 C C . GLY B 1 350 ? 12.344 -3.039 -4.711 1 96.31 350 GLY B C 1
ATOM 5892 O O . GLY B 1 350 ? 11.445 -3.275 -3.9 1 96.31 350 GLY B O 1
ATOM 5893 N N . GLU B 1 351 ? 12.219 -2.104 -5.559 1 96.31 351 GLU B N 1
ATOM 5894 C CA . GLU B 1 351 ? 10.977 -1.342 -5.641 1 96.31 351 GLU B CA 1
ATOM 5895 C C . GLU B 1 351 ? 9.828 -2.211 -6.141 1 96.31 351 GLU B C 1
ATOM 5897 O O . GLU B 1 351 ? 10.023 -3.074 -7 1 96.31 351 GLU B O 1
ATOM 5902 N N . GLU B 1 352 ? 8.68 -1.956 -5.598 1 96.94 352 GLU B N 1
ATOM 5903 C CA . GLU B 1 352 ? 7.492 -2.717 -5.969 1 96.94 352 GLU B CA 1
ATOM 5904 C C . GLU B 1 352 ? 7.004 -2.336 -7.363 1 96.94 352 GLU B C 1
ATOM 5906 O O . GLU B 1 352 ? 6.98 -1.154 -7.715 1 96.94 352 GLU B O 1
ATOM 5911 N N . PHE B 1 353 ? 6.559 -3.359 -8.164 1 97.19 353 PHE B N 1
ATOM 5912 C CA . PHE B 1 353 ? 6.02 -3.027 -9.477 1 97.19 353 PHE B CA 1
ATOM 5913 C C . PHE B 1 353 ? 4.652 -3.67 -9.68 1 97.19 353 PHE B C 1
ATOM 5915 O O . PHE B 1 353 ? 4.082 -3.602 -10.773 1 97.19 353 PHE B O 1
ATOM 5922 N N . GLY B 1 354 ? 4.117 -4.32 -8.602 1 95.69 354 GLY B N 1
ATOM 5923 C CA . GLY B 1 354 ? 2.771 -4.863 -8.711 1 95.69 354 GLY B CA 1
ATOM 5924 C C . GLY B 1 354 ? 2.451 -5.887 -7.637 1 95.69 354 GLY B C 1
ATOM 5925 O O . GLY B 1 354 ? 3.18 -6.004 -6.648 1 95.69 354 GLY B O 1
ATOM 5926 N N . TYR B 1 355 ? 1.282 -6.605 -7.82 1 95 355 TYR B N 1
ATOM 5927 C CA . TYR B 1 355 ? 0.833 -7.602 -6.852 1 95 355 TYR B CA 1
ATOM 5928 C C . TYR B 1 355 ? -0.136 -8.586 -7.496 1 95 355 TYR B C 1
ATOM 5930 O O . TYR B 1 355 ? -0.694 -8.312 -8.562 1 95 355 TYR B O 1
ATOM 5938 N N . PHE B 1 356 ? -0.214 -9.719 -6.809 1 91.12 356 PHE B N 1
ATOM 5939 C CA . PHE B 1 356 ? -1.23 -10.703 -7.152 1 91.12 356 PHE B CA 1
ATOM 5940 C C . PHE B 1 356 ? -2.469 -10.531 -6.277 1 91.12 356 PHE B C 1
ATOM 5942 O O . PHE B 1 356 ? -2.361 -10.156 -5.109 1 91.12 356 PHE B O 1
ATOM 5949 N N . GLN B 1 357 ? -3.551 -10.727 -6.844 1 87.5 357 GLN B N 1
ATOM 5950 C CA . GLN B 1 357 ? -4.742 -11.023 -6.055 1 87.5 357 GLN B CA 1
ATOM 5951 C C . GLN B 1 357 ? -4.949 -12.523 -5.902 1 87.5 357 GLN B C 1
ATOM 5953 O O . GLN B 1 357 ? -4.109 -13.32 -6.336 1 87.5 357 GLN B O 1
ATOM 5958 N N . PHE B 1 358 ? -5.938 -12.828 -5.152 1 82.12 358 PHE B N 1
ATOM 5959 C CA . PHE B 1 358 ? -6.09 -14.227 -4.758 1 82.12 358 PHE B CA 1
ATOM 5960 C C . PHE B 1 358 ? -6.035 -15.141 -5.973 1 82.12 358 PHE B C 1
ATOM 5962 O O . PHE B 1 358 ? -6.668 -14.867 -6.992 1 82.12 358 PHE B O 1
ATOM 5969 N N . GLY B 1 359 ? -5.086 -16.062 -5.832 1 71.12 359 GLY B N 1
ATOM 5970 C CA . GLY B 1 359 ? -4.859 -17.109 -6.812 1 71.12 359 GLY B CA 1
ATOM 5971 C C . GLY B 1 359 ? -3.42 -17.594 -6.848 1 71.12 359 GLY B C 1
ATOM 5972 O O . GLY B 1 359 ? -2.545 -17 -6.219 1 71.12 359 GLY B O 1
ATOM 5973 N N . GLY B 1 360 ? -3.148 -18.844 -7.227 1 63.19 360 GLY B N 1
ATOM 5974 C CA . GLY B 1 360 ? -1.797 -19.359 -7.352 1 63.19 360 GLY B CA 1
ATOM 5975 C C . GLY B 1 360 ? -0.92 -18.531 -8.273 1 63.19 360 GLY B C 1
ATOM 5976 O O . GLY B 1 360 ? -1.423 -17.859 -9.172 1 63.19 360 GLY B O 1
ATOM 5977 N N . SER B 1 361 ? 0.266 -18.359 -7.816 1 78.62 361 SER B N 1
ATOM 5978 C CA . SER B 1 361 ? 1.047 -17.375 -8.562 1 78.62 361 SER B CA 1
ATOM 5979 C C . SER B 1 361 ? 2.447 -17.906 -8.867 1 78.62 361 SER B C 1
ATOM 5981 O O . SER B 1 361 ? 2.996 -18.703 -8.102 1 78.62 361 SER B O 1
ATOM 5983 N N . ASP B 1 362 ? 2.855 -17.828 -10.031 1 84.12 362 ASP B N 1
ATOM 5984 C CA . ASP B 1 362 ? 4.238 -18.031 -10.461 1 84.12 362 ASP B CA 1
ATOM 5985 C C . ASP B 1 362 ? 4.891 -16.703 -10.852 1 84.12 362 ASP B C 1
ATOM 5987 O O . ASP B 1 362 ? 4.203 -15.719 -11.094 1 84.12 362 ASP B O 1
ATOM 5991 N N . ILE B 1 363 ? 6.168 -16.797 -10.812 1 91.56 363 ILE B N 1
ATOM 5992 C CA . ILE B 1 363 ? 6.906 -15.633 -11.312 1 91.56 363 ILE B CA 1
ATOM 5993 C C . ILE B 1 363 ? 8.172 -16.094 -12.031 1 91.56 363 ILE B C 1
ATOM 5995 O O . ILE B 1 363 ? 8.852 -17.016 -11.57 1 91.56 363 ILE B O 1
ATOM 5999 N N . ILE B 1 364 ? 8.391 -15.531 -13.203 1 93.44 364 ILE B N 1
ATOM 6000 C CA . ILE B 1 364 ? 9.5 -15.906 -14.07 1 93.44 364 ILE B CA 1
ATOM 6001 C C . ILE B 1 364 ? 10.469 -14.734 -14.211 1 93.44 364 ILE B C 1
ATOM 6003 O O . ILE B 1 364 ? 10.047 -13.586 -14.352 1 93.44 364 ILE B O 1
ATOM 6007 N N . VAL B 1 365 ? 11.734 -15.031 -14.188 1 97.31 365 VAL B N 1
ATOM 6008 C CA . VAL B 1 365 ? 12.773 -14.047 -14.469 1 97.31 365 VAL B CA 1
ATOM 6009 C C . VAL B 1 365 ? 13.578 -14.477 -15.695 1 97.31 365 VAL B C 1
ATOM 6011 O O . VAL B 1 365 ? 14.008 -15.633 -15.789 1 97.31 365 VAL B O 1
ATOM 6014 N N . LEU B 1 366 ? 13.758 -13.586 -16.625 1 97.38 366 LEU B N 1
ATOM 6015 C CA . LEU B 1 366 ? 14.531 -13.836 -17.844 1 97.38 366 LEU B CA 1
ATOM 6016 C C . LEU B 1 366 ? 15.781 -12.969 -17.875 1 97.38 366 LEU B C 1
ATOM 6018 O O . LEU B 1 366 ? 15.719 -11.766 -17.641 1 97.38 366 LEU B O 1
ATOM 6022 N N . PHE B 1 367 ? 16.859 -13.625 -18.156 1 98.19 367 PHE B N 1
ATOM 6023 C CA . PHE B 1 367 ? 18.125 -12.93 -18.391 1 98.19 367 PHE B CA 1
ATOM 6024 C C . PHE B 1 367 ? 18.562 -13.062 -19.844 1 98.19 367 PHE B C 1
ATOM 6026 O O . PHE B 1 367 ? 18.469 -14.148 -20.422 1 98.19 367 PHE B O 1
ATOM 6033 N N . GLN B 1 368 ? 19 -11.977 -20.453 1 97.19 368 GLN B N 1
ATOM 6034 C CA . GLN B 1 368 ? 19.438 -12.039 -21.828 1 97.19 368 GLN B CA 1
ATOM 6035 C C . GLN B 1 368 ? 20.812 -12.695 -21.938 1 97.19 368 GLN B C 1
ATOM 6037 O O . GLN B 1 368 ? 21.5 -12.875 -20.938 1 97.19 368 GLN B O 1
ATOM 6042 N N . GLU B 1 369 ? 21.188 -13.055 -23.203 1 95.69 369 GLU B N 1
ATOM 6043 C CA . GLU B 1 369 ? 22.516 -13.578 -23.453 1 95.69 369 GLU B CA 1
ATOM 6044 C C . GLU B 1 369 ? 23.594 -12.609 -22.984 1 95.69 369 GLU B C 1
ATOM 6046 O O . GLU B 1 369 ? 23.469 -11.398 -23.188 1 95.69 369 GLU B O 1
ATOM 6051 N N . GLY B 1 370 ? 24.656 -13.148 -22.406 1 94.44 370 GLY B N 1
ATOM 6052 C CA . GLY B 1 370 ? 25.766 -12.312 -21.969 1 94.44 370 GLY B CA 1
ATOM 6053 C C . GLY B 1 370 ? 25.766 -12.062 -20.469 1 94.44 370 GLY B C 1
ATOM 6054 O O . GLY B 1 370 ? 26.812 -11.758 -19.891 1 94.44 370 GLY B O 1
ATOM 6055 N N . ALA B 1 371 ? 24.562 -12.148 -19.875 1 95.06 371 ALA B N 1
ATOM 6056 C CA . ALA B 1 371 ? 24.5 -11.953 -18.422 1 95.06 371 ALA B CA 1
ATOM 6057 C C . ALA B 1 371 ? 25.172 -13.102 -17.688 1 95.06 371 ALA B C 1
ATOM 6059 O O . ALA B 1 371 ? 25.625 -12.938 -16.547 1 95.06 371 ALA B O 1
ATOM 6060 N N . ASP B 1 372 ? 25.219 -14.273 -18.312 1 94.62 372 ASP B N 1
ATOM 6061 C CA . ASP B 1 372 ? 25.812 -15.469 -17.719 1 94.62 372 ASP B CA 1
ATOM 6062 C C . ASP B 1 372 ? 25.312 -15.664 -16.281 1 94.62 372 ASP B C 1
ATOM 6064 O O . ASP B 1 372 ? 26.109 -15.781 -15.359 1 94.62 372 ASP B O 1
ATOM 6068 N N . ALA B 1 373 ? 24.031 -15.664 -16.109 1 96.75 373 ALA B N 1
ATOM 6069 C CA . ALA B 1 373 ? 23.422 -15.703 -14.781 1 96.75 373 ALA B CA 1
ATOM 6070 C C . ALA B 1 373 ? 23.656 -17.062 -14.117 1 96.75 373 ALA B C 1
ATOM 6072 O O . ALA B 1 373 ? 23.219 -18.094 -14.625 1 96.75 373 ALA B O 1
ATOM 6073 N N . GLN B 1 374 ? 24.406 -17.094 -13.023 1 97.94 374 GLN B N 1
ATOM 6074 C CA . GLN B 1 374 ? 24.516 -18.25 -12.156 1 97.94 374 GLN B CA 1
ATOM 6075 C C . GLN B 1 374 ? 23.359 -18.312 -11.164 1 97.94 374 GLN B C 1
ATOM 6077 O O . GLN B 1 374 ? 23.375 -17.594 -10.156 1 97.94 374 GLN B O 1
ATOM 6082 N N . ILE B 1 375 ? 22.484 -19.219 -11.398 1 97.94 375 ILE B N 1
ATOM 6083 C CA . ILE B 1 375 ? 21.219 -19.266 -10.672 1 97.94 375 ILE B CA 1
ATOM 6084 C C . ILE B 1 375 ? 21.406 -20.016 -9.359 1 97.94 375 ILE B C 1
ATOM 6086 O O . ILE B 1 375 ? 22.031 -21.078 -9.328 1 97.94 375 ILE B O 1
ATOM 6090 N N . ASP B 1 376 ? 20.906 -19.438 -8.289 1 97.5 376 ASP B N 1
ATOM 6091 C CA . ASP B 1 376 ? 20.75 -20.188 -7.039 1 97.5 376 ASP B CA 1
ATOM 6092 C C . ASP B 1 376 ? 19.547 -21.125 -7.121 1 97.5 376 ASP B C 1
ATOM 6094 O O . ASP B 1 376 ? 18.391 -20.688 -7.027 1 97.5 376 ASP B O 1
ATOM 6098 N N . ASP B 1 377 ? 19.781 -22.406 -7.215 1 94.75 377 ASP B N 1
ATOM 6099 C CA . ASP B 1 377 ? 18.703 -23.375 -7.449 1 94.75 377 ASP B CA 1
ATOM 6100 C C . ASP B 1 377 ? 18.297 -24.078 -6.152 1 94.75 377 ASP B C 1
ATOM 6102 O O . ASP B 1 377 ? 17.734 -25.172 -6.18 1 94.75 377 ASP B O 1
ATOM 6106 N N . SER B 1 378 ? 18.641 -23.391 -5.062 1 94.06 378 SER B N 1
ATOM 6107 C CA . SER B 1 378 ? 18.188 -23.953 -3.793 1 94.06 378 SER B CA 1
ATOM 6108 C C . SER B 1 378 ? 16.656 -24.031 -3.732 1 94.06 378 SER B C 1
ATOM 6110 O O . SER B 1 378 ? 15.969 -23.109 -4.184 1 94.06 378 SER B O 1
ATOM 6112 N N . GLY B 1 379 ? 16.109 -25.109 -3.201 1 90.44 379 GLY B N 1
ATOM 6113 C CA . GLY B 1 379 ? 14.68 -25.281 -3.021 1 90.44 379 GLY B CA 1
ATOM 6114 C C . GLY B 1 379 ? 14.141 -24.578 -1.788 1 90.44 379 GLY B C 1
ATOM 6115 O O . GLY B 1 379 ? 12.945 -24.656 -1.496 1 90.44 379 GLY B O 1
ATOM 6116 N N . ASP B 1 380 ? 14.977 -23.859 -1.148 1 91.19 380 ASP B N 1
ATOM 6117 C CA . ASP B 1 380 ? 14.562 -23.172 0.071 1 91.19 380 ASP B CA 1
ATOM 6118 C C . ASP B 1 380 ? 13.594 -22.031 -0.242 1 91.19 380 ASP B C 1
ATOM 6120 O O . ASP B 1 380 ? 13.648 -21.438 -1.318 1 91.19 380 ASP B O 1
ATOM 6124 N N . TYR B 1 381 ? 12.703 -21.859 0.709 1 91.88 381 TYR B N 1
ATOM 6125 C CA . TYR B 1 381 ? 11.82 -20.703 0.615 1 91.88 381 TYR B CA 1
ATOM 6126 C C . TYR B 1 381 ? 12.625 -19.406 0.67 1 91.88 381 TYR B C 1
ATOM 6128 O O . TYR B 1 381 ? 13.492 -19.234 1.531 1 91.88 381 TYR B O 1
ATOM 6136 N N . ARG B 1 382 ? 12.305 -18.516 -0.266 1 94.88 382 ARG B N 1
ATOM 6137 C CA . ARG B 1 382 ? 13.055 -17.266 -0.379 1 94.88 382 ARG B CA 1
ATOM 6138 C C . ARG B 1 382 ? 12.148 -16.062 -0.117 1 94.88 382 ARG B C 1
ATOM 6140 O O . ARG B 1 382 ? 11 -16.047 -0.553 1 94.88 382 ARG B O 1
ATOM 6147 N N . LEU B 1 383 ? 12.742 -15.141 0.584 1 96.62 383 LEU B N 1
ATOM 6148 C CA . LEU B 1 383 ? 12.094 -13.844 0.729 1 96.62 383 LEU B CA 1
ATOM 6149 C C . LEU B 1 383 ? 12.531 -12.891 -0.381 1 96.62 383 LEU B C 1
ATOM 6151 O O . LEU B 1 383 ? 13.664 -12.953 -0.854 1 96.62 383 LEU B O 1
ATOM 6155 N N . PHE B 1 384 ? 11.602 -12.047 -0.841 1 97.5 384 PHE B N 1
ATOM 6156 C CA . PHE B 1 384 ? 12.047 -11.109 -1.864 1 97.5 384 PHE B CA 1
ATOM 6157 C C . PHE B 1 384 ? 13.219 -10.273 -1.358 1 97.5 384 PHE B C 1
ATOM 6159 O O . PHE B 1 384 ? 13.312 -9.992 -0.162 1 97.5 384 PHE B O 1
ATOM 6166 N N . GLY B 1 385 ? 14.133 -9.93 -2.285 1 97.56 385 GLY B N 1
ATOM 6167 C CA . GLY B 1 385 ? 15.305 -9.141 -1.937 1 97.56 385 GLY B CA 1
ATOM 6168 C C . GLY B 1 385 ? 16.547 -9.984 -1.697 1 97.56 385 GLY B C 1
ATOM 6169 O O . GLY B 1 385 ? 17.656 -9.461 -1.649 1 97.56 385 GLY B O 1
ATOM 6170 N N . THR B 1 386 ? 16.391 -11.305 -1.503 1 97.81 386 THR B N 1
ATOM 6171 C CA . THR B 1 386 ? 17.547 -12.195 -1.354 1 97.81 386 THR B CA 1
ATOM 6172 C C . THR B 1 386 ? 18.125 -12.57 -2.717 1 97.81 386 THR B C 1
ATOM 6174 O O . THR B 1 386 ? 17.406 -12.57 -3.721 1 97.81 386 THR B O 1
ATOM 6177 N N . PRO B 1 387 ? 19.359 -12.93 -2.795 1 98 387 PRO B N 1
ATOM 6178 C CA . PRO B 1 387 ? 20 -13.219 -4.082 1 98 387 PRO B CA 1
ATOM 6179 C C . PRO B 1 387 ? 19.406 -14.453 -4.762 1 98 387 PRO B C 1
ATOM 6181 O O . PRO B 1 387 ? 19.156 -15.469 -4.102 1 98 387 PRO B O 1
ATOM 6184 N N . ILE B 1 388 ? 19.219 -14.336 -6.074 1 98.31 388 ILE B N 1
ATOM 6185 C CA . ILE B 1 388 ? 18.766 -15.508 -6.816 1 98.31 388 ILE B CA 1
ATOM 6186 C C . ILE B 1 388 ? 19.75 -15.812 -7.941 1 98.31 388 ILE B C 1
ATOM 6188 O O . ILE B 1 388 ? 19.75 -16.922 -8.492 1 98.31 388 ILE B O 1
ATOM 6192 N N . ALA B 1 389 ? 20.547 -14.812 -8.312 1 98.44 389 ALA B N 1
ATOM 6193 C CA . ALA B 1 389 ? 21.484 -15.016 -9.43 1 98.44 389 ALA B CA 1
ATOM 6194 C C . ALA B 1 389 ? 22.688 -14.094 -9.312 1 98.44 389 ALA B C 1
ATOM 6196 O O . ALA B 1 389 ? 22.562 -12.961 -8.844 1 98.44 389 ALA B O 1
ATOM 6197 N N . ARG B 1 390 ? 23.797 -14.539 -9.672 1 98.19 390 ARG B N 1
ATOM 6198 C CA . ARG B 1 390 ? 25 -13.734 -9.875 1 98.19 390 ARG B CA 1
ATOM 6199 C C . ARG B 1 390 ? 25.359 -13.625 -11.352 1 98.19 390 ARG B C 1
ATOM 6201 O O . ARG B 1 390 ? 25.469 -14.641 -12.047 1 98.19 390 ARG B O 1
ATOM 6208 N N . CYS B 1 391 ? 25.5 -12.43 -11.789 1 97.88 391 CYS B N 1
ATOM 6209 C CA . CYS B 1 391 ? 25.672 -12.156 -13.211 1 97.88 391 CYS B CA 1
ATOM 6210 C C . CYS B 1 391 ? 27.016 -11.516 -13.492 1 97.88 391 CYS B C 1
ATOM 6212 O O . CYS B 1 391 ? 27.734 -11.117 -12.562 1 97.88 391 CYS B O 1
ATOM 6214 N N . LYS B 1 392 ? 27.359 -11.484 -14.742 1 95.56 392 LYS B N 1
ATOM 6215 C CA . LYS B 1 392 ? 28.531 -10.766 -15.234 1 95.56 392 LYS B CA 1
ATOM 6216 C C . LYS B 1 392 ? 28.125 -9.562 -16.078 1 95.56 392 LYS B C 1
ATOM 6218 O O . LYS B 1 392 ? 27.094 -9.586 -16.75 1 95.56 392 LYS B O 1
ATOM 6223 N N . PRO B 1 393 ? 28.938 -8.562 -15.938 1 94.19 393 PRO B N 1
ATOM 6224 C CA . PRO B 1 393 ? 28.625 -7.422 -16.812 1 94.19 393 PRO B CA 1
ATOM 6225 C C . PRO B 1 393 ? 28.688 -7.77 -18.297 1 94.19 393 PRO B C 1
ATOM 6227 O O . PRO B 1 393 ? 29.547 -8.555 -18.703 1 94.19 393 PRO B O 1
ATOM 6230 N N . LEU B 1 394 ? 27.781 -7.188 -18.984 1 91.19 394 LEU B N 1
ATOM 6231 C CA . LEU B 1 394 ? 27.844 -7.426 -20.422 1 91.19 394 LEU B CA 1
ATOM 6232 C C . LEU B 1 394 ? 29.156 -6.922 -21.016 1 91.19 394 LEU B C 1
ATOM 6234 O O . LEU B 1 394 ? 29.672 -5.883 -20.594 1 91.19 394 LEU B O 1
ATOM 6238 N N . LYS B 1 395 ? 29.891 -7.766 -21.828 1 72.31 395 LYS B N 1
ATOM 6239 C CA . LYS B 1 395 ? 31.125 -7.363 -22.5 1 72.31 395 LYS B CA 1
ATOM 6240 C C . LYS B 1 395 ? 30.859 -6.266 -23.531 1 72.31 395 LYS B C 1
ATOM 6242 O O . LYS B 1 395 ? 29.891 -6.332 -24.281 1 72.31 395 LYS B O 1
ATOM 6247 N N . SER B 1 396 ? 31.219 -4.848 -23.188 1 59.22 396 SER B N 1
ATOM 6248 C CA . SER B 1 396 ? 31.188 -3.787 -24.188 1 59.22 396 SER B CA 1
ATOM 6249 C C . SER B 1 396 ? 31.641 -4.297 -25.547 1 59.22 396 SER B C 1
ATOM 6251 O O . SER B 1 396 ? 32.438 -5.23 -25.641 1 59.22 396 SER B O 1
#

pLDDT: mean 88.05, std 13.5, range [34.78, 98.62]

Radius of gyration: 29.22 Å; Cα contacts (8 Å, |Δi|>4): 1903; chains: 2; bounding box: 66×85×64 Å

Secondary structure (DSSP, 8-state):
--HHHHHHHHHHHHHHH-HHHHHHHHHHHHHHHHHHHHHS-HHHHHHS----SHHHHHHHHHHHTT--------GGGSS--TTT--SHHHHHHHHHHHHTT----TT--GGGSHHHHHHHHHHHHHHHHHTTSGGG--HHHHHHHHHH-GGG-GGGGEETTEESSTT---SHHHHHTPPPPBTSSPPSSTT-TTEEE-SSSEEEEEEEE--TTSEE----BTTB--PEEHHHHTTT-TTTTTTTTSEEEEEEE-TTS--EEE-SS-EEEEEEEEE------EEEEETTEEEEE-TTTTTGGGTSEEEEEEEEGGGSSS----EEEEEEEESS-GGGEEE-BPTT-EE-TT-EEEEE-SS-EEEEEEE-TTS--EE----SEE-TTSEEEE------/--HHHHHHHHHHHHHHH-HHHHHHHHHHHHHHHHHHHHHS-HHHHHHS----SHHHHHHHHHHHTT--------GGGSS--TTT--SHHHHHHHHHHHHTT----TT--GGGSHHHHHHHHHHHHHHHHHTTSGGG--HHHHHHHHHH-GGG-GGGGEETTEESSTT---SHHHHHTPPPPBTSSPPSSTT-TTEEE-SSSEEEEEEEE--TTSEE----BTTB--PEEHHHHTTT-TTTTTTTTSEEEEEEE-TTS--EEE-SS-EEEEEEEEE------EEEEETTEEEEE-TTTTTGGGTSEEEEEEEEGGGSSS----EEEEEEEESS-GGGEEE-BPTT-EE-TT-EEEEE-SS-EEEEEEE-TTS--EE----SEE-TTSEEEE------

Nearest PDB structures (foldseek):
  8x4q-assembly1_A  TM=6.605E-01  e=1.735E-13  Psilocybe cubensis
  9jfn-assembly3_C  TM=6.480E-01  e=1.073E-13  Aspergillus oryzae RIB40
  8x4q-assembly3_E  TM=6.297E-01  e=1.010E-13  Psilocybe cubensis
  7cnz-assembly2_G  TM=7.069E-01  e=4.553E-10  Escherichia coli K-12
  7cnz-assembly2_E  TM=6.711E-01  e=4.553E-10  Escherichia coli K-12

Organism: NCBI:txid185642

Sequence (792 aa):
MSEPDAIVQDLRDLLDKEEKLAGSLTRSLVAARRKAERELSADLFAALDWPETLGQYENYLRGFIRWMPRQSNAKAWQGLEPQERHAKEVSDRVAHFFFLVDQDVDDGAPQDNEVFRAWMTDFTRRWGSFLDTPESFSREILQSFIDYAPEYRVFESLVEGSPNEPSGWLTFNQFFGRRLNGGLRPIAEPGSNLVATSPADCVFQHAYDIDDDSNIPATSIKNTHKYGNIKQLLEGSQYSESFARGTFVHYMLQPSSYHRYHLPVSGLVKECFRLSGTVYMHVDVKDSQFVSSDSTTTGFEFTQNRGVVTIDTAASTGGDIGIVAVVPVGMAHVSSVTLTAVDGTHMAKGEEFGYFQFGGSDIIVLFQEGADAQIDDSGDYRLFGTPIARCKPLKSMSEPDAIVQDLRDLLDKEEKLAGSLTRSLVAARRKAERELSADLFAALDWPETLGQYENYLRGFIRWMPRQSNAKAWQGLEPQERHAKEVSDRVAHFFFLVDQDVDDGAPQDNEVFRAWMTDFTRRWGSFLDTPESFSREILQSFIDYAPEYRVFESLVEGSPNEPSGWLTFNQFFGRRLNGGLRPIAEPGSNLVATSPADCVFQHAYDIDDDSNIPATSIKNTHKYGNIKQLLEGSQYSESFARGTFVHYMLQPSSYHRYHLPVSGLVKECFRLSGTVYMHVDVKDSQFVSSDSTTTGFEFTQNRGVVTIDTAASTGGDIGIVAVVPVGMAHVSSVTLTAVDGTHMAKGEEFGYFQFGGSDIIVLFQEGADAQIDDSGDYRLFGTPIARCKPLKS

InterPro domains:
  IPR003817 Phosphatidylserine decarboxylase-related [PF02666] (172-374)
  IPR003817 Phosphatidylserine decarboxylase-related [PTHR10067] (74-373)